Protein AF-A0A1E7G042-F1 (afdb_monomer)

Sequence (962 aa):
MRFFPFSASASIIAAGILFIVVNHAIVMSGAVTIEIGSNPSPGIGWIEGVCYAPIIDARVGDELEFDLTAHNVFKLPSKWEFETCEFDAATLLAEAASGKFIYTITEEDARQGDVYLACGVGSHCLANQKIKIAVTSDGNDLVERPTPKSTYVLGLSSKDCLKLQYSTNEVSSGGGSDSIDADSDCTDPVMLDDGGYHVSCLSPPATLTPGGVIWDARIMHYPFPKDRRVRNGLRVWEFVEGDPEEDGFSGLTPSALNRLYIHHLSGAVVFGQGSEGSRRNNTDTEFPKPYGQVTGDEGDLMIFHVIDLRDVDEWLECIECRCKDTDGTYLDLGGVNCCSNCTTTAPEPETIDYRMRYNVTYYEIEEDKPVEQVIWLTADQSPSLGKNIEYDVPLFDSIPQDQQLVSSDGQKMQRLERVGPFNEIFQQGYFQNDYDGPETVKILRCVGHLHVGGVAMYLEDTVTGKTICAETARYGTDPNKNEGLLIGVDVNNYEEPIEIPSDRVVRLITDYDASELHTGVMAITFLFIATGEEITRDMTPLTVDMCLQEACDPSVLPSFDAMKIPQDSTDVCIDELADHPMCKFGGLCICEDVINSPESTGCNGVYTSTFGDIPINSVCNASCGCPTLPDEIPIQAVTTSKSTCLDTLVEFPACKFGGICDCEEFVNAPTSTGCGGVYNSTWGEVENNDVCAAYCDACPDEILTNEETVDMTDTIIEMIESQLSNACQFATDDCKFLLSNLYTCADIADDTEVDPVMIVVRDYGQQIALEYAKLGEPILHVGEEDQEVASCGKGAIICEDTLPSNPACLFGSLCECEEFVNAPESTGCGGVYASDFGDIQVNDVCAAYCDACPDENTGNAYVPGADIDDSSITESMRTGCENRLSKSPACRFGKLCDCEDFATDPMSSGCGGVYTSRFGDTSVDEMCPSYCGVCHLQASSPRMHSLLLATALLFFSTLMQL

Solvent-accessible surface area (backbone atoms only — not comparable to full-atom values): 54091 Å² total; per-residue (Å²): 137,83,91,88,84,90,78,86,80,91,83,88,83,87,90,78,95,73,88,81,84,74,82,75,73,78,80,70,82,70,65,50,78,33,50,40,26,42,35,67,79,81,49,76,36,54,49,69,54,34,26,34,40,40,27,48,71,34,41,66,56,21,30,42,38,37,49,17,72,82,33,33,39,26,40,35,82,45,69,66,31,57,75,68,60,52,59,93,79,38,46,80,75,43,62,60,48,66,41,73,45,74,48,66,41,39,73,63,43,36,72,70,33,68,44,37,37,31,22,81,53,87,61,26,34,69,38,29,20,39,39,38,32,40,37,49,71,77,91,79,67,93,66,93,69,79,81,52,55,32,37,55,47,74,74,62,52,61,68,56,34,51,52,50,38,66,51,87,64,77,84,61,90,69,67,69,68,58,61,47,73,40,70,31,56,62,52,77,74,41,79,44,98,87,67,32,33,37,28,46,34,36,36,56,70,51,75,36,37,50,10,28,51,33,60,37,35,32,49,33,60,77,84,60,58,75,72,35,46,30,31,50,35,41,51,36,38,31,34,25,36,60,64,55,42,100,81,66,64,48,74,52,41,76,43,43,39,60,38,38,30,27,58,42,46,47,36,79,72,49,75,37,40,10,24,35,35,32,56,45,89,85,80,39,66,56,58,54,84,57,39,26,39,72,44,59,43,73,73,48,34,35,33,33,22,37,36,27,40,36,59,33,85,64,46,67,54,46,73,26,12,30,26,56,49,98,87,66,49,75,47,101,45,40,17,86,92,33,47,57,63,38,72,53,73,60,92,73,67,70,67,45,41,33,26,46,38,35,36,41,29,33,28,73,56,45,82,92,47,53,30,29,32,41,49,55,29,27,30,69,53,25,59,68,75,56,44,61,59,43,44,67,38,56,39,46,93,75,46,59,76,92,29,54,40,70,49,98,89,64,52,41,21,41,42,49,66,46,74,44,32,39,48,78,54,32,19,30,54,88,79,76,38,72,53,84,68,41,70,61,34,30,40,36,34,35,34,30,25,36,35,74,54,43,46,36,38,35,34,28,36,66,86,78,71,45,71,75,37,71,20,43,50,39,66,32,80,43,85,91,33,26,48,81,38,40,58,23,36,34,68,41,76,40,86,70,52,53,76,43,52,29,75,40,48,28,33,43,36,40,37,28,48,8,79,48,73,42,29,30,29,36,46,36,41,38,37,32,29,45,54,79,47,72,48,43,43,82,28,30,42,37,55,38,87,47,31,34,50,96,62,56,58,76,86,78,44,87,48,69,83,75,47,72,62,66,86,51,84,78,59,89,36,56,53,48,27,61,82,31,66,50,18,68,73,65,49,48,54,47,51,69,56,51,40,66,32,91,54,26,67,28,68,87,26,38,35,57,51,99,90,46,74,41,54,33,49,76,30,19,20,37,80,54,57,59,83,80,73,82,85,86,80,84,94,84,60,93,71,88,65,78,77,82,61,64,56,46,32,64,79,32,64,51,19,76,74,66,70,45,57,44,57,72,58,46,35,66,30,95,52,26,68,27,69,89,27,39,34,58,50,101,87,45,77,40,55,32,33,78,33,20,13,44,80,49,73,51,57,74,83,79,66,78,57,69,69,68,59,48,57,56,46,53,53,52,49,54,51,49,51,53,51,44,59,68,54,33,70,42,38,36,73,66,25,34,48,52,36,14,35,39,29,23,33,16,74,66,55,60,98,82,69,86,49,70,64,57,52,46,29,39,76,42,18,45,59,52,26,60,54,60,26,49,34,65,37,75,74,66,53,66,87,62,76,83,81,82,68,45,68,52,56,89,74,65,74,77,56,58,53,46,30,64,81,29,67,56,17,78,76,64,74,41,50,46,55,72,54,44,38,67,31,93,53,26,67,26,69,86,28,43,32,59,49,100,90,48,74,42,53,35,41,77,29,20,13,42,83,49,69,59,53,72,56,93,88,66,87,62,75,91,74,93,81,78,98,75,85,92,82,87,87,90,86,87,89,78,77,100,54,69,60,47,31,68,80,30,67,50,18,76,75,67,69,37,53,45,58,67,56,44,33,66,32,92,54,25,66,24,62,88,28,42,32,58,50,101,89,48,74,42,54,33,40,69,30,20,22,53,80,52,58,61,76,78,74,85,86,79,87,88,81,84,88,90,90,86,78,79,73,74,76,74,67,72,77,77,75,82,84,126

Organism: NCBI:txid635003

Foldseek 3Di:
DDDDDDDDDDDDDDDDDDDDPPPPPPPQPAAEEAFAQVPPPPRPFQFFQKQKFAWEPHEQFHKYKGAAQAWWKKKDLDPVCLLVVPPPVIHTQGDHRPGIDIDGHHLVCQVSFKIKMATNPDCRSQRNSIYIYGYHNDSDDPDPDDDTYMHIAGDDHSVVSVVSRPDPDPCPSAFDQNAPPWAWDKDDWDQDPVQKTKMKTKFFWDKAWALAKHQWHKGFDQRDDLFWKFFWFDKWKAKWWADDDPVRPPRTDGAFLLFKFWLAKDFPQDHAQQRGARIDDDARHAFAPLATAIDNFRSRIIITTMTGNPQAPPVQLQSLLFAADPVRDGDLAGASVRHHRGDGPDPDTDIITMMMMMMIMTHAFDQVRWHQHKFKKKAWQCVLVLAAFWWKQAAQVPDDPVQWDQDPVGFTKGKGKDKFQQQVRIAGGPPPHGDPADQKWFWFKKGKHKYQQWAWKWKAQPVVRDTPDIKGWDFDCDPVGTHSTTNGIDMDGDSGTDIDGSRGIMMIMTIGGNNDIRYRMGIMMMTMTGRRDTHHNQFTGLFAQAAAEPDFDCVLADDCVVPPPVPPPVPVQDQQLCVDCCCNGVSPSDLVCQQPPPQWPHQQTWRQDPVGTHHSCVRHVNVNDHDDDPDDDDPDDPPDDDDPDDAQQCVDCCCVPVVPSDLVCQQPPPQHPHQQTWRQDPVGTHHSCVRGVNVSVNDPSDPPPVVVLVVVLVVSVVVRLVVLVVQLLTNDPSNNVSLNSLLNLLVPQDPPDPDSNSVSSVVCSNVSSQVSSSHHYVVSCVPPDGDDHHHPPPPPVPQDQQQLVDVCCVPVVCSDLVCQQPPPQHPHQQTWRQDPVGTDHSCVRNVVVSVQGDDPPPPDHDDPDDDDDDDDDDDPDDDDQDQQLCVDPCCVPVVPSDLVCQQPPPQHPHQVTWRQDPVGTDHSCNNHVVVSVVVPPPDDDDDDDDDDPPPPVPVPPPPPPD

Mean predicted aligned error: 18.45 Å

Secondary structure (DSSP, 8-state):
--------------------------------EEETT-BSSSP--S-TTEEEPPEEEEETT-EEEEEESS--EEEESSHHHHHHT--TTPEEEE-TT-EEEEEEP-HHHHHH--EEEE--STTTTTTT-EEEEEEE--TT--S-PPPP--BEEES--HHHHHHHHH--S---SSS----EEEEPEEPPPEE-TTS-EEEEEEPPPEEE-TT-EEEEEEEE---S-TTB-EEEEEEEEEEEES---TTSSTT-EEPPTTTEEEEEEE-SS---SSS--SEESSS-PPPPTTEE-EE--TT--EEEEEEE-TT-SSHHHHHTTEEE-TTSPEEEEESTTT--PPP---SS---EEEEEEEEEEEEPPPTTSPEEEEEEEEEESGGGGT-BSEEEE--GGGS-TTTEEE-TT--EEEEEEEEEEHHHH-EETTTTB---S-SEEEEEEEEEEE-TTEEEEEEEETTT--EEEEEEEEEB--TTTTBTSEEEEPEEEEEEEEEEETT-EEEEEEEEE-SS-EEEEEEEEEEEEEEEEEE-GGG-BSB----B-SS--TTTSPPTTTS---S-TT-S---GGGTSHHHHTT----HHHHHHSTTB--TTSEEEETTEEEEHHHH-HHHH----PPS---SS--SS--------TTTSHHHHTT----HHHHHTSTTB--TTSEEEETTEEEEHHHHSTTTTT--------HHHHHHHHHHHHHHHHHHHHHHTSS--HHHHHHHHHHHHHHHH--TT---HHHHHHHHHHHHHHHHHTB-S-TTTTTTPPPP---B--SS-------GGGSHHHHHH---SHHHHHHSTTB--TTSEEEETTEEEEHHHHSTTTTT-S--TTT------S--------S--SS-S----GGGSHHHHHH---SHHHHHHSTTB--TTSEEEETTEEEEHHHHSTTTTTGGGS--S------SSSSSSSSSSSSSS--

Radius of gyration: 37.17 Å; Cα contacts (8 Å, |Δi|>4): 1860; chains: 1; bounding box: 129×107×90 Å

pLDDT: mean 81.82, std 18.85, range [28.77, 98.5]

Nearest PDB structures (foldseek):
  6za2-assembly1_A  TM=2.084E-01  e=9.043E-03  Porphyromonas gingivalis ATCC 33277
  8es4-assembly1_E  TM=1.791E-01  e=1.328E-02  Shigella phage Buco
  8vbx-assembly1_A  TM=1.773E-01  e=1.067E-01  Pectobacterium phage PhiM1
  8e4g-assembly1_P  TM=1.791E-01  e=2.061E-01  Escherichia phage T7
  7ey9-assembly1_s  TM=1.781E-01  e=9.570E-01  Escherichia phage T7

Structure (mmCIF, N/CA/C/O backbone):
data_AF-A0A1E7G042-F1
#
_entry.id   AF-A0A1E7G042-F1
#
loop_
_atom_site.group_PDB
_atom_site.id
_atom_site.type_symbol
_atom_site.label_atom_id
_atom_site.label_alt_id
_atom_site.label_comp_id
_atom_site.label_asym_id
_atom_site.label_entity_id
_atom_site.label_seq_id
_atom_site.pdbx_PDB_ins_code
_atom_site.Cartn_x
_atom_site.Cartn_y
_atom_site.Cartn_z
_atom_site.occupancy
_atom_site.B_iso_or_equiv
_atom_site.auth_seq_id
_atom_site.auth_comp_id
_atom_site.auth_asym_id
_atom_site.auth_atom_id
_atom_site.pdbx_PDB_model_num
ATOM 1 N N . MET A 1 1 ? -68.755 -1.501 15.356 1.00 33.88 1 MET A N 1
ATOM 2 C CA . MET A 1 1 ? -70.070 -2.136 15.089 1.00 33.88 1 MET A CA 1
ATOM 3 C C . MET A 1 1 ? -70.856 -1.270 14.106 1.00 33.88 1 MET A C 1
ATOM 5 O O . MET A 1 1 ? -71.066 -0.111 14.425 1.00 33.88 1 MET A O 1
ATOM 9 N N . ARG A 1 2 ? -71.328 -1.889 13.005 1.00 32.81 2 ARG A N 1
ATOM 10 C CA . ARG A 1 2 ? -72.269 -1.420 11.949 1.00 32.81 2 ARG A CA 1
ATOM 11 C C . ARG A 1 2 ? -71.683 -0.461 10.885 1.00 32.81 2 ARG A C 1
ATOM 13 O O . ARG A 1 2 ? -71.358 0.662 11.229 1.00 32.81 2 ARG A O 1
ATOM 20 N N . PHE A 1 3 ? -71.331 -0.929 9.669 1.00 37.47 3 PHE A N 1
ATOM 21 C CA . PHE A 1 3 ? -72.163 -1.326 8.488 1.00 37.47 3 PHE A CA 1
ATOM 22 C C . PHE A 1 3 ? -72.918 -0.113 7.885 1.00 37.47 3 PHE A C 1
ATOM 24 O O . PHE A 1 3 ? -73.614 0.546 8.646 1.00 37.47 3 PHE A O 1
ATOM 31 N N . PHE A 1 4 ? -72.870 0.270 6.593 1.00 33.28 4 PHE A N 1
ATOM 32 C CA . PHE A 1 4 ? -72.970 -0.447 5.292 1.00 33.28 4 PHE A CA 1
ATOM 33 C C . PHE A 1 4 ? -72.671 0.563 4.105 1.00 33.28 4 PHE A C 1
ATOM 35 O O . PHE A 1 4 ? -72.417 1.728 4.405 1.00 33.28 4 PHE A O 1
ATOM 42 N N . PRO A 1 5 ? -72.685 0.173 2.797 1.00 63.50 5 PRO A N 1
ATOM 43 C CA . PRO A 1 5 ? -71.695 0.541 1.760 1.00 63.50 5 PRO A CA 1
ATOM 44 C C . PRO A 1 5 ? -72.339 0.913 0.379 1.00 63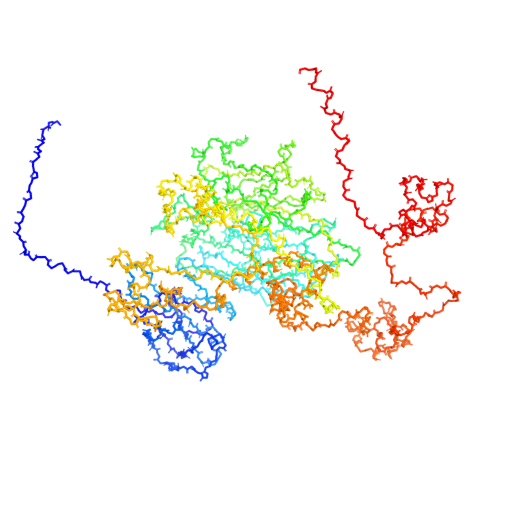.50 5 PRO A C 1
ATOM 46 O O . PRO A 1 5 ? -73.536 1.180 0.320 1.00 63.50 5 PRO A O 1
ATOM 49 N N . PHE A 1 6 ? -71.549 0.795 -0.711 1.00 34.56 6 PHE A N 1
ATOM 50 C CA . PHE A 1 6 ? -71.892 0.729 -2.158 1.00 34.56 6 PHE A CA 1
ATOM 51 C C . PHE A 1 6 ? -72.460 2.004 -2.809 1.00 34.56 6 PHE A C 1
ATOM 53 O O . PHE A 1 6 ? -73.210 2.742 -2.192 1.00 34.56 6 PHE A O 1
ATOM 60 N N . SER A 1 7 ? -72.318 2.281 -4.108 1.00 38.69 7 SER A N 1
ATOM 61 C CA . SER A 1 7 ? -71.329 2.070 -5.185 1.00 38.69 7 SER A CA 1
ATOM 62 C C . SER A 1 7 ? -71.950 2.700 -6.447 1.00 38.69 7 SER A C 1
ATOM 64 O O . SER A 1 7 ? -73.176 2.733 -6.538 1.00 38.69 7 SER A O 1
ATOM 66 N N . ALA A 1 8 ? -71.124 3.005 -7.453 1.00 36.28 8 ALA A N 1
ATOM 67 C CA . ALA A 1 8 ? -71.472 3.379 -8.836 1.00 36.28 8 ALA A CA 1
ATOM 68 C C . ALA A 1 8 ? -72.025 4.812 -9.006 1.00 36.28 8 ALA A C 1
ATOM 70 O O . ALA A 1 8 ? -72.914 5.255 -8.295 1.00 36.28 8 ALA A O 1
ATOM 71 N N . SER A 1 9 ? -71.575 5.608 -9.977 1.00 33.41 9 SER A N 1
ATOM 72 C CA . SER A 1 9 ? -71.514 5.269 -11.402 1.00 33.41 9 SER A CA 1
ATOM 73 C C . SER A 1 9 ? -70.617 6.261 -12.151 1.00 33.41 9 SER A C 1
ATOM 75 O O . SER A 1 9 ? -70.651 7.456 -11.870 1.00 33.41 9 SER A O 1
ATOM 77 N N . ALA A 1 10 ? -69.881 5.766 -13.143 1.00 38.88 10 ALA A N 1
ATOM 78 C CA . ALA A 1 10 ? -69.227 6.565 -14.171 1.00 38.88 10 ALA A CA 1
ATOM 79 C C . ALA A 1 10 ? -70.252 7.188 -15.138 1.00 38.88 10 ALA A C 1
ATOM 81 O O . ALA A 1 10 ? -71.225 6.524 -15.497 1.00 38.88 10 ALA A O 1
ATOM 82 N N . SER A 1 11 ? -70.000 8.411 -15.617 1.00 33.97 11 SER A N 1
ATOM 83 C CA . SER A 1 11 ? -70.188 8.806 -17.025 1.00 33.97 11 SER A CA 1
ATOM 84 C C . SER A 1 11 ? -69.643 10.209 -17.301 1.00 33.97 11 SER A C 1
ATOM 86 O O . SER A 1 11 ? -69.850 11.156 -16.550 1.00 33.97 11 SER A O 1
ATOM 88 N N . ILE A 1 12 ? -68.929 10.263 -18.417 1.00 37.94 12 ILE A N 1
ATOM 89 C CA . ILE A 1 12 ? -68.176 11.345 -19.048 1.00 37.94 12 ILE A CA 1
ATOM 90 C C . ILE A 1 12 ? -69.146 12.347 -19.710 1.00 37.94 12 ILE A C 1
ATOM 92 O O . ILE A 1 12 ? -70.216 11.933 -20.153 1.00 37.94 12 ILE A O 1
ATOM 96 N N . ILE A 1 13 ? -68.759 13.630 -19.820 1.00 33.59 13 ILE A N 1
ATOM 97 C CA . ILE A 1 13 ? -68.786 14.486 -21.038 1.00 33.59 13 ILE A CA 1
ATOM 98 C C . ILE A 1 13 ? -68.762 15.989 -20.665 1.00 33.59 13 ILE A C 1
ATOM 100 O O . ILE A 1 13 ? -69.738 16.555 -20.189 1.00 33.59 13 ILE A O 1
ATOM 104 N N . ALA A 1 14 ? -67.609 16.588 -20.984 1.00 32.12 14 ALA A N 1
ATOM 105 C CA . ALA A 1 14 ? -67.364 17.872 -21.651 1.00 32.12 14 ALA A CA 1
ATOM 106 C C . ALA A 1 14 ? -67.784 19.238 -21.059 1.00 32.12 14 ALA A C 1
ATOM 108 O O . ALA A 1 14 ? -68.932 19.507 -20.726 1.00 32.12 14 ALA A O 1
ATOM 109 N N . ALA A 1 15 ? -66.807 20.142 -21.228 1.00 34.69 15 ALA A N 1
ATOM 110 C CA . ALA A 1 15 ? -66.873 21.597 -21.389 1.00 34.69 15 ALA A CA 1
ATOM 111 C C . ALA A 1 15 ? -66.784 22.457 -20.116 1.00 34.69 15 ALA A C 1
ATOM 113 O O . ALA A 1 15 ? -67.775 22.781 -19.471 1.00 34.69 15 ALA A O 1
ATOM 114 N N . GLY A 1 16 ? -65.562 22.927 -19.846 1.00 31.02 16 GLY A N 1
ATOM 115 C CA . GLY A 1 16 ? -65.282 23.970 -18.863 1.00 31.02 16 GLY A CA 1
ATOM 116 C C . GLY A 1 16 ? -63.823 24.420 -18.882 1.00 31.02 16 GLY A C 1
ATOM 117 O O . GLY A 1 16 ? -63.126 24.266 -17.890 1.00 31.02 16 GLY A O 1
ATOM 118 N N . ILE A 1 17 ? -63.352 24.951 -20.016 1.00 44.59 17 ILE A N 1
ATOM 119 C CA . ILE A 1 17 ? -62.107 25.731 -20.086 1.00 44.59 17 ILE A CA 1
ATOM 120 C C . ILE A 1 17 ? -62.320 27.002 -19.254 1.00 44.59 17 ILE A C 1
ATOM 122 O O . ILE A 1 17 ? -63.016 27.910 -19.709 1.00 44.59 17 ILE A O 1
ATOM 126 N N . LEU A 1 18 ? -61.752 27.066 -18.046 1.00 37.75 18 LEU A N 1
ATOM 127 C CA . LEU A 1 18 ? -61.545 28.323 -17.325 1.00 37.75 18 LEU A CA 1
ATOM 128 C C . LEU A 1 18 ? -60.464 28.178 -16.233 1.00 37.75 18 LEU A C 1
ATOM 130 O O . LEU A 1 18 ? -60.690 27.539 -15.214 1.00 37.75 18 LEU A O 1
ATOM 134 N N . PHE A 1 19 ? -59.321 28.831 -16.470 1.00 39.53 19 PHE A N 1
ATOM 135 C CA . PHE A 1 19 ? -58.355 29.346 -15.487 1.00 39.53 19 PHE A CA 1
ATOM 136 C C . PHE A 1 19 ? -57.837 28.399 -14.383 1.00 39.53 19 PHE A C 1
ATOM 138 O O . PHE A 1 19 ? -58.286 28.463 -13.243 1.00 39.53 19 PHE A O 1
ATOM 145 N N . ILE A 1 20 ? -56.750 27.676 -14.675 1.00 35.19 20 ILE A N 1
ATOM 146 C CA . ILE A 1 20 ? -55.660 27.472 -13.706 1.00 35.19 20 ILE A CA 1
ATOM 147 C C . ILE A 1 20 ? -54.344 27.749 -14.444 1.00 35.19 20 ILE A C 1
ATOM 149 O O . ILE A 1 20 ? -53.775 26.878 -15.092 1.00 35.19 20 ILE A O 1
ATOM 153 N N . VAL A 1 21 ? -53.887 29.002 -14.383 1.00 37.22 21 VAL A N 1
ATOM 154 C CA . VAL A 1 21 ? -52.478 29.336 -14.609 1.00 37.22 21 VAL A CA 1
ATOM 155 C C . VAL A 1 21 ? -51.754 28.853 -13.355 1.00 37.22 21 VAL A C 1
ATOM 157 O O . VAL A 1 21 ? -51.780 29.530 -12.328 1.00 37.22 21 VAL A O 1
ATOM 160 N N . VAL A 1 22 ? -51.197 27.642 -13.395 1.00 40.69 22 VAL A N 1
ATOM 161 C CA . VAL A 1 22 ? -50.195 27.234 -12.409 1.00 40.69 22 VAL A CA 1
ATOM 162 C C . VAL A 1 22 ? -48.925 27.986 -12.785 1.00 40.69 22 VAL A C 1
ATOM 164 O O . VAL A 1 22 ? -48.317 27.693 -13.811 1.00 40.69 22 VAL A O 1
ATOM 167 N N . ASN A 1 23 ? -48.555 28.975 -11.972 1.00 37.91 23 ASN A N 1
ATOM 168 C CA . ASN A 1 23 ? -47.186 29.473 -11.907 1.00 37.91 23 ASN A CA 1
ATOM 169 C C . ASN A 1 23 ? -46.278 28.283 -11.561 1.00 37.91 23 ASN A C 1
ATOM 171 O O . ASN A 1 23 ? -46.084 27.987 -10.386 1.00 37.91 23 ASN A O 1
ATOM 175 N N . HIS A 1 24 ? -45.742 27.590 -12.565 1.00 39.81 24 HIS A N 1
ATOM 176 C CA . HIS A 1 24 ? -44.454 26.930 -12.400 1.00 39.81 24 HIS A CA 1
ATOM 177 C C . HIS A 1 24 ? -43.427 28.055 -12.448 1.00 39.81 24 HIS A C 1
ATOM 179 O O . HIS A 1 24 ? -43.032 28.515 -13.518 1.00 39.81 24 HIS A O 1
ATOM 185 N N . ALA A 1 25 ? -43.086 28.580 -11.272 1.00 39.66 25 ALA A N 1
ATOM 186 C CA . ALA A 1 25 ? -41.834 29.292 -11.123 1.00 39.66 25 ALA A CA 1
ATOM 187 C C . ALA A 1 25 ? -40.743 28.258 -11.409 1.00 39.66 25 ALA A C 1
ATOM 189 O O . ALA A 1 25 ? -40.538 27.345 -10.615 1.00 39.66 25 ALA A O 1
ATOM 190 N N . ILE A 1 26 ? -40.125 28.359 -12.584 1.00 40.34 26 ILE A N 1
ATOM 191 C CA . ILE A 1 26 ? -38.850 27.709 -12.860 1.00 40.34 26 ILE A CA 1
ATOM 192 C C . ILE A 1 26 ? -37.902 28.253 -11.790 1.00 40.34 26 ILE A C 1
ATOM 194 O O . ILE A 1 26 ? -37.604 29.450 -11.782 1.00 40.34 26 ILE A O 1
ATOM 198 N N . VAL A 1 27 ? -37.518 27.412 -10.831 1.00 41.84 27 VAL A N 1
ATOM 199 C CA . VAL A 1 27 ? -36.422 27.719 -9.915 1.00 41.84 27 VAL A CA 1
ATOM 200 C C . VAL A 1 27 ? -35.166 27.606 -10.767 1.00 41.84 27 VAL A C 1
ATOM 202 O O . VAL A 1 27 ? -34.617 26.527 -10.934 1.00 41.84 27 VAL A O 1
ATOM 205 N N . MET A 1 28 ? -34.770 28.712 -11.396 1.00 48.06 28 MET A N 1
ATOM 206 C CA . MET A 1 28 ? -33.405 28.848 -11.895 1.00 48.06 28 MET A CA 1
ATOM 207 C C . MET A 1 28 ? -32.532 28.732 -10.644 1.00 48.06 28 MET A C 1
ATOM 209 O O . MET A 1 28 ? -32.681 29.567 -9.746 1.00 48.06 28 MET A O 1
ATOM 213 N N . SER A 1 29 ? -31.711 27.685 -10.523 1.00 58.94 29 SER A N 1
ATOM 214 C CA . SER A 1 29 ? -30.686 27.643 -9.479 1.00 58.94 29 SER A CA 1
ATOM 215 C C . SER A 1 29 ? -29.856 28.915 -9.639 1.00 58.94 29 SER A C 1
ATOM 217 O O . SER A 1 29 ? -29.254 29.124 -10.692 1.00 58.94 29 SER A O 1
ATOM 219 N N . GLY A 1 30 ? -29.946 29.826 -8.671 1.00 77.19 30 GLY A N 1
ATOM 220 C CA . GLY A 1 30 ? -29.231 31.094 -8.748 1.00 77.19 30 GLY A CA 1
ATOM 221 C C . GLY A 1 30 ? -27.728 30.845 -8.742 1.00 77.19 30 GLY A C 1
ATOM 222 O O . GLY A 1 30 ? -27.283 29.893 -8.107 1.00 77.19 30 GLY A O 1
ATOM 223 N N . ALA A 1 31 ? -26.981 31.707 -9.431 1.00 88.44 31 ALA A N 1
ATOM 224 C CA . ALA A 1 31 ? -25.533 31.783 -9.296 1.00 88.44 31 ALA A CA 1
ATOM 225 C C . ALA A 1 31 ? -25.129 31.789 -7.815 1.00 88.44 31 ALA A C 1
ATOM 227 O O . ALA A 1 31 ? -25.765 32.479 -7.004 1.00 88.44 31 ALA A O 1
ATOM 228 N N . VAL A 1 32 ? -24.090 31.032 -7.476 1.00 93.50 32 VAL A N 1
ATOM 229 C CA . VAL A 1 32 ? -23.537 30.981 -6.120 1.00 93.50 32 VAL A CA 1
ATOM 230 C C . VAL A 1 32 ? -22.210 31.724 -6.046 1.00 93.50 32 VAL A C 1
ATOM 232 O O . VAL A 1 32 ? -21.436 31.739 -6.999 1.00 93.50 32 VAL A O 1
ATOM 235 N N . THR A 1 33 ? -21.944 32.342 -4.897 1.00 95.62 33 THR A N 1
ATOM 236 C CA . THR A 1 33 ? -20.637 32.933 -4.592 1.00 95.62 33 THR A CA 1
ATOM 237 C C . THR A 1 33 ? -19.825 31.935 -3.765 1.00 95.62 33 THR A C 1
ATOM 239 O O . THR A 1 33 ? -20.265 31.519 -2.692 1.00 95.62 33 THR A O 1
ATOM 242 N N . ILE A 1 34 ? -18.650 31.558 -4.262 1.00 95.50 34 ILE A N 1
ATOM 243 C CA . ILE A 1 34 ? -17.709 30.601 -3.679 1.00 95.50 34 ILE A CA 1
ATOM 244 C C . ILE A 1 34 ? -16.515 31.389 -3.136 1.00 95.50 34 ILE A C 1
ATOM 246 O O . ILE A 1 34 ? -15.738 31.959 -3.901 1.00 95.50 34 ILE A O 1
ATOM 250 N N . GLU A 1 35 ? -16.357 31.435 -1.816 1.00 95.88 35 GLU A N 1
ATOM 251 C CA . GLU A 1 35 ? -15.202 32.080 -1.180 1.00 95.88 35 GLU A CA 1
ATOM 252 C C . GLU A 1 35 ? -13.989 31.140 -1.230 1.00 95.88 35 GLU A C 1
ATOM 254 O O . GLU A 1 35 ? -14.039 30.014 -0.726 1.00 95.88 35 GLU A O 1
ATOM 259 N N . ILE A 1 36 ? -12.905 31.582 -1.868 1.00 96.25 36 ILE A N 1
ATOM 260 C CA . ILE A 1 36 ? -11.721 30.753 -2.112 1.00 96.25 36 ILE A CA 1
ATOM 261 C C . ILE A 1 36 ? -10.950 30.513 -0.812 1.00 96.25 36 ILE A C 1
ATOM 263 O O . ILE A 1 36 ? -10.590 31.456 -0.108 1.00 96.25 36 ILE A O 1
ATOM 267 N N . GLY A 1 37 ? -10.681 29.240 -0.504 1.00 88.94 37 GLY A N 1
ATOM 268 C CA . GLY A 1 37 ? -10.000 28.830 0.727 1.00 88.94 37 GLY A CA 1
ATOM 269 C C . GLY A 1 37 ? -10.874 28.918 1.979 1.00 88.94 37 GLY A C 1
ATOM 270 O O . GLY A 1 37 ? -10.345 29.089 3.073 1.00 88.94 37 GLY A O 1
ATOM 271 N N . SER A 1 38 ? -12.203 28.863 1.839 1.00 84.81 38 SER A N 1
ATOM 272 C CA . SER A 1 38 ? -13.147 29.022 2.958 1.00 84.81 38 SER A CA 1
ATOM 273 C C . SER A 1 38 ? -13.446 27.741 3.746 1.00 84.81 38 SER A C 1
ATOM 275 O O . SER A 1 38 ? -14.041 27.821 4.823 1.00 84.81 38 SER A O 1
ATOM 277 N N . ASN A 1 39 ? -13.056 26.571 3.230 1.00 69.06 39 ASN A N 1
ATOM 278 C CA . ASN A 1 39 ? -13.361 25.270 3.821 1.00 69.06 39 ASN A CA 1
ATOM 279 C C . ASN A 1 39 ? -12.076 24.432 3.997 1.00 69.06 39 ASN A C 1
ATOM 281 O O . ASN A 1 39 ? -11.414 24.174 2.991 1.00 69.06 39 ASN A O 1
ATOM 285 N N . PRO A 1 40 ? -11.724 23.981 5.217 1.00 58.34 40 PRO A N 1
ATOM 286 C CA . PRO A 1 40 ? -12.462 24.106 6.484 1.00 58.34 40 PRO A CA 1
ATOM 287 C C . PRO A 1 40 ? -12.507 25.530 7.067 1.00 58.34 40 PRO A C 1
ATOM 289 O O . PRO A 1 40 ? -11.725 26.402 6.707 1.00 58.34 40 PRO A O 1
ATOM 292 N N . SER A 1 41 ? -13.461 25.771 7.975 1.00 49.25 41 SER A N 1
ATOM 293 C CA . SER A 1 41 ? -13.594 27.036 8.715 1.00 49.25 41 SER A CA 1
ATOM 294 C C . SER A 1 41 ? -12.728 27.018 9.988 1.00 49.25 41 SER A C 1
ATOM 296 O O . SER A 1 41 ? -12.816 26.044 10.736 1.00 49.25 41 SER A O 1
ATOM 298 N N . PRO A 1 42 ? -12.000 28.103 10.333 1.00 62.38 42 PRO A N 1
ATOM 299 C CA . PRO A 1 42 ? -11.989 29.406 9.665 1.00 62.38 42 PRO A CA 1
ATOM 300 C C . PRO A 1 42 ? -11.202 29.376 8.349 1.00 62.38 42 PRO A C 1
ATOM 302 O O . PRO A 1 42 ? -10.083 28.879 8.316 1.00 62.38 42 PRO A O 1
ATOM 305 N N . GLY A 1 43 ? -11.787 29.945 7.290 1.00 73.81 43 GLY A N 1
ATOM 306 C CA . GLY A 1 43 ? -11.162 29.998 5.971 1.00 73.81 43 GLY A CA 1
ATOM 307 C C . GLY A 1 43 ? -9.800 30.691 5.988 1.00 73.81 43 GLY A C 1
ATOM 308 O O . GLY A 1 43 ? -9.619 31.704 6.668 1.00 73.81 43 GLY A O 1
ATOM 309 N N . ILE A 1 44 ? -8.854 30.155 5.220 1.00 85.75 44 ILE A N 1
ATOM 310 C CA . ILE A 1 44 ? -7.484 30.667 5.111 1.00 85.75 44 ILE A CA 1
ATOM 311 C C . ILE A 1 44 ? -7.338 31.763 4.042 1.00 85.75 44 ILE A C 1
ATOM 313 O O . ILE A 1 44 ? -6.364 32.517 4.044 1.00 85.75 44 ILE A O 1
ATOM 317 N N . GLY A 1 45 ? -8.327 31.886 3.151 1.00 91.62 45 GLY A N 1
ATOM 318 C CA . GLY A 1 45 ? -8.326 32.848 2.050 1.00 91.62 45 GLY A CA 1
ATOM 319 C C . GLY A 1 45 ? -7.362 32.463 0.925 1.00 91.62 45 GLY A C 1
ATOM 320 O O . GLY A 1 45 ? -7.032 31.290 0.752 1.00 91.62 45 GLY A O 1
ATOM 321 N N . TRP A 1 46 ? -6.913 33.455 0.146 1.00 95.38 46 TRP A N 1
ATOM 322 C CA . TRP A 1 46 ? -5.991 33.283 -0.984 1.00 95.38 46 TRP A CA 1
ATOM 323 C C . TRP A 1 46 ? -4.549 33.630 -0.587 1.00 95.38 46 TRP A C 1
ATOM 325 O O . TRP A 1 46 ? -4.153 34.796 -0.671 1.00 95.38 46 TRP A O 1
ATOM 335 N N . ILE A 1 47 ? -3.752 32.635 -0.177 1.00 93.19 47 ILE A N 1
ATOM 336 C CA . ILE A 1 47 ? -2.380 32.826 0.333 1.00 93.19 47 ILE A CA 1
ATOM 337 C C . ILE A 1 47 ? -1.365 31.827 -0.261 1.00 93.19 47 ILE A C 1
ATOM 339 O O . ILE A 1 47 ? -1.739 30.821 -0.856 1.00 93.19 47 ILE A O 1
ATOM 343 N N . GLU A 1 48 ? -0.071 32.127 -0.123 1.00 90.50 48 GLU A N 1
ATOM 344 C CA . GLU A 1 48 ? 1.037 31.251 -0.545 1.00 90.50 48 GLU A CA 1
ATOM 345 C C . GLU A 1 48 ? 1.147 29.996 0.342 1.00 90.50 48 GLU A C 1
ATOM 347 O O . GLU A 1 48 ? 0.858 30.059 1.537 1.00 90.50 48 GLU A O 1
ATOM 352 N N . GLY A 1 49 ? 1.590 28.867 -0.226 1.00 79.81 49 GLY A N 1
ATOM 353 C CA . GLY A 1 49 ? 1.839 27.617 0.506 1.00 79.81 49 GLY A CA 1
ATOM 354 C C . GLY A 1 49 ? 0.593 26.763 0.749 1.00 79.81 49 GLY A C 1
ATOM 355 O O . GLY A 1 49 ? 0.665 25.750 1.444 1.00 79.81 49 GLY A O 1
ATOM 356 N N . VAL A 1 50 ? -0.547 27.166 0.186 1.00 89.00 50 VAL A N 1
ATOM 357 C CA . VAL A 1 50 ? -1.832 26.475 0.309 1.00 89.00 50 VAL A CA 1
ATOM 358 C C . VAL A 1 50 ? -2.141 25.775 -0.998 1.00 89.00 50 VAL A C 1
ATOM 360 O O . VAL A 1 50 ? -2.228 26.431 -2.032 1.00 89.00 50 VAL A O 1
ATOM 363 N N . CYS A 1 51 ? -2.348 24.462 -0.951 1.00 91.31 51 CYS A N 1
ATOM 364 C CA . CYS A 1 51 ? -2.846 23.728 -2.098 1.00 91.31 51 CYS A CA 1
ATOM 365 C C . CYS A 1 51 ? -4.372 23.769 -2.118 1.00 91.31 51 CYS A C 1
ATOM 367 O O . CYS A 1 51 ? -5.025 23.171 -1.267 1.00 91.31 51 CYS A O 1
ATOM 369 N N . TYR A 1 52 ? -4.962 24.466 -3.080 1.00 95.38 52 TYR A N 1
ATOM 370 C CA . TYR A 1 52 ? -6.414 24.466 -3.245 1.00 95.38 52 TYR A CA 1
ATOM 371 C C . TYR A 1 52 ? -6.859 23.170 -3.934 1.00 95.38 52 TYR A C 1
ATOM 373 O O . TYR A 1 52 ? -6.179 22.679 -4.824 1.00 95.38 52 TYR A O 1
ATOM 381 N N . ALA A 1 53 ? -7.985 22.589 -3.543 1.00 91.44 53 ALA A N 1
ATOM 382 C CA . ALA A 1 53 ? -8.585 21.503 -4.314 1.00 91.44 53 ALA A CA 1
ATOM 383 C C . ALA A 1 53 ? -9.272 22.069 -5.574 1.00 91.44 53 ALA A C 1
ATOM 385 O O . ALA A 1 53 ? -9.633 23.256 -5.584 1.00 91.44 53 ALA A O 1
ATOM 386 N N . PRO A 1 54 ? -9.496 21.257 -6.623 1.00 94.94 54 PRO A N 1
ATOM 387 C CA . PRO A 1 54 ? -10.231 21.725 -7.787 1.00 94.94 54 PRO A CA 1
ATOM 388 C C . PRO A 1 54 ? -11.686 22.024 -7.406 1.00 94.94 54 PRO A C 1
ATOM 390 O O . PRO A 1 54 ? -12.325 21.262 -6.681 1.00 94.94 54 PRO A O 1
ATOM 393 N N . ILE A 1 55 ? -12.232 23.133 -7.909 1.00 95.00 55 ILE A N 1
ATOM 394 C CA . ILE A 1 55 ? -13.668 23.408 -7.781 1.00 95.00 55 ILE A CA 1
ATOM 395 C C . ILE A 1 55 ? -14.375 22.645 -8.892 1.00 95.00 55 ILE A C 1
ATOM 397 O O . ILE A 1 55 ? -14.188 22.963 -10.067 1.00 95.00 55 ILE A O 1
ATOM 401 N N . ILE A 1 56 ? -15.195 21.670 -8.520 1.00 91.44 56 ILE A N 1
ATOM 402 C CA . ILE A 1 56 ? -16.031 20.925 -9.462 1.00 91.44 56 ILE A CA 1
ATOM 403 C C . ILE A 1 56 ? -17.472 21.442 -9.462 1.00 91.44 56 ILE A C 1
ATOM 405 O O . ILE A 1 56 ? -17.878 22.149 -8.540 1.00 91.44 56 ILE A O 1
ATOM 409 N N . ASP A 1 57 ? -18.225 21.123 -10.518 1.00 88.69 57 ASP A N 1
ATOM 410 C CA . ASP A 1 57 ? -19.622 21.543 -10.726 1.00 88.69 57 ASP A CA 1
ATOM 411 C C . ASP A 1 57 ? -19.865 23.061 -10.767 1.00 88.69 57 ASP A C 1
ATOM 413 O O . ASP A 1 57 ? -20.995 23.533 -10.594 1.00 88.69 57 ASP A O 1
ATOM 417 N N . ALA A 1 58 ? -18.823 23.841 -11.058 1.00 92.94 58 ALA A N 1
ATOM 418 C CA . ALA A 1 58 ? -18.949 25.277 -11.243 1.00 92.94 58 ALA A CA 1
ATOM 419 C C . ALA A 1 58 ? -19.722 25.592 -12.537 1.00 92.94 58 ALA A C 1
ATOM 421 O O . ALA A 1 58 ? -19.573 24.909 -13.559 1.00 92.94 58 ALA A O 1
ATOM 422 N N . ARG A 1 59 ? -20.564 26.630 -12.508 1.00 91.69 59 ARG A N 1
ATOM 423 C CA . ARG A 1 59 ? -21.481 26.968 -13.608 1.00 91.69 59 ARG A CA 1
ATOM 424 C C . ARG A 1 59 ? -21.273 28.383 -14.108 1.00 91.69 59 ARG A C 1
ATOM 426 O O . ARG A 1 59 ? -20.794 29.266 -13.401 1.00 91.69 59 ARG A O 1
ATOM 433 N N . VAL A 1 60 ? -21.728 28.621 -15.336 1.00 92.94 60 VAL A N 1
ATOM 434 C CA . VAL A 1 60 ? -21.817 29.974 -15.890 1.00 92.94 60 VAL A CA 1
ATOM 435 C C . VAL A 1 60 ? -22.666 30.854 -14.971 1.00 92.94 60 VAL A C 1
ATOM 437 O O . VAL A 1 60 ? -23.832 30.561 -14.705 1.00 92.94 60 VAL A O 1
ATOM 440 N N . GLY A 1 61 ? -22.083 31.965 -14.533 1.00 92.88 61 GLY A N 1
ATOM 441 C CA . GLY A 1 61 ? -22.695 32.922 -13.620 1.00 92.88 61 GLY A CA 1
ATOM 442 C C . GLY A 1 61 ? -22.249 32.788 -12.167 1.00 92.88 61 GLY A C 1
ATOM 443 O O . GLY A 1 61 ? -22.398 33.774 -11.449 1.00 92.88 61 GLY A O 1
ATOM 444 N N . ASP A 1 62 ? -21.679 31.653 -11.746 1.00 95.69 62 ASP A N 1
ATOM 445 C CA . ASP A 1 62 ? -21.099 31.522 -10.404 1.00 95.69 62 ASP A CA 1
ATOM 446 C C . ASP A 1 62 ? -19.932 32.502 -10.218 1.00 95.69 62 ASP A C 1
ATOM 448 O O . ASP A 1 62 ? -19.245 32.894 -11.169 1.00 95.69 62 ASP A O 1
ATOM 452 N N . GLU A 1 63 ? -19.723 32.922 -8.976 1.00 97.69 63 GLU A N 1
ATOM 453 C CA . GLU A 1 63 ? -18.750 33.940 -8.594 1.00 97.69 63 GLU A CA 1
ATOM 454 C C . GLU A 1 63 ? -17.691 33.347 -7.660 1.00 97.69 63 GLU A C 1
ATOM 456 O O . GLU A 1 63 ? -18.024 32.767 -6.635 1.00 97.69 63 GLU A O 1
ATOM 461 N N . LEU A 1 64 ? -16.410 33.523 -7.978 1.00 97.69 64 LEU A N 1
ATOM 462 C CA . LEU A 1 64 ? -15.279 33.147 -7.127 1.00 97.69 64 LEU A CA 1
ATOM 463 C C . LEU A 1 64 ? -14.780 34.389 -6.387 1.00 97.69 64 LEU A C 1
ATOM 465 O O . LEU A 1 64 ? -14.287 35.325 -7.023 1.00 97.69 64 LEU A O 1
ATOM 469 N N . GLU A 1 65 ? -14.908 34.416 -5.063 1.00 97.44 65 GLU A N 1
ATOM 470 C CA . GLU A 1 65 ? -14.469 35.532 -4.222 1.00 97.44 65 GLU A CA 1
ATOM 471 C C . GLU A 1 65 ? -13.083 35.256 -3.622 1.00 97.44 65 GLU A C 1
ATOM 473 O O . GLU A 1 65 ? -12.888 34.303 -2.870 1.00 97.44 65 GLU A O 1
ATOM 478 N N . PHE A 1 66 ? -12.124 36.128 -3.929 1.00 96.62 66 PHE A N 1
ATOM 479 C CA . PHE A 1 66 ? -10.754 36.101 -3.427 1.00 96.62 66 PHE A CA 1
ATOM 480 C C . PHE A 1 66 ? -10.520 37.247 -2.437 1.00 96.62 66 PHE A C 1
ATOM 482 O O . PHE A 1 66 ? -10.802 38.405 -2.759 1.00 96.62 66 PHE A O 1
ATOM 489 N N . ASP A 1 67 ? -9.931 36.961 -1.273 1.00 92.69 67 ASP A N 1
ATOM 490 C CA . ASP A 1 67 ? -9.405 37.988 -0.362 1.00 92.69 67 ASP A CA 1
ATOM 491 C C . ASP A 1 67 ? -7.913 38.238 -0.640 1.00 92.69 67 ASP A C 1
ATOM 493 O O . ASP A 1 67 ? -7.052 37.402 -0.367 1.00 92.69 67 ASP A O 1
ATOM 497 N N . LEU A 1 68 ? -7.607 39.390 -1.239 1.00 89.25 68 LEU A N 1
ATOM 498 C CA . LEU A 1 68 ? -6.290 39.759 -1.750 1.00 89.25 68 LEU A CA 1
ATOM 499 C C . LEU A 1 68 ? -5.639 40.813 -0.853 1.00 89.25 68 LEU A C 1
ATOM 501 O O . LEU A 1 68 ? -5.784 42.022 -1.063 1.00 89.25 68 LEU A O 1
ATOM 505 N N . THR A 1 69 ? -4.860 40.364 0.133 1.00 84.44 69 THR A N 1
ATOM 506 C CA . THR A 1 69 ? -4.062 41.270 0.979 1.00 84.44 69 THR A CA 1
ATOM 507 C C . THR A 1 69 ? -2.678 41.555 0.386 1.00 84.44 69 THR A C 1
ATOM 509 O O . THR A 1 69 ? -2.254 42.708 0.362 1.00 84.44 69 THR A O 1
ATOM 512 N N . ALA A 1 70 ? -1.985 40.531 -0.127 1.00 89.25 70 ALA A N 1
ATOM 513 C CA . ALA A 1 70 ? -0.643 40.631 -0.726 1.00 89.25 70 ALA A CA 1
ATOM 514 C C . ALA A 1 70 ? -0.488 39.833 -2.039 1.00 89.25 70 ALA A C 1
ATOM 516 O O . ALA A 1 70 ? 0.615 39.698 -2.564 1.00 89.25 70 ALA A O 1
ATOM 517 N N . HIS A 1 71 ? -1.598 39.330 -2.580 1.00 95.00 71 HIS A N 1
ATOM 518 C CA . HIS A 1 71 ? -1.631 38.386 -3.696 1.00 95.00 71 HIS A CA 1
ATOM 519 C C . HIS A 1 71 ? -2.412 38.978 -4.868 1.00 95.00 71 HIS A C 1
ATOM 521 O O . HIS A 1 71 ? -3.335 39.760 -4.654 1.00 95.00 71 HIS A O 1
ATOM 527 N N . ASN A 1 72 ? -2.036 38.626 -6.095 1.00 97.50 72 ASN A N 1
ATOM 528 C CA . ASN A 1 72 ? -2.795 38.925 -7.311 1.00 97.50 72 ASN A CA 1
ATOM 529 C C . ASN A 1 72 ? -3.521 37.665 -7.819 1.00 97.50 72 ASN A C 1
ATOM 531 O O . ASN A 1 72 ? -3.323 36.569 -7.286 1.00 97.50 72 ASN A O 1
ATOM 535 N N . VAL A 1 73 ? -4.356 37.835 -8.846 1.00 98.19 73 VAL A N 1
ATOM 536 C CA . VAL A 1 73 ? -5.020 36.726 -9.549 1.00 98.19 73 VAL A CA 1
ATOM 537 C C . VAL A 1 73 ? -4.791 36.885 -11.047 1.00 98.19 73 VAL A C 1
ATOM 539 O O . VAL A 1 73 ? -5.185 37.892 -11.641 1.00 98.19 73 VAL A O 1
ATOM 542 N N . PHE A 1 74 ? -4.161 35.888 -11.657 1.00 98.50 74 PHE A N 1
ATOM 543 C CA . PHE A 1 74 ? -4.032 35.726 -13.102 1.00 98.50 74 PHE A CA 1
ATOM 544 C C . PHE A 1 74 ? -4.929 34.593 -13.587 1.00 98.50 74 PHE A C 1
ATOM 546 O O . PHE A 1 74 ? -5.048 33.578 -12.907 1.00 98.50 74 PHE A O 1
ATOM 553 N N . LYS A 1 75 ? -5.490 34.748 -14.789 1.00 98.44 75 LYS A N 1
ATOM 554 C CA . LYS A 1 75 ? -6.055 33.647 -15.575 1.00 98.44 75 LYS A CA 1
ATOM 555 C C . LYS A 1 75 ? -4.997 33.116 -16.535 1.00 98.44 75 LYS A C 1
ATOM 557 O O . LYS A 1 75 ? -4.479 33.884 -17.351 1.00 98.44 75 LYS A O 1
ATOM 562 N N . LEU A 1 76 ? -4.697 31.827 -16.428 1.00 97.81 76 LEU A N 1
ATOM 563 C CA . LEU A 1 76 ? -3.748 31.119 -17.283 1.00 97.81 76 LEU A CA 1
ATOM 564 C C . LEU A 1 76 ? -4.484 30.503 -18.487 1.00 97.81 76 LEU A C 1
ATOM 566 O O . LEU A 1 76 ? -5.653 30.133 -18.353 1.00 97.81 76 LEU A O 1
ATOM 570 N N . PRO A 1 77 ? -3.851 30.445 -19.673 1.00 96.38 77 PRO A N 1
ATOM 571 C CA . PRO A 1 77 ? -4.534 30.049 -20.903 1.00 96.38 77 PRO A CA 1
ATOM 572 C C . PRO A 1 77 ? -4.689 28.533 -21.070 1.00 96.38 77 PRO A C 1
ATOM 574 O O . PRO A 1 77 ? -5.593 28.116 -21.791 1.00 96.38 77 PRO A O 1
ATOM 577 N N . SER A 1 78 ? -3.844 27.712 -20.439 1.00 94.69 78 SER A N 1
ATOM 578 C CA . SER A 1 78 ? -3.963 26.255 -20.504 1.00 94.69 78 SER A CA 1
ATOM 579 C C . SER A 1 78 ? -3.429 25.556 -19.251 1.00 94.69 78 SER A C 1
ATOM 581 O O . SER A 1 78 ? -2.836 26.171 -18.359 1.00 94.69 78 SER A O 1
ATOM 583 N N . LYS A 1 79 ? -3.634 24.234 -19.222 1.00 93.62 79 LYS A N 1
ATOM 584 C CA . LYS A 1 79 ? -3.084 23.321 -18.220 1.00 93.62 79 LYS A CA 1
ATOM 585 C C . LYS A 1 79 ? -1.563 23.456 -18.094 1.00 93.62 79 LYS A C 1
ATOM 587 O O . LYS A 1 79 ? -1.052 23.485 -16.981 1.00 93.62 79 LYS A O 1
ATOM 592 N N . TRP A 1 80 ? -0.851 23.586 -19.211 1.00 93.88 80 TRP A N 1
ATOM 593 C CA . TRP A 1 80 ? 0.610 23.624 -19.206 1.00 93.88 80 TRP A CA 1
ATOM 594 C C . TRP A 1 80 ? 1.150 24.868 -18.488 1.00 93.88 80 TRP A C 1
ATOM 596 O O . TRP A 1 80 ? 2.021 24.746 -17.626 1.00 93.88 80 TRP A O 1
ATOM 606 N N .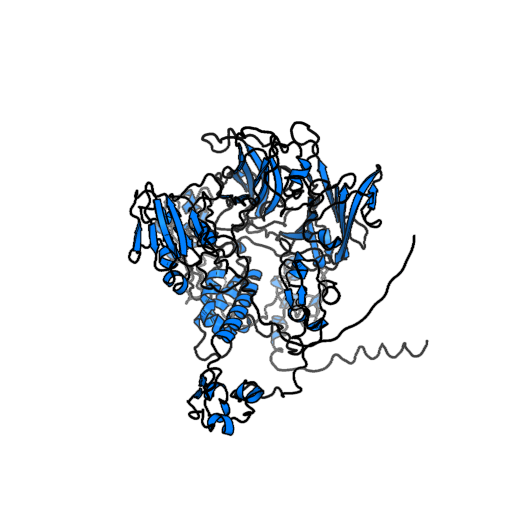 GLU A 1 81 ? 0.597 26.058 -18.754 1.00 97.69 81 GLU A N 1
ATOM 607 C CA . GLU A 1 81 ? 0.993 27.281 -18.041 1.00 97.69 81 GLU A CA 1
ATOM 608 C C . GLU A 1 81 ? 0.652 27.197 -16.549 1.00 97.69 81 GLU A C 1
ATOM 610 O O . GLU A 1 81 ? 1.380 27.725 -15.711 1.00 97.69 81 GLU A O 1
ATOM 615 N N . PHE A 1 82 ? -0.436 26.509 -16.198 1.00 97.31 82 PHE A N 1
ATOM 616 C CA . PHE A 1 82 ? -0.819 26.260 -14.809 1.00 97.31 82 PHE A CA 1
ATOM 617 C C . PHE A 1 82 ? 0.147 25.333 -14.071 1.00 97.31 82 PHE A C 1
ATOM 619 O O . PHE A 1 82 ? 0.518 25.601 -12.923 1.00 97.31 82 PHE A O 1
ATOM 626 N N . GLU A 1 83 ? 0.591 24.258 -14.712 1.00 92.44 83 GLU A N 1
ATOM 627 C CA . GLU A 1 83 ? 1.561 23.326 -14.133 1.00 92.44 83 GLU A CA 1
ATOM 628 C C . GLU A 1 83 ? 2.924 23.989 -13.960 1.00 92.44 83 GLU A C 1
ATOM 630 O O . GLU A 1 83 ? 3.503 23.928 -12.874 1.00 92.44 83 GLU A O 1
ATOM 635 N N . THR A 1 84 ? 3.378 24.691 -14.997 1.00 94.44 84 THR A N 1
ATOM 636 C CA . THR A 1 84 ? 4.713 25.302 -15.069 1.00 94.44 84 THR A CA 1
ATOM 637 C C . THR A 1 84 ? 4.803 26.697 -14.452 1.00 94.44 84 THR A C 1
ATOM 639 O O . THR A 1 84 ? 5.906 27.216 -14.290 1.00 94.44 84 THR A O 1
ATOM 642 N N . CYS A 1 85 ? 3.672 27.294 -14.060 1.00 96.75 85 CYS A N 1
ATOM 643 C CA . CYS A 1 85 ? 3.594 28.670 -13.567 1.00 96.75 85 CYS A CA 1
ATOM 644 C C . CYS A 1 85 ? 4.159 29.697 -14.563 1.00 96.75 85 CYS A C 1
ATOM 646 O O . CYS A 1 85 ? 4.856 30.635 -14.173 1.00 96.75 85 CYS A O 1
ATOM 648 N N . GLU A 1 86 ? 3.842 29.519 -15.846 1.00 97.31 86 GLU A N 1
ATOM 649 C CA . GLU A 1 86 ? 4.235 30.421 -16.927 1.00 97.31 86 GLU A CA 1
ATOM 650 C C . GLU A 1 86 ? 3.181 31.523 -17.122 1.00 97.31 86 GLU A C 1
ATOM 652 O O . GLU A 1 86 ? 1.990 31.253 -17.289 1.00 97.31 86 GLU A O 1
ATOM 657 N N . PHE A 1 87 ? 3.605 32.789 -17.091 1.00 97.50 87 PHE A N 1
ATOM 658 C CA . PHE A 1 87 ? 2.700 33.947 -17.083 1.00 97.50 87 PHE A CA 1
ATOM 659 C C . PHE A 1 87 ? 2.771 34.795 -18.360 1.00 97.50 87 PHE A C 1
ATOM 661 O O . PHE A 1 87 ? 2.003 35.753 -18.482 1.00 97.50 87 PHE A O 1
ATOM 668 N N . ASP A 1 88 ? 3.624 34.457 -19.330 1.00 96.31 88 ASP A N 1
ATOM 669 C CA . ASP A 1 88 ? 3.809 35.237 -20.563 1.00 96.31 88 ASP A CA 1
ATOM 670 C C . ASP A 1 88 ? 2.509 35.443 -21.362 1.00 96.31 88 ASP A C 1
ATOM 672 O O . ASP A 1 88 ? 2.276 36.515 -21.929 1.00 96.31 88 ASP A O 1
ATOM 676 N N . ALA A 1 89 ? 1.636 34.432 -21.380 1.00 95.88 89 ALA A N 1
ATOM 677 C CA . ALA A 1 89 ? 0.326 34.473 -22.035 1.00 95.88 89 ALA A CA 1
ATOM 678 C C . ALA A 1 89 ? -0.847 34.666 -21.051 1.00 95.88 89 ALA A C 1
ATOM 680 O O . ALA A 1 89 ? -2.015 34.607 -21.446 1.00 95.88 89 ALA A O 1
ATOM 681 N N . ALA A 1 90 ? -0.556 34.907 -19.770 1.00 97.00 90 ALA A N 1
ATOM 682 C CA . ALA A 1 90 ? -1.566 35.038 -18.732 1.00 97.00 90 ALA A CA 1
ATOM 683 C C . ALA A 1 90 ? -2.265 36.405 -18.757 1.00 97.00 90 ALA A C 1
ATOM 685 O O . ALA A 1 90 ? -1.684 37.444 -19.077 1.00 97.00 90 ALA A O 1
ATOM 686 N N . THR A 1 91 ? -3.533 36.423 -18.349 1.00 98.25 91 THR A N 1
ATOM 687 C CA . THR A 1 91 ? -4.312 37.658 -18.197 1.00 98.25 91 THR A CA 1
ATOM 688 C C . THR A 1 91 ? -4.394 38.045 -16.726 1.00 98.25 91 THR A C 1
ATOM 690 O O . THR A 1 91 ? -4.972 37.314 -15.925 1.00 98.25 91 THR A O 1
ATOM 693 N N . LEU A 1 92 ? -3.850 39.208 -16.359 1.00 97.94 92 LEU A N 1
ATOM 694 C CA . LEU A 1 92 ? -3.989 39.752 -15.006 1.00 97.94 92 LEU A CA 1
ATOM 695 C C . LEU A 1 92 ? -5.443 40.174 -14.755 1.00 97.94 92 LEU A C 1
ATOM 697 O O . LEU A 1 92 ? -5.955 41.068 -15.431 1.00 97.94 92 LEU A O 1
ATOM 701 N N . LEU A 1 93 ? -6.094 39.542 -13.779 1.00 97.44 93 LEU A N 1
ATOM 702 C CA . LEU A 1 93 ? -7.483 39.816 -13.412 1.00 97.44 93 LEU A CA 1
ATOM 703 C C . LEU A 1 93 ? -7.593 40.792 -12.234 1.00 97.44 93 LEU A C 1
ATOM 705 O O . LEU A 1 93 ? -8.466 41.660 -12.235 1.00 97.44 93 LEU A O 1
ATOM 709 N N . ALA A 1 94 ? -6.696 40.671 -11.251 1.00 97.38 94 ALA A N 1
ATOM 710 C CA . ALA A 1 94 ? -6.678 41.507 -10.054 1.00 97.38 94 ALA A CA 1
ATOM 711 C C . ALA A 1 94 ? -5.252 41.803 -9.593 1.00 97.38 94 ALA A C 1
ATOM 713 O O . ALA A 1 94 ? -4.437 40.893 -9.496 1.00 97.38 94 ALA A O 1
ATOM 714 N N . GLU A 1 95 ? -4.966 43.067 -9.282 1.00 95.88 95 GLU A N 1
ATOM 715 C CA . GLU A 1 95 ? -3.676 43.516 -8.746 1.00 95.88 95 GLU A CA 1
ATOM 716 C C . GLU A 1 95 ? -3.488 43.097 -7.282 1.00 95.88 95 GLU A C 1
ATOM 718 O O . GLU A 1 95 ? -4.454 42.920 -6.538 1.00 95.88 95 GLU A O 1
ATOM 723 N N . ALA A 1 96 ? -2.233 43.009 -6.838 1.00 88.81 96 ALA A N 1
ATOM 724 C CA . ALA A 1 96 ? -1.941 42.713 -5.440 1.00 88.81 96 ALA A CA 1
ATOM 725 C C . ALA A 1 96 ? -2.523 43.780 -4.494 1.00 88.81 96 ALA A C 1
ATOM 727 O O . ALA A 1 96 ? -2.486 44.978 -4.788 1.00 88.81 96 ALA A O 1
ATOM 728 N N . ALA A 1 97 ? -3.016 43.341 -3.332 1.00 81.88 97 ALA A N 1
ATOM 729 C CA . ALA A 1 97 ? -3.587 44.202 -2.290 1.00 81.88 97 ALA A CA 1
ATOM 730 C C . ALA A 1 97 ? -4.849 44.989 -2.707 1.00 81.88 97 ALA A C 1
ATOM 732 O O . ALA A 1 97 ? -5.140 46.048 -2.140 1.00 81.88 97 ALA A O 1
ATOM 733 N N . SER A 1 98 ? -5.624 44.495 -3.680 1.00 84.81 98 SER A N 1
ATOM 734 C CA . SER A 1 98 ? -6.893 45.121 -4.079 1.00 84.81 98 SER A CA 1
ATOM 735 C C . SER A 1 98 ? -8.036 44.918 -3.072 1.00 84.81 98 SER A C 1
ATOM 737 O O . SER A 1 98 ? -9.128 45.449 -3.283 1.00 84.81 98 SER A O 1
ATOM 739 N N . GLY A 1 99 ? -7.811 44.186 -1.974 1.00 90.88 99 GLY A N 1
ATOM 740 C CA . GLY A 1 99 ? -8.864 43.769 -1.051 1.00 90.88 99 GLY A CA 1
ATOM 741 C C . GLY A 1 99 ? -9.626 42.587 -1.638 1.00 90.88 99 GLY A C 1
ATOM 742 O O . GLY A 1 99 ? -9.011 41.630 -2.079 1.00 90.88 99 GLY A O 1
ATOM 743 N N . LYS A 1 100 ? -10.956 42.645 -1.700 1.00 93.94 100 LYS A N 1
ATOM 744 C CA . LYS A 1 100 ? -11.745 41.556 -2.291 1.00 93.94 100 LYS A CA 1
ATOM 745 C C . LYS A 1 100 ? -11.806 41.653 -3.815 1.00 93.94 100 LYS A C 1
ATOM 747 O O . LYS A 1 100 ? -12.053 42.734 -4.354 1.00 93.94 100 LYS A O 1
ATOM 752 N N . PHE A 1 101 ? -11.626 40.530 -4.498 1.00 96.94 101 PHE A N 1
ATOM 753 C CA . PHE A 1 101 ? -11.799 40.386 -5.942 1.00 96.94 101 PHE A CA 1
ATOM 754 C C . PHE A 1 101 ? -12.827 39.294 -6.244 1.00 96.94 101 PHE A C 1
ATOM 756 O O . PHE A 1 101 ? -12.840 38.270 -5.574 1.00 96.94 101 PHE A O 1
ATOM 763 N N . ILE A 1 102 ? -13.681 39.518 -7.245 1.00 97.56 102 ILE A N 1
ATOM 764 C CA . ILE A 1 102 ? -14.703 38.559 -7.672 1.00 97.56 102 ILE A CA 1
ATOM 765 C C . ILE A 1 102 ? -14.472 38.218 -9.143 1.00 97.56 102 ILE A C 1
ATOM 767 O O . ILE A 1 102 ? -14.462 39.114 -9.991 1.00 97.56 102 ILE A O 1
ATOM 771 N N . TYR A 1 103 ? -14.315 36.929 -9.437 1.00 97.62 103 TYR A N 1
ATOM 772 C CA . TYR A 1 103 ? -14.292 36.390 -10.794 1.00 97.62 103 TYR A CA 1
ATOM 773 C C . TYR A 1 103 ? -15.626 35.712 -11.110 1.00 97.62 103 TYR A C 1
ATOM 775 O O . TYR A 1 103 ? -15.996 34.757 -10.438 1.00 97.62 103 TYR A O 1
ATOM 783 N N . THR A 1 104 ? -16.344 36.181 -12.131 1.00 97.69 104 THR A N 1
ATOM 784 C CA . THR A 1 104 ? -17.593 35.549 -12.586 1.00 97.69 104 THR A CA 1
ATOM 785 C C . THR A 1 104 ? -17.303 34.582 -13.728 1.00 97.69 104 THR A C 1
ATOM 787 O O . THR A 1 104 ? -16.735 34.995 -14.741 1.00 97.69 104 THR A O 1
ATOM 790 N N . ILE A 1 105 ? -17.739 33.330 -13.600 1.00 96.62 105 ILE A N 1
ATOM 791 C CA . ILE A 1 105 ? -17.591 32.307 -14.642 1.00 96.62 105 ILE A CA 1
ATOM 792 C C . ILE A 1 105 ? -18.477 32.659 -15.840 1.00 96.62 105 ILE A C 1
ATOM 794 O O . ILE A 1 105 ? -19.674 32.926 -15.705 1.00 96.62 105 ILE A O 1
ATOM 798 N N . THR A 1 106 ? -17.891 32.673 -17.033 1.00 95.25 106 THR A N 1
ATOM 799 C CA . THR A 1 106 ? -18.532 33.133 -18.271 1.00 95.25 106 THR A CA 1
ATOM 800 C C . THR A 1 106 ? -18.919 31.983 -19.202 1.00 95.25 106 THR A C 1
ATOM 802 O O . THR A 1 106 ? -18.421 30.868 -19.092 1.00 95.25 106 THR A O 1
ATOM 805 N N . GLU A 1 107 ? -19.772 32.261 -20.193 1.00 92.62 107 GLU A N 1
ATOM 806 C CA . GLU A 1 107 ? -20.054 31.297 -21.271 1.00 92.62 107 GLU A CA 1
ATOM 807 C C . GLU A 1 107 ? -18.807 30.933 -22.089 1.00 92.62 107 GLU A C 1
ATOM 809 O O . GLU A 1 107 ? -18.762 29.869 -22.698 1.00 92.62 107 GLU A O 1
ATOM 814 N N . GLU A 1 108 ? -17.819 31.830 -22.160 1.00 93.25 108 GLU A N 1
ATOM 815 C CA . GLU A 1 108 ? -16.559 31.533 -22.839 1.00 93.25 108 GLU A CA 1
ATOM 816 C C . GLU A 1 108 ? -15.727 30.535 -22.039 1.00 93.25 108 GLU A C 1
ATOM 818 O O . GLU A 1 108 ? -15.165 29.626 -22.636 1.00 93.25 108 GLU A O 1
ATOM 823 N N . ASP A 1 109 ? -15.717 30.650 -20.709 1.00 93.88 109 ASP A N 1
ATOM 824 C CA . ASP A 1 109 ? -15.063 29.670 -19.839 1.00 93.88 109 ASP A CA 1
ATOM 825 C C . ASP A 1 109 ? -15.653 28.276 -20.065 1.00 93.88 109 ASP A C 1
ATOM 827 O O . ASP A 1 109 ? -14.922 27.343 -20.366 1.00 93.88 109 ASP A O 1
ATOM 831 N N . ALA A 1 110 ? -16.984 28.160 -20.076 1.00 89.00 110 ALA A N 1
ATOM 832 C CA . ALA A 1 110 ? -17.659 26.890 -20.350 1.00 89.00 110 ALA A CA 1
ATOM 833 C C . ALA A 1 110 ? -17.366 26.313 -21.750 1.00 89.00 110 ALA A C 1
ATOM 835 O O . ALA A 1 110 ? -17.416 25.100 -21.931 1.00 89.00 110 ALA A O 1
ATOM 836 N N . ARG A 1 111 ? -17.070 27.155 -22.753 1.00 89.25 111 ARG A N 1
ATOM 837 C CA . ARG A 1 111 ? -16.646 26.698 -24.093 1.00 89.25 111 ARG A CA 1
ATOM 838 C C . ARG A 1 111 ? -15.189 26.245 -24.129 1.00 89.25 111 ARG A C 1
ATOM 840 O O . ARG A 1 111 ? -14.855 25.384 -24.936 1.00 89.25 111 ARG A O 1
ATOM 847 N N . GLN A 1 112 ? -14.338 26.867 -23.321 1.00 87.81 112 GLN A N 1
ATOM 848 C CA . GLN A 1 112 ? -12.909 26.564 -23.231 1.00 87.81 112 GLN A CA 1
ATOM 849 C C . GLN A 1 112 ? -12.626 25.359 -22.322 1.00 87.81 112 GLN A C 1
ATOM 851 O O . GLN A 1 112 ? -11.575 24.741 -22.463 1.00 87.81 112 GLN A O 1
ATOM 856 N N . GLY A 1 113 ? -13.568 25.006 -21.443 1.00 89.25 113 GLY A N 1
ATOM 857 C CA . GLY A 1 113 ? -13.451 23.909 -20.489 1.00 89.25 113 GLY A CA 1
ATOM 858 C C . GLY A 1 113 ? -12.993 24.408 -19.120 1.00 89.25 113 GLY A C 1
ATOM 859 O O . GLY A 1 113 ? -13.615 25.288 -18.527 1.00 89.25 113 GLY A O 1
ATOM 860 N N . ASP A 1 114 ? -11.915 23.826 -18.604 1.00 92.94 114 ASP A N 1
ATOM 861 C CA . ASP A 1 114 ? -11.371 24.172 -17.291 1.00 92.94 114 ASP A CA 1
ATOM 862 C C . ASP A 1 114 ? -10.818 25.610 -17.247 1.00 92.94 114 ASP A C 1
ATOM 864 O O . ASP A 1 114 ? -10.171 26.087 -18.183 1.00 92.94 114 ASP A O 1
ATOM 868 N N . VAL A 1 115 ? -11.014 26.298 -16.118 1.00 97.38 115 VAL A N 1
ATOM 869 C CA . VAL A 1 115 ? -10.409 27.608 -15.835 1.00 97.38 115 VAL A CA 1
ATOM 870 C C . VAL A 1 115 ? -9.246 27.438 -14.864 1.00 97.38 115 VAL A C 1
ATOM 872 O O . VAL A 1 115 ? -9.386 26.821 -13.810 1.00 97.38 115 VAL A O 1
ATOM 875 N N . TYR A 1 116 ? -8.108 28.048 -15.193 1.00 98.00 116 TYR A N 1
ATOM 876 C CA . TYR A 1 116 ? -6.884 27.986 -14.399 1.00 98.00 116 TYR A CA 1
ATOM 877 C C . TYR A 1 116 ? -6.541 29.363 -13.832 1.00 98.00 116 TYR A C 1
ATOM 879 O O . TYR A 1 116 ? -6.299 30.308 -14.590 1.00 98.00 116 TYR A O 1
ATOM 887 N N . LEU A 1 117 ? -6.510 29.487 -12.504 1.00 98.44 117 LEU A N 1
ATOM 888 C CA . LEU A 1 117 ? -6.187 30.734 -11.808 1.00 98.44 117 LEU A CA 1
ATOM 889 C C . LEU A 1 117 ? -4.939 30.565 -10.934 1.00 98.44 117 LEU A C 1
ATOM 891 O O . LEU A 1 117 ? -4.777 29.540 -10.278 1.00 98.44 117 LEU A O 1
ATOM 895 N N . ALA A 1 118 ? -4.060 31.568 -10.896 1.00 98.25 118 ALA A N 1
ATOM 896 C CA . ALA A 1 118 ? -2.825 31.515 -10.104 1.00 98.25 118 ALA A CA 1
ATOM 897 C C . ALA A 1 118 ? -2.364 32.888 -9.597 1.00 98.25 118 ALA A C 1
ATOM 899 O O . ALA A 1 118 ? -2.713 33.930 -10.161 1.00 98.25 118 ALA A O 1
ATOM 900 N N . CYS A 1 119 ? -1.544 32.889 -8.543 1.00 98.19 119 CYS A N 1
ATOM 901 C CA . CYS A 1 119 ? -0.839 34.079 -8.079 1.00 98.19 119 CYS A CA 1
ATOM 902 C C . CYS A 1 119 ? 0.533 34.205 -8.758 1.00 98.19 119 CYS A C 1
ATOM 904 O O . CYS A 1 119 ? 1.410 33.369 -8.569 1.00 98.19 119 CYS A O 1
ATOM 906 N N . GLY A 1 120 ? 0.745 35.286 -9.507 1.00 96.81 120 GLY A N 1
ATOM 907 C CA . GLY A 1 120 ? 2.008 35.596 -10.190 1.00 96.81 120 GLY A CA 1
ATOM 908 C C . GLY A 1 120 ? 2.984 36.440 -9.364 1.00 96.81 120 GLY A C 1
ATOM 909 O O . GLY A 1 120 ? 3.883 37.066 -9.923 1.00 96.81 120 GLY A O 1
ATOM 910 N N . VAL A 1 121 ? 2.784 36.567 -8.048 1.00 95.81 121 VAL A N 1
ATOM 911 C CA . VAL A 1 121 ? 3.725 37.282 -7.172 1.00 95.81 121 VAL A CA 1
ATOM 912 C C . VAL A 1 121 ? 4.874 36.342 -6.806 1.00 95.81 121 VAL A C 1
ATOM 914 O O . VAL A 1 121 ? 4.667 35.352 -6.119 1.00 95.81 121 VAL A O 1
ATOM 917 N N . GLY A 1 122 ? 6.098 36.660 -7.235 1.00 93.81 122 GLY A N 1
ATOM 918 C CA . GLY A 1 122 ? 7.295 35.914 -6.830 1.00 93.81 122 GLY A CA 1
ATOM 919 C C . GLY A 1 122 ? 7.192 34.410 -7.113 1.00 93.81 122 GLY A C 1
ATOM 920 O O . GLY A 1 122 ? 6.915 34.011 -8.238 1.00 93.81 122 GLY A O 1
ATOM 921 N N . SER A 1 123 ? 7.426 33.592 -6.085 1.00 92.06 123 SER A N 1
ATOM 922 C CA . SER A 1 123 ? 7.344 32.125 -6.131 1.00 92.06 123 SER A CA 1
ATOM 923 C C . SER A 1 123 ? 5.957 31.564 -5.819 1.00 92.06 123 SER A C 1
ATOM 925 O O . SER A 1 123 ? 5.813 30.347 -5.771 1.00 92.06 123 SER A O 1
ATOM 927 N N . HIS A 1 124 ? 4.936 32.397 -5.603 1.00 95.19 124 HIS A N 1
ATOM 928 C CA . HIS A 1 124 ? 3.701 31.940 -4.967 1.00 95.19 124 HIS A CA 1
ATOM 929 C C . HIS A 1 124 ? 2.970 30.841 -5.758 1.00 95.19 124 HIS A C 1
ATOM 931 O O . HIS A 1 124 ? 2.460 29.899 -5.161 1.00 95.19 124 HIS A O 1
ATOM 937 N N . CYS A 1 125 ? 2.949 30.917 -7.095 1.00 96.88 125 CYS A N 1
ATOM 938 C CA . CYS A 1 125 ? 2.377 29.855 -7.931 1.00 96.88 125 CYS A CA 1
ATOM 939 C C . CYS A 1 125 ? 3.134 28.522 -7.789 1.00 96.88 125 CYS A C 1
ATOM 941 O O . CYS A 1 125 ? 2.505 27.468 -7.706 1.00 96.88 125 CYS A O 1
ATOM 943 N N . LEU A 1 126 ? 4.473 28.564 -7.732 1.00 90.25 126 LEU A N 1
ATOM 944 C CA . LEU A 1 126 ? 5.312 27.375 -7.517 1.00 90.25 126 LEU A CA 1
ATOM 945 C C . LEU A 1 126 ? 5.118 26.815 -6.100 1.00 90.25 126 LEU A C 1
ATOM 947 O O . LEU A 1 126 ? 5.127 25.603 -5.906 1.00 90.25 126 LEU A O 1
ATOM 951 N N . ALA A 1 127 ? 4.852 27.697 -5.136 1.00 88.81 127 ALA A N 1
ATOM 952 C CA . ALA A 1 127 ? 4.420 27.381 -3.778 1.00 88.81 127 ALA A CA 1
ATOM 953 C C . ALA A 1 127 ? 2.894 27.155 -3.679 1.00 88.81 127 ALA A C 1
ATOM 955 O O . ALA A 1 127 ? 2.259 27.527 -2.693 1.00 88.81 127 ALA A O 1
ATOM 956 N N . ASN A 1 128 ? 2.307 26.541 -4.709 1.00 95.12 128 ASN A N 1
ATOM 957 C CA . ASN A 1 128 ? 0.941 26.011 -4.747 1.00 95.12 128 ASN A CA 1
ATOM 958 C C . ASN A 1 128 ? -0.220 27.012 -4.698 1.00 95.12 128 ASN A C 1
ATOM 960 O O . ASN A 1 128 ? -1.370 26.581 -4.723 1.00 95.12 128 ASN A O 1
ATOM 964 N N . GLN A 1 129 ? 0.026 28.325 -4.758 1.00 96.94 129 GLN A N 1
ATOM 965 C CA . GLN A 1 129 ? -1.041 29.331 -4.825 1.00 96.94 129 GLN A CA 1
ATOM 966 C C . GLN A 1 129 ? -1.675 29.418 -6.226 1.00 96.94 129 GLN A C 1
ATOM 968 O O . GLN A 1 129 ? -1.525 30.404 -6.962 1.00 96.94 129 GLN A O 1
ATOM 973 N N . LYS A 1 130 ? -2.374 28.349 -6.600 1.00 97.75 130 LYS A N 1
ATOM 974 C CA . LYS A 1 130 ? -3.067 28.148 -7.872 1.00 97.75 130 LYS A CA 1
ATOM 975 C C . LYS A 1 130 ? -4.295 27.253 -7.670 1.00 97.75 130 LYS A C 1
ATOM 977 O O . LYS A 1 130 ? -4.361 26.500 -6.705 1.00 97.75 130 LYS A O 1
ATOM 982 N N . ILE A 1 131 ? -5.300 27.386 -8.531 1.00 97.75 131 ILE A N 1
ATOM 983 C CA . ILE A 1 131 ? -6.554 26.626 -8.466 1.00 97.75 131 ILE A CA 1
ATOM 984 C C . ILE A 1 131 ? -7.129 26.350 -9.862 1.00 97.75 131 ILE A C 1
ATOM 986 O O . ILE A 1 131 ? -7.161 27.237 -10.722 1.00 97.75 131 ILE A O 1
ATOM 990 N N . LYS A 1 132 ? -7.584 25.113 -10.070 1.00 97.06 132 LYS A N 1
ATOM 991 C CA . LYS A 1 132 ? -8.352 24.647 -11.225 1.00 97.06 132 LYS A CA 1
ATOM 992 C C . LYS A 1 132 ? -9.853 24.722 -10.923 1.00 97.06 132 LYS A C 1
ATOM 994 O O . LYS A 1 132 ? -10.297 24.345 -9.841 1.00 97.06 132 LYS A O 1
ATOM 999 N N . ILE A 1 133 ? -10.644 25.164 -11.895 1.00 97.00 133 ILE A N 1
ATOM 1000 C CA . ILE A 1 133 ? -12.108 25.180 -11.830 1.00 97.00 133 ILE A CA 1
ATOM 1001 C C . ILE A 1 133 ? -12.663 24.406 -13.023 1.00 97.00 133 ILE A C 1
ATOM 1003 O O . ILE A 1 133 ? -12.465 24.821 -14.164 1.00 97.00 133 ILE A O 1
ATOM 1007 N N . ALA A 1 134 ? -13.369 23.309 -12.761 1.00 93.62 134 ALA A N 1
ATOM 1008 C CA . ALA A 1 134 ? -14.059 22.530 -13.780 1.00 93.62 134 ALA A CA 1
ATOM 1009 C C . ALA A 1 134 ? -15.438 23.145 -14.056 1.00 93.62 134 ALA A C 1
ATOM 1011 O O . ALA A 1 134 ? -16.336 23.104 -13.210 1.00 93.62 134 ALA A O 1
ATOM 1012 N N . VAL A 1 135 ? -15.591 23.757 -15.234 1.00 91.88 135 VAL A N 1
ATOM 1013 C CA . VAL A 1 135 ? -16.822 24.451 -15.632 1.00 91.88 135 VAL A CA 1
ATOM 1014 C C . VAL A 1 135 ? -17.720 23.507 -16.421 1.00 91.88 135 VAL A C 1
ATOM 1016 O O . VAL A 1 135 ? -17.337 22.994 -17.469 1.00 91.88 135 VAL A O 1
ATOM 1019 N N . THR A 1 136 ? -18.949 23.315 -15.948 1.00 83.25 136 THR A N 1
ATOM 1020 C CA . THR A 1 136 ? -19.950 22.492 -16.642 1.00 83.25 136 THR A CA 1
ATOM 1021 C C . THR A 1 136 ? -20.794 23.348 -17.592 1.00 83.25 136 THR A C 1
ATOM 1023 O O . THR A 1 136 ? -21.260 24.434 -17.239 1.00 83.25 136 THR A O 1
ATOM 1026 N N . SER A 1 137 ? -20.986 22.874 -18.827 1.00 71.06 137 SER A N 1
ATOM 1027 C CA . SER A 1 137 ? -21.734 23.581 -19.882 1.00 71.06 137 SER A CA 1
ATOM 1028 C C . SER A 1 137 ? -23.246 23.291 -19.873 1.00 71.06 137 SER A C 1
ATOM 1030 O O . SER A 1 137 ? -24.017 23.997 -20.532 1.00 71.06 137 SER A O 1
ATOM 1032 N N . ASP A 1 138 ? -23.698 22.311 -19.084 1.00 63.38 138 ASP A N 1
ATOM 1033 C CA . ASP A 1 138 ? -25.081 21.825 -19.090 1.00 63.38 138 ASP A CA 1
ATOM 1034 C C . ASP A 1 138 ? -26.020 22.644 -18.196 1.00 63.38 138 ASP A C 1
ATOM 1036 O O . ASP A 1 138 ? -26.321 22.303 -17.054 1.00 63.38 138 ASP A O 1
ATOM 1040 N N . GLY A 1 139 ? -26.572 23.718 -18.759 1.00 55.47 139 GLY A N 1
ATOM 1041 C CA . GLY A 1 139 ? -27.641 24.507 -18.134 1.00 55.47 139 GLY A CA 1
ATOM 1042 C C . GLY A 1 139 ? -29.045 23.883 -18.197 1.00 55.47 139 GLY A C 1
ATOM 1043 O O . GLY A 1 139 ? -30.015 24.589 -17.925 1.00 55.47 139 GLY A O 1
ATOM 1044 N N . ASN A 1 140 ? -29.189 22.616 -18.608 1.00 53.06 140 ASN A N 1
ATOM 1045 C CA . ASN A 1 140 ? -30.492 22.027 -18.958 1.00 53.06 140 ASN A CA 1
ATOM 1046 C C . ASN A 1 140 ? -30.891 20.777 -18.166 1.00 53.06 140 ASN A C 1
ATOM 1048 O O . ASN A 1 140 ? -31.964 20.228 -18.425 1.00 53.06 140 ASN A O 1
ATOM 1052 N N . ASP A 1 141 ? -30.073 20.338 -17.212 1.00 55.03 141 ASP A N 1
ATOM 1053 C CA . ASP A 1 141 ? -30.360 19.117 -16.470 1.00 55.03 141 ASP A CA 1
ATOM 1054 C C . ASP A 1 141 ? -31.114 19.423 -15.167 1.00 55.03 141 ASP A C 1
ATOM 1056 O O . ASP A 1 141 ? -30.677 20.224 -14.342 1.00 55.03 141 ASP A O 1
ATOM 1060 N N . LEU A 1 142 ? -32.289 18.814 -14.994 1.00 54.72 142 LEU A N 1
ATOM 1061 C CA . LEU A 1 142 ? -33.196 19.041 -13.856 1.00 54.72 142 LEU A CA 1
ATOM 1062 C C . LEU A 1 142 ? -32.775 18.268 -12.590 1.00 54.72 142 LEU A C 1
ATOM 1064 O O . LEU A 1 142 ? -33.577 18.117 -11.667 1.00 54.72 142 LEU A O 1
ATOM 1068 N N . VAL A 1 143 ? -31.542 17.762 -12.552 1.00 60.69 143 VAL A N 1
ATOM 1069 C CA . VAL A 1 143 ? -30.992 17.003 -11.428 1.00 60.69 143 VAL A CA 1
ATOM 1070 C C . VAL A 1 143 ? -30.440 17.972 -10.380 1.00 60.69 143 VAL A C 1
ATOM 1072 O O . VAL A 1 143 ? -29.700 18.906 -10.693 1.00 60.69 143 VAL A O 1
ATOM 1075 N N . GLU A 1 144 ? -30.828 17.768 -9.122 1.00 66.94 144 GLU A N 1
ATOM 1076 C CA . GLU A 1 144 ? -30.335 18.521 -7.967 1.00 66.94 144 GLU A CA 1
ATOM 1077 C C . GLU A 1 144 ? -28.845 18.199 -7.759 1.00 66.94 144 GLU A C 1
ATOM 1079 O O . GLU A 1 144 ? -28.491 17.202 -7.140 1.00 66.94 144 GLU A O 1
ATOM 1084 N N . ARG A 1 145 ? -27.968 19.005 -8.367 1.00 68.12 145 ARG A N 1
ATOM 1085 C CA . ARG A 1 145 ? -26.508 18.858 -8.275 1.00 68.12 145 ARG A CA 1
ATOM 1086 C C . ARG A 1 145 ? -25.947 19.529 -7.010 1.00 68.12 145 ARG A C 1
ATOM 1088 O O . ARG A 1 145 ? -26.517 20.538 -6.574 1.00 68.12 145 ARG A O 1
ATOM 1095 N N . PRO A 1 146 ? -24.832 19.019 -6.456 1.00 79.44 146 PRO A N 1
ATOM 1096 C CA . PRO A 1 146 ? -24.175 19.596 -5.288 1.00 79.44 146 PRO A CA 1
ATOM 1097 C C . PRO A 1 146 ? -23.735 21.050 -5.525 1.00 79.44 146 PRO A C 1
ATOM 1099 O O . PRO A 1 146 ? -23.514 21.498 -6.652 1.00 79.44 146 PRO A O 1
ATOM 1102 N N . THR A 1 147 ? -23.665 21.823 -4.437 1.00 87.12 147 THR A N 1
ATOM 1103 C CA . THR A 1 147 ? -23.179 23.209 -4.474 1.00 87.12 147 THR A CA 1
ATOM 1104 C C . THR A 1 147 ? -21.650 23.198 -4.540 1.00 87.12 147 THR A C 1
ATOM 1106 O O . THR A 1 147 ? -21.044 22.625 -3.629 1.00 87.12 147 THR A O 1
ATOM 1109 N N . PRO A 1 148 ? -21.020 23.863 -5.526 1.00 91.44 148 PRO A N 1
ATOM 1110 C CA . PRO A 1 148 ? -19.564 23.914 -5.637 1.00 91.44 148 PRO A CA 1
ATOM 1111 C C . PRO A 1 148 ? -18.933 24.572 -4.396 1.00 91.44 148 PRO A C 1
ATOM 1113 O O . PRO A 1 148 ? -19.465 25.544 -3.848 1.00 91.44 148 PRO A O 1
ATOM 1116 N N . LYS A 1 149 ? -17.792 24.042 -3.935 1.00 92.00 149 LYS A N 1
ATOM 1117 C CA . LYS A 1 149 ? -17.054 24.529 -2.753 1.00 92.00 149 LYS A CA 1
ATOM 1118 C C . LYS A 1 149 ? -15.567 24.682 -3.067 1.00 92.00 149 LYS A C 1
ATOM 1120 O O . LYS A 1 149 ? -15.028 23.936 -3.873 1.00 92.00 149 LYS A O 1
ATOM 1125 N N . SER A 1 150 ? -14.899 25.608 -2.377 1.00 92.88 150 SER A N 1
ATOM 1126 C CA . SER A 1 150 ? -13.437 25.728 -2.395 1.00 92.88 150 SER A CA 1
ATOM 1127 C C . SER A 1 150 ? -12.851 25.127 -1.117 1.00 92.88 150 SER A C 1
ATOM 1129 O O . SER A 1 150 ? -13.033 25.688 -0.033 1.00 92.88 150 SER A O 1
ATOM 1131 N N . THR A 1 151 ? -12.175 23.985 -1.248 1.00 89.94 151 THR A N 1
ATOM 1132 C CA . THR A 1 151 ? -11.405 23.338 -0.175 1.00 89.94 151 THR A CA 1
ATOM 1133 C C . THR A 1 151 ? -9.904 23.519 -0.388 1.00 89.94 151 THR A C 1
ATOM 1135 O O . THR A 1 151 ? -9.464 23.923 -1.468 1.00 89.94 151 THR A O 1
ATOM 1138 N N . TYR A 1 152 ? -9.107 23.273 0.651 1.00 88.31 152 TYR A N 1
ATOM 1139 C CA . TYR A 1 152 ? -7.652 23.365 0.575 1.00 88.31 152 TYR A CA 1
ATOM 1140 C C . TYR A 1 152 ? -6.954 22.369 1.507 1.00 88.31 152 TYR A C 1
ATOM 1142 O O . TYR A 1 152 ? -7.542 21.911 2.484 1.00 88.31 152 TYR A O 1
ATOM 1150 N N . VAL A 1 153 ? -5.687 22.086 1.207 1.00 76.62 153 VAL A N 1
ATOM 1151 C CA . VAL A 1 153 ? -4.768 21.252 1.988 1.00 76.62 153 VAL A CA 1
ATOM 1152 C C . VAL A 1 153 ? -3.466 22.028 2.204 1.00 76.62 153 VAL A C 1
ATOM 1154 O O . VAL A 1 153 ? -2.977 22.725 1.308 1.00 76.62 153 VAL A O 1
ATOM 1157 N N . LEU A 1 154 ? -2.912 21.946 3.412 1.00 76.62 154 LEU A N 1
ATOM 1158 C CA . LEU A 1 154 ? -1.650 22.592 3.775 1.00 76.62 154 LEU A CA 1
ATOM 1159 C C . LEU A 1 154 ? -0.490 21.604 3.673 1.00 76.62 154 LEU A C 1
ATOM 1161 O O . LEU A 1 154 ? -0.663 20.418 3.915 1.00 76.62 154 LEU A O 1
ATOM 1165 N N . GLY A 1 155 ? 0.703 22.108 3.352 1.00 65.31 155 GLY A N 1
ATOM 1166 C CA . GLY A 1 155 ? 1.937 21.321 3.429 1.00 65.31 155 GLY A CA 1
ATOM 1167 C C . GLY A 1 155 ? 2.183 20.345 2.276 1.00 65.31 155 GLY A C 1
ATOM 1168 O O . GLY A 1 155 ? 3.224 19.699 2.275 1.00 65.31 155 GLY A O 1
ATOM 1169 N N . LEU A 1 156 ? 1.294 20.267 1.278 1.00 63.34 156 LEU A N 1
ATOM 1170 C CA . LEU A 1 156 ? 1.524 19.415 0.109 1.00 63.34 156 LEU A CA 1
ATOM 1171 C C . LEU A 1 156 ? 2.715 19.893 -0.727 1.00 63.34 156 LEU A C 1
ATOM 1173 O O . LEU A 1 156 ? 2.885 21.096 -0.967 1.00 63.34 156 LEU A O 1
ATOM 1177 N N . SER A 1 157 ? 3.485 18.930 -1.242 1.00 79.25 157 SER A N 1
ATOM 1178 C CA . SER A 1 157 ? 4.503 19.175 -2.263 1.00 79.25 157 SER A CA 1
ATOM 1179 C C . SER A 1 157 ? 3.864 19.756 -3.533 1.00 79.25 157 SER A C 1
ATOM 1181 O O . SER A 1 157 ? 2.667 19.588 -3.787 1.00 79.25 157 SER A O 1
ATOM 1183 N N . SER A 1 158 ? 4.639 20.443 -4.379 1.00 77.88 158 SER A N 1
ATOM 1184 C CA . SER A 1 158 ? 4.105 20.967 -5.647 1.00 77.88 158 SER A CA 1
ATOM 1185 C C . SER A 1 158 ? 3.596 19.864 -6.581 1.00 77.88 158 SER A C 1
ATOM 1187 O O . SER A 1 158 ? 2.629 20.077 -7.311 1.00 77.88 158 SER A O 1
ATOM 1189 N N . LYS A 1 159 ? 4.207 18.673 -6.531 1.00 79.12 159 LYS A N 1
ATOM 1190 C CA . LYS A 1 159 ? 3.804 17.506 -7.327 1.00 79.12 159 LYS A CA 1
ATOM 1191 C C . LYS A 1 159 ? 2.471 16.938 -6.838 1.00 79.12 159 LYS A C 1
ATOM 1193 O O . LYS A 1 159 ? 1.580 16.701 -7.650 1.00 79.12 159 LYS A O 1
ATOM 1198 N N . ASP A 1 160 ? 2.302 16.770 -5.530 1.00 74.50 160 ASP A N 1
ATOM 1199 C CA . ASP A 1 160 ? 1.077 16.184 -4.969 1.00 74.50 160 ASP A CA 1
ATOM 1200 C C . ASP A 1 160 ? -0.083 17.171 -4.990 1.00 74.50 160 ASP A C 1
ATOM 1202 O O . ASP A 1 160 ? -1.222 16.789 -5.252 1.00 74.50 160 ASP A O 1
ATOM 1206 N N . CYS A 1 161 ? 0.211 18.466 -4.858 1.00 86.00 161 CYS A N 1
ATOM 1207 C CA . CYS A 1 161 ? -0.791 19.489 -5.097 1.00 86.00 161 CYS A CA 1
ATOM 1208 C C . CYS A 1 161 ? -1.323 19.449 -6.537 1.00 86.00 161 CYS A C 1
ATOM 1210 O O . CYS A 1 161 ? -2.527 19.574 -6.755 1.00 86.00 161 CYS A O 1
ATOM 1212 N N . LEU A 1 162 ? -0.457 19.227 -7.533 1.00 88.25 162 LEU A N 1
ATOM 1213 C CA . LEU A 1 162 ? -0.903 19.043 -8.915 1.00 88.25 162 LEU A CA 1
ATOM 1214 C C . LEU A 1 162 ? -1.766 17.787 -9.076 1.00 88.25 162 LEU A C 1
ATOM 1216 O O . LEU A 1 162 ? -2.811 17.871 -9.714 1.00 88.25 162 LEU A O 1
ATOM 1220 N N . LYS A 1 163 ? -1.401 16.657 -8.456 1.00 81.94 163 LYS A N 1
ATOM 1221 C CA . LYS A 1 163 ? -2.255 15.453 -8.458 1.00 81.94 163 LYS A CA 1
ATOM 1222 C C . LYS A 1 163 ? -3.643 15.751 -7.883 1.00 81.94 163 LYS A C 1
ATOM 1224 O O . LYS A 1 163 ? -4.643 15.419 -8.517 1.00 81.94 163 LYS A O 1
ATOM 1229 N N . LEU A 1 164 ? -3.712 16.443 -6.741 1.00 85.19 164 LEU A N 1
ATOM 1230 C CA . LEU A 1 164 ? -4.978 16.857 -6.127 1.00 85.19 164 LEU A CA 1
ATOM 1231 C C . LEU A 1 164 ? -5.812 17.719 -7.086 1.00 85.19 164 LEU A C 1
ATOM 1233 O O . LEU A 1 164 ? -6.997 17.456 -7.277 1.00 85.19 164 LEU A O 1
ATOM 1237 N N . GLN A 1 165 ? -5.190 18.703 -7.742 1.00 89.38 165 GLN A N 1
ATOM 1238 C CA . GLN A 1 165 ? -5.836 19.611 -8.702 1.00 89.38 165 GLN A CA 1
ATOM 1239 C C . GLN A 1 165 ? -6.413 18.904 -9.935 1.00 89.38 165 GLN A C 1
ATOM 1241 O O . GLN A 1 165 ? -7.284 19.466 -10.599 1.00 89.38 165 GLN A O 1
ATOM 1246 N N . TYR A 1 166 ? -5.955 17.692 -10.257 1.00 85.75 166 TYR A N 1
ATOM 1247 C CA . TYR A 1 166 ? -6.477 16.898 -11.374 1.00 85.75 166 TYR A CA 1
ATOM 1248 C C . TYR A 1 166 ? -7.377 15.741 -10.956 1.00 85.75 166 TYR A C 1
ATOM 1250 O O . TYR A 1 166 ? -7.974 15.117 -11.832 1.00 85.75 166 TYR A O 1
ATOM 1258 N N . SER A 1 167 ? -7.527 15.482 -9.657 1.00 78.19 167 SER A N 1
ATOM 1259 C CA . SER A 1 167 ? -8.487 14.491 -9.184 1.00 78.19 167 SER A CA 1
ATOM 1260 C C . SER A 1 167 ? -9.916 14.926 -9.540 1.00 78.19 167 SER A C 1
ATOM 1262 O O . SER A 1 167 ? -10.317 16.069 -9.322 1.00 78.19 167 SER A O 1
ATOM 1264 N N . THR A 1 168 ? -10.677 14.023 -10.160 1.00 59.28 168 THR A N 1
ATOM 1265 C CA . THR A 1 168 ? -12.088 14.240 -10.533 1.00 59.28 168 THR A CA 1
ATOM 1266 C C . THR A 1 168 ? -13.052 13.909 -9.398 1.00 59.28 168 THR A C 1
ATOM 1268 O O . THR A 1 168 ? -14.248 14.157 -9.520 1.00 59.28 168 THR A O 1
ATOM 1271 N N . ASN A 1 169 ? -12.546 13.342 -8.304 1.00 50.53 169 ASN A N 1
ATOM 1272 C CA . ASN A 1 169 ? -13.347 12.998 -7.142 1.00 50.53 169 ASN A CA 1
ATOM 1273 C C . ASN A 1 169 ? -13.569 14.256 -6.299 1.00 50.53 169 ASN A C 1
ATOM 1275 O O . ASN A 1 169 ? -12.618 14.983 -6.008 1.00 50.53 169 ASN A O 1
ATOM 1279 N N . GLU A 1 170 ? -14.821 14.513 -5.903 1.00 46.47 170 GLU A N 1
ATOM 1280 C CA . GLU A 1 170 ? -15.116 15.497 -4.862 1.00 46.47 170 GLU A CA 1
ATOM 1281 C C . GLU A 1 170 ? -14.171 15.256 -3.686 1.00 46.47 170 GLU A C 1
ATOM 1283 O O . GLU A 1 170 ? -14.134 14.155 -3.135 1.00 46.47 170 GLU A O 1
ATOM 1288 N N . VAL A 1 171 ? -13.446 16.293 -3.256 1.00 46.25 171 VAL A N 1
ATOM 1289 C CA . VAL A 1 171 ? -12.928 16.329 -1.887 1.00 46.25 171 VAL A CA 1
ATOM 1290 C C . VAL A 1 171 ? -14.167 16.398 -0.999 1.00 46.25 171 VAL A C 1
ATOM 1292 O O . VAL A 1 171 ? -14.681 17.481 -0.694 1.00 46.25 171 VAL A O 1
ATOM 1295 N N . SER A 1 172 ? -14.731 15.230 -0.687 1.00 40.25 172 SER A N 1
ATOM 1296 C CA . SER A 1 172 ? -15.940 15.095 0.104 1.00 40.25 172 SER A CA 1
ATOM 1297 C C . SER A 1 172 ? -15.687 15.805 1.421 1.00 40.25 172 SER A C 1
ATOM 1299 O O . SER A 1 172 ? -14.867 15.396 2.235 1.00 40.25 172 SER A O 1
ATOM 1301 N N . SER A 1 173 ? -16.394 16.909 1.636 1.00 37.53 173 SER A N 1
ATOM 1302 C CA . SER A 1 173 ? -16.256 17.750 2.830 1.00 37.53 173 SER A CA 1
ATOM 1303 C C . SER A 1 173 ? -16.905 17.120 4.077 1.00 37.53 173 SER A C 1
ATOM 1305 O O . SER A 1 173 ? -17.302 17.830 5.000 1.00 37.53 173 SER A O 1
ATOM 1307 N N . GLY A 1 174 ? -17.024 15.791 4.108 1.00 33.91 174 GLY A N 1
ATOM 1308 C CA . GLY A 1 174 ? -17.360 15.003 5.285 1.00 33.91 174 GLY A CA 1
ATOM 1309 C C . GLY A 1 174 ? -16.093 14.352 5.828 1.00 33.91 174 GLY A C 1
ATOM 1310 O O . GLY A 1 174 ? -15.602 13.418 5.218 1.00 33.91 174 GLY A O 1
ATOM 1311 N N . GLY A 1 175 ? -15.579 14.866 6.951 1.00 35.66 175 GLY A N 1
ATOM 1312 C CA . GLY A 1 175 ? -14.481 14.262 7.719 1.00 35.66 175 GLY A CA 1
ATOM 1313 C C . GLY A 1 175 ? -13.137 14.255 6.990 1.00 35.66 175 GLY A C 1
ATOM 1314 O O . GLY A 1 175 ? -12.803 13.276 6.341 1.00 35.66 175 GLY A O 1
ATOM 1315 N N . GLY A 1 176 ? -12.366 15.340 7.123 1.00 38.28 176 GLY A N 1
ATOM 1316 C CA . GLY A 1 176 ? -11.082 15.528 6.445 1.00 38.28 176 GLY A CA 1
ATOM 1317 C C . GLY A 1 176 ? -10.160 14.312 6.506 1.00 38.28 176 GLY A C 1
ATOM 1318 O O . GLY A 1 176 ? -9.681 13.945 7.575 1.00 38.28 176 GLY A O 1
ATOM 1319 N N . SER A 1 177 ? -9.872 13.726 5.345 1.00 41.69 177 SER A N 1
ATOM 1320 C CA . SER A 1 177 ? -8.665 12.937 5.133 1.00 41.69 177 SER A CA 1
ATOM 1321 C C . SER A 1 177 ? -7.488 13.908 5.040 1.00 41.69 177 SER A C 1
ATOM 1323 O O . SER A 1 177 ? -7.062 14.286 3.949 1.00 41.69 177 SER A O 1
ATOM 1325 N N . ASP A 1 178 ? -7.006 14.370 6.195 1.00 50.47 178 ASP A N 1
ATOM 1326 C CA . ASP A 1 178 ? -5.688 14.992 6.317 1.00 50.47 178 ASP A CA 1
ATOM 1327 C C . ASP A 1 178 ? -4.645 13.913 5.999 1.00 50.47 178 ASP A C 1
ATOM 1329 O O . ASP A 1 178 ? -4.126 13.246 6.895 1.00 50.47 178 ASP A O 1
ATOM 1333 N N . SER A 1 179 ? -4.386 13.674 4.713 1.00 51.56 179 SER A N 1
ATOM 1334 C CA . SER A 1 179 ? -3.283 12.814 4.310 1.00 51.56 179 SER A CA 1
ATOM 1335 C C . SER A 1 179 ? -1.983 13.577 4.530 1.00 51.56 179 SER A C 1
ATOM 1337 O O . SER A 1 179 ? -1.654 14.501 3.784 1.00 51.56 179 SER A O 1
ATOM 1339 N N . ILE A 1 180 ? -1.268 13.235 5.598 1.00 57.56 180 ILE A N 1
ATOM 1340 C CA . ILE A 1 180 ? 0.074 13.757 5.852 1.00 57.56 180 ILE A CA 1
ATOM 1341 C C . ILE A 1 180 ? 1.027 12.891 5.034 1.00 57.56 180 ILE A C 1
ATOM 1343 O O . ILE A 1 180 ? 1.412 11.832 5.510 1.00 57.56 180 ILE A O 1
ATOM 1347 N N . ASP A 1 181 ? 1.366 13.329 3.821 1.00 59.47 181 ASP A N 1
ATOM 1348 C CA . ASP A 1 181 ? 2.510 12.815 3.059 1.00 59.47 181 ASP A CA 1
ATOM 1349 C C . ASP A 1 181 ? 3.738 13.605 3.502 1.00 59.47 181 ASP A C 1
ATOM 1351 O O . ASP A 1 181 ? 3.908 14.767 3.119 1.00 59.47 181 ASP A O 1
ATOM 1355 N N . ALA A 1 182 ? 4.556 13.036 4.384 1.00 65.62 182 ALA A N 1
ATOM 1356 C CA . ALA A 1 182 ? 5.673 13.788 4.932 1.00 65.62 182 ALA A CA 1
ATOM 1357 C C . ALA A 1 182 ? 6.902 12.911 5.191 1.00 65.62 182 ALA A C 1
ATOM 1359 O O . ALA A 1 182 ? 6.824 11.903 5.899 1.00 65.62 182 ALA A O 1
ATOM 1360 N N . ASP A 1 183 ? 8.035 13.353 4.636 1.00 79.56 183 ASP A N 1
ATOM 1361 C CA . ASP A 1 183 ? 9.326 12.690 4.776 1.00 79.56 183 ASP A CA 1
ATOM 1362 C C . ASP A 1 183 ? 9.784 12.699 6.240 1.00 79.56 183 ASP A C 1
ATOM 1364 O O . ASP A 1 183 ? 9.903 13.749 6.878 1.00 79.56 183 ASP A O 1
ATOM 1368 N N . SER A 1 184 ? 10.051 11.516 6.782 1.00 87.44 184 SER A N 1
ATOM 1369 C CA . SER A 1 184 ? 10.685 11.337 8.087 1.00 87.44 184 SER A CA 1
ATOM 1370 C C . SER A 1 184 ? 12.145 11.775 8.043 1.00 87.44 184 SER A C 1
ATOM 1372 O O . SER A 1 184 ? 12.823 11.642 7.030 1.00 87.44 184 SER A O 1
ATOM 1374 N N . ASP A 1 185 ? 12.635 12.298 9.160 1.00 90.38 185 ASP A N 1
ATOM 1375 C CA . ASP A 1 185 ? 14.039 12.654 9.327 1.00 90.38 185 ASP A CA 1
ATOM 1376 C C . ASP A 1 185 ? 14.783 11.438 9.890 1.00 90.38 185 ASP A C 1
ATOM 1378 O O . ASP A 1 185 ? 14.402 10.905 10.939 1.00 90.38 185 ASP A O 1
ATOM 1382 N N . CYS A 1 186 ? 15.796 10.954 9.173 1.00 90.50 186 CYS A N 1
ATOM 1383 C CA . CYS A 1 186 ? 16.496 9.713 9.494 1.00 90.50 186 CYS A CA 1
ATOM 1384 C C . CYS A 1 186 ? 17.978 9.948 9.770 1.00 90.50 186 CYS A C 1
ATOM 1386 O O . CYS A 1 186 ? 18.638 10.779 9.150 1.00 90.50 186 CYS A O 1
ATOM 1388 N N . THR A 1 187 ? 18.524 9.174 10.705 1.00 92.88 187 THR A N 1
ATOM 1389 C CA . THR A 1 187 ? 19.961 9.156 10.984 1.00 92.88 187 THR A CA 1
ATOM 1390 C C . THR A 1 187 ? 20.734 8.499 9.847 1.00 92.88 187 THR A C 1
ATOM 1392 O O . THR A 1 187 ? 20.238 7.554 9.234 1.00 92.88 187 THR A O 1
ATOM 1395 N N . ASP A 1 188 ? 22.003 8.875 9.675 1.00 92.12 188 ASP A N 1
ATOM 1396 C CA . ASP A 1 188 ? 22.925 8.111 8.831 1.00 92.12 188 ASP A CA 1
ATOM 1397 C C . ASP A 1 188 ? 22.963 6.624 9.253 1.00 92.12 188 ASP A C 1
ATOM 1399 O O . ASP A 1 188 ? 22.948 6.330 10.458 1.00 92.12 188 ASP A O 1
ATOM 1403 N N . PRO A 1 189 ? 23.052 5.674 8.301 1.00 93.44 189 PRO A N 1
ATOM 1404 C CA . PRO A 1 189 ? 23.170 4.257 8.618 1.00 93.44 189 PRO A CA 1
ATOM 1405 C C . PRO A 1 189 ? 24.388 3.941 9.493 1.00 93.44 189 PRO A C 1
ATOM 1407 O O . PRO A 1 189 ? 25.528 4.271 9.162 1.00 93.44 189 PRO A O 1
ATOM 1410 N N . VAL A 1 190 ? 24.157 3.230 10.597 1.00 95.50 190 VAL A N 1
ATOM 1411 C CA . VAL A 1 190 ? 25.206 2.769 11.515 1.00 95.50 190 VAL A CA 1
ATOM 1412 C C . VAL A 1 190 ? 25.419 1.271 11.340 1.00 95.50 190 VAL A C 1
ATOM 1414 O O . VAL A 1 190 ? 24.508 0.481 11.573 1.00 95.50 190 VAL A O 1
ATOM 1417 N N . MET A 1 191 ? 26.634 0.867 10.970 1.00 96.00 191 MET A N 1
ATOM 1418 C CA . MET A 1 191 ? 27.007 -0.547 10.888 1.00 96.00 191 MET A CA 1
ATOM 1419 C C . MET A 1 191 ? 27.078 -1.179 12.288 1.00 96.00 191 MET A C 1
ATOM 1421 O O . MET A 1 191 ? 27.697 -0.634 13.205 1.00 96.00 191 MET A O 1
ATOM 1425 N N . LEU A 1 192 ? 26.443 -2.335 12.440 1.00 95.44 192 LEU A N 1
ATOM 1426 C CA . LEU A 1 192 ? 26.377 -3.151 13.646 1.00 95.44 192 LEU A CA 1
ATOM 1427 C C . LEU A 1 192 ? 27.481 -4.223 13.651 1.00 95.44 192 LEU A C 1
ATOM 1429 O O . LEU A 1 192 ? 28.054 -4.570 12.619 1.00 95.44 192 LEU A O 1
ATOM 1433 N N . ASP A 1 193 ? 27.754 -4.797 14.828 1.00 95.50 193 ASP A N 1
ATOM 1434 C CA . ASP A 1 193 ? 28.784 -5.835 15.014 1.00 95.50 193 ASP A CA 1
ATOM 1435 C C . ASP A 1 193 ? 28.514 -7.128 14.214 1.00 95.50 193 ASP A C 1
ATOM 1437 O O . ASP A 1 193 ? 29.429 -7.922 13.987 1.00 95.50 193 ASP A O 1
ATOM 1441 N N . ASP A 1 194 ? 27.264 -7.367 13.814 1.00 92.75 194 ASP A N 1
ATOM 1442 C CA . ASP A 1 194 ? 26.830 -8.525 13.025 1.00 92.75 194 ASP A CA 1
ATOM 1443 C C . ASP A 1 194 ? 26.871 -8.281 11.503 1.00 92.75 194 ASP A C 1
ATOM 1445 O O . ASP A 1 194 ? 26.501 -9.169 10.735 1.00 92.75 194 ASP A O 1
ATOM 1449 N N . GLY A 1 195 ? 27.340 -7.105 11.070 1.00 92.94 195 GLY A N 1
ATOM 1450 C CA . GLY A 1 195 ? 27.394 -6.695 9.665 1.00 92.94 195 GLY A CA 1
ATOM 1451 C C . GLY A 1 195 ? 26.088 -6.105 9.126 1.00 92.94 195 GLY A C 1
ATOM 1452 O O . GLY A 1 195 ? 26.039 -5.744 7.953 1.00 92.94 195 GLY A O 1
ATOM 1453 N N . GLY A 1 196 ? 25.042 -5.996 9.951 1.00 94.12 196 GLY A N 1
ATOM 1454 C CA . GLY A 1 196 ? 23.835 -5.254 9.602 1.00 94.12 196 GLY A CA 1
ATOM 1455 C C . GLY A 1 196 ? 24.047 -3.746 9.679 1.00 94.12 196 GLY A C 1
ATOM 1456 O O . GLY A 1 196 ? 24.987 -3.260 10.302 1.00 94.12 196 GLY A O 1
ATOM 1457 N N . TYR A 1 197 ? 23.141 -2.993 9.081 1.00 95.81 197 TYR A N 1
ATOM 1458 C CA . TYR A 1 197 ? 23.047 -1.545 9.204 1.00 95.81 197 TYR A CA 1
ATOM 1459 C C . TYR A 1 197 ? 21.809 -1.195 10.009 1.00 95.81 197 TYR A C 1
ATOM 1461 O O . TYR A 1 197 ? 20.809 -1.905 9.950 1.00 95.81 197 TYR A O 1
ATOM 1469 N N . HIS A 1 198 ? 21.878 -0.106 10.762 1.00 93.94 198 HIS A N 1
ATOM 1470 C CA . HIS A 1 198 ? 20.788 0.401 11.577 1.00 93.94 198 HIS A CA 1
ATOM 1471 C C . HIS A 1 198 ? 20.491 1.853 11.235 1.00 93.94 198 HIS A C 1
ATOM 1473 O O . HIS A 1 198 ? 21.406 2.677 11.201 1.00 93.94 198 HIS A O 1
ATOM 1479 N N . VAL A 1 199 ? 19.213 2.162 11.048 1.00 92.69 199 VAL A N 1
ATOM 1480 C CA . VAL A 1 199 ? 18.709 3.515 10.810 1.00 92.69 199 VAL A CA 1
ATOM 1481 C C . VAL A 1 199 ? 17.570 3.790 11.786 1.00 92.69 199 VAL A C 1
ATOM 1483 O O . VAL A 1 199 ? 16.704 2.936 11.996 1.00 92.69 199 VAL A O 1
ATOM 1486 N N . SER A 1 200 ? 17.584 4.977 12.392 1.00 92.44 200 SER A N 1
ATOM 1487 C CA . SER A 1 200 ? 16.491 5.501 13.208 1.00 92.44 200 SER A CA 1
ATOM 1488 C C . SER A 1 200 ? 15.857 6.679 12.489 1.00 92.44 200 SER A C 1
ATOM 1490 O O . SER A 1 200 ? 16.566 7.549 11.993 1.00 92.44 200 SER A O 1
ATOM 1492 N N . CYS A 1 201 ? 14.535 6.706 12.446 1.00 92.38 201 CYS A N 1
ATOM 1493 C CA . CYS A 1 201 ? 13.756 7.700 11.733 1.00 92.38 201 CYS A CA 1
ATOM 1494 C C . CYS A 1 201 ? 12.671 8.282 12.630 1.00 92.38 201 CYS A C 1
ATOM 1496 O O . CYS A 1 201 ? 12.131 7.595 13.509 1.00 92.38 201 CYS A O 1
ATOM 1498 N N . LEU A 1 202 ? 12.335 9.544 12.387 1.00 93.12 202 LEU A N 1
ATOM 1499 C CA . LEU A 1 202 ? 11.262 10.247 13.069 1.00 93.12 202 LEU A CA 1
ATOM 1500 C C . LEU A 1 202 ? 10.369 10.968 12.065 1.00 93.12 202 LEU A C 1
ATOM 1502 O O . LEU A 1 202 ? 10.829 11.834 11.324 1.00 93.12 202 LEU A O 1
ATOM 1506 N N . SER A 1 203 ? 9.079 10.651 12.081 1.00 91.75 203 SER A N 1
ATOM 1507 C CA . SER A 1 203 ? 8.118 11.311 11.207 1.00 91.75 203 SER A CA 1
ATOM 1508 C C . SER A 1 203 ? 7.942 12.796 11.548 1.00 91.75 203 SER A C 1
ATOM 1510 O O . SER A 1 203 ? 8.153 13.235 12.694 1.00 91.75 203 SER A O 1
ATOM 1512 N N . PRO A 1 204 ? 7.433 13.580 10.590 1.00 89.62 204 PRO A N 1
ATOM 1513 C CA . PRO A 1 204 ? 6.858 14.889 10.865 1.00 89.62 204 PRO A CA 1
ATOM 1514 C C . PRO A 1 204 ? 5.696 14.786 11.869 1.00 89.62 204 PRO A C 1
ATOM 1516 O O . PRO A 1 204 ? 5.162 13.691 12.091 1.00 89.62 204 PRO A O 1
ATOM 1519 N N . PRO A 1 205 ? 5.340 15.894 12.543 1.00 90.25 205 PRO A N 1
ATOM 1520 C CA . PRO A 1 205 ? 4.302 15.867 13.558 1.00 90.25 205 PRO A CA 1
ATOM 1521 C C . PRO A 1 205 ? 2.920 15.736 12.912 1.00 90.25 205 PRO A C 1
ATOM 1523 O O . PRO A 1 205 ? 2.566 16.494 12.014 1.00 90.25 205 PRO A O 1
ATOM 1526 N N . ALA A 1 206 ? 2.125 14.811 13.429 1.00 89.38 206 ALA A N 1
ATOM 1527 C CA . ALA A 1 206 ? 0.689 14.731 13.247 1.00 89.38 206 ALA A CA 1
ATOM 1528 C C . ALA A 1 206 ? 0.014 15.446 14.426 1.00 89.38 206 ALA A C 1
ATOM 1530 O O . ALA A 1 206 ? -0.084 14.903 15.532 1.00 89.38 206 ALA A O 1
ATOM 1531 N N . THR A 1 207 ? -0.400 16.693 14.208 1.00 89.50 207 THR A N 1
ATOM 1532 C CA . THR A 1 207 ? -1.040 17.519 15.236 1.00 89.50 207 THR A CA 1
ATOM 1533 C C . THR A 1 207 ? -2.511 17.144 15.379 1.00 89.50 207 THR A C 1
ATOM 1535 O O . THR A 1 207 ? -3.316 17.411 14.491 1.00 89.50 207 THR A O 1
ATOM 1538 N N . LEU A 1 208 ? -2.889 16.576 16.523 1.00 89.19 208 LEU A N 1
ATOM 1539 C CA . LEU A 1 208 ? -4.264 16.167 16.807 1.00 89.19 208 LEU A CA 1
ATOM 1540 C C . LEU A 1 208 ? -4.852 16.946 17.982 1.00 89.19 208 LEU A C 1
ATOM 1542 O O . LEU A 1 208 ? -4.194 17.234 18.988 1.00 89.19 208 LEU A O 1
ATOM 1546 N N . THR A 1 209 ? -6.136 17.271 17.860 1.00 92.25 209 THR A N 1
ATOM 1547 C CA . THR A 1 209 ? -6.962 17.653 19.011 1.00 92.25 209 THR A CA 1
ATOM 1548 C C . THR A 1 209 ? -7.419 16.383 19.743 1.00 92.25 209 THR A C 1
ATOM 1550 O O . THR A 1 209 ? -7.482 15.330 19.114 1.00 92.25 209 THR A O 1
ATOM 1553 N N . PRO A 1 210 ? -7.741 16.445 21.049 1.00 93.25 210 PRO A N 1
ATOM 1554 C CA . PRO A 1 210 ? -8.543 15.426 21.726 1.00 93.25 210 PRO A CA 1
ATOM 1555 C C . PRO A 1 210 ? -9.705 14.977 20.833 1.00 93.25 210 PRO A C 1
ATOM 1557 O O . PRO A 1 210 ? -10.357 15.829 20.229 1.00 93.25 210 PRO A O 1
ATOM 1560 N N . GLY A 1 211 ? -9.935 13.672 20.698 1.00 90.94 211 GLY A N 1
ATOM 1561 C CA . GLY A 1 211 ? -10.954 13.106 19.805 1.00 90.94 211 GLY A CA 1
ATOM 1562 C C . GLY A 1 211 ? -10.679 13.245 18.307 1.00 90.94 211 GLY A C 1
ATOM 1563 O O . GLY A 1 211 ? -11.499 12.806 17.507 1.00 90.94 211 GLY A O 1
ATOM 1564 N N . GLY A 1 212 ? -9.586 13.885 17.901 1.00 91.56 212 GLY A N 1
ATOM 1565 C CA . GLY A 1 212 ? -9.241 14.076 16.499 1.00 91.56 212 GLY A CA 1
ATOM 1566 C C . GLY A 1 212 ? -8.900 12.754 15.819 1.00 91.56 212 GLY A C 1
ATOM 1567 O O . GLY A 1 212 ? -8.275 11.882 16.422 1.00 91.56 212 GLY A O 1
ATOM 1568 N N . VAL A 1 213 ? -9.301 12.628 14.558 1.00 89.31 213 VAL A N 1
ATOM 1569 C CA . VAL A 1 213 ? -9.067 11.441 13.735 1.00 89.31 213 VAL A CA 1
ATOM 1570 C C . VAL A 1 213 ? -8.281 11.824 12.487 1.00 89.31 213 VAL A C 1
ATOM 1572 O O . VAL A 1 213 ? -8.631 12.787 11.810 1.00 89.31 213 VAL A O 1
ATOM 1575 N N . ILE A 1 214 ? -7.243 11.050 12.173 1.00 86.62 214 ILE A N 1
ATOM 1576 C CA . ILE A 1 214 ? -6.543 11.077 10.887 1.00 86.62 214 ILE A CA 1
ATOM 1577 C C . ILE A 1 214 ? -6.819 9.755 10.189 1.00 86.62 214 ILE A C 1
ATOM 1579 O O . ILE A 1 214 ? -6.553 8.684 10.728 1.00 86.62 214 ILE A O 1
ATOM 1583 N N . TRP A 1 215 ? -7.362 9.824 8.985 1.00 79.38 215 TRP A N 1
ATOM 1584 C CA . TRP A 1 215 ? -7.705 8.643 8.196 1.00 79.38 215 TRP A CA 1
ATOM 1585 C C . TRP A 1 215 ? -6.508 7.943 7.580 1.00 79.38 215 TRP A C 1
ATOM 1587 O O . TRP A 1 215 ? -6.442 6.719 7.570 1.00 79.38 215 TRP A O 1
ATOM 1597 N N . ASP A 1 216 ? -5.587 8.742 7.058 1.00 79.25 216 ASP A N 1
ATOM 1598 C CA . ASP A 1 216 ? -4.558 8.287 6.137 1.00 79.25 216 ASP A CA 1
ATOM 1599 C C . ASP A 1 216 ? -3.252 9.028 6.440 1.00 79.25 216 ASP A C 1
ATOM 1601 O O . ASP A 1 216 ? -2.811 9.900 5.699 1.00 79.25 216 ASP A O 1
ATOM 1605 N N . ALA A 1 217 ? -2.652 8.757 7.600 1.00 81.50 217 ALA A N 1
ATOM 1606 C CA . ALA A 1 217 ? -1.328 9.284 7.910 1.00 81.50 217 ALA A CA 1
ATOM 1607 C C . ALA A 1 217 ? -0.283 8.461 7.149 1.00 81.50 217 ALA A C 1
ATOM 1609 O O . ALA A 1 217 ? 0.015 7.333 7.544 1.00 81.50 217 ALA A O 1
ATOM 1610 N N . ARG A 1 218 ? 0.270 9.030 6.074 1.00 81.94 218 ARG A N 1
ATOM 1611 C CA . ARG A 1 218 ? 1.256 8.393 5.192 1.00 81.94 218 ARG A CA 1
ATOM 1612 C C . ARG A 1 218 ? 2.663 8.781 5.612 1.00 81.94 218 ARG A C 1
ATOM 1614 O O . ARG A 1 218 ? 3.249 9.768 5.175 1.00 81.94 218 ARG A O 1
ATOM 1621 N N . ILE A 1 219 ? 3.219 7.986 6.508 1.00 77.19 219 ILE A N 1
ATOM 1622 C CA . ILE A 1 219 ? 4.553 8.229 7.037 1.00 77.19 219 ILE A CA 1
ATOM 1623 C C . ILE A 1 219 ? 5.553 7.539 6.118 1.00 77.19 219 ILE A C 1
ATOM 1625 O O . ILE A 1 219 ? 5.617 6.308 6.074 1.00 77.19 219 ILE A O 1
ATOM 1629 N N . MET A 1 220 ? 6.334 8.338 5.393 1.00 67.06 220 MET A N 1
ATOM 1630 C CA . MET A 1 220 ? 7.369 7.848 4.489 1.00 67.06 220 MET A CA 1
ATOM 1631 C C . MET A 1 220 ? 8.724 8.406 4.915 1.00 67.06 220 MET A C 1
ATOM 1633 O O . MET A 1 220 ? 8.856 9.578 5.221 1.00 67.06 220 MET A O 1
ATOM 1637 N N . HIS A 1 221 ? 9.748 7.573 4.967 1.00 66.25 221 HIS A N 1
ATOM 1638 C CA . HIS A 1 221 ? 11.101 7.936 4.552 1.00 66.25 221 HIS A CA 1
ATOM 1639 C C . HIS A 1 221 ? 11.800 6.627 4.305 1.00 66.25 221 HIS A C 1
ATOM 1641 O O . HIS A 1 221 ? 11.757 5.746 5.167 1.00 66.25 221 HIS A O 1
ATOM 1647 N N . TYR A 1 222 ? 12.437 6.535 3.152 1.00 74.31 222 TYR A N 1
ATOM 1648 C CA . TYR A 1 222 ? 13.162 5.370 2.699 1.00 74.31 222 TYR A CA 1
ATOM 1649 C C . TYR A 1 222 ? 14.462 5.211 3.507 1.00 74.31 222 TYR A C 1
ATOM 1651 O O . TYR A 1 222 ? 15.419 5.950 3.275 1.00 74.31 222 TYR A O 1
ATOM 1659 N N . PRO A 1 223 ? 14.527 4.288 4.491 1.00 81.25 223 PRO A N 1
ATOM 1660 C CA . PRO A 1 223 ? 15.683 4.165 5.378 1.00 81.25 223 PRO A CA 1
ATOM 1661 C C . PRO A 1 223 ? 16.785 3.279 4.773 1.00 81.25 223 PRO A C 1
ATOM 1663 O O . PRO A 1 223 ? 17.716 2.878 5.475 1.00 81.25 223 PRO A O 1
ATOM 1666 N N . PHE A 1 224 ? 16.655 2.909 3.500 1.00 85.75 224 PHE A N 1
ATOM 1667 C CA . PHE A 1 224 ? 17.522 1.963 2.810 1.00 85.75 224 PHE A CA 1
ATOM 1668 C C . PHE A 1 224 ? 18.413 2.690 1.783 1.00 85.75 224 PHE A C 1
ATOM 1670 O O . PHE A 1 224 ? 18.198 3.867 1.485 1.00 85.75 224 PHE A O 1
ATOM 1677 N N . PRO A 1 225 ? 19.455 2.033 1.249 1.00 84.94 225 PRO A N 1
ATOM 1678 C CA . PRO A 1 225 ? 20.266 2.593 0.170 1.00 84.94 225 PRO A CA 1
ATOM 1679 C C . PRO A 1 225 ? 19.440 2.799 -1.109 1.00 84.94 225 PRO A C 1
ATOM 1681 O O . PRO A 1 225 ? 18.711 1.902 -1.519 1.00 84.94 225 PRO A O 1
ATOM 1684 N N . LYS A 1 226 ? 19.528 3.975 -1.745 1.00 83.19 226 LYS A N 1
ATOM 1685 C CA . LYS A 1 226 ? 18.761 4.298 -2.972 1.00 83.19 226 LYS A CA 1
ATOM 1686 C C . LYS A 1 226 ? 19.330 3.677 -4.246 1.00 83.19 226 LYS A C 1
ATOM 1688 O O . LYS A 1 226 ? 18.734 3.823 -5.297 1.00 83.19 226 LYS A O 1
ATOM 1693 N N . ASP A 1 227 ? 20.495 3.046 -4.163 1.00 81.19 227 ASP A N 1
ATOM 1694 C CA . ASP A 1 227 ? 21.237 2.504 -5.303 1.00 81.19 227 ASP A CA 1
ATOM 1695 C C . ASP A 1 227 ? 21.099 0.980 -5.444 1.00 81.19 227 ASP A C 1
ATOM 1697 O O . ASP A 1 227 ? 21.545 0.405 -6.436 1.00 81.19 227 ASP A O 1
ATOM 1701 N N . ARG A 1 228 ? 20.536 0.297 -4.438 1.00 85.88 228 ARG A N 1
ATOM 1702 C CA . ARG A 1 228 ? 20.441 -1.166 -4.411 1.00 85.88 228 ARG A CA 1
ATOM 1703 C C . ARG A 1 228 ? 19.401 -1.657 -3.414 1.00 85.88 228 ARG A C 1
ATOM 1705 O O . ARG A 1 228 ? 19.147 -1.019 -2.393 1.00 85.88 228 ARG A O 1
ATOM 1712 N N . ARG A 1 229 ? 18.922 -2.879 -3.634 1.00 90.38 229 ARG A N 1
ATOM 1713 C CA . ARG A 1 229 ? 18.081 -3.589 -2.665 1.00 90.38 229 ARG A CA 1
ATOM 1714 C C . ARG A 1 229 ? 18.896 -4.282 -1.572 1.00 90.38 229 ARG A C 1
ATOM 1716 O O . ARG A 1 229 ? 20.050 -4.672 -1.755 1.00 90.38 229 ARG A O 1
ATOM 1723 N N . VAL A 1 230 ? 18.275 -4.457 -0.411 1.00 92.50 230 VAL A N 1
ATOM 1724 C CA . VAL A 1 230 ? 18.851 -5.052 0.801 1.00 92.50 230 VAL A CA 1
ATOM 1725 C C . VAL A 1 230 ? 17.921 -6.116 1.380 1.00 92.50 230 VAL A C 1
ATOM 1727 O O . VAL A 1 230 ? 16.711 -6.109 1.156 1.00 92.50 230 VAL A O 1
ATOM 1730 N N . ARG A 1 231 ? 18.470 -7.042 2.172 1.00 92.56 231 ARG A N 1
ATOM 1731 C CA . ARG A 1 231 ? 17.658 -7.962 2.974 1.00 92.56 231 ARG A CA 1
ATOM 1732 C C . ARG A 1 231 ? 17.165 -7.229 4.213 1.00 92.56 231 ARG A C 1
ATOM 1734 O O . ARG A 1 231 ? 17.963 -6.762 5.029 1.00 92.56 231 ARG A O 1
ATOM 1741 N N . ASN A 1 232 ? 15.854 -7.181 4.386 1.00 89.06 232 ASN A N 1
ATOM 1742 C CA . ASN A 1 232 ? 15.243 -6.573 5.552 1.00 89.06 232 ASN A CA 1
ATOM 1743 C C . ASN A 1 232 ? 15.543 -7.371 6.839 1.00 89.06 232 ASN A C 1
ATOM 1745 O O . ASN A 1 232 ? 15.500 -8.605 6.852 1.00 89.06 232 ASN A O 1
ATOM 1749 N N . GLY A 1 233 ? 15.854 -6.656 7.919 1.00 88.50 233 GLY A N 1
ATOM 1750 C CA . GLY A 1 233 ? 16.176 -7.194 9.237 1.00 88.50 233 GLY A CA 1
ATOM 1751 C C . GLY A 1 233 ? 15.073 -6.931 10.265 1.00 88.50 233 GLY A C 1
ATOM 1752 O O . GLY A 1 233 ? 13.899 -7.217 10.038 1.00 88.50 233 GLY A O 1
ATOM 1753 N N . LEU A 1 234 ? 15.464 -6.425 11.436 1.00 88.12 234 LEU A N 1
ATOM 1754 C CA . LEU A 1 234 ? 14.569 -6.093 12.539 1.00 88.12 234 LEU A CA 1
ATOM 1755 C C . LEU A 1 234 ? 13.932 -4.722 12.321 1.00 88.12 234 LEU A C 1
ATOM 1757 O O . LEU A 1 234 ? 14.630 -3.718 12.191 1.00 88.12 234 LEU A O 1
ATOM 1761 N N . ARG A 1 235 ? 12.603 -4.663 12.408 1.00 85.12 235 ARG A N 1
ATOM 1762 C CA . ARG A 1 235 ? 11.846 -3.405 12.382 1.00 85.12 235 ARG A CA 1
ATOM 1763 C C . ARG A 1 235 ? 11.116 -3.197 13.703 1.00 85.12 235 ARG A C 1
ATOM 1765 O O . ARG A 1 235 ? 10.431 -4.093 14.201 1.00 85.12 235 ARG A O 1
ATOM 1772 N N . VAL A 1 236 ? 11.257 -2.011 14.283 1.00 86.31 236 VAL A N 1
ATOM 1773 C CA . VAL A 1 236 ? 10.533 -1.591 15.491 1.00 86.31 236 VAL A CA 1
ATOM 1774 C C . VAL A 1 236 ? 10.001 -0.184 15.306 1.00 86.31 236 VAL A C 1
ATOM 1776 O O . VAL A 1 236 ? 10.640 0.642 14.664 1.00 86.31 236 VAL A O 1
ATOM 1779 N N . TRP A 1 237 ? 8.856 0.113 15.904 1.00 87.69 237 TRP A N 1
ATOM 1780 C CA . TRP A 1 237 ? 8.281 1.450 15.844 1.00 87.69 237 TRP A CA 1
ATOM 1781 C C . TRP A 1 237 ? 7.454 1.775 17.075 1.00 87.69 237 TRP A C 1
ATOM 1783 O O . TRP A 1 237 ? 7.009 0.887 17.802 1.00 87.69 237 TRP A O 1
ATOM 1793 N N . GLU A 1 238 ? 7.255 3.061 17.318 1.00 89.81 238 GLU A N 1
ATOM 1794 C CA . GLU A 1 238 ? 6.346 3.581 18.326 1.00 89.81 238 GLU A CA 1
ATOM 1795 C C . GLU A 1 238 ? 5.911 5.001 17.980 1.00 89.81 238 GLU A C 1
ATOM 1797 O O . GLU A 1 238 ? 6.693 5.785 17.446 1.00 89.81 238 GLU A O 1
ATOM 1802 N N . PHE A 1 239 ? 4.680 5.349 18.337 1.00 92.06 239 PHE A N 1
ATOM 1803 C CA . PHE A 1 239 ? 4.272 6.743 18.377 1.00 92.06 239 PHE A CA 1
ATOM 1804 C C . PHE A 1 239 ? 4.791 7.402 19.652 1.00 92.06 239 PHE A C 1
ATOM 1806 O O . PHE A 1 239 ? 4.764 6.826 20.745 1.00 92.06 239 PHE A O 1
ATOM 1813 N N . VAL A 1 240 ? 5.287 8.620 19.497 1.00 94.81 240 VAL A N 1
ATOM 1814 C CA . VAL A 1 240 ? 5.823 9.465 20.555 1.00 94.81 240 VAL A CA 1
ATOM 1815 C C . VAL A 1 240 ? 5.123 10.821 20.539 1.00 94.81 240 VAL A C 1
ATOM 1817 O O . VAL A 1 240 ? 4.712 11.307 19.491 1.00 94.81 240 VAL A O 1
ATOM 1820 N N . GLU A 1 241 ? 5.001 11.433 21.711 1.00 94.31 241 GLU A N 1
ATOM 1821 C CA . GLU A 1 241 ? 4.498 12.792 21.911 1.00 94.31 241 GLU A CA 1
ATOM 1822 C C . GLU A 1 241 ? 5.615 13.697 22.456 1.00 94.31 241 GLU A C 1
ATOM 1824 O O . GLU A 1 241 ? 6.499 13.240 23.198 1.00 94.31 241 GLU A O 1
ATOM 1829 N N . GLY A 1 242 ? 5.548 14.981 22.098 1.00 89.62 242 GLY A N 1
ATOM 1830 C CA . GLY A 1 242 ? 6.466 16.032 22.544 1.00 89.62 242 GLY A CA 1
ATOM 1831 C C . GLY A 1 242 ? 7.249 16.692 21.407 1.00 89.62 242 GLY A C 1
ATOM 1832 O O . GLY A 1 242 ? 7.219 16.249 20.259 1.00 89.62 242 GLY A O 1
ATOM 1833 N N . ASP A 1 243 ? 7.973 17.753 21.756 1.00 90.50 243 ASP A N 1
ATOM 1834 C CA . ASP A 1 243 ? 8.879 18.437 20.837 1.00 90.50 243 ASP A CA 1
ATOM 1835 C C . ASP A 1 243 ? 10.262 17.771 20.876 1.00 90.50 243 ASP A C 1
ATOM 1837 O O . ASP A 1 243 ? 10.809 17.589 21.972 1.00 90.50 243 ASP A O 1
ATOM 1841 N N . PRO A 1 244 ? 10.851 17.414 19.720 1.00 92.38 244 PRO A N 1
ATOM 1842 C CA . PRO A 1 244 ? 12.224 16.933 19.688 1.00 92.38 244 PRO A CA 1
ATOM 1843 C C . PRO A 1 244 ? 13.193 18.047 20.120 1.00 92.38 244 PRO A C 1
ATOM 1845 O O . PRO A 1 244 ? 13.012 19.215 19.763 1.00 92.38 244 PRO A O 1
ATOM 1848 N N . GLU A 1 245 ? 14.232 17.706 20.890 1.00 93.06 245 GLU A N 1
ATOM 1849 C CA . GLU A 1 245 ? 15.332 18.643 21.171 1.00 93.06 245 GLU A CA 1
ATOM 1850 C C . GLU A 1 245 ? 16.206 18.867 19.912 1.00 93.06 245 GLU A C 1
ATOM 1852 O O . GLU A 1 245 ? 15.924 18.356 18.830 1.00 93.06 245 GLU A O 1
ATOM 1857 N N . GLU A 1 246 ? 17.299 19.633 20.033 1.00 88.81 246 GLU A N 1
ATOM 1858 C CA . GLU A 1 246 ? 18.198 19.956 18.906 1.00 88.81 246 GLU A CA 1
ATOM 1859 C C . GLU A 1 246 ? 18.821 18.722 18.221 1.00 88.81 246 GLU A C 1
ATOM 1861 O O . GLU A 1 246 ? 19.307 18.838 17.100 1.00 88.81 246 GLU A O 1
ATOM 1866 N N . ASP A 1 247 ? 18.828 17.558 18.880 1.00 83.69 247 ASP A N 1
ATOM 1867 C CA . ASP A 1 247 ? 19.323 16.296 18.318 1.00 83.69 247 ASP A CA 1
ATOM 1868 C C . ASP A 1 247 ? 18.271 15.517 17.512 1.00 83.69 247 ASP A C 1
ATOM 1870 O O . ASP A 1 247 ? 18.573 14.434 17.019 1.00 83.69 247 ASP A O 1
ATOM 1874 N N . GLY A 1 248 ? 17.046 16.036 17.401 1.00 85.88 248 GLY A N 1
ATOM 1875 C CA . GLY A 1 248 ? 15.956 15.448 16.625 1.00 85.88 248 GLY A CA 1
ATOM 1876 C C . GLY A 1 248 ? 15.223 14.287 17.303 1.00 85.88 248 GLY A C 1
ATOM 1877 O O . GLY A 1 248 ? 14.109 13.984 16.898 1.00 85.88 248 GLY A O 1
ATOM 1878 N N . PHE A 1 249 ? 15.768 13.658 18.353 1.00 89.06 249 PHE A N 1
ATOM 1879 C CA . PHE A 1 249 ? 15.207 12.418 18.925 1.00 89.06 249 PHE A CA 1
ATOM 1880 C C . PHE A 1 249 ? 14.948 12.464 20.434 1.00 89.06 249 PHE A C 1
ATOM 1882 O O . PHE A 1 249 ? 14.094 11.720 20.938 1.00 89.06 249 PHE A O 1
ATOM 1889 N N . SER A 1 250 ? 15.691 13.279 21.183 1.00 91.25 250 SER A N 1
ATOM 1890 C CA . SER A 1 250 ? 15.487 13.435 22.624 1.00 91.25 250 SER A CA 1
ATOM 1891 C C . SER A 1 250 ? 14.316 14.380 22.924 1.00 91.25 250 SER A C 1
ATOM 1893 O O . SER A 1 250 ? 13.765 15.010 22.028 1.00 91.25 250 SER A O 1
ATOM 1895 N N . GLY A 1 251 ? 13.845 14.403 24.174 1.00 91.50 251 GLY A N 1
ATOM 1896 C CA . GLY A 1 251 ? 12.637 15.150 24.569 1.00 91.50 251 GLY A CA 1
ATOM 1897 C C . GLY A 1 251 ? 11.308 14.439 24.272 1.00 91.50 251 GLY A C 1
ATOM 1898 O O . GLY A 1 251 ? 10.291 14.770 24.877 1.00 91.50 251 GLY A O 1
ATOM 1899 N N . LEU A 1 252 ? 11.326 13.401 23.431 1.00 94.69 252 LEU A N 1
ATOM 1900 C CA . LEU A 1 252 ? 10.146 12.634 23.025 1.00 94.69 252 LEU A CA 1
ATOM 1901 C C . LEU A 1 252 ? 9.805 11.509 24.011 1.00 94.69 252 LEU A C 1
ATOM 1903 O O . LEU A 1 252 ? 10.682 10.765 24.469 1.00 94.69 252 LEU A O 1
ATOM 1907 N N . THR A 1 253 ? 8.515 11.321 24.288 1.00 94.50 253 THR A N 1
ATOM 1908 C CA . THR A 1 253 ? 8.016 10.242 25.158 1.00 94.50 253 THR A CA 1
ATOM 1909 C C . THR A 1 253 ? 7.032 9.334 24.427 1.00 94.50 253 THR A C 1
ATOM 1911 O O . THR A 1 253 ? 6.188 9.854 23.711 1.00 94.50 253 THR A O 1
ATOM 1914 N N . PRO A 1 254 ? 7.089 7.996 24.596 1.00 93.50 254 PRO A N 1
ATOM 1915 C CA . PRO A 1 254 ? 6.123 7.097 23.964 1.00 93.50 254 PRO A CA 1
ATOM 1916 C C . PRO A 1 254 ? 4.680 7.424 24.355 1.00 93.50 254 PRO A C 1
ATOM 1918 O O . PRO A 1 254 ? 4.372 7.531 25.547 1.00 93.50 254 PRO A O 1
ATOM 1921 N N . SER A 1 255 ? 3.804 7.526 23.360 1.00 93.12 255 SER A N 1
ATOM 1922 C CA . SER A 1 255 ? 2.386 7.814 23.551 1.00 93.12 255 SER A CA 1
ATOM 1923 C C . SER A 1 255 ? 1.674 6.602 24.145 1.00 93.12 255 SER A C 1
ATOM 1925 O O . SER A 1 255 ? 1.777 5.474 23.650 1.00 93.12 255 SER A O 1
ATOM 1927 N N . ALA A 1 256 ? 0.947 6.825 25.241 1.00 91.94 256 ALA A N 1
ATOM 1928 C CA . ALA A 1 256 ? 0.100 5.793 25.826 1.00 91.94 256 ALA A CA 1
ATOM 1929 C C . ALA A 1 256 ? -1.090 5.492 24.904 1.00 91.94 256 ALA A C 1
ATOM 1931 O O . ALA A 1 256 ? -1.611 6.388 24.244 1.00 91.94 256 ALA A O 1
ATOM 1932 N N . LEU A 1 257 ? -1.534 4.236 24.883 1.00 90.25 257 LEU A N 1
ATOM 1933 C CA . LEU A 1 257 ? -2.545 3.786 23.931 1.00 90.25 257 LEU A CA 1
ATOM 1934 C C . LEU A 1 257 ? -3.942 4.352 24.219 1.00 90.25 257 LEU A C 1
ATOM 1936 O O . LEU A 1 257 ? -4.704 4.652 23.313 1.00 90.25 257 LEU A O 1
ATOM 1940 N N . ASN A 1 258 ? -4.244 4.598 25.492 1.00 91.31 258 ASN A N 1
ATOM 1941 C CA . ASN A 1 258 ? -5.437 5.326 25.926 1.00 91.31 258 ASN A CA 1
ATOM 1942 C C . ASN A 1 258 ? -5.383 6.842 25.646 1.00 91.31 258 ASN A C 1
ATOM 1944 O O . ASN A 1 258 ? -6.250 7.574 26.115 1.00 91.31 258 ASN A O 1
ATOM 1948 N N . ARG A 1 259 ? -4.344 7.325 24.956 1.00 92.88 259 ARG A N 1
ATOM 1949 C CA . ARG A 1 259 ? -4.225 8.708 24.471 1.00 92.88 259 ARG A CA 1
ATOM 1950 C C . ARG A 1 259 ? -4.169 8.751 22.954 1.00 92.88 259 ARG A C 1
ATOM 1952 O O . ARG A 1 259 ? -4.865 9.561 22.368 1.00 92.88 259 ARG A O 1
ATOM 1959 N N . LEU A 1 260 ? -3.359 7.892 22.342 1.00 92.69 260 LEU A N 1
ATOM 1960 C CA . LEU A 1 260 ? -3.266 7.766 20.895 1.00 92.69 260 LEU A CA 1
ATOM 1961 C C . LEU A 1 260 ? -3.510 6.321 20.502 1.00 92.69 260 LEU A C 1
ATOM 1963 O O . LEU A 1 260 ? -2.736 5.434 20.868 1.00 92.69 260 LEU A O 1
ATOM 1967 N N . TYR A 1 261 ? -4.558 6.123 19.726 1.00 91.25 261 TYR A N 1
ATOM 1968 C CA . TYR A 1 261 ? -4.972 4.841 19.216 1.00 91.25 261 TYR A CA 1
ATOM 1969 C C . TYR A 1 261 ? -4.697 4.766 17.724 1.00 91.25 261 TYR A C 1
ATOM 1971 O O . TYR A 1 261 ? -5.033 5.681 16.979 1.00 91.25 261 TYR A O 1
ATOM 1979 N N . ILE A 1 262 ? -4.071 3.686 17.288 1.00 88.56 262 ILE A N 1
ATOM 1980 C CA . ILE A 1 262 ? -3.966 3.366 15.865 1.00 88.56 262 ILE A CA 1
ATOM 1981 C C . ILE A 1 262 ? -5.148 2.450 15.591 1.00 88.56 262 ILE A C 1
ATOM 1983 O O . ILE A 1 262 ? -5.400 1.587 16.397 1.00 88.56 262 ILE A O 1
ATOM 1987 N N . HIS A 1 263 ? -5.951 2.663 14.566 1.00 82.06 263 HIS A N 1
ATOM 1988 C CA . HIS A 1 263 ? -7.110 1.811 14.304 1.00 82.06 263 HIS A CA 1
ATOM 1989 C C . HIS A 1 263 ? -6.743 0.740 13.280 1.00 82.06 263 HIS A C 1
ATOM 1991 O O . HIS A 1 263 ? -6.906 -0.448 13.536 1.00 82.06 263 HIS A O 1
ATOM 1997 N N . HIS A 1 264 ? -6.156 1.142 12.150 1.00 74.19 264 HIS A N 1
ATOM 1998 C CA . HIS A 1 264 ? -5.558 0.229 11.182 1.00 74.19 264 HIS A CA 1
ATOM 1999 C C . HIS A 1 264 ? -4.207 0.736 10.675 1.00 74.19 264 HIS A C 1
ATOM 2001 O O . HIS A 1 264 ? -3.946 1.940 10.623 1.00 74.19 264 HIS A O 1
ATOM 2007 N N . LEU A 1 265 ? -3.351 -0.214 10.301 1.00 68.12 265 LEU A N 1
ATOM 2008 C CA . LEU A 1 265 ? -2.054 0.019 9.684 1.00 68.12 265 LEU A CA 1
ATOM 2009 C C . LEU A 1 265 ? -2.005 -0.736 8.357 1.00 68.12 265 LEU A C 1
ATOM 2011 O O . LEU A 1 265 ? -2.212 -1.950 8.339 1.00 68.12 265 LEU A O 1
ATOM 2015 N N . SER A 1 266 ? -1.703 -0.028 7.276 1.00 65.81 266 SER A N 1
ATOM 2016 C CA . SER A 1 266 ? -1.445 -0.609 5.959 1.00 65.81 266 SER A CA 1
ATOM 2017 C C . SER A 1 266 ? -0.056 -0.195 5.481 1.00 65.81 266 SER A C 1
ATOM 2019 O O . SER A 1 266 ? 0.356 0.936 5.711 1.00 65.81 266 SER A O 1
ATOM 2021 N N . GLY A 1 267 ? 0.703 -1.101 4.868 1.00 67.50 267 GLY A N 1
ATOM 2022 C CA . GLY A 1 267 ? 2.048 -0.781 4.393 1.00 67.50 267 GLY A CA 1
ATOM 2023 C C . GLY A 1 267 ? 2.967 -1.984 4.238 1.00 67.50 267 GLY A C 1
ATOM 2024 O O . GLY A 1 267 ? 2.902 -2.926 5.028 1.00 67.50 267 GLY A O 1
ATOM 2025 N N . ALA A 1 268 ? 3.860 -1.937 3.247 1.00 62.25 268 ALA A N 1
ATOM 2026 C CA . ALA A 1 268 ? 4.808 -3.018 2.958 1.00 62.25 268 ALA A CA 1
ATOM 2027 C C . ALA A 1 268 ? 5.955 -3.123 3.993 1.00 62.25 268 ALA A C 1
ATOM 2029 O O . ALA A 1 268 ? 6.485 -4.215 4.250 1.00 62.25 268 ALA A O 1
ATOM 2030 N N . VAL A 1 269 ? 6.264 -2.016 4.689 1.00 56.12 269 VAL A N 1
ATOM 2031 C CA . VAL A 1 269 ? 7.305 -1.964 5.736 1.00 56.12 269 VAL A CA 1
ATOM 2032 C C . VAL A 1 269 ? 6.818 -2.504 7.064 1.00 56.12 269 VAL A C 1
ATOM 2034 O O . VAL A 1 269 ? 7.603 -3.013 7.854 1.00 56.12 269 VAL A O 1
ATOM 2037 N N . VAL A 1 270 ? 5.541 -2.368 7.387 1.00 59.12 270 VAL A N 1
ATOM 2038 C CA . VAL A 1 270 ? 5.041 -2.764 8.700 1.00 59.12 270 VAL A CA 1
ATOM 2039 C C . VAL A 1 270 ? 3.623 -3.273 8.543 1.00 59.12 270 VAL A C 1
ATOM 2041 O O . VAL A 1 270 ? 2.680 -2.502 8.434 1.00 59.12 270 VAL A O 1
ATOM 2044 N N . PHE A 1 271 ? 3.470 -4.589 8.630 1.00 59.91 271 PHE A N 1
ATOM 2045 C CA . PHE A 1 271 ? 2.151 -5.206 8.691 1.00 59.91 271 PHE A CA 1
ATOM 2046 C C . PHE A 1 271 ? 1.627 -5.202 10.125 1.00 59.91 271 PHE A C 1
ATOM 2048 O O . PHE A 1 271 ? 2.354 -5.555 11.069 1.00 59.91 271 PHE A O 1
ATOM 2055 N N . GLY A 1 272 ? 0.375 -4.768 10.275 1.00 50.38 272 GLY A N 1
ATOM 2056 C CA . GLY A 1 272 ? -0.342 -4.709 11.541 1.00 50.38 272 GLY A CA 1
ATOM 2057 C C . GLY A 1 272 ? -0.557 -6.097 12.143 1.00 50.38 272 GLY A C 1
ATOM 2058 O O . GLY A 1 272 ? -1.113 -6.992 11.521 1.00 50.38 272 GLY A O 1
ATOM 2059 N N . GLN A 1 273 ? -0.105 -6.261 13.383 1.00 51.19 273 GLN A N 1
ATOM 2060 C CA . GLN A 1 273 ? -0.448 -7.360 14.285 1.00 51.19 273 GLN A CA 1
ATOM 2061 C C . GLN A 1 273 ? -1.560 -6.863 15.213 1.00 51.19 273 GLN A C 1
ATOM 2063 O O . GLN A 1 273 ? -1.245 -6.368 16.293 1.00 51.19 273 GLN A O 1
ATOM 2068 N N . GLY A 1 274 ? -2.821 -6.921 14.783 1.00 51.53 274 GLY A N 1
ATOM 2069 C CA . GLY A 1 274 ? -3.958 -6.296 15.479 1.00 51.53 274 GLY A CA 1
ATOM 2070 C C . GLY A 1 274 ? -3.696 -4.825 15.747 1.00 51.53 274 GLY A C 1
ATOM 2071 O O . GLY A 1 274 ? -3.241 -4.467 16.831 1.00 51.53 274 GLY A O 1
ATOM 2072 N N . SER A 1 275 ? -3.901 -4.029 14.702 1.00 51.66 275 SER A N 1
ATOM 2073 C CA . SER A 1 275 ? -3.483 -2.646 14.436 1.00 51.66 275 SER A CA 1
ATOM 2074 C C . SER A 1 275 ? -3.857 -1.561 15.447 1.00 51.66 275 SER A C 1
ATOM 2076 O O . SER A 1 275 ? -3.842 -0.384 15.115 1.00 51.66 275 SER A O 1
ATOM 2078 N N . GLU A 1 276 ? -4.083 -1.945 16.689 1.00 60.81 276 GLU A N 1
ATOM 2079 C CA . GLU A 1 276 ? -4.563 -1.122 17.779 1.00 60.81 276 GLU A CA 1
ATOM 2080 C C . GLU A 1 276 ? -3.487 -0.767 18.799 1.00 60.81 276 GLU A C 1
ATOM 2082 O O . GLU A 1 276 ? -3.773 -0.177 19.828 1.00 60.81 276 GLU A O 1
ATOM 2087 N N . GLY A 1 277 ? -2.220 -1.093 18.523 1.00 63.34 277 GLY A N 1
ATOM 2088 C CA . GLY A 1 277 ? -1.075 -0.757 19.370 1.00 63.34 277 GLY A CA 1
ATOM 2089 C C . GLY A 1 277 ? -0.344 0.515 18.921 1.00 63.34 277 GLY A C 1
ATOM 2090 O O . GLY A 1 277 ? -0.026 0.664 17.751 1.00 63.34 277 GLY A O 1
ATOM 2091 N N . SER A 1 278 ? 0.056 1.391 19.851 1.00 63.91 278 SER A N 1
ATOM 2092 C CA . SER A 1 278 ? 0.901 2.567 19.569 1.00 63.91 278 SER A CA 1
ATOM 2093 C C . SER A 1 278 ? 2.400 2.236 19.487 1.00 63.91 278 SER A C 1
ATOM 2095 O O . SER A 1 278 ? 3.234 3.138 19.394 1.00 63.91 278 SER A O 1
ATOM 2097 N N . ARG A 1 279 ? 2.775 0.949 19.581 1.00 73.31 279 ARG A N 1
ATOM 2098 C CA . ARG A 1 279 ? 4.168 0.484 19.649 1.00 73.31 279 ARG A CA 1
ATOM 2099 C C . ARG A 1 279 ? 4.342 -0.979 19.244 1.00 73.31 279 ARG A C 1
ATOM 2101 O O . ARG A 1 279 ? 3.582 -1.846 19.669 1.00 73.31 279 ARG A O 1
ATOM 2108 N N . ARG A 1 280 ? 5.467 -1.274 18.586 1.00 71.25 280 ARG A N 1
ATOM 2109 C CA . ARG A 1 280 ? 5.919 -2.613 18.188 1.00 71.25 280 ARG A CA 1
ATOM 2110 C C . ARG A 1 280 ? 7.368 -2.883 18.609 1.00 71.25 280 ARG A C 1
ATOM 2112 O O . ARG A 1 280 ? 8.302 -2.353 18.021 1.00 71.25 280 ARG A O 1
ATOM 2119 N N . ASN A 1 281 ? 7.562 -3.767 19.595 1.00 61.03 281 ASN A N 1
ATOM 2120 C CA . ASN A 1 281 ? 8.901 -4.196 20.044 1.00 61.03 281 ASN A CA 1
ATOM 2121 C C . ASN A 1 281 ? 9.270 -5.654 19.707 1.00 61.03 281 ASN A C 1
ATOM 2123 O O . ASN A 1 281 ? 10.449 -5.986 19.756 1.00 61.03 281 ASN A O 1
ATOM 2127 N N . ASN A 1 282 ? 8.305 -6.545 19.441 1.00 55.22 282 ASN A N 1
ATOM 2128 C CA . ASN A 1 282 ? 8.540 -7.995 19.566 1.00 55.22 282 ASN A CA 1
ATOM 2129 C C . ASN A 1 282 ? 8.359 -8.812 18.270 1.00 55.22 282 ASN A C 1
ATOM 2131 O O . ASN A 1 282 ? 8.471 -10.033 18.336 1.00 55.22 282 ASN A O 1
ATOM 2135 N N . THR A 1 283 ? 7.999 -8.208 17.132 1.00 58.81 283 THR A N 1
ATOM 2136 C CA . THR A 1 283 ? 7.199 -8.946 16.130 1.00 58.81 283 THR A CA 1
ATOM 2137 C C . THR A 1 283 ? 7.624 -8.826 14.663 1.00 58.81 283 THR A C 1
ATOM 2139 O O . THR A 1 283 ? 6.952 -9.413 13.825 1.00 58.81 283 THR A O 1
ATOM 2142 N N . ASP A 1 284 ? 8.713 -8.130 14.334 1.00 69.06 284 ASP A N 1
ATOM 2143 C CA . ASP A 1 284 ? 9.344 -8.164 12.997 1.00 69.06 284 ASP A CA 1
ATOM 2144 C C . ASP A 1 284 ? 10.794 -8.629 13.134 1.00 69.06 284 ASP A C 1
ATOM 2146 O O . ASP A 1 284 ? 11.738 -7.914 12.822 1.00 69.06 284 ASP A O 1
ATOM 2150 N N . THR A 1 285 ? 10.986 -9.822 13.697 1.00 80.31 285 THR A N 1
ATOM 2151 C CA . THR A 1 285 ? 12.317 -10.434 13.731 1.00 80.31 285 THR A CA 1
ATOM 2152 C C . THR A 1 285 ? 12.787 -10.738 12.312 1.00 80.31 285 THR A C 1
ATOM 2154 O O . THR A 1 285 ? 11.971 -10.943 11.411 1.00 80.31 285 THR A O 1
ATOM 2157 N N . GLU A 1 286 ? 14.098 -10.826 12.124 1.00 88.19 286 GLU A N 1
ATOM 2158 C CA . GLU A 1 286 ? 14.671 -11.329 10.877 1.00 88.19 286 GLU A CA 1
ATOM 2159 C C . GLU A 1 286 ? 14.101 -12.725 10.549 1.00 88.19 286 GLU A C 1
ATOM 2161 O O . GLU A 1 286 ? 13.794 -13.513 11.454 1.00 88.19 286 GLU A O 1
ATOM 2166 N N . PHE A 1 287 ? 13.916 -13.019 9.261 1.00 92.00 287 PHE A N 1
ATOM 2167 C CA . PHE A 1 287 ? 13.576 -14.367 8.806 1.00 92.00 287 PHE A CA 1
ATOM 2168 C C . PHE A 1 287 ? 14.790 -15.301 8.962 1.00 92.00 287 PHE A C 1
ATOM 2170 O O . PHE A 1 287 ? 15.933 -14.853 8.840 1.00 92.00 287 PHE A O 1
ATOM 2177 N N . PRO A 1 288 ? 14.583 -16.597 9.259 1.00 93.06 288 PRO A N 1
ATOM 2178 C CA . PRO A 1 288 ? 15.693 -17.536 9.361 1.00 93.06 288 PRO A CA 1
ATOM 2179 C C . PRO A 1 288 ? 16.401 -17.662 8.007 1.00 93.06 288 PRO A C 1
ATOM 2181 O O . PRO A 1 288 ? 15.756 -17.722 6.966 1.00 93.06 288 PRO A O 1
ATOM 2184 N N . LYS A 1 289 ? 17.736 -17.741 7.995 1.00 92.88 289 LYS A N 1
ATOM 2185 C CA . LYS A 1 289 ? 18.486 -17.962 6.746 1.00 92.88 289 LYS A CA 1
ATOM 2186 C C . LYS A 1 289 ? 18.118 -19.333 6.133 1.00 92.88 289 LYS A C 1
ATOM 2188 O O . LYS A 1 289 ? 17.990 -20.299 6.888 1.00 92.88 289 LYS A O 1
ATOM 2193 N N . PRO A 1 290 ? 18.018 -19.460 4.794 1.00 95.44 290 PRO A N 1
ATOM 2194 C CA . PRO A 1 290 ? 18.366 -18.465 3.770 1.00 95.44 290 PRO A CA 1
ATOM 2195 C C . PRO A 1 290 ? 17.230 -17.494 3.403 1.00 95.44 290 PRO A C 1
ATOM 2197 O O . PRO A 1 290 ? 17.396 -16.710 2.478 1.00 95.44 290 PRO A O 1
ATOM 2200 N N . TYR A 1 291 ? 16.093 -17.531 4.094 1.00 96.12 291 TYR A N 1
ATOM 2201 C CA . TYR A 1 291 ? 14.916 -16.746 3.735 1.00 96.12 291 TYR A CA 1
ATOM 2202 C C . TYR A 1 291 ? 15.090 -15.263 4.076 1.00 96.12 291 TYR A C 1
ATOM 2204 O O . TYR A 1 291 ? 15.632 -14.909 5.126 1.00 96.12 291 TYR A O 1
ATOM 2212 N N . GLY A 1 292 ? 14.590 -14.380 3.216 1.00 92.75 292 GLY A N 1
ATOM 2213 C CA . GLY A 1 292 ? 14.590 -12.945 3.480 1.00 92.75 292 GLY A CA 1
ATOM 2214 C C . GLY A 1 292 ? 13.624 -12.169 2.598 1.00 92.75 292 GLY A C 1
ATOM 2215 O O . GLY A 1 292 ? 13.447 -12.473 1.423 1.00 92.75 292 GLY A O 1
ATOM 2216 N N . GLN A 1 293 ? 13.016 -11.132 3.172 1.00 90.62 293 GLN A N 1
ATOM 2217 C CA . GLN A 1 293 ? 12.293 -10.133 2.395 1.00 90.62 293 GLN A CA 1
ATOM 2218 C C . GLN A 1 293 ? 13.325 -9.160 1.821 1.00 90.62 293 GLN A C 1
ATOM 2220 O O . GLN A 1 293 ? 14.036 -8.495 2.582 1.00 90.62 293 GLN A O 1
ATOM 2225 N N . VAL A 1 294 ? 13.439 -9.117 0.498 1.00 90.06 294 VAL A N 1
ATOM 2226 C CA . VAL A 1 294 ? 14.261 -8.124 -0.194 1.00 90.06 294 VAL A CA 1
ATOM 2227 C C . VAL A 1 294 ? 13.437 -6.842 -0.278 1.00 90.06 294 VAL A C 1
ATOM 2229 O O . VAL A 1 294 ? 12.282 -6.886 -0.686 1.00 90.06 294 VAL A O 1
ATOM 2232 N N . THR A 1 295 ? 14.002 -5.734 0.187 1.00 85.88 295 THR A N 1
ATOM 2233 C CA . THR A 1 295 ? 13.395 -4.401 0.103 1.00 85.88 295 THR A CA 1
ATOM 2234 C C . THR A 1 295 ? 14.396 -3.432 -0.508 1.00 85.88 295 THR A C 1
ATOM 2236 O O . THR A 1 295 ? 15.601 -3.685 -0.536 1.00 85.88 295 THR A O 1
ATOM 2239 N N . GLY A 1 296 ? 13.882 -2.329 -1.010 1.00 72.19 296 GLY A N 1
ATOM 2240 C CA . GLY A 1 296 ? 14.638 -1.259 -1.620 1.00 72.19 296 GLY A CA 1
ATOM 2241 C C . GLY A 1 296 ? 13.796 -0.407 -2.566 1.00 72.19 296 GLY A C 1
ATOM 2242 O O . GLY A 1 296 ? 14.340 0.428 -3.273 1.00 72.19 296 GLY A O 1
ATOM 2243 N N . ASP A 1 297 ? 12.475 -0.607 -2.570 1.00 67.88 297 ASP A N 1
ATOM 2244 C CA . ASP A 1 297 ? 11.547 0.153 -3.391 1.00 67.88 297 ASP A CA 1
ATOM 2245 C C . ASP A 1 297 ? 10.814 1.192 -2.505 1.00 67.88 297 ASP A C 1
ATOM 2247 O O . ASP A 1 297 ? 10.381 0.868 -1.400 1.00 67.88 297 ASP A O 1
ATOM 2251 N N . GLU A 1 298 ? 10.682 2.457 -2.935 1.00 53.03 298 GLU A N 1
ATOM 2252 C CA . GLU A 1 298 ? 10.078 3.555 -2.134 1.00 53.03 298 GLU A CA 1
ATOM 2253 C C . GLU A 1 298 ? 8.559 3.401 -1.867 1.00 53.03 298 GLU A C 1
ATOM 2255 O O . GLU A 1 298 ? 7.970 4.194 -1.132 1.00 53.03 298 GLU A O 1
ATOM 2260 N N . GLY A 1 299 ? 7.928 2.344 -2.388 1.00 55.25 299 GLY A N 1
ATOM 2261 C CA . GLY A 1 299 ? 6.523 1.958 -2.172 1.00 55.25 299 GLY A CA 1
ATOM 2262 C C . GLY A 1 299 ? 6.264 1.366 -0.783 1.00 55.25 299 GLY A C 1
ATOM 2263 O O . GLY A 1 299 ? 5.136 1.031 -0.415 1.00 55.25 299 GLY A O 1
ATOM 2264 N N . ASP A 1 300 ? 7.322 1.295 0.019 1.00 62.78 300 ASP A N 1
ATOM 2265 C CA . ASP A 1 300 ? 7.374 0.973 1.434 1.00 62.78 300 ASP A CA 1
ATOM 2266 C C . ASP A 1 300 ? 6.742 2.099 2.300 1.00 62.78 300 ASP A C 1
ATOM 2268 O O . ASP A 1 300 ? 7.325 2.646 3.238 1.00 62.78 300 ASP A O 1
ATOM 2272 N N . LEU A 1 301 ? 5.496 2.453 1.981 1.00 68.44 301 LEU A N 1
ATOM 2273 C CA . LEU A 1 301 ? 4.660 3.375 2.740 1.00 68.44 301 LEU A CA 1
ATOM 2274 C C . LEU A 1 301 ? 4.157 2.727 4.027 1.00 68.44 301 LEU A C 1
ATOM 2276 O O . LEU A 1 301 ? 3.861 1.531 4.067 1.00 68.44 301 LEU A O 1
ATOM 2280 N N . MET A 1 302 ? 3.997 3.539 5.071 1.00 77.38 302 MET A N 1
ATOM 2281 C CA . MET A 1 302 ? 3.225 3.175 6.253 1.00 77.38 302 MET A CA 1
ATOM 2282 C C . MET A 1 302 ? 2.042 4.124 6.378 1.00 77.38 302 MET A C 1
ATOM 2284 O O . MET A 1 302 ? 2.206 5.329 6.551 1.00 77.38 302 MET A O 1
ATOM 2288 N N . ILE A 1 303 ? 0.851 3.558 6.280 1.00 79.19 303 ILE A N 1
ATOM 2289 C CA . ILE A 1 303 ? -0.430 4.243 6.323 1.00 79.19 303 ILE A CA 1
ATOM 2290 C C . ILE A 1 303 ? -1.084 3.930 7.659 1.00 79.19 303 ILE A C 1
ATOM 2292 O O . ILE A 1 303 ? -1.390 2.770 7.946 1.00 79.19 303 ILE A O 1
ATOM 2296 N N . PHE A 1 304 ? -1.326 4.957 8.464 1.00 83.88 304 PHE A N 1
ATOM 2297 C CA . PHE A 1 304 ? -1.985 4.823 9.758 1.00 83.88 304 PHE A CA 1
ATOM 2298 C C . PHE A 1 304 ? -3.332 5.533 9.755 1.00 83.88 304 PHE A C 1
ATOM 2300 O O . PHE A 1 304 ? -3.417 6.718 9.436 1.00 83.88 304 PHE A O 1
ATOM 2307 N N . HIS A 1 305 ? -4.359 4.835 10.224 1.00 86.25 305 HIS A N 1
ATOM 2308 C CA . HIS A 1 305 ? -5.568 5.477 10.718 1.00 86.25 305 HIS A CA 1
ATOM 2309 C C . HIS A 1 305 ? -5.403 5.715 12.216 1.00 86.25 305 HIS A C 1
ATOM 2311 O O . HIS A 1 305 ? -5.192 4.770 12.972 1.00 86.25 305 HIS A O 1
ATOM 2317 N N . VAL A 1 306 ? -5.419 6.973 12.643 1.00 89.56 306 VAL A N 1
ATOM 2318 C CA . VAL A 1 306 ? -5.028 7.399 13.991 1.00 89.56 306 VAL A CA 1
ATOM 2319 C C . VAL A 1 306 ? -6.179 8.139 14.661 1.00 89.56 306 VAL A C 1
ATOM 2321 O O . VAL A 1 306 ? -6.800 9.004 14.052 1.00 89.56 306 VAL A O 1
ATOM 2324 N N . ILE A 1 307 ? -6.440 7.830 15.928 1.00 92.06 307 ILE A N 1
ATOM 2325 C CA . ILE A 1 307 ? -7.514 8.400 16.742 1.00 92.06 307 ILE A CA 1
ATOM 2326 C C . ILE A 1 307 ? -6.917 8.890 18.067 1.00 92.06 307 ILE A C 1
ATOM 2328 O O . ILE A 1 307 ? -6.321 8.122 18.824 1.00 92.06 307 ILE A O 1
ATOM 2332 N N . ASP A 1 308 ? -7.077 10.173 18.378 1.00 93.75 308 ASP A N 1
ATOM 2333 C CA . ASP A 1 308 ? -6.713 10.730 19.682 1.00 93.75 308 ASP A CA 1
ATOM 2334 C C . ASP A 1 308 ? -7.839 10.471 20.696 1.00 93.75 308 ASP A C 1
ATOM 2336 O O . ASP A 1 308 ? -8.947 10.982 20.565 1.00 93.75 308 ASP A O 1
ATOM 2340 N N . LEU A 1 309 ? -7.558 9.687 21.735 1.00 94.31 309 LEU A N 1
ATOM 2341 C CA . LEU A 1 309 ? -8.519 9.291 22.769 1.00 94.31 309 LEU A CA 1
ATOM 2342 C C . LEU A 1 309 ? -8.512 10.191 24.007 1.00 94.31 309 LEU A C 1
ATOM 2344 O O . LEU A 1 309 ? -9.204 9.902 24.989 1.00 94.31 309 LEU A O 1
ATOM 2348 N N . ARG A 1 310 ? -7.751 11.291 24.011 1.00 93.62 310 ARG A N 1
ATOM 2349 C CA . ARG A 1 310 ? -7.788 12.234 25.134 1.00 93.62 310 ARG A CA 1
ATOM 2350 C C . ARG A 1 310 ? -9.194 12.811 25.270 1.00 93.62 310 ARG A C 1
ATOM 2352 O O . ARG A 1 310 ? -9.811 13.218 24.294 1.00 93.62 310 ARG A O 1
ATOM 2359 N N . ASP A 1 311 ? -9.680 12.865 26.506 1.00 93.12 311 ASP A N 1
ATOM 2360 C CA . ASP A 1 311 ? -10.970 13.466 26.866 1.00 93.12 311 ASP A CA 1
ATOM 2361 C C . ASP A 1 311 ? -12.196 12.887 26.115 1.00 93.12 311 ASP A C 1
ATOM 2363 O O . ASP A 1 311 ? -13.230 13.561 26.014 1.00 93.12 311 ASP A O 1
ATOM 2367 N N . VAL A 1 312 ? -12.094 11.642 25.625 1.00 92.50 312 VAL A N 1
ATOM 2368 C CA . VAL A 1 312 ? -13.182 10.871 25.000 1.00 92.50 312 VAL A CA 1
ATOM 2369 C C . VAL A 1 312 ? -13.798 9.916 26.032 1.00 92.50 312 VAL A C 1
ATOM 2371 O O . VAL A 1 312 ? -13.147 8.974 26.478 1.00 92.50 312 VAL A O 1
ATOM 2374 N N . ASP A 1 313 ? -15.057 10.150 26.416 1.00 88.56 313 ASP A N 1
ATOM 2375 C CA . ASP A 1 313 ? -15.769 9.305 27.395 1.00 88.56 313 ASP A CA 1
ATOM 2376 C C . ASP A 1 313 ? -16.259 7.979 26.774 1.00 88.56 313 ASP A C 1
ATOM 2378 O O . ASP A 1 313 ? -16.136 6.916 27.383 1.00 88.56 313 ASP A O 1
ATOM 2382 N N . GLU A 1 314 ? -16.796 8.047 25.552 1.00 91.12 314 GLU A N 1
ATOM 2383 C CA . GLU A 1 314 ? -17.317 6.920 24.756 1.00 91.12 314 GLU A CA 1
ATOM 2384 C C . GLU A 1 314 ? -16.227 6.424 23.798 1.00 91.12 314 GLU A C 1
ATOM 2386 O O . GLU A 1 314 ? -16.324 6.540 22.573 1.00 91.12 314 GLU A O 1
ATOM 2391 N N . TRP A 1 315 ? -15.101 5.995 24.379 1.00 92.56 315 TRP A N 1
ATOM 2392 C CA . TRP A 1 315 ? -13.915 5.639 23.601 1.00 92.56 315 TRP A CA 1
ATOM 2393 C C . TRP A 1 315 ? -14.162 4.414 22.725 1.00 92.56 315 TRP A C 1
ATOM 2395 O O . TRP A 1 315 ? -13.729 4.444 21.580 1.00 92.56 315 TRP A O 1
ATOM 2405 N N . LEU A 1 316 ? -14.878 3.393 23.225 1.00 93.00 316 LEU A N 1
ATOM 2406 C CA . LEU A 1 316 ? -15.139 2.147 22.497 1.00 93.00 316 LEU A CA 1
ATOM 2407 C C . LEU A 1 316 ? -15.922 2.427 21.214 1.00 93.00 316 LEU A C 1
ATOM 2409 O O . LEU A 1 316 ? -15.516 2.026 20.131 1.00 93.00 316 LEU A O 1
ATOM 2413 N N . GLU A 1 317 ? -17.001 3.198 21.318 1.00 93.75 317 GLU A N 1
ATOM 2414 C CA . GLU A 1 317 ? -17.800 3.602 20.168 1.00 93.75 317 GLU A CA 1
ATOM 2415 C C . GLU A 1 317 ? -16.987 4.416 19.153 1.00 93.75 317 GLU A C 1
ATOM 2417 O O . GLU A 1 317 ? -17.208 4.288 17.947 1.00 93.75 317 GLU A O 1
ATOM 2422 N N . CYS A 1 318 ? -16.039 5.239 19.623 1.00 92.12 318 CYS A N 1
ATOM 2423 C CA . CYS A 1 318 ? -15.181 6.001 18.723 1.00 92.12 318 CYS A CA 1
ATOM 2424 C C . CYS A 1 318 ? -14.143 5.125 18.013 1.00 92.12 318 CYS A C 1
ATOM 2426 O O . CYS A 1 318 ? -14.006 5.221 16.796 1.00 92.12 318 CYS A O 1
ATOM 2428 N N . ILE A 1 319 ? -13.428 4.265 18.747 1.00 92.69 319 ILE A N 1
ATOM 2429 C CA . ILE A 1 319 ? -12.414 3.390 18.147 1.00 92.69 319 ILE A CA 1
ATOM 2430 C C . ILE A 1 319 ? -13.021 2.312 17.256 1.00 92.69 319 ILE A C 1
ATOM 2432 O O . ILE A 1 319 ? -12.310 1.795 16.420 1.00 92.69 319 ILE A O 1
ATOM 2436 N N . GLU A 1 320 ? -14.302 1.982 17.398 1.00 92.69 320 GLU A N 1
ATOM 2437 C CA . GLU A 1 320 ? -15.030 1.090 16.484 1.00 92.69 320 GLU A CA 1
ATOM 2438 C C . GLU A 1 320 ? -15.626 1.830 15.279 1.00 92.69 320 GLU A C 1
ATOM 2440 O O . GLU A 1 320 ? -16.372 1.250 14.486 1.00 92.69 320 GLU A O 1
ATOM 2445 N N . CYS A 1 321 ? -15.343 3.131 15.157 1.00 91.38 321 CYS A N 1
ATOM 2446 C CA . CYS A 1 321 ? -15.848 3.971 14.082 1.00 91.38 321 CYS A CA 1
ATOM 2447 C C . CYS A 1 321 ? -17.374 3.868 13.922 1.00 91.38 321 CYS A C 1
ATOM 2449 O O . CYS A 1 321 ? -17.890 3.791 12.804 1.00 91.38 321 CYS A O 1
ATOM 2451 N N . ARG A 1 322 ? -18.119 3.836 15.038 1.00 93.50 322 ARG A N 1
ATOM 2452 C CA . ARG A 1 322 ? -19.584 3.739 14.991 1.00 93.50 322 ARG A CA 1
ATOM 2453 C C . ARG A 1 322 ? -20.171 4.932 14.254 1.00 93.50 322 ARG A C 1
ATOM 2455 O O . ARG A 1 322 ? -19.856 6.090 14.542 1.00 93.50 322 ARG A O 1
ATOM 2462 N N . CYS A 1 323 ? -21.082 4.649 13.332 1.00 88.12 323 CYS A N 1
ATOM 2463 C CA . CYS A 1 323 ? -21.805 5.671 12.597 1.00 88.12 323 CYS A CA 1
ATOM 2464 C C . CYS A 1 323 ? -22.627 6.517 13.569 1.00 88.12 323 CYS A C 1
ATOM 2466 O O . CYS A 1 323 ? -23.255 5.990 14.487 1.00 88.12 323 CYS A O 1
ATOM 2468 N N . LYS A 1 324 ? -22.655 7.831 13.353 1.00 87.69 324 LYS A N 1
ATOM 2469 C CA . LYS A 1 324 ? -23.496 8.751 14.122 1.00 87.69 324 LYS A CA 1
ATOM 2470 C C . LYS A 1 324 ? -24.733 9.127 13.318 1.00 87.69 324 LYS A C 1
ATOM 2472 O O . LYS A 1 324 ? -24.664 9.310 12.103 1.00 87.69 324 LYS A O 1
ATOM 2477 N N . ASP A 1 325 ? -25.867 9.264 13.993 1.00 86.12 325 ASP A N 1
ATOM 2478 C CA . ASP A 1 325 ? -27.044 9.892 13.401 1.00 86.12 325 ASP A CA 1
ATOM 2479 C C . ASP A 1 325 ? -26.879 11.419 13.286 1.00 86.12 325 ASP A C 1
ATOM 2481 O O . ASP A 1 325 ? -25.859 12.004 13.655 1.00 86.12 325 ASP A O 1
ATOM 2485 N N . THR A 1 326 ? -27.910 12.096 12.775 1.00 82.56 326 THR A N 1
ATOM 2486 C CA . THR A 1 326 ? -27.906 13.560 12.626 1.00 82.56 326 THR A CA 1
ATOM 2487 C C . THR A 1 326 ? -27.808 14.318 13.949 1.00 82.56 326 THR A C 1
ATOM 2489 O O . THR A 1 326 ? -27.471 15.501 13.939 1.00 82.56 326 THR A O 1
ATOM 2492 N N . ASP A 1 327 ? -28.119 13.663 15.069 1.00 84.62 327 ASP A N 1
ATOM 2493 C CA . ASP A 1 327 ? -28.041 14.231 16.413 1.00 84.62 327 ASP A CA 1
ATOM 2494 C C . ASP A 1 327 ? -26.685 13.928 17.085 1.00 84.62 327 ASP A C 1
ATOM 2496 O O . ASP A 1 327 ? -26.435 14.391 18.200 1.00 84.62 327 ASP A O 1
ATOM 2500 N N . GLY A 1 328 ? -25.790 13.196 16.407 1.00 80.75 328 GLY A N 1
ATOM 2501 C CA . GLY A 1 328 ? -24.474 12.804 16.912 1.00 80.75 328 GLY A CA 1
ATOM 2502 C C . GLY A 1 328 ? -24.490 11.552 17.792 1.00 80.75 328 GLY A C 1
ATOM 2503 O O . GLY A 1 328 ? -23.483 11.262 18.435 1.00 80.75 328 GLY A O 1
ATOM 2504 N N . THR A 1 329 ? -25.608 10.824 17.842 1.00 86.12 329 THR A N 1
ATOM 2505 C CA . THR A 1 329 ? -25.756 9.591 18.630 1.00 86.12 329 THR A CA 1
ATOM 2506 C C . THR A 1 329 ? -25.199 8.408 17.850 1.00 86.12 329 THR A C 1
ATOM 2508 O O . THR A 1 329 ? -25.522 8.250 16.673 1.00 86.12 329 THR A O 1
ATOM 2511 N N . TYR A 1 330 ? -24.405 7.558 18.499 1.00 86.12 330 TYR A N 1
ATOM 2512 C CA . TYR A 1 330 ? -23.890 6.339 17.879 1.00 86.12 330 TYR A CA 1
ATOM 2513 C C . TYR A 1 330 ? -25.005 5.344 17.530 1.00 86.12 330 TYR A C 1
ATOM 2515 O O . TYR A 1 330 ? -25.945 5.129 18.299 1.00 86.12 330 TYR A O 1
ATOM 2523 N N . LEU A 1 331 ? -24.877 4.741 16.352 1.00 87.44 331 LEU A N 1
ATOM 2524 C CA . LEU A 1 331 ? -25.733 3.696 15.809 1.00 87.44 331 LEU A CA 1
ATOM 2525 C C . LEU A 1 331 ? -25.097 2.316 16.022 1.00 87.44 331 LEU A C 1
ATOM 2527 O O . LEU A 1 331 ? -23.889 2.194 16.215 1.00 87.44 331 LEU A O 1
ATOM 2531 N N . ASP A 1 332 ? -25.913 1.269 15.899 1.00 89.69 332 ASP A N 1
ATOM 2532 C CA . ASP A 1 332 ? -25.470 -0.134 15.914 1.00 89.69 332 ASP A CA 1
ATOM 2533 C C . ASP A 1 332 ? -24.921 -0.565 14.531 1.00 89.69 332 ASP A C 1
ATOM 2535 O O . ASP A 1 332 ? -25.312 -1.598 13.989 1.00 89.69 332 ASP A O 1
ATOM 2539 N N . LEU A 1 333 ? -24.098 0.287 13.916 1.00 87.81 333 LEU A N 1
ATOM 2540 C CA . LEU A 1 333 ? -23.419 0.086 12.632 1.00 87.81 333 LEU A CA 1
ATOM 2541 C C . LEU A 1 333 ? -22.123 0.901 12.662 1.00 87.81 333 LEU A C 1
ATOM 2543 O O . LEU A 1 333 ? -22.131 2.028 13.164 1.00 87.81 333 LEU A O 1
ATOM 2547 N N . GLY A 1 334 ? -21.039 0.371 12.107 1.00 87.69 334 GLY A N 1
ATOM 2548 C CA . GLY A 1 334 ? -19.748 1.056 12.079 1.00 87.69 334 GLY A CA 1
ATOM 2549 C C . GLY A 1 334 ? -18.911 0.707 10.859 1.00 87.69 334 GLY A C 1
ATOM 2550 O O . GLY A 1 334 ? -19.407 0.132 9.888 1.00 87.69 334 GLY A O 1
ATOM 2551 N N . GLY A 1 335 ? -17.646 1.104 10.926 1.00 84.00 335 GLY A N 1
ATOM 2552 C CA . GLY A 1 335 ? -16.644 0.885 9.888 1.00 84.00 335 GLY A CA 1
ATOM 2553 C C . GLY A 1 335 ? -15.907 2.162 9.511 1.00 84.00 335 GLY A C 1
ATOM 2554 O O . GLY A 1 335 ? -16.315 3.272 9.868 1.00 84.00 335 GLY A O 1
ATOM 2555 N N . VAL A 1 336 ? -14.837 2.016 8.741 1.00 79.62 336 VAL A N 1
ATOM 2556 C CA . VAL A 1 336 ? -13.965 3.106 8.301 1.00 79.62 336 VAL A CA 1
ATOM 2557 C C . VAL A 1 336 ? -14.722 4.193 7.541 1.00 79.62 336 VAL A C 1
ATOM 2559 O O . VAL A 1 336 ? -14.301 5.325 7.533 1.00 79.62 336 VAL A O 1
ATOM 2562 N N . ASN A 1 337 ? -15.888 3.952 6.943 1.00 79.69 337 ASN A N 1
ATOM 2563 C CA . ASN A 1 337 ? -16.648 5.052 6.317 1.00 79.69 337 ASN A CA 1
ATOM 2564 C C . ASN A 1 337 ? -17.389 5.948 7.330 1.00 79.69 337 ASN A C 1
ATOM 2566 O O . ASN A 1 337 ? -17.924 6.995 6.967 1.00 79.69 337 ASN A O 1
ATOM 2570 N N . CYS A 1 338 ? -17.458 5.521 8.589 1.00 85.75 338 CYS A N 1
ATOM 2571 C CA . CYS A 1 338 ? -18.205 6.164 9.663 1.00 85.75 338 CYS A CA 1
ATOM 2572 C C . CYS A 1 338 ? -17.328 6.775 10.754 1.00 85.75 338 CYS A C 1
ATOM 2574 O O . CYS A 1 338 ? -17.836 7.551 11.574 1.00 85.75 338 CYS A O 1
ATOM 2576 N N . CYS A 1 339 ? -16.031 6.463 10.770 1.00 84.56 339 CYS A N 1
ATOM 2577 C CA . CYS A 1 339 ? -15.114 7.148 11.667 1.00 84.56 339 CYS A CA 1
ATOM 2578 C C . CYS A 1 339 ? -15.183 8.661 11.422 1.00 84.56 339 CYS A C 1
ATOM 2580 O O . CYS A 1 339 ? -15.519 9.173 10.362 1.00 84.56 339 CYS A O 1
ATOM 2582 N N . SER A 1 340 ? -15.019 9.419 12.479 1.00 86.56 340 SER A N 1
ATOM 2583 C CA . SER A 1 340 ? -15.053 10.874 12.459 1.00 86.56 340 SER A CA 1
ATOM 2584 C C . SER A 1 340 ? -14.516 11.322 13.801 1.00 86.56 340 SER A C 1
ATOM 2586 O O . SER A 1 340 ? -14.366 10.500 14.707 1.00 86.56 340 SER A O 1
ATOM 2588 N N . ASN A 1 341 ? -14.254 12.619 13.958 1.00 88.56 341 ASN A N 1
ATOM 2589 C CA . ASN A 1 341 ? -13.817 13.128 15.251 1.00 88.56 341 ASN A CA 1
ATOM 2590 C C . ASN A 1 341 ? -14.745 12.632 16.378 1.00 88.56 341 ASN A C 1
ATOM 2592 O O . ASN A 1 341 ? -15.980 12.756 16.318 1.00 88.56 341 ASN A O 1
ATOM 2596 N N . CYS A 1 342 ? -14.133 12.048 17.406 1.00 88.50 342 CYS A N 1
ATOM 2597 C CA . CYS A 1 342 ? -14.819 11.587 18.595 1.00 88.50 342 CYS A CA 1
ATOM 2598 C C . CYS A 1 342 ? -15.531 12.757 19.273 1.00 88.50 342 CYS A C 1
ATOM 2600 O O . CYS A 1 342 ? -15.136 13.922 19.177 1.00 88.50 342 CYS A O 1
ATOM 2602 N N . THR A 1 343 ? -16.581 12.439 20.022 1.00 85.56 343 THR A N 1
ATOM 2603 C CA . THR A 1 343 ? -17.200 13.423 20.909 1.00 85.56 343 THR A CA 1
ATOM 2604 C C . THR A 1 343 ? -16.276 13.646 22.105 1.00 85.56 343 THR A C 1
ATOM 2606 O O . THR A 1 343 ? -15.968 12.703 22.831 1.00 85.56 343 THR A O 1
ATOM 2609 N N . THR A 1 344 ? -15.834 14.886 22.315 1.00 83.38 344 THR A N 1
ATOM 2610 C CA . THR A 1 344 ? -14.897 15.234 23.391 1.00 83.38 344 THR A CA 1
ATOM 2611 C C . THR A 1 344 ? -15.586 15.985 24.518 1.00 83.38 344 THR A C 1
ATOM 2613 O O . THR A 1 344 ? -16.569 16.705 24.319 1.00 83.38 344 THR A O 1
ATOM 2616 N N . THR A 1 345 ? -15.046 15.852 25.727 1.00 85.00 345 THR A N 1
ATOM 2617 C CA . THR A 1 345 ? -15.494 16.622 26.898 1.00 85.00 345 THR A CA 1
ATOM 2618 C C . THR A 1 345 ? -14.692 17.908 27.122 1.00 85.00 345 THR A C 1
ATOM 2620 O O . THR A 1 345 ? -15.072 18.737 27.958 1.00 85.00 345 THR A O 1
ATOM 2623 N N . ALA A 1 346 ? -13.600 18.104 26.376 1.00 81.00 346 ALA A N 1
ATOM 2624 C CA . ALA A 1 346 ? -12.690 19.232 26.525 1.00 81.00 346 ALA A CA 1
ATOM 2625 C C . ALA A 1 346 ? -13.300 20.540 25.968 1.00 81.00 346 ALA A C 1
ATOM 2627 O O . ALA A 1 346 ? -13.589 20.628 24.776 1.00 81.00 346 ALA A O 1
ATOM 2628 N N . PRO A 1 347 ? -13.472 21.595 26.789 1.00 75.44 347 PRO A N 1
ATOM 2629 C CA . PRO A 1 347 ? -14.042 22.864 26.331 1.00 75.44 347 PRO A CA 1
ATOM 2630 C C . PRO A 1 347 ? -13.070 23.719 25.495 1.00 75.44 347 PRO A C 1
ATOM 2632 O O . PRO A 1 347 ? -13.526 24.597 24.771 1.00 75.44 347 PRO A O 1
ATOM 2635 N N . GLU A 1 348 ? -11.758 23.483 25.614 1.00 75.62 348 GLU A N 1
ATOM 2636 C CA . GLU A 1 348 ? -10.666 24.147 24.880 1.00 75.62 348 GLU A CA 1
ATOM 2637 C C . GLU A 1 348 ? -9.576 23.087 24.612 1.00 75.62 348 GLU A C 1
ATOM 2639 O O . GLU A 1 348 ? -8.754 22.828 25.496 1.00 75.62 348 GLU A O 1
ATOM 2644 N N . PRO A 1 349 ? -9.608 22.386 23.467 1.00 77.25 349 PRO A N 1
ATOM 2645 C CA . PRO A 1 349 ? -8.682 21.290 23.206 1.00 77.25 349 PRO A CA 1
ATOM 2646 C C . PRO A 1 349 ? -7.250 21.794 22.964 1.00 77.25 349 PRO A C 1
ATOM 2648 O O . PRO A 1 349 ? -6.977 22.427 21.946 1.00 77.25 349 PRO A O 1
ATOM 2651 N N . GLU A 1 350 ? -6.316 21.480 23.869 1.00 86.94 350 GLU A N 1
ATOM 2652 C CA . GLU A 1 350 ? -4.881 21.609 23.580 1.00 86.94 350 GLU A CA 1
ATOM 2653 C C . GLU A 1 350 ? -4.471 20.534 22.565 1.00 86.94 350 GLU A C 1
ATOM 2655 O O . GLU A 1 350 ? -4.669 19.333 22.789 1.00 86.94 350 GLU A O 1
ATOM 2660 N N . THR A 1 351 ? -3.890 20.954 21.444 1.00 90.94 351 THR A N 1
ATOM 2661 C CA . THR A 1 351 ? -3.348 20.037 20.440 1.00 90.94 351 THR A CA 1
ATOM 2662 C C . THR A 1 351 ? -2.073 19.362 20.940 1.00 90.94 351 THR A C 1
ATOM 2664 O O . THR A 1 351 ? -1.314 19.953 21.709 1.00 90.94 351 THR A O 1
ATOM 2667 N N . ILE A 1 352 ? -1.831 18.129 20.497 1.00 92.06 352 ILE A N 1
ATOM 2668 C CA . ILE A 1 352 ? -0.557 17.428 20.694 1.00 92.06 352 ILE A CA 1
ATOM 2669 C C . ILE A 1 352 ? -0.009 17.030 19.336 1.00 92.06 352 ILE A C 1
ATOM 2671 O O . ILE A 1 352 ? -0.750 16.552 18.480 1.00 92.06 352 ILE A O 1
ATOM 2675 N N . ASP A 1 353 ? 1.297 17.203 19.189 1.00 92.56 353 ASP A N 1
ATOM 2676 C CA . ASP A 1 353 ? 2.057 16.693 18.063 1.00 92.56 353 ASP A CA 1
ATOM 2677 C C . ASP A 1 353 ? 2.483 15.257 18.365 1.00 92.56 353 ASP A C 1
ATOM 2679 O O . ASP A 1 353 ? 3.285 15.002 19.272 1.00 92.56 353 ASP A O 1
ATOM 2683 N N . TYR A 1 354 ? 1.928 14.318 17.605 1.00 93.06 354 TYR A N 1
ATOM 2684 C CA . TYR A 1 354 ? 2.357 12.927 17.609 1.00 93.06 354 TYR A CA 1
ATOM 2685 C C . TYR A 1 354 ? 3.342 12.685 16.479 1.00 93.06 354 TYR A C 1
ATOM 2687 O O . TYR A 1 354 ? 3.197 13.220 15.387 1.00 93.06 354 TYR A O 1
ATOM 2695 N N . ARG A 1 355 ? 4.350 11.860 16.721 1.00 92.94 355 ARG A N 1
ATOM 2696 C CA . ARG A 1 355 ? 5.329 11.459 15.709 1.00 92.94 355 ARG A CA 1
ATOM 2697 C C . ARG A 1 355 ? 5.506 9.964 15.766 1.00 92.94 355 ARG A C 1
ATOM 2699 O O . ARG A 1 355 ? 5.454 9.380 16.844 1.00 92.94 355 ARG A O 1
ATOM 2706 N N . MET A 1 356 ? 5.770 9.342 14.637 1.00 90.81 356 MET A N 1
ATOM 2707 C CA . MET A 1 356 ? 6.204 7.961 14.597 1.00 90.81 356 MET A CA 1
ATOM 2708 C C . MET A 1 356 ? 7.727 7.927 14.647 1.00 90.81 356 MET A C 1
ATOM 2710 O O . MET A 1 356 ? 8.402 8.443 13.760 1.00 90.81 356 MET A O 1
ATOM 2714 N N . ARG A 1 357 ? 8.274 7.295 15.681 1.00 91.50 357 ARG A N 1
ATOM 2715 C CA . ARG A 1 357 ? 9.680 6.901 15.727 1.00 91.50 357 ARG A CA 1
ATOM 2716 C C . ARG A 1 357 ? 9.787 5.453 15.288 1.00 91.50 357 ARG A C 1
ATOM 2718 O O . ARG A 1 357 ? 9.132 4.589 15.872 1.00 91.50 357 ARG A O 1
ATOM 2725 N N . TYR A 1 358 ? 10.651 5.163 14.329 1.00 89.38 358 TYR A N 1
ATOM 2726 C CA . TYR A 1 358 ? 10.901 3.796 13.892 1.00 89.38 358 TYR A CA 1
ATOM 2727 C C . TYR A 1 358 ? 12.383 3.531 13.706 1.00 89.38 358 TYR A C 1
ATOM 2729 O O . TYR A 1 358 ? 13.158 4.425 13.388 1.00 89.38 358 TYR A O 1
ATOM 2737 N N . ASN A 1 359 ? 12.779 2.289 13.964 1.00 89.50 359 ASN A N 1
ATOM 2738 C CA . ASN A 1 359 ? 14.128 1.826 13.722 1.00 89.50 359 ASN A CA 1
ATOM 2739 C C . ASN A 1 359 ? 14.091 0.594 12.836 1.00 89.50 359 ASN A C 1
ATOM 2741 O O . ASN A 1 359 ? 13.311 -0.334 13.075 1.00 89.50 359 ASN A O 1
ATOM 2745 N N . VAL A 1 360 ? 14.983 0.579 11.861 1.00 88.81 360 VAL A N 1
ATOM 2746 C CA . VAL A 1 360 ? 15.103 -0.484 10.874 1.00 88.81 360 VAL A CA 1
ATOM 2747 C C . VAL A 1 360 ? 16.529 -0.996 10.908 1.00 88.81 360 VAL A C 1
ATOM 2749 O O . VAL A 1 360 ? 17.476 -0.208 10.957 1.00 88.81 360 VAL A O 1
ATOM 2752 N N . THR A 1 361 ? 16.690 -2.316 10.908 1.00 91.94 361 THR A N 1
ATOM 2753 C CA . THR A 1 361 ? 17.948 -2.938 10.515 1.00 91.94 361 THR A CA 1
ATOM 2754 C C . THR A 1 361 ? 17.807 -3.612 9.166 1.00 91.94 361 THR A C 1
ATOM 2756 O O . THR A 1 361 ? 16.755 -4.161 8.847 1.00 91.94 361 THR A O 1
ATOM 2759 N N . TYR A 1 362 ? 18.868 -3.569 8.374 1.00 93.56 362 TYR A N 1
ATOM 2760 C CA . TYR A 1 362 ? 18.947 -4.245 7.085 1.00 93.56 362 TYR A CA 1
ATOM 2761 C C . TYR A 1 362 ? 20.347 -4.810 6.869 1.00 93.56 362 TYR A C 1
ATOM 2763 O O . TYR A 1 362 ? 21.308 -4.403 7.522 1.00 93.56 362 TYR A O 1
ATOM 2771 N N . TYR A 1 363 ? 20.463 -5.762 5.955 1.00 94.19 363 TYR A N 1
ATOM 2772 C CA . TYR A 1 363 ? 21.707 -6.446 5.632 1.00 94.19 363 TYR A CA 1
ATOM 2773 C C . TYR A 1 363 ? 21.923 -6.401 4.123 1.00 94.19 363 TYR A C 1
ATOM 2775 O O . TYR A 1 363 ? 20.990 -6.634 3.356 1.00 94.19 363 TYR A O 1
ATOM 2783 N N . GLU A 1 364 ? 23.155 -6.152 3.683 1.00 94.12 364 GLU A N 1
ATOM 2784 C CA . GLU A 1 364 ? 23.489 -6.395 2.280 1.00 94.12 364 GLU A CA 1
ATOM 2785 C C . GLU A 1 364 ? 23.337 -7.889 1.952 1.00 94.12 364 GLU A C 1
ATOM 2787 O O . GLU A 1 364 ? 23.581 -8.758 2.799 1.00 94.12 364 GLU A O 1
ATOM 2792 N N . ILE A 1 365 ? 22.952 -8.191 0.711 1.00 94.38 365 ILE A N 1
ATOM 2793 C CA . ILE A 1 365 ? 22.991 -9.565 0.208 1.00 94.38 365 ILE A CA 1
ATOM 2794 C C . ILE A 1 365 ? 24.462 -9.960 0.008 1.00 94.38 365 ILE A C 1
ATOM 2796 O O . ILE A 1 365 ? 25.243 -9.249 -0.634 1.00 94.38 365 ILE A O 1
ATOM 2800 N N . GLU A 1 366 ? 24.855 -11.078 0.621 1.00 92.88 366 GLU A N 1
ATOM 2801 C CA . GLU A 1 366 ? 26.219 -11.609 0.562 1.00 92.88 366 GLU A CA 1
ATOM 2802 C C . GLU A 1 366 ? 26.448 -12.258 -0.822 1.00 92.88 366 GLU A C 1
ATOM 2804 O O . GLU A 1 366 ? 25.603 -13.017 -1.289 1.00 92.88 366 GLU A O 1
ATOM 2809 N N . GLU A 1 367 ? 27.584 -11.986 -1.481 1.00 89.19 367 GLU A N 1
ATOM 2810 C CA . GLU A 1 367 ? 27.870 -12.465 -2.853 1.00 89.19 367 GLU A CA 1
ATOM 2811 C C . GLU A 1 367 ? 27.772 -13.990 -3.013 1.00 89.19 367 GLU A C 1
ATOM 2813 O O . GLU A 1 367 ? 27.351 -14.485 -4.054 1.00 89.19 367 GLU A O 1
ATOM 2818 N N . ASP A 1 368 ? 28.163 -14.747 -1.988 1.00 90.81 368 ASP A N 1
ATOM 2819 C CA . ASP A 1 368 ? 28.230 -16.209 -2.019 1.00 90.81 368 ASP A CA 1
ATOM 2820 C C . ASP A 1 368 ? 27.015 -16.897 -1.378 1.00 90.81 368 ASP A C 1
ATOM 2822 O O . ASP A 1 368 ? 27.004 -18.127 -1.247 1.00 90.81 368 ASP A O 1
ATOM 2826 N N . LYS A 1 369 ? 26.005 -16.130 -0.943 1.00 93.31 369 LYS A N 1
ATOM 2827 C CA . LYS A 1 369 ? 24.831 -16.659 -0.235 1.00 93.31 369 LYS A CA 1
ATOM 2828 C C . LYS A 1 369 ? 23.552 -16.023 -0.773 1.00 93.31 369 LYS A C 1
ATOM 2830 O O . LYS A 1 369 ? 23.154 -14.971 -0.264 1.00 93.31 369 LYS A O 1
ATOM 2835 N N . PRO A 1 370 ? 22.893 -16.672 -1.750 1.00 94.56 370 PRO A N 1
ATOM 2836 C CA . PRO A 1 370 ? 21.593 -16.214 -2.205 1.00 94.56 370 PRO A CA 1
ATOM 2837 C C . PRO A 1 370 ? 20.590 -16.185 -1.050 1.00 94.56 370 PRO A C 1
ATOM 2839 O O . PRO A 1 370 ? 20.689 -16.952 -0.083 1.00 94.56 370 PRO A O 1
ATOM 2842 N N . VAL A 1 371 ? 19.625 -15.284 -1.171 1.00 95.88 371 VAL A N 1
ATOM 2843 C CA . VAL A 1 371 ? 18.481 -15.165 -0.271 1.00 95.88 371 VAL A CA 1
ATOM 2844 C C . VAL A 1 371 ? 17.274 -15.777 -0.968 1.00 95.88 371 VAL A C 1
ATOM 2846 O O . VAL A 1 371 ? 16.956 -15.384 -2.083 1.00 95.88 371 VAL A O 1
ATOM 2849 N N . GLU A 1 372 ? 16.590 -16.722 -0.323 1.00 96.62 372 GLU A N 1
ATOM 2850 C CA . GLU A 1 372 ? 15.305 -17.215 -0.835 1.00 96.62 372 GLU A CA 1
ATOM 2851 C C . GLU A 1 372 ? 14.240 -16.150 -0.537 1.00 96.62 372 GLU A C 1
ATOM 2853 O O . GLU A 1 372 ? 14.017 -15.801 0.632 1.00 96.62 372 GLU A O 1
ATOM 2858 N N . GLN A 1 373 ? 13.631 -15.590 -1.583 1.00 94.75 373 GLN A N 1
ATOM 2859 C CA . GLN A 1 373 ? 12.727 -14.450 -1.453 1.00 94.75 373 GLN A CA 1
ATOM 2860 C C . GLN A 1 373 ? 11.490 -14.825 -0.633 1.00 94.75 373 GLN A C 1
ATOM 2862 O O . GLN A 1 373 ? 10.887 -15.892 -0.790 1.00 94.75 373 GLN A O 1
ATOM 2867 N N . VAL A 1 374 ? 11.104 -13.908 0.251 1.00 93.50 374 VAL A N 1
ATOM 2868 C CA . VAL A 1 374 ? 9.879 -13.996 1.041 1.00 93.50 374 VAL A CA 1
ATOM 2869 C C . VAL A 1 374 ? 8.881 -12.966 0.543 1.00 93.50 374 VAL A C 1
ATOM 2871 O O . VAL A 1 374 ? 9.156 -11.767 0.579 1.00 93.50 374 VAL A O 1
ATOM 2874 N N . ILE A 1 375 ? 7.705 -13.446 0.154 1.00 90.44 375 ILE A N 1
ATOM 2875 C CA . ILE A 1 375 ? 6.532 -12.619 -0.137 1.00 90.44 375 ILE A CA 1
ATOM 2876 C C . ILE A 1 375 ? 5.484 -12.817 0.954 1.00 90.44 375 ILE A C 1
ATOM 2878 O O . ILE A 1 375 ? 5.612 -13.691 1.819 1.00 90.44 375 ILE A O 1
ATOM 2882 N N . TRP A 1 376 ? 4.431 -12.013 0.912 1.00 89.75 376 TRP A N 1
ATOM 2883 C CA . TRP A 1 376 ? 3.305 -12.138 1.820 1.00 89.75 376 TRP A CA 1
ATOM 2884 C C . TRP A 1 376 ? 1.990 -12.308 1.064 1.00 89.75 376 TRP A C 1
ATOM 2886 O O . TRP A 1 376 ? 1.822 -11.828 -0.056 1.00 89.75 376 TRP A O 1
ATOM 2896 N N . LEU A 1 377 ? 1.065 -13.008 1.708 1.00 92.44 377 LEU A N 1
ATOM 2897 C CA . LEU A 1 377 ? -0.288 -13.272 1.241 1.00 92.44 377 LEU A CA 1
ATOM 2898 C C . LEU A 1 377 ? -1.290 -12.779 2.277 1.00 92.44 377 LEU A C 1
ATOM 2900 O O . LEU A 1 377 ? -0.983 -12.799 3.471 1.00 92.44 377 LEU A O 1
ATOM 2904 N N . THR A 1 378 ? -2.494 -12.421 1.848 1.00 92.25 378 THR A N 1
ATOM 2905 C CA . THR A 1 378 ? -3.602 -12.027 2.728 1.00 92.25 378 THR A CA 1
ATOM 2906 C C . THR A 1 378 ? -4.816 -12.912 2.584 1.00 92.25 378 THR A C 1
ATOM 2908 O O . THR A 1 378 ? -5.123 -13.402 1.502 1.00 92.25 378 THR A O 1
ATOM 2911 N N . ALA A 1 379 ? -5.548 -13.074 3.681 1.00 93.88 379 ALA A N 1
ATOM 2912 C CA . ALA A 1 379 ? -6.902 -13.599 3.660 1.00 93.88 379 ALA A CA 1
ATOM 2913 C C . ALA A 1 379 ? -7.808 -12.776 4.576 1.00 93.88 379 ALA A C 1
ATOM 2915 O O . ALA A 1 379 ? -7.506 -12.601 5.756 1.00 93.88 379 ALA A O 1
ATOM 2916 N N . ASP A 1 380 ? -8.928 -12.314 4.021 1.00 92.62 380 ASP A N 1
ATOM 2917 C CA . ASP A 1 380 ? -10.015 -11.656 4.742 1.00 92.62 380 ASP A CA 1
ATOM 2918 C C . ASP A 1 380 ? -11.077 -12.685 5.162 1.00 92.62 380 ASP A C 1
ATOM 2920 O O . ASP A 1 380 ? -11.440 -13.599 4.401 1.00 92.62 380 ASP A O 1
ATOM 2924 N N . GLN A 1 381 ? -11.571 -12.529 6.388 1.00 95.38 381 GLN A N 1
ATOM 2925 C CA . GLN A 1 381 ? -12.632 -13.342 6.965 1.00 95.38 381 GLN A CA 1
ATOM 2926 C C . GLN A 1 381 ? -14.040 -12.840 6.610 1.00 95.38 381 GLN A C 1
ATOM 2928 O O . GLN A 1 381 ? -14.984 -13.641 6.601 1.00 95.38 381 GLN A O 1
ATOM 2933 N N . SER A 1 382 ? -14.212 -11.555 6.295 1.00 93.12 382 SER A N 1
ATOM 2934 C CA . SER A 1 382 ? -15.519 -10.941 6.023 1.00 93.12 382 SER A CA 1
ATOM 2935 C C . SER A 1 382 ? -16.356 -11.625 4.913 1.00 93.12 382 SER A C 1
ATOM 2937 O O . SER A 1 382 ? -17.588 -11.655 5.049 1.00 93.12 382 SER A O 1
ATOM 2939 N N . PRO A 1 383 ? -15.777 -12.306 3.891 1.00 92.75 383 PRO A N 1
ATOM 2940 C CA . PRO A 1 383 ? -16.560 -13.050 2.904 1.00 92.75 383 PRO A CA 1
ATOM 2941 C C . PRO A 1 383 ? -17.384 -14.193 3.510 1.00 92.75 383 PRO A C 1
ATOM 2943 O O . PRO A 1 383 ? -18.407 -14.576 2.946 1.00 92.75 383 PRO A O 1
ATOM 2946 N N . SER A 1 384 ? -17.015 -14.705 4.695 1.00 93.25 384 SER A N 1
ATOM 2947 C CA . SER A 1 384 ? -17.832 -15.687 5.436 1.00 93.25 384 SER A CA 1
ATOM 2948 C C . SER A 1 384 ? -19.201 -15.143 5.875 1.00 93.25 384 SER A C 1
ATOM 2950 O O . SER A 1 384 ? -20.099 -15.916 6.214 1.00 93.25 384 SER A O 1
ATOM 2952 N N . LEU A 1 385 ? -19.378 -13.820 5.827 1.00 92.31 385 LEU A N 1
ATOM 2953 C CA . LEU A 1 385 ? -20.620 -13.100 6.098 1.00 92.31 385 LEU A CA 1
ATOM 2954 C C . LEU A 1 385 ? -21.217 -12.438 4.842 1.00 92.31 385 LEU A C 1
ATOM 2956 O O . LEU A 1 385 ? -22.217 -11.729 4.955 1.00 92.31 385 LEU A O 1
ATOM 2960 N N . GLY A 1 386 ? -20.617 -12.633 3.660 1.00 89.00 386 GLY A N 1
ATOM 2961 C CA . GLY A 1 386 ? -20.971 -11.881 2.450 1.00 89.00 386 GLY A CA 1
ATOM 2962 C C . GLY A 1 386 ? -20.659 -10.384 2.574 1.00 89.00 386 GLY A C 1
ATOM 2963 O O . GLY A 1 386 ? -21.440 -9.550 2.116 1.00 89.00 386 GLY A O 1
ATOM 2964 N N . LYS A 1 387 ? -19.570 -10.046 3.273 1.00 88.75 387 LYS A N 1
ATOM 2965 C CA . LYS A 1 387 ? -19.070 -8.681 3.489 1.00 88.75 387 LYS A CA 1
ATOM 2966 C C . LYS A 1 387 ? -17.706 -8.493 2.817 1.00 88.75 387 LYS A C 1
ATOM 2968 O O . LYS A 1 387 ? -17.214 -9.421 2.178 1.00 88.75 387 LYS A O 1
ATOM 2973 N N . ASN A 1 388 ? -17.157 -7.282 2.927 1.00 82.81 388 ASN A N 1
ATOM 2974 C CA . ASN A 1 388 ? -15.840 -6.924 2.408 1.00 82.81 388 ASN A CA 1
ATOM 2975 C C . ASN A 1 388 ? -15.041 -6.169 3.487 1.00 82.81 388 ASN A C 1
ATOM 2977 O O . ASN A 1 388 ? -15.465 -5.091 3.905 1.00 82.81 388 ASN A O 1
ATOM 2981 N N . ILE A 1 389 ? -13.912 -6.748 3.910 1.00 86.00 389 ILE A N 1
ATOM 2982 C CA . ILE A 1 389 ? -12.953 -6.318 4.938 1.00 86.00 389 ILE A CA 1
ATOM 2983 C C . ILE A 1 389 ? -13.552 -6.128 6.344 1.00 86.00 389 ILE A C 1
ATOM 2985 O O . ILE A 1 389 ? -13.148 -6.811 7.288 1.00 86.00 389 ILE A O 1
ATOM 2989 N N . GLU A 1 390 ? -14.518 -5.227 6.502 1.00 89.38 390 GLU A N 1
ATOM 2990 C CA . GLU A 1 390 ? -15.125 -4.882 7.788 1.00 89.38 390 GLU A CA 1
ATOM 2991 C C . GLU A 1 390 ? -16.524 -5.484 7.955 1.00 89.38 390 GLU A C 1
ATOM 2993 O O . GLU A 1 390 ? -17.299 -5.647 7.004 1.00 89.38 390 GLU A O 1
ATOM 2998 N N . TYR A 1 391 ? -16.868 -5.814 9.195 1.00 93.31 391 TYR A N 1
ATOM 2999 C CA . TYR A 1 391 ? -18.179 -6.328 9.572 1.00 93.31 391 TYR A CA 1
ATOM 3000 C C . TYR A 1 391 ? -18.496 -6.004 11.034 1.00 93.31 391 TYR A C 1
ATOM 3002 O O . TYR A 1 391 ? -17.622 -5.649 11.815 1.00 93.31 391 TYR A O 1
ATOM 3010 N N . ASP A 1 392 ? -19.763 -6.134 11.420 1.00 95.19 392 ASP A N 1
ATOM 3011 C CA . ASP A 1 392 ? -20.184 -5.978 12.812 1.00 95.19 392 ASP A CA 1
ATOM 3012 C C . ASP A 1 392 ? -20.299 -7.349 13.490 1.00 95.19 392 ASP A C 1
ATOM 3014 O O . ASP A 1 392 ? -20.686 -8.336 12.854 1.00 95.19 392 ASP A O 1
ATOM 3018 N N . VAL A 1 393 ? -20.029 -7.393 14.794 1.00 97.25 393 VAL A N 1
ATOM 3019 C CA . VAL A 1 393 ? -20.235 -8.551 15.673 1.00 97.25 393 VAL A CA 1
ATOM 3020 C C . VAL A 1 393 ? -21.444 -8.272 16.566 1.00 97.25 393 VAL A C 1
ATOM 3022 O O . VAL A 1 393 ? -21.337 -7.536 17.552 1.00 97.25 393 VAL A O 1
ATOM 3025 N N . PRO A 1 394 ? -22.625 -8.838 16.253 1.00 96.94 394 PRO A N 1
ATOM 3026 C CA . PRO A 1 394 ? -23.823 -8.636 17.055 1.00 96.94 394 PRO A CA 1
ATOM 3027 C C . PRO A 1 394 ? -23.708 -9.282 18.439 1.00 96.94 394 PRO A C 1
ATOM 3029 O O . PRO A 1 394 ? -22.936 -10.211 18.658 1.00 96.94 394 PRO A O 1
ATOM 3032 N N . LEU A 1 395 ? -24.603 -8.896 19.352 1.00 97.75 395 LEU A N 1
ATOM 3033 C CA . LEU A 1 395 ? -24.784 -9.626 20.609 1.00 97.75 395 LEU A CA 1
ATOM 3034 C C . LEU A 1 395 ? -25.059 -11.113 20.350 1.00 97.75 395 LEU A C 1
ATOM 3036 O O . LEU A 1 395 ? -25.870 -11.454 19.490 1.00 97.75 395 LEU A O 1
ATOM 3040 N N . PHE A 1 396 ? -24.477 -11.988 21.170 1.00 98.19 396 PHE A N 1
ATOM 3041 C CA . PHE A 1 396 ? -24.515 -13.449 21.017 1.00 98.19 396 PHE A CA 1
ATOM 3042 C C . PHE A 1 396 ? -25.887 -14.042 20.671 1.00 98.19 396 PHE A C 1
ATOM 3044 O O . PHE A 1 396 ? -25.995 -14.928 19.830 1.00 98.19 396 PHE A O 1
ATOM 3051 N N . ASP A 1 397 ? -26.953 -13.553 21.309 1.00 97.94 397 ASP A N 1
ATOM 3052 C CA . ASP A 1 397 ? -28.307 -14.085 21.120 1.00 97.94 397 ASP A CA 1
ATOM 3053 C C . ASP A 1 397 ? -28.915 -13.704 19.744 1.00 97.94 397 ASP A C 1
ATOM 3055 O O . ASP A 1 397 ? -29.918 -14.292 19.334 1.00 97.94 397 ASP A O 1
ATOM 3059 N N . SER A 1 398 ? -28.307 -12.745 19.038 1.00 97.38 398 SER A N 1
ATOM 3060 C CA . SER A 1 398 ? -28.658 -12.290 17.684 1.00 97.38 398 SER A CA 1
ATOM 3061 C C . SER A 1 398 ? -27.819 -12.956 16.584 1.00 97.38 398 SER A C 1
ATOM 3063 O O . SER A 1 398 ? -28.153 -12.825 15.408 1.00 97.38 398 SER A O 1
ATOM 3065 N N . ILE A 1 399 ? -26.749 -13.669 16.948 1.00 97.38 399 ILE A N 1
ATOM 3066 C CA . ILE A 1 399 ? -25.854 -14.362 16.011 1.00 97.38 399 ILE A CA 1
ATOM 3067 C C . ILE A 1 399 ? -26.514 -15.664 15.509 1.00 97.38 399 ILE A C 1
ATOM 3069 O O . ILE A 1 399 ? -27.183 -16.343 16.299 1.00 97.38 399 ILE A O 1
ATOM 3073 N N . PRO A 1 400 ? -26.321 -16.068 14.237 1.00 97.50 400 PRO A N 1
ATOM 3074 C CA . PRO A 1 400 ? -26.692 -17.398 13.749 1.00 97.50 400 PRO A CA 1
ATOM 3075 C C . PRO A 1 400 ? -26.158 -18.535 14.634 1.00 97.50 400 PRO A C 1
ATOM 3077 O O . PRO A 1 400 ? -25.025 -18.509 15.106 1.00 97.50 400 PRO A O 1
ATOM 3080 N N . GLN A 1 401 ? -26.973 -19.564 14.880 1.00 97.44 401 GLN A N 1
ATOM 3081 C CA . GLN A 1 401 ? -26.637 -20.613 15.855 1.00 97.44 401 GLN A CA 1
ATOM 3082 C C . GLN A 1 401 ? -25.358 -21.398 15.502 1.00 97.44 401 GLN A C 1
ATOM 3084 O O . GLN A 1 401 ? -24.682 -21.904 16.393 1.00 97.44 401 GLN A O 1
ATOM 3089 N N . ASP A 1 402 ? -25.042 -21.523 14.219 1.00 96.88 402 ASP A N 1
ATOM 3090 C CA . ASP A 1 402 ? -23.837 -22.160 13.687 1.00 96.88 402 ASP A CA 1
ATOM 3091 C C . ASP A 1 402 ? -22.564 -21.317 13.855 1.00 96.88 402 ASP A C 1
ATOM 3093 O O . ASP A 1 402 ? -21.472 -21.873 13.813 1.00 96.88 402 ASP A O 1
ATOM 3097 N N . GLN A 1 403 ? -22.706 -20.019 14.124 1.00 97.69 403 GLN A N 1
ATOM 3098 C CA . GLN A 1 403 ? -21.609 -19.098 14.438 1.00 97.69 403 GLN A CA 1
ATOM 3099 C C . GLN A 1 403 ? -21.476 -18.828 15.946 1.00 97.69 403 GLN A C 1
ATOM 3101 O O . GLN A 1 403 ? -20.543 -18.166 16.387 1.00 97.69 403 GLN A O 1
ATOM 3106 N N . GLN A 1 404 ? -22.404 -19.316 16.773 1.00 98.31 404 GLN A N 1
ATOM 3107 C CA . GLN A 1 404 ? -22.348 -19.130 18.222 1.00 98.31 404 GLN A CA 1
ATOM 3108 C C . GLN A 1 404 ? -21.344 -20.091 18.866 1.00 98.31 404 GLN A C 1
ATOM 3110 O O . GLN A 1 404 ? -21.539 -21.311 18.859 1.00 98.31 404 GLN A O 1
ATOM 3115 N N . LEU A 1 405 ? -20.327 -19.545 19.533 1.00 98.06 405 LEU A N 1
ATOM 3116 C CA . LEU A 1 405 ? -19.377 -20.316 20.328 1.00 98.06 405 LEU A CA 1
ATOM 3117 C C . LEU A 1 405 ? -19.405 -19.880 21.795 1.00 98.06 405 LEU A C 1
ATOM 3119 O O . LEU A 1 405 ? -19.275 -18.705 22.118 1.00 98.06 405 LEU A O 1
ATOM 3123 N N . VAL A 1 406 ? -19.548 -20.845 22.706 1.00 97.56 406 VAL A N 1
ATOM 3124 C CA . VAL A 1 406 ? -19.309 -20.623 24.137 1.00 97.56 406 VAL A CA 1
ATOM 3125 C C . VAL A 1 406 ? -18.013 -21.322 24.508 1.00 97.56 406 VAL A C 1
ATOM 3127 O O . VAL A 1 406 ? -17.924 -22.551 24.426 1.00 97.56 406 VAL A O 1
ATOM 3130 N N . SER A 1 407 ? -17.008 -20.545 24.897 1.00 94.38 407 SER A N 1
ATOM 3131 C CA . SER A 1 407 ? -15.708 -21.062 25.317 1.00 94.38 407 SER A CA 1
ATOM 3132 C C . SER A 1 407 ? -15.822 -21.920 26.586 1.00 94.38 407 SER A C 1
ATOM 3134 O O . SER A 1 407 ? -16.838 -21.942 27.289 1.00 94.38 407 SER A O 1
ATOM 3136 N N . SER A 1 408 ? -14.745 -22.630 26.935 1.00 93.88 408 SER A N 1
ATOM 3137 C CA . SER A 1 408 ? -14.724 -23.481 28.133 1.00 93.88 408 SER A CA 1
ATOM 3138 C C . SER A 1 408 ? -14.908 -22.726 29.456 1.00 93.88 408 SER A C 1
ATOM 3140 O O . SER A 1 408 ? -15.344 -23.321 30.442 1.00 93.88 408 SER A O 1
ATOM 3142 N N . ASP A 1 409 ? -14.572 -21.439 29.491 1.00 94.38 409 ASP A N 1
ATOM 3143 C CA . ASP A 1 409 ? -14.753 -20.528 30.624 1.00 94.38 409 ASP A CA 1
ATOM 3144 C C . ASP A 1 409 ? -16.068 -19.730 30.564 1.00 94.38 409 ASP A C 1
ATOM 3146 O O . ASP A 1 409 ? -16.393 -19.013 31.509 1.00 94.38 409 ASP A O 1
ATOM 3150 N N . GLY A 1 410 ? -16.886 -19.944 29.528 1.00 96.19 410 GLY A N 1
ATOM 3151 C CA . GLY A 1 410 ? -18.227 -19.377 29.407 1.00 96.19 410 GLY A CA 1
ATOM 3152 C C . GLY A 1 410 ? -18.294 -18.030 28.688 1.00 96.19 410 GLY A C 1
ATOM 3153 O O . GLY A 1 410 ? -19.361 -17.413 28.710 1.00 96.19 410 GLY A O 1
ATOM 3154 N N . GLN A 1 411 ? -17.203 -17.583 28.062 1.00 96.00 411 GLN A N 1
ATOM 3155 C CA . GLN A 1 411 ? -17.205 -16.426 27.171 1.00 96.00 411 GLN A CA 1
ATOM 3156 C C . GLN A 1 411 ? -18.085 -16.728 25.957 1.00 96.00 411 GLN A C 1
ATOM 3158 O O . GLN A 1 411 ? -18.064 -17.833 25.408 1.00 96.00 411 GLN A O 1
ATOM 3163 N N . LYS A 1 412 ? -18.910 -15.752 25.587 1.00 98.31 412 LYS A N 1
ATOM 3164 C CA . LYS A 1 412 ? -19.824 -15.817 24.450 1.00 98.31 412 LYS A CA 1
ATOM 3165 C C . LYS A 1 412 ? -19.135 -15.175 23.256 1.00 98.31 412 LYS A C 1
ATOM 3167 O O . LYS A 1 412 ? -18.762 -14.016 23.354 1.00 98.31 412 LYS A O 1
ATOM 3172 N N . MET A 1 413 ? -18.985 -15.910 22.165 1.00 98.12 413 MET A N 1
ATOM 3173 C CA . MET A 1 413 ? -18.220 -15.473 21.002 1.00 98.12 413 MET A CA 1
ATOM 3174 C C . MET A 1 413 ? -18.987 -15.709 19.701 1.00 98.12 413 MET A C 1
ATOM 3176 O O . MET A 1 413 ? -19.793 -16.645 19.609 1.00 98.12 413 MET A O 1
ATOM 3180 N N . GLN A 1 414 ? -18.698 -14.884 18.698 1.00 98.44 414 GLN A N 1
ATOM 3181 C CA . GLN A 1 414 ? -18.940 -15.205 17.297 1.00 98.44 414 GLN A CA 1
ATOM 3182 C C . GLN A 1 414 ? -17.734 -15.970 16.764 1.00 98.44 414 GLN A C 1
ATOM 3184 O O . GLN A 1 414 ? -16.612 -15.483 16.865 1.00 98.44 414 GLN A O 1
ATOM 3189 N N . ARG A 1 415 ? -17.962 -17.144 16.179 1.00 98.44 415 ARG A N 1
ATOM 3190 C CA . ARG A 1 415 ? -16.970 -17.872 15.395 1.00 98.44 415 ARG A CA 1
ATOM 3191 C C . ARG A 1 415 ? -17.333 -17.792 13.923 1.00 98.44 415 ARG A C 1
ATOM 3193 O O . ARG A 1 415 ? -18.412 -18.228 13.523 1.00 98.44 415 ARG A O 1
ATOM 3200 N N . LEU A 1 416 ? -16.401 -17.293 13.127 1.00 98.25 416 LEU A N 1
ATOM 3201 C CA . LEU A 1 416 ? -16.467 -17.310 11.675 1.00 98.25 416 LEU A CA 1
ATOM 3202 C C . LEU A 1 416 ? -15.500 -18.363 11.139 1.00 98.25 416 LEU A C 1
ATOM 3204 O O . LEU A 1 416 ? -14.400 -18.523 11.664 1.00 98.25 416 LEU A O 1
ATOM 3208 N N . GLU A 1 417 ? -15.914 -19.087 10.099 1.00 97.94 417 GLU A N 1
ATOM 3209 C CA . GLU A 1 417 ? -15.080 -20.084 9.429 1.00 97.94 417 GLU A CA 1
ATOM 3210 C C . GLU A 1 417 ? -15.138 -19.883 7.912 1.00 97.94 417 GLU A C 1
ATOM 3212 O O . GLU A 1 417 ? -16.218 -19.788 7.329 1.00 97.94 417 GLU A O 1
ATOM 3217 N N . ARG A 1 418 ? -13.973 -19.858 7.261 1.00 96.56 418 ARG A N 1
ATOM 3218 C CA . ARG A 1 418 ? -13.832 -19.916 5.801 1.00 96.56 418 ARG A CA 1
ATOM 3219 C C . ARG A 1 418 ? -13.023 -21.160 5.448 1.00 96.56 418 ARG A C 1
ATOM 3221 O O . ARG A 1 418 ? -11.925 -21.354 5.961 1.00 96.56 418 ARG A O 1
ATOM 3228 N N . VAL A 1 419 ? -13.585 -22.034 4.613 1.00 98.00 419 VAL A N 1
ATOM 3229 C CA . VAL A 1 419 ? -12.977 -23.322 4.237 1.00 98.00 419 VAL A CA 1
ATOM 3230 C C . VAL A 1 419 ? -12.835 -23.391 2.725 1.00 98.00 419 VAL A C 1
ATOM 3232 O O . VAL A 1 419 ? -13.816 -23.195 2.015 1.00 98.00 419 VAL A O 1
ATOM 3235 N N . GLY A 1 420 ? -11.642 -23.716 2.244 1.00 97.50 420 GLY A N 1
ATOM 3236 C CA . GLY A 1 420 ? -11.336 -23.745 0.816 1.00 97.50 420 GLY A CA 1
ATOM 3237 C C . GLY A 1 420 ? -9.874 -24.104 0.553 1.00 97.50 420 GLY A C 1
ATOM 3238 O O . GLY A 1 420 ? -9.097 -24.215 1.508 1.00 97.50 420 GLY A O 1
ATOM 3239 N N . PRO A 1 421 ? -9.499 -24.345 -0.713 1.00 97.94 421 PRO A N 1
ATOM 3240 C CA . PRO A 1 421 ? -8.103 -24.458 -1.127 1.00 97.94 421 PRO A CA 1
ATOM 3241 C C . PRO A 1 421 ? -7.286 -23.243 -0.676 1.00 97.94 421 PRO A C 1
ATOM 3243 O O . PRO A 1 421 ? -7.786 -22.118 -0.653 1.00 97.94 421 PRO A O 1
ATOM 3246 N N . PHE A 1 422 ? -6.032 -23.467 -0.288 1.00 97.69 422 PHE A N 1
ATOM 3247 C CA . PHE A 1 422 ? -5.164 -22.415 0.234 1.00 97.69 422 PHE A CA 1
ATOM 3248 C C . PHE A 1 422 ? -4.982 -21.274 -0.778 1.00 97.69 422 PHE A C 1
ATOM 3250 O O . PHE A 1 422 ? -5.151 -20.116 -0.407 1.00 97.69 422 PHE A O 1
ATOM 3257 N N . ASN A 1 423 ? -4.737 -21.598 -2.047 1.00 95.62 423 ASN A N 1
ATOM 3258 C CA . ASN A 1 423 ? -4.602 -20.645 -3.152 1.00 95.62 423 ASN A CA 1
ATOM 3259 C C . ASN A 1 423 ? -5.901 -19.912 -3.544 1.00 95.62 423 ASN A C 1
ATOM 3261 O O . ASN A 1 423 ? -5.840 -18.957 -4.304 1.00 95.62 423 ASN A O 1
ATOM 3265 N N . GLU A 1 424 ? -7.066 -20.339 -3.046 1.00 93.69 424 GLU A N 1
ATOM 3266 C CA . GLU A 1 424 ? -8.339 -19.618 -3.220 1.00 93.69 424 GLU A CA 1
ATOM 3267 C C . GLU A 1 424 ? -8.682 -18.747 -1.999 1.00 93.69 424 GLU A C 1
ATOM 3269 O O . GLU A 1 424 ? -9.443 -17.780 -2.092 1.00 93.69 424 GLU A O 1
ATOM 3274 N N . ILE A 1 425 ? -8.168 -19.104 -0.817 1.00 94.75 425 ILE A N 1
ATOM 3275 C CA . ILE A 1 425 ? -8.361 -18.317 0.407 1.00 94.75 425 ILE A CA 1
ATOM 3276 C C . ILE A 1 425 ? -7.384 -17.146 0.465 1.00 94.75 425 ILE A C 1
ATOM 3278 O O . ILE A 1 425 ? -7.792 -16.054 0.865 1.00 94.75 425 ILE A O 1
ATOM 3282 N N . PHE A 1 426 ? -6.124 -17.389 0.103 1.00 94.69 426 PHE A N 1
ATOM 3283 C CA . PHE A 1 426 ? -5.036 -16.428 0.217 1.00 94.69 426 PHE A CA 1
ATOM 3284 C C . PHE A 1 426 ? -4.722 -15.771 -1.126 1.00 94.69 426 PHE A C 1
ATOM 3286 O O . PHE A 1 426 ? -4.443 -16.458 -2.103 1.00 94.69 426 PHE A O 1
ATOM 3293 N N . GLN A 1 427 ? -4.718 -14.442 -1.135 1.00 88.81 427 GLN A N 1
ATOM 3294 C CA . GLN A 1 427 ? -4.409 -13.581 -2.278 1.00 88.81 427 GLN A CA 1
ATOM 3295 C C . GLN A 1 427 ? -3.036 -12.929 -2.101 1.00 88.81 427 GLN A C 1
ATOM 3297 O O . GLN A 1 427 ? -2.556 -12.785 -0.971 1.00 88.81 427 GLN A O 1
ATOM 3302 N N . GLN A 1 428 ? -2.387 -12.537 -3.196 1.00 81.44 428 GLN A N 1
ATOM 3303 C CA . GLN A 1 428 ? -1.119 -11.812 -3.128 1.00 81.44 428 GLN A CA 1
ATOM 3304 C C . GLN A 1 428 ? -1.366 -10.324 -2.868 1.00 81.44 428 GLN A C 1
ATOM 3306 O O . GLN A 1 428 ? -2.298 -9.716 -3.402 1.00 81.44 428 GLN A O 1
ATOM 3311 N N . GLY A 1 429 ? -0.514 -9.721 -2.039 1.00 74.75 429 GLY A N 1
ATOM 3312 C CA . GLY A 1 429 ? -0.661 -8.316 -1.683 1.00 74.75 429 GLY A CA 1
ATOM 3313 C C . GLY A 1 429 ? -1.925 -8.057 -0.858 1.00 74.75 429 GLY A C 1
ATOM 3314 O O . GLY A 1 429 ? -2.376 -8.915 -0.098 1.00 74.75 429 GLY A O 1
ATOM 3315 N N . TYR A 1 430 ? -2.487 -6.852 -0.974 1.00 65.88 430 TYR A N 1
ATOM 3316 C CA . TYR A 1 430 ? -3.643 -6.399 -0.192 1.00 65.88 430 TYR A CA 1
ATOM 3317 C C . TYR A 1 430 ? -4.950 -6.642 -0.968 1.00 65.88 430 TYR A C 1
ATOM 3319 O O . TYR A 1 430 ? -5.531 -5.705 -1.509 1.00 65.88 430 TYR A O 1
ATOM 3327 N N . PHE A 1 431 ? -5.379 -7.907 -1.065 1.00 63.59 431 PHE A N 1
ATOM 3328 C CA . PHE A 1 431 ? -6.606 -8.366 -1.756 1.00 63.59 431 PHE A CA 1
ATOM 3329 C C . PHE A 1 431 ? -6.704 -8.086 -3.265 1.00 63.59 431 PHE A C 1
ATOM 3331 O O . PHE A 1 431 ? -7.790 -8.155 -3.837 1.00 63.59 431 PHE A O 1
ATOM 3338 N N . GLN A 1 432 ? -5.596 -7.719 -3.909 1.00 57.72 432 GLN A N 1
ATOM 3339 C CA . GLN A 1 432 ? -5.629 -7.187 -5.275 1.00 57.72 432 GLN A CA 1
ATOM 3340 C C . GLN A 1 432 ? -5.368 -8.245 -6.340 1.00 57.72 432 GLN A C 1
ATOM 3342 O O . GLN A 1 432 ? -5.953 -8.153 -7.416 1.00 57.72 432 GLN A O 1
ATOM 3347 N N . ASN A 1 433 ? -4.554 -9.256 -6.027 1.00 74.38 433 ASN A N 1
ATOM 3348 C CA . ASN A 1 433 ? -4.079 -10.211 -7.018 1.00 74.38 433 ASN A CA 1
ATOM 3349 C C . ASN A 1 433 ? -4.413 -11.646 -6.621 1.00 74.38 433 ASN A C 1
ATOM 3351 O O . ASN A 1 433 ? -4.368 -12.022 -5.441 1.00 74.38 433 ASN A O 1
ATOM 3355 N N . ASP A 1 434 ? -4.699 -12.454 -7.637 1.00 83.75 434 ASP A N 1
ATOM 3356 C CA . ASP A 1 434 ? -4.783 -13.898 -7.492 1.00 83.75 434 ASP A CA 1
ATOM 3357 C C . ASP A 1 434 ? -3.482 -14.465 -6.916 1.00 83.75 434 ASP A C 1
ATOM 3359 O O . ASP A 1 434 ? -2.418 -13.842 -6.914 1.00 83.75 434 ASP A O 1
ATOM 3363 N N . TYR A 1 435 ? -3.583 -15.669 -6.371 1.00 89.62 435 TYR A N 1
ATOM 3364 C CA . TYR A 1 435 ? -2.429 -16.372 -5.846 1.00 89.62 435 TYR A CA 1
ATOM 3365 C C . TYR A 1 435 ? -1.410 -16.679 -6.960 1.00 89.62 435 TYR A C 1
ATOM 3367 O O . TYR A 1 435 ? -1.665 -17.545 -7.795 1.00 89.62 435 TYR A O 1
ATOM 3375 N N . ASP A 1 436 ? -0.235 -16.047 -6.903 1.00 86.56 436 ASP A N 1
ATOM 3376 C CA . ASP A 1 436 ? 0.926 -16.332 -7.769 1.00 86.56 436 ASP A CA 1
ATOM 3377 C C . ASP A 1 436 ? 2.107 -16.930 -6.976 1.00 86.56 436 ASP A C 1
ATOM 3379 O O . ASP A 1 436 ? 3.280 -16.617 -7.166 1.00 86.56 436 ASP A O 1
ATOM 3383 N N . GLY A 1 437 ? 1.796 -17.760 -5.977 1.00 90.00 437 GLY A N 1
ATOM 3384 C CA . GLY A 1 437 ? 2.810 -18.463 -5.191 1.00 90.00 437 GLY A CA 1
ATOM 3385 C C . GLY A 1 437 ? 3.157 -19.857 -5.741 1.00 90.00 437 GLY A C 1
ATOM 3386 O O . GLY A 1 437 ? 2.498 -20.378 -6.644 1.00 90.00 437 GLY A O 1
ATOM 3387 N N . PRO A 1 438 ? 4.172 -20.527 -5.164 1.00 94.75 438 PRO A N 1
ATOM 3388 C CA . PRO A 1 438 ? 4.591 -21.862 -5.587 1.00 94.75 438 PRO A CA 1
ATOM 3389 C C . PRO A 1 438 ? 3.544 -22.950 -5.289 1.00 94.75 438 PRO A C 1
ATOM 3391 O O . PRO A 1 438 ? 2.829 -22.902 -4.291 1.00 94.75 438 PRO A O 1
ATOM 3394 N N . GLU A 1 439 ? 3.534 -24.034 -6.079 1.00 95.81 439 GLU A N 1
ATOM 3395 C CA . GLU A 1 439 ? 2.645 -25.195 -5.850 1.00 95.81 439 GLU A CA 1
ATOM 3396 C C . GLU A 1 439 ? 2.806 -25.828 -4.456 1.00 95.81 439 GLU A C 1
ATOM 3398 O O . GLU A 1 439 ? 1.874 -26.421 -3.911 1.00 95.81 439 GLU A O 1
ATOM 3403 N N . THR A 1 440 ? 4.004 -25.741 -3.873 1.00 97.50 440 THR A N 1
ATOM 3404 C CA . THR A 1 440 ? 4.264 -26.125 -2.482 1.00 97.50 440 THR A CA 1
ATOM 3405 C C . THR A 1 440 ? 4.605 -24.882 -1.681 1.00 97.50 440 THR A C 1
ATOM 3407 O O . THR A 1 440 ? 5.665 -24.285 -1.851 1.00 97.50 440 THR A O 1
ATOM 3410 N N . VAL A 1 441 ? 3.711 -24.526 -0.770 1.00 97.19 441 VAL A N 1
ATOM 3411 C CA . VAL A 1 441 ? 3.803 -23.342 0.076 1.00 97.19 441 VAL A CA 1
ATOM 3412 C C . VAL A 1 441 ? 4.692 -23.634 1.272 1.00 97.19 441 VAL A C 1
ATOM 3414 O O . VAL A 1 441 ? 4.391 -24.543 2.045 1.00 97.19 441 VAL A O 1
ATOM 3417 N N . LYS A 1 442 ? 5.742 -22.833 1.466 1.00 98.06 442 LYS A N 1
ATOM 3418 C CA . LYS A 1 442 ? 6.594 -22.852 2.664 1.00 98.06 442 LYS A CA 1
ATOM 3419 C C . LYS A 1 442 ? 6.254 -21.663 3.566 1.00 98.06 442 LYS A C 1
ATOM 3421 O O . LYS A 1 442 ? 6.726 -20.556 3.327 1.00 98.06 442 LYS A O 1
ATOM 3426 N N . ILE A 1 443 ? 5.448 -21.878 4.604 1.00 97.69 443 ILE A N 1
ATOM 3427 C CA . ILE A 1 443 ? 4.993 -20.820 5.522 1.00 97.69 443 ILE A CA 1
ATOM 3428 C C . ILE A 1 443 ? 6.061 -20.551 6.590 1.00 97.69 443 ILE A C 1
ATOM 3430 O O . ILE A 1 443 ? 6.396 -21.438 7.377 1.00 97.69 443 ILE A O 1
ATOM 3434 N N . LEU A 1 444 ? 6.557 -19.314 6.641 1.00 96.25 444 LEU A N 1
ATOM 3435 C CA . LEU A 1 444 ? 7.608 -18.838 7.552 1.00 96.25 444 LEU A CA 1
ATOM 3436 C C . LEU A 1 444 ? 7.056 -18.050 8.740 1.00 96.25 444 LEU A C 1
ATOM 3438 O O . LEU A 1 444 ? 7.617 -18.093 9.840 1.00 96.25 444 LEU A O 1
ATOM 3442 N N . ARG A 1 445 ? 5.954 -17.325 8.533 1.00 94.25 445 ARG A N 1
ATOM 3443 C CA . ARG A 1 445 ? 5.328 -16.499 9.567 1.00 94.25 445 ARG A CA 1
ATOM 3444 C C . ARG A 1 445 ? 3.828 -16.354 9.335 1.00 94.25 445 ARG A C 1
ATOM 3446 O O . ARG A 1 445 ? 3.410 -16.194 8.193 1.00 94.25 445 ARG A O 1
ATOM 3453 N N . CYS A 1 446 ? 3.060 -16.345 10.422 1.00 93.81 446 CYS A N 1
ATOM 3454 C CA . CYS A 1 446 ? 1.655 -15.940 10.432 1.00 93.81 446 CYS A CA 1
ATOM 3455 C C . CYS A 1 446 ? 1.473 -14.677 11.274 1.00 93.81 446 CYS A C 1
ATOM 3457 O O . CYS A 1 446 ? 2.049 -14.560 12.368 1.00 93.81 446 CYS A O 1
ATOM 3459 N N . VAL A 1 447 ? 0.704 -13.733 10.741 1.00 90.31 447 VAL A N 1
ATOM 3460 C CA . VAL A 1 447 ? 0.370 -12.469 11.380 1.00 90.31 447 VAL A CA 1
ATOM 3461 C C . VAL A 1 447 ? -1.133 -12.218 11.312 1.00 90.31 447 VAL A C 1
ATOM 3463 O O . VAL A 1 447 ? -1.669 -11.985 10.237 1.00 90.31 447 VAL A O 1
ATOM 3466 N N . GLY A 1 448 ? -1.792 -12.196 12.470 1.00 88.69 448 GLY A N 1
ATOM 3467 C CA . GLY A 1 448 ? -3.204 -11.846 12.574 1.00 88.69 448 GLY A CA 1
ATOM 3468 C C . GLY A 1 448 ? -3.409 -10.346 12.772 1.00 88.69 448 GLY A C 1
ATOM 3469 O O . GLY A 1 448 ? -2.708 -9.703 13.559 1.00 88.69 448 GLY A O 1
ATOM 3470 N N . HIS A 1 449 ? -4.415 -9.802 12.103 1.00 89.44 449 HIS A N 1
ATOM 3471 C CA . HIS A 1 449 ? -4.940 -8.457 12.278 1.00 89.44 449 HIS A CA 1
ATOM 3472 C C . HIS A 1 449 ? -6.380 -8.562 12.744 1.00 89.44 449 HIS A C 1
ATOM 3474 O O . HIS A 1 449 ? -7.243 -9.021 12.007 1.00 89.44 449 HIS A O 1
ATOM 3480 N N . LEU A 1 450 ? -6.602 -8.158 13.989 1.00 90.75 450 LEU A N 1
ATOM 3481 C CA . LEU A 1 450 ? -7.897 -8.112 14.646 1.00 90.75 450 LEU A CA 1
ATOM 3482 C C . LEU A 1 450 ? -8.128 -6.694 15.160 1.00 90.75 450 LEU A C 1
ATOM 3484 O O . LEU A 1 450 ? -7.199 -6.091 15.695 1.00 90.75 450 LEU A O 1
ATOM 3488 N N . HIS A 1 451 ? -9.352 -6.200 15.025 1.00 91.75 451 HIS A N 1
ATOM 3489 C CA . HIS A 1 451 ? -9.833 -5.032 15.772 1.00 91.75 451 HIS A CA 1
ATOM 3490 C C . HIS A 1 451 ? -10.276 -5.413 17.198 1.00 91.75 451 HIS A C 1
ATOM 3492 O O . HIS A 1 451 ? -10.349 -6.602 17.547 1.00 91.75 451 HIS A O 1
ATOM 3498 N N . VAL A 1 452 ? -10.598 -4.403 18.005 1.00 92.56 452 VAL A N 1
ATOM 3499 C CA . VAL A 1 452 ? -11.119 -4.521 19.368 1.00 92.56 452 VAL A CA 1
ATOM 3500 C C . VAL A 1 452 ? -12.316 -5.475 19.400 1.00 92.56 452 VAL A C 1
ATOM 3502 O O . VAL A 1 452 ? -13.109 -5.555 18.463 1.00 92.56 452 VAL A O 1
ATOM 3505 N N . GLY A 1 453 ? -12.401 -6.281 20.456 1.00 94.38 453 GLY A N 1
ATOM 3506 C CA . GLY A 1 453 ? -13.346 -7.397 20.547 1.00 94.38 453 GLY A CA 1
ATOM 3507 C C . GLY A 1 453 ? -12.824 -8.698 19.927 1.00 94.38 453 GLY A C 1
ATOM 3508 O O . GLY A 1 453 ? -13.336 -9.772 20.241 1.00 94.38 453 GLY A O 1
ATOM 3509 N N . GLY A 1 454 ? -11.766 -8.662 19.109 1.00 95.50 454 GLY A N 1
ATOM 3510 C CA . GLY A 1 454 ? -11.127 -9.865 18.576 1.00 95.50 454 GLY A CA 1
ATOM 3511 C C . GLY A 1 454 ? -10.541 -10.740 19.685 1.00 95.50 454 GLY A C 1
ATOM 3512 O O . GLY A 1 454 ? -9.901 -10.239 20.611 1.00 95.50 454 GLY A O 1
ATOM 3513 N N . VAL A 1 455 ? -10.745 -12.055 19.606 1.00 96.56 455 VAL A N 1
ATOM 3514 C CA . VAL A 1 455 ? -10.237 -13.031 20.587 1.00 96.56 455 VAL A CA 1
ATOM 3515 C C . VAL A 1 455 ? -9.056 -13.798 20.010 1.00 96.56 455 VAL A C 1
ATOM 3517 O O . VAL A 1 455 ? -7.990 -13.852 20.628 1.00 96.56 455 VAL A O 1
ATOM 3520 N N . ALA A 1 456 ? -9.230 -14.398 18.832 1.00 96.25 456 ALA A N 1
ATOM 3521 C CA . ALA A 1 456 ? -8.177 -15.154 18.167 1.00 96.25 456 ALA A CA 1
ATOM 3522 C C . ALA A 1 456 ? -8.466 -15.396 16.681 1.00 96.25 456 ALA A C 1
ATOM 3524 O O . ALA A 1 456 ? -9.621 -15.426 16.254 1.00 96.25 456 ALA A O 1
ATOM 3525 N N . MET A 1 457 ? -7.404 -15.656 15.921 1.00 96.56 457 MET A N 1
ATOM 3526 C CA . MET A 1 457 ? -7.450 -16.223 14.576 1.00 96.56 457 MET A CA 1
ATOM 3527 C C . MET A 1 457 ? -6.679 -17.541 14.525 1.00 96.56 457 MET A C 1
ATOM 3529 O O . MET A 1 457 ? -5.682 -17.742 15.230 1.00 96.56 457 MET A O 1
ATOM 3533 N N . TYR A 1 458 ? -7.163 -18.461 13.695 1.00 97.94 458 TYR A N 1
ATOM 3534 C CA . TYR A 1 458 ? -6.528 -19.750 13.464 1.00 97.94 458 TYR A CA 1
ATOM 3535 C C . TYR A 1 458 ? -6.528 -20.094 11.984 1.00 97.94 458 TYR A C 1
ATOM 3537 O O . TYR A 1 458 ? -7.525 -19.904 11.291 1.00 97.94 458 TYR A O 1
ATOM 3545 N N . LEU A 1 459 ? -5.444 -20.716 11.535 1.00 98.38 459 LEU A N 1
ATOM 3546 C CA . LEU A 1 459 ? -5.399 -21.412 10.256 1.00 98.38 459 LEU A CA 1
ATOM 3547 C C . LEU A 1 459 ? -5.207 -22.899 10.527 1.00 98.38 459 LEU A C 1
ATOM 3549 O O . LEU A 1 459 ? -4.207 -23.294 11.125 1.00 98.38 459 LEU A O 1
ATOM 3553 N N . GLU A 1 460 ? -6.143 -23.736 10.099 1.00 98.50 460 GLU A N 1
ATOM 3554 C CA . GLU A 1 460 ? -6.094 -25.184 10.298 1.00 98.50 460 GLU A CA 1
ATOM 3555 C C . GLU A 1 460 ? -5.980 -25.935 8.972 1.00 98.50 460 GLU A C 1
ATOM 3557 O O . GLU A 1 460 ? -6.688 -25.654 8.006 1.00 98.50 460 GLU A O 1
ATOM 3562 N N . ASP A 1 461 ? -5.142 -26.968 8.942 1.00 97.94 461 ASP A N 1
ATOM 3563 C CA . ASP A 1 461 ? -5.155 -27.959 7.867 1.00 97.94 461 ASP A CA 1
ATOM 3564 C C . ASP A 1 461 ? -6.338 -28.912 8.075 1.00 97.94 461 ASP A C 1
ATOM 3566 O O . ASP A 1 461 ? -6.361 -29.696 9.029 1.00 97.94 461 ASP A O 1
ATOM 3570 N N . THR A 1 462 ? -7.317 -28.886 7.169 1.00 98.00 462 THR A N 1
ATOM 3571 C CA . THR A 1 462 ? -8.546 -29.687 7.314 1.00 98.00 462 THR A CA 1
ATOM 3572 C C . THR A 1 462 ? -8.313 -31.193 7.197 1.00 98.00 462 THR A C 1
ATOM 3574 O O . THR A 1 462 ? -9.118 -31.982 7.698 1.00 98.00 462 THR A O 1
ATOM 3577 N N . VAL A 1 463 ? -7.209 -31.614 6.572 1.00 96.06 463 VAL A N 1
ATOM 3578 C CA . VAL A 1 463 ? -6.872 -33.030 6.377 1.00 96.06 463 VAL A CA 1
ATOM 3579 C C . VAL A 1 463 ? -6.248 -33.610 7.639 1.00 96.06 463 VAL A C 1
ATOM 3581 O O . VAL A 1 463 ? -6.586 -34.723 8.048 1.00 96.06 463 VAL A O 1
ATOM 3584 N N . THR A 1 464 ? -5.319 -32.878 8.256 1.00 96.88 464 THR A N 1
ATOM 3585 C CA . THR A 1 464 ? -4.602 -33.351 9.451 1.00 96.88 464 THR A CA 1
ATOM 3586 C C . THR A 1 464 ? -5.275 -32.932 10.756 1.00 96.88 464 THR A C 1
ATOM 3588 O O . THR A 1 464 ? -5.020 -33.548 11.792 1.00 96.88 464 THR A O 1
ATOM 3591 N N . GLY A 1 465 ? -6.132 -31.908 10.719 1.00 96.25 465 GLY A N 1
ATOM 3592 C CA . GLY A 1 465 ? -6.709 -31.260 11.898 1.00 96.25 465 GLY A CA 1
ATOM 3593 C C . GLY A 1 465 ? -5.675 -30.492 12.725 1.00 96.25 465 GLY A C 1
ATOM 3594 O O . GLY A 1 465 ? -5.926 -30.195 13.891 1.00 96.25 465 GLY A O 1
ATOM 3595 N N . LYS A 1 466 ? -4.484 -30.239 12.169 1.00 97.38 466 LYS A N 1
ATOM 3596 C CA . LYS A 1 466 ? -3.414 -29.512 12.848 1.00 97.38 466 LYS A CA 1
ATOM 3597 C C . LYS A 1 466 ? -3.592 -28.015 12.608 1.00 97.38 466 LYS A C 1
ATOM 3599 O O . LYS A 1 466 ? -3.689 -27.575 11.466 1.00 97.38 466 LYS A O 1
ATOM 3604 N N . THR A 1 467 ? -3.541 -27.242 13.686 1.00 97.94 467 THR A N 1
ATOM 3605 C CA . THR A 1 467 ? -3.402 -25.788 13.626 1.00 97.94 467 THR A CA 1
ATOM 3606 C C . THR A 1 467 ? -2.027 -25.425 13.058 1.00 97.94 467 THR A C 1
ATOM 3608 O O . THR A 1 467 ? -0.994 -25.827 13.603 1.00 97.94 467 THR A O 1
ATOM 3611 N N . ILE A 1 468 ? -2.032 -24.717 11.933 1.00 97.88 468 ILE A N 1
ATOM 3612 C CA . ILE A 1 468 ? -0.868 -24.114 11.287 1.00 97.88 468 ILE A CA 1
ATOM 3613 C C . ILE A 1 468 ? -0.538 -22.829 12.045 1.00 97.88 468 ILE A C 1
ATOM 3615 O O . ILE A 1 468 ? 0.490 -22.797 12.720 1.00 97.88 468 ILE A O 1
ATOM 3619 N N . CYS A 1 469 ? -1.448 -21.850 12.022 1.00 97.19 469 CYS A N 1
ATOM 3620 C CA . CYS A 1 469 ? -1.330 -20.548 12.688 1.00 97.19 469 CYS A CA 1
ATOM 3621 C C . CYS A 1 469 ? -2.315 -20.451 13.864 1.00 97.19 469 CYS A C 1
ATOM 3623 O O . CYS A 1 469 ? -3.451 -20.915 13.754 1.00 97.19 469 CYS A O 1
ATOM 3625 N N . ALA A 1 470 ? -1.884 -19.860 14.974 1.00 96.50 470 ALA A N 1
ATOM 3626 C CA . ALA A 1 470 ? -2.681 -19.554 16.156 1.00 96.50 470 ALA A CA 1
ATOM 3627 C C . ALA A 1 470 ? -2.276 -18.176 16.697 1.00 96.50 470 ALA A C 1
ATOM 3629 O O . ALA A 1 470 ? -1.218 -18.017 17.316 1.00 96.50 470 ALA A O 1
ATOM 3630 N N . GLU A 1 471 ? -3.142 -17.200 16.468 1.00 93.06 471 GLU A N 1
ATOM 3631 C CA . GLU A 1 471 ? -2.892 -15.773 16.647 1.00 93.06 471 GLU A CA 1
ATOM 3632 C C . GLU A 1 471 ? -3.899 -15.259 17.679 1.00 93.06 471 GLU A C 1
ATOM 3634 O O . GLU A 1 471 ? -5.069 -15.058 17.375 1.00 93.06 471 GLU A O 1
ATOM 3639 N N . THR A 1 472 ? -3.489 -15.124 18.941 1.00 93.69 472 THR A N 1
ATOM 3640 C CA . THR A 1 472 ? -4.394 -14.712 20.030 1.00 93.69 472 THR A CA 1
ATOM 3641 C C . THR A 1 472 ? -4.268 -13.217 20.295 1.00 93.69 472 THR A C 1
ATOM 3643 O O . THR A 1 472 ? -3.159 -12.685 20.376 1.00 93.69 472 THR A O 1
ATOM 3646 N N . ALA A 1 473 ? -5.399 -12.535 20.449 1.00 92.94 473 ALA A N 1
ATOM 3647 C CA . ALA A 1 473 ? -5.446 -11.129 20.821 1.00 92.94 473 ALA A CA 1
ATOM 3648 C C . ALA A 1 473 ? -5.004 -10.927 22.279 1.00 92.94 473 ALA A C 1
ATOM 3650 O O . ALA A 1 473 ? -5.337 -11.709 23.175 1.00 92.94 473 ALA A O 1
ATOM 3651 N N . ARG A 1 474 ? -4.251 -9.856 22.543 1.00 91.31 474 ARG A N 1
ATOM 3652 C CA . ARG A 1 474 ? -3.801 -9.481 23.889 1.00 91.31 474 ARG A CA 1
ATOM 3653 C C . ARG A 1 474 ? -4.309 -8.091 24.224 1.00 91.31 474 ARG A C 1
ATOM 3655 O O . ARG A 1 474 ? -4.060 -7.147 23.485 1.00 91.31 474 ARG A O 1
ATOM 3662 N N . TYR A 1 475 ? -4.938 -7.964 25.386 1.00 92.44 475 TYR A N 1
ATOM 3663 C CA . TYR A 1 475 ? -5.507 -6.707 25.864 1.00 92.44 475 TYR A CA 1
ATOM 3664 C C . TYR A 1 475 ? -4.694 -6.124 27.014 1.00 92.44 475 TYR A C 1
ATOM 3666 O O . TYR A 1 475 ? -4.130 -6.849 27.845 1.00 92.44 475 TYR A O 1
ATOM 3674 N N . GLY A 1 476 ? -4.612 -4.799 27.051 1.00 91.69 476 GLY A N 1
ATOM 3675 C CA . GLY A 1 476 ? -3.963 -4.076 28.127 1.00 91.69 476 GLY A CA 1
ATOM 3676 C C . GLY A 1 476 ? -4.758 -4.155 29.428 1.00 91.69 476 GLY A C 1
ATOM 3677 O O . GLY A 1 476 ? -5.979 -4.304 29.450 1.00 91.69 476 GLY A O 1
ATOM 3678 N N . THR A 1 477 ? -4.040 -4.066 30.546 1.00 94.81 477 THR A N 1
ATOM 3679 C CA . THR A 1 477 ? -4.615 -4.147 31.899 1.00 94.81 477 THR A CA 1
ATOM 3680 C C . THR A 1 477 ? -4.182 -2.981 32.788 1.00 94.81 477 THR A C 1
ATOM 3682 O O . THR A 1 477 ? -4.402 -3.036 33.996 1.00 94.81 477 THR A O 1
ATOM 3685 N N . ASP A 1 478 ? -3.465 -1.983 32.253 1.00 93.56 478 ASP A N 1
ATOM 3686 C CA . ASP A 1 478 ? -3.049 -0.796 33.010 1.00 93.56 478 ASP A CA 1
ATOM 3687 C C . ASP A 1 478 ? -4.086 0.320 32.804 1.00 93.56 478 ASP A C 1
ATOM 3689 O O . ASP A 1 478 ? -4.142 0.886 31.706 1.00 93.56 478 ASP A O 1
ATOM 3693 N N . PRO A 1 479 ? -4.860 0.692 33.843 1.00 90.88 479 PRO A N 1
ATOM 3694 C CA . PRO A 1 479 ? -5.905 1.716 33.744 1.00 90.88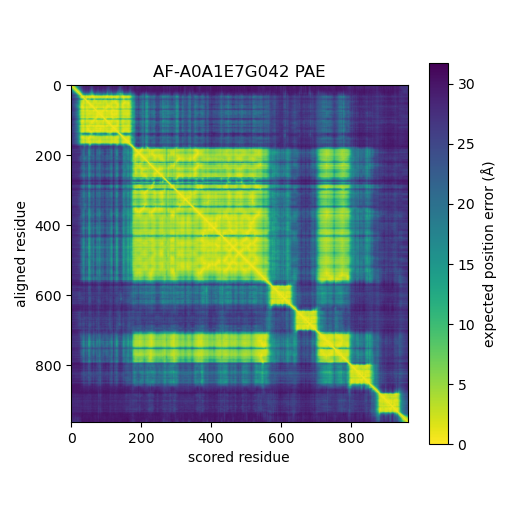 479 PRO A CA 1
ATOM 3695 C C . PRO A 1 479 ? -5.399 3.074 33.257 1.00 90.88 479 PRO A C 1
ATOM 3697 O O . PRO A 1 479 ? -6.165 3.890 32.757 1.00 90.88 479 PRO A O 1
ATOM 3700 N N . ASN A 1 480 ? -4.101 3.347 33.419 1.00 90.62 480 ASN A N 1
ATOM 3701 C CA . ASN A 1 480 ? -3.511 4.627 33.035 1.00 90.62 480 ASN A CA 1
ATOM 3702 C C . ASN A 1 480 ? -2.877 4.597 31.645 1.00 90.62 480 ASN A C 1
ATOM 3704 O O . ASN A 1 480 ? -2.346 5.625 31.228 1.00 90.62 480 ASN A O 1
ATOM 3708 N N . LYS A 1 481 ? -2.871 3.448 30.957 1.00 88.62 481 LYS A N 1
ATOM 3709 C CA . LYS A 1 481 ? -2.189 3.309 29.665 1.00 88.62 481 LYS A CA 1
ATOM 3710 C C . LYS A 1 481 ? -2.997 2.608 28.590 1.00 88.62 481 LYS A C 1
ATOM 3712 O O . LYS A 1 481 ? -2.877 3.008 27.440 1.00 88.62 481 LYS A O 1
ATOM 3717 N N . ASN A 1 482 ? -3.693 1.519 28.916 1.00 91.06 482 ASN A N 1
ATOM 3718 C CA . ASN A 1 482 ? -4.237 0.614 27.900 1.00 91.06 482 ASN A CA 1
ATOM 3719 C C . ASN A 1 482 ? -5.299 -0.384 28.395 1.00 91.06 482 ASN A C 1
ATOM 3721 O O . ASN A 1 482 ? -5.536 -1.376 27.715 1.00 91.06 482 ASN A O 1
ATOM 3725 N N . GLU A 1 483 ? -5.895 -0.201 29.575 1.00 93.25 483 GLU A N 1
ATOM 3726 C CA . GLU A 1 483 ? -6.937 -1.119 30.060 1.00 93.25 483 GLU A CA 1
ATOM 3727 C C . GLU A 1 483 ? -8.073 -1.265 29.039 1.00 93.25 483 GLU A C 1
ATOM 3729 O O . GLU A 1 483 ? -8.660 -0.272 28.624 1.00 93.25 483 GLU A O 1
ATOM 3734 N N . GLY A 1 484 ? -8.354 -2.506 28.630 1.00 90.94 484 GLY A N 1
ATOM 3735 C CA . GLY A 1 484 ? -9.417 -2.822 27.669 1.00 90.94 484 GLY A CA 1
ATOM 3736 C C . GLY A 1 484 ? -9.066 -2.575 26.198 1.00 90.94 484 GLY A C 1
ATOM 3737 O O . GLY A 1 484 ? -9.818 -3.007 25.336 1.00 90.94 484 GLY A O 1
ATOM 3738 N N . LEU A 1 485 ? -7.920 -1.959 25.899 1.00 91.62 485 LEU A N 1
ATOM 3739 C CA . LEU A 1 485 ? -7.450 -1.745 24.527 1.00 91.62 485 LEU A CA 1
ATOM 3740 C C . LEU A 1 485 ? -6.632 -2.945 24.047 1.00 91.62 485 LEU A C 1
ATOM 3742 O O . LEU A 1 485 ? -5.868 -3.535 24.825 1.00 91.62 485 LEU A O 1
ATOM 3746 N N . LEU A 1 486 ? -6.760 -3.296 22.770 1.00 89.31 486 LEU A N 1
ATOM 3747 C CA . LEU A 1 486 ? -5.936 -4.322 22.145 1.00 89.31 486 LEU A CA 1
ATOM 3748 C C . LEU A 1 486 ? -4.498 -3.803 22.020 1.00 89.31 486 LEU A C 1
ATOM 3750 O O . LEU A 1 486 ? -4.222 -2.790 21.395 1.00 89.31 486 LEU A O 1
ATOM 3754 N N . ILE A 1 487 ? -3.551 -4.496 22.645 1.00 87.56 487 ILE A N 1
ATOM 3755 C CA . ILE A 1 487 ? -2.127 -4.114 22.653 1.00 87.56 487 ILE A CA 1
ATOM 3756 C C . ILE A 1 487 ? -1.291 -4.944 21.673 1.00 87.56 487 ILE A C 1
ATOM 3758 O O . ILE A 1 487 ? -0.066 -4.803 21.622 1.00 87.56 487 ILE A O 1
ATOM 3762 N N . GLY A 1 488 ? -1.945 -5.844 20.942 1.00 86.62 488 GLY A N 1
ATOM 3763 C CA . GLY A 1 488 ? -1.377 -6.608 19.844 1.00 86.62 488 GLY A CA 1
ATOM 3764 C C . GLY A 1 488 ? -1.898 -8.037 19.784 1.00 86.62 488 GLY A C 1
ATOM 3765 O O . GLY A 1 488 ? -2.424 -8.583 20.755 1.00 86.62 488 GLY A O 1
ATOM 3766 N N . VAL A 1 489 ? -1.675 -8.665 18.642 1.00 87.44 489 VAL A N 1
ATOM 3767 C CA . VAL A 1 489 ? -1.960 -10.083 18.395 1.00 87.44 489 VAL A CA 1
ATOM 3768 C C . VAL A 1 489 ? -0.656 -10.889 18.530 1.00 87.44 489 VAL A C 1
ATOM 3770 O O . VAL A 1 489 ? 0.434 -10.312 18.641 1.00 87.44 489 VAL A O 1
ATOM 3773 N N . ASP A 1 490 ? -0.751 -12.207 18.690 1.00 88.00 490 ASP A N 1
ATOM 3774 C CA . ASP A 1 490 ? 0.416 -13.092 18.676 1.00 88.00 490 ASP A CA 1
ATOM 3775 C C . ASP A 1 490 ? 0.905 -13.351 17.238 1.00 88.00 490 ASP A C 1
ATOM 3777 O O . ASP A 1 490 ? 0.116 -13.602 16.331 1.00 88.00 490 ASP A O 1
ATOM 3781 N N . VAL A 1 491 ? 2.230 -13.367 17.052 1.00 87.50 491 VAL A N 1
ATOM 3782 C CA . VAL A 1 491 ? 2.894 -13.790 15.806 1.00 87.50 491 VAL A CA 1
ATOM 3783 C C . VAL A 1 491 ? 3.318 -15.244 15.943 1.00 87.50 491 VAL A C 1
ATOM 3785 O O . VAL A 1 491 ? 3.952 -15.611 16.940 1.00 87.50 491 VAL A O 1
ATOM 3788 N N . ASN A 1 492 ? 3.115 -16.055 14.910 1.00 92.06 492 ASN A N 1
ATOM 3789 C CA . ASN A 1 492 ? 3.813 -17.334 14.805 1.00 92.06 492 ASN A CA 1
ATOM 3790 C C . ASN A 1 492 ? 4.990 -17.193 13.843 1.00 92.06 492 ASN A C 1
ATOM 3792 O O . ASN A 1 492 ? 4.794 -16.869 12.682 1.00 92.06 492 ASN A O 1
ATOM 3796 N N . ASN A 1 493 ? 6.208 -17.432 14.331 1.00 92.50 493 ASN A N 1
ATOM 3797 C CA . ASN A 1 493 ? 7.417 -17.528 13.512 1.00 92.50 493 ASN A CA 1
ATOM 3798 C C . ASN A 1 493 ? 7.874 -18.986 13.483 1.00 92.50 493 ASN A C 1
ATOM 3800 O O . ASN A 1 493 ? 7.899 -19.633 14.536 1.00 92.50 493 ASN A O 1
ATOM 3804 N N . TYR A 1 494 ? 8.274 -19.482 12.315 1.00 94.62 494 TYR A N 1
ATOM 3805 C CA . TYR A 1 494 ? 8.771 -20.844 12.152 1.00 94.62 494 TYR A CA 1
ATOM 3806 C C . TYR A 1 494 ? 10.230 -20.828 11.704 1.00 94.62 494 TYR A C 1
ATOM 3808 O O . TYR A 1 494 ? 10.556 -20.290 10.653 1.00 94.62 494 TYR A O 1
ATOM 3816 N N . GLU A 1 495 ? 11.103 -21.440 12.506 1.00 93.81 495 GLU A N 1
ATOM 3817 C CA . GLU A 1 495 ? 12.508 -21.656 12.131 1.00 93.81 495 GLU A CA 1
ATOM 3818 C C . GLU A 1 495 ? 12.617 -22.641 10.955 1.00 93.81 495 GLU A C 1
ATOM 3820 O O . GLU A 1 495 ? 13.392 -22.442 10.027 1.00 93.81 495 GLU A O 1
ATOM 3825 N N . GLU A 1 496 ? 11.800 -23.698 10.991 1.00 96.25 496 GLU A N 1
ATOM 3826 C CA . GLU A 1 496 ? 11.594 -24.623 9.878 1.00 96.25 496 GLU A CA 1
ATOM 3827 C C . GLU A 1 496 ? 10.220 -24.329 9.260 1.00 96.25 496 GLU A C 1
ATOM 3829 O O . GLU A 1 496 ? 9.221 -24.444 9.982 1.00 96.25 496 GLU A O 1
ATOM 3834 N N . PRO A 1 497 ? 10.138 -23.963 7.967 1.00 97.25 497 PRO A N 1
ATOM 3835 C CA . PRO A 1 497 ? 8.868 -23.615 7.344 1.00 97.25 497 PRO A CA 1
ATOM 3836 C C . PRO A 1 497 ? 7.842 -24.744 7.429 1.00 97.25 497 PRO A C 1
ATOM 3838 O O . PRO A 1 497 ? 8.173 -25.929 7.335 1.00 97.25 497 PRO A O 1
ATOM 3841 N N . ILE A 1 498 ? 6.567 -24.379 7.556 1.00 98.00 498 ILE A N 1
ATOM 3842 C CA . ILE A 1 498 ? 5.476 -25.342 7.403 1.00 98.00 498 ILE A CA 1
ATOM 3843 C C . ILE A 1 498 ? 5.188 -25.507 5.914 1.00 98.00 498 ILE A C 1
ATOM 3845 O O . ILE A 1 498 ? 4.773 -24.556 5.260 1.00 98.00 498 ILE A O 1
ATOM 3849 N N . GLU A 1 499 ? 5.367 -26.723 5.403 1.00 97.62 499 GLU A N 1
ATOM 3850 C CA . GLU A 1 499 ? 5.112 -27.043 3.999 1.00 97.62 499 GLU A CA 1
ATOM 3851 C C . GLU A 1 499 ? 3.716 -27.639 3.787 1.00 97.62 499 GLU A C 1
ATOM 3853 O O . GLU A 1 499 ? 3.364 -28.656 4.401 1.00 97.62 499 GLU A O 1
ATOM 3858 N N . ILE A 1 500 ? 2.929 -27.039 2.892 1.00 97.75 500 ILE A N 1
ATOM 3859 C CA . ILE A 1 500 ? 1.647 -27.580 2.418 1.00 97.75 500 ILE A CA 1
ATOM 3860 C C . ILE A 1 500 ? 1.492 -27.366 0.904 1.00 97.75 500 ILE A C 1
ATOM 3862 O O . ILE A 1 500 ? 2.011 -26.389 0.376 1.00 97.75 500 ILE A O 1
ATOM 3866 N N . PRO A 1 501 ? 0.771 -28.242 0.183 1.00 98.06 501 PRO A N 1
ATOM 3867 C CA . PRO A 1 501 ? 0.358 -27.955 -1.193 1.00 98.06 501 PRO A CA 1
ATOM 3868 C C . PRO A 1 501 ? -0.509 -26.688 -1.269 1.00 98.06 501 PRO A C 1
ATOM 3870 O O . PRO A 1 501 ? -1.317 -26.465 -0.366 1.00 98.06 501 PRO A O 1
ATOM 3873 N N . SER A 1 502 ? -0.394 -25.893 -2.331 1.00 97.00 502 SER A N 1
ATOM 3874 C CA . SER A 1 502 ? -1.207 -24.683 -2.533 1.00 97.00 502 SER A CA 1
ATOM 3875 C C . SER A 1 502 ? -2.691 -24.996 -2.770 1.00 97.00 502 SER A C 1
ATOM 3877 O O . SER A 1 502 ? -3.551 -24.196 -2.423 1.00 97.00 502 SER A O 1
ATOM 3879 N N . ASP A 1 503 ? -3.020 -26.200 -3.245 1.00 97.44 503 ASP A N 1
ATOM 3880 C CA . ASP A 1 503 ? -4.395 -26.706 -3.365 1.00 97.44 503 ASP A CA 1
ATOM 3881 C C . ASP A 1 503 ? -4.930 -27.338 -2.062 1.00 97.44 503 ASP A C 1
ATOM 3883 O O . ASP A 1 503 ? -6.048 -27.868 -2.011 1.00 97.44 503 ASP A O 1
ATOM 3887 N N . ARG A 1 504 ? -4.145 -27.311 -0.972 1.00 98.00 504 ARG A N 1
ATOM 3888 C CA . ARG A 1 504 ? -4.554 -27.878 0.315 1.00 98.00 504 ARG A CA 1
ATOM 3889 C C . ARG A 1 504 ? -5.781 -27.145 0.835 1.00 98.00 504 ARG A C 1
ATOM 3891 O O . ARG A 1 504 ? -5.729 -25.953 1.099 1.00 98.00 504 ARG A O 1
ATOM 3898 N N . VAL A 1 505 ? -6.848 -27.893 1.111 1.00 98.31 505 VAL A N 1
ATOM 3899 C CA . VAL A 1 505 ? -8.018 -27.342 1.799 1.00 98.31 505 VAL A CA 1
ATOM 3900 C C . VAL A 1 505 ? -7.655 -26.977 3.240 1.00 98.31 505 VAL A C 1
ATOM 3902 O O . VAL A 1 505 ? -7.350 -27.850 4.065 1.00 98.31 505 VAL A O 1
ATOM 3905 N N . VAL A 1 506 ? -7.725 -25.689 3.548 1.00 98.50 506 VAL A N 1
ATOM 3906 C CA . VAL A 1 506 ? -7.494 -25.113 4.873 1.00 98.50 506 VAL A CA 1
ATOM 3907 C C . VAL A 1 506 ? -8.787 -24.516 5.425 1.00 98.50 506 VAL A C 1
ATOM 3909 O O . VAL A 1 506 ? -9.762 -24.312 4.700 1.00 98.50 506 VAL A O 1
ATOM 3912 N N . ARG A 1 507 ? -8.818 -24.295 6.737 1.00 98.44 507 ARG A N 1
ATOM 3913 C CA . ARG A 1 507 ? -9.891 -23.589 7.435 1.00 98.44 507 ARG A CA 1
ATOM 3914 C C . ARG A 1 507 ? -9.294 -22.376 8.134 1.00 98.44 507 ARG A C 1
ATOM 3916 O O . ARG A 1 507 ? -8.506 -22.545 9.063 1.00 98.44 507 ARG A O 1
ATOM 3923 N N . LEU A 1 508 ? -9.688 -21.189 7.697 1.00 98.31 508 LEU A N 1
ATOM 3924 C CA . LEU A 1 508 ? -9.462 -19.940 8.412 1.00 98.31 508 LEU A CA 1
ATOM 3925 C C . LEU A 1 508 ? -10.596 -19.759 9.425 1.00 98.31 508 LEU A C 1
ATOM 3927 O O . LEU A 1 508 ? -11.768 -19.908 9.073 1.00 98.31 508 LEU A O 1
ATOM 3931 N N . ILE A 1 509 ? -10.247 -19.521 10.684 1.00 98.50 509 ILE A N 1
ATOM 3932 C CA . ILE A 1 509 ? -11.184 -19.364 11.797 1.00 98.50 509 ILE A CA 1
ATOM 3933 C C . ILE A 1 509 ? -10.898 -18.036 12.475 1.00 98.50 509 ILE A C 1
ATOM 3935 O O . ILE A 1 509 ? -9.742 -17.721 12.755 1.00 98.50 509 ILE A O 1
ATOM 3939 N N . THR A 1 510 ? -11.950 -17.315 12.830 1.00 98.00 510 THR A N 1
ATOM 3940 C CA . THR A 1 510 ? -11.849 -16.107 13.643 1.00 98.00 510 THR A CA 1
ATOM 3941 C C . THR A 1 510 ? -12.880 -16.142 14.755 1.00 98.00 510 THR A C 1
ATOM 3943 O O . THR A 1 510 ? -14.052 -16.414 14.501 1.00 98.00 510 THR A O 1
ATOM 3946 N N . ASP A 1 511 ? -12.439 -15.842 15.972 1.00 98.12 511 ASP A N 1
ATOM 3947 C CA . ASP A 1 511 ? -13.288 -15.702 17.148 1.00 98.12 511 ASP A CA 1
ATOM 3948 C C . ASP A 1 511 ? -13.322 -14.238 17.602 1.00 98.12 511 ASP A C 1
ATOM 3950 O O . ASP A 1 511 ? -12.271 -13.634 17.831 1.00 98.12 511 ASP A O 1
ATOM 3954 N N . TYR A 1 512 ? -14.525 -13.699 17.785 1.00 98.00 512 TYR A N 1
ATOM 3955 C CA . TYR A 1 512 ? -14.787 -12.381 18.369 1.00 98.00 512 TYR A CA 1
ATOM 3956 C C . TYR A 1 512 ? -15.637 -12.500 19.625 1.00 98.00 512 TYR A C 1
ATOM 3958 O O . TYR A 1 512 ? -16.521 -13.354 19.696 1.00 98.00 512 TYR A O 1
ATOM 3966 N N . ASP A 1 513 ? -15.405 -11.631 20.603 1.00 97.75 513 ASP A N 1
ATOM 3967 C CA . ASP A 1 513 ? -16.292 -11.473 21.747 1.00 97.75 513 ASP A CA 1
ATOM 3968 C C . ASP A 1 513 ? -17.659 -10.983 21.259 1.00 97.75 513 ASP A C 1
ATOM 3970 O O . ASP A 1 513 ? -17.762 -10.057 20.469 1.00 97.75 513 ASP A O 1
ATOM 3974 N N . ALA A 1 514 ? -18.718 -11.652 21.700 1.00 98.12 514 ALA A N 1
ATOM 3975 C CA . ALA A 1 514 ? -20.102 -11.305 21.388 1.00 98.12 514 ALA A CA 1
ATOM 3976 C C . ALA A 1 514 ? -20.918 -11.073 22.671 1.00 98.12 514 ALA A C 1
ATOM 3978 O O . ALA A 1 514 ? -22.153 -11.182 22.687 1.00 98.12 514 ALA A O 1
ATOM 3979 N N . SER A 1 515 ? -20.234 -10.852 23.797 1.00 96.94 515 SER A N 1
ATOM 3980 C CA . SER A 1 515 ? -20.857 -10.460 25.060 1.00 96.94 515 SER A CA 1
ATOM 3981 C C . SER A 1 515 ? -21.347 -9.012 25.035 1.00 96.94 515 SER A C 1
ATOM 3983 O O . SER A 1 515 ? -22.342 -8.706 25.701 1.00 96.94 515 SER A O 1
ATOM 3985 N N . GLU A 1 516 ? -20.727 -8.179 24.205 1.00 95.50 516 GLU A N 1
ATOM 3986 C CA . GLU A 1 516 ? -21.177 -6.850 23.809 1.00 95.50 516 GLU A CA 1
ATOM 3987 C C . GLU A 1 516 ? -21.198 -6.712 22.279 1.00 95.50 516 GLU A C 1
ATOM 3989 O O . GLU A 1 516 ? -20.831 -7.636 21.557 1.00 95.50 516 GLU A O 1
ATOM 3994 N N . LEU A 1 517 ? -21.775 -5.614 21.792 1.00 95.69 517 LEU A N 1
ATOM 3995 C CA . LEU A 1 517 ? -21.798 -5.293 20.367 1.00 95.69 517 LEU A CA 1
ATOM 3996 C C . LEU A 1 517 ? -20.446 -4.684 20.001 1.00 95.69 517 LEU A C 1
ATOM 3998 O O . LEU A 1 517 ? -20.054 -3.722 20.661 1.00 95.69 517 LEU A O 1
ATOM 4002 N N . HIS A 1 518 ? -19.831 -5.175 18.928 1.00 96.06 518 HIS A N 1
ATOM 4003 C CA . HIS A 1 518 ? -18.705 -4.516 18.269 1.00 96.06 518 HIS A CA 1
ATOM 4004 C C . HIS A 1 518 ? -19.084 -4.185 16.829 1.00 96.06 518 HIS A C 1
ATOM 4006 O O . HIS A 1 518 ? -19.752 -4.982 16.166 1.00 96.06 518 HIS A O 1
ATOM 4012 N N . THR A 1 519 ? -18.675 -3.024 16.333 1.00 94.00 519 THR A N 1
ATOM 4013 C CA . THR A 1 519 ? -18.955 -2.604 14.953 1.00 94.00 519 THR A CA 1
ATOM 4014 C C . THR A 1 519 ? -17.681 -2.312 14.183 1.00 94.00 519 THR A C 1
ATOM 4016 O O . THR A 1 519 ? -16.679 -1.954 14.794 1.00 94.00 519 THR A O 1
ATOM 4019 N N . GLY A 1 520 ? -17.724 -2.416 12.853 1.00 89.50 520 GLY A N 1
ATOM 4020 C CA . GLY A 1 520 ? -16.568 -2.077 12.014 1.00 89.50 520 GLY A CA 1
ATOM 4021 C C . GLY A 1 520 ? -15.310 -2.878 12.366 1.00 89.50 520 GLY A C 1
ATOM 4022 O O . GLY A 1 520 ? -14.196 -2.363 12.288 1.00 89.50 520 GLY A O 1
ATOM 4023 N N . VAL A 1 521 ? -15.471 -4.121 12.825 1.00 93.12 521 VAL A N 1
ATOM 4024 C CA . VAL A 1 521 ? -14.333 -4.983 13.137 1.00 93.12 521 VAL A CA 1
ATOM 4025 C C . VAL A 1 521 ? -13.764 -5.583 11.859 1.00 93.12 521 VAL A C 1
ATOM 4027 O O . VAL A 1 521 ? -14.480 -5.803 10.883 1.00 93.12 521 VAL A O 1
ATOM 4030 N N . MET A 1 522 ? -12.475 -5.895 11.886 1.00 91.12 522 MET A N 1
ATOM 4031 C CA . MET A 1 522 ? -11.746 -6.462 10.758 1.00 91.12 522 MET A CA 1
ATOM 4032 C C . MET A 1 522 ? -10.909 -7.648 11.223 1.00 91.12 522 MET A C 1
ATOM 4034 O O . MET A 1 522 ? -10.251 -7.565 12.262 1.00 91.12 522 MET A O 1
ATOM 4038 N N . ALA A 1 523 ? -10.899 -8.724 10.433 1.00 92.88 523 ALA A N 1
ATOM 4039 C CA . ALA A 1 523 ? -10.103 -9.916 10.703 1.00 92.88 523 ALA A CA 1
ATOM 4040 C C . ALA A 1 523 ? -9.362 -10.388 9.453 1.00 92.88 523 ALA A C 1
ATOM 4042 O O . ALA A 1 523 ? -9.959 -10.993 8.560 1.00 92.88 523 ALA A O 1
ATOM 4043 N N . ILE A 1 524 ? -8.059 -10.117 9.415 1.00 92.00 524 ILE A N 1
ATOM 4044 C CA . ILE A 1 524 ? -7.183 -10.430 8.284 1.00 92.00 524 ILE A CA 1
ATOM 4045 C C . ILE A 1 524 ? -6.005 -11.260 8.782 1.00 92.00 524 ILE A C 1
ATOM 4047 O O . ILE A 1 524 ? -5.380 -10.925 9.785 1.00 92.00 524 ILE A O 1
ATOM 4051 N N . THR A 1 525 ? -5.662 -12.322 8.061 1.00 92.38 525 THR A N 1
ATOM 4052 C CA . THR A 1 525 ? -4.413 -13.058 8.285 1.00 92.38 525 THR A CA 1
ATOM 4053 C C . THR A 1 525 ? -3.430 -12.733 7.171 1.00 92.38 525 THR A C 1
ATOM 4055 O O . THR A 1 525 ? -3.752 -12.886 5.994 1.00 92.38 525 THR A O 1
ATOM 4058 N N . PHE A 1 526 ? -2.211 -12.352 7.548 1.00 91.69 526 PHE A N 1
ATOM 4059 C CA . PHE A 1 526 ? -1.065 -12.231 6.658 1.00 91.69 526 PHE A CA 1
ATOM 4060 C C . PHE A 1 526 ? -0.145 -13.442 6.837 1.00 91.69 526 PHE A C 1
ATOM 4062 O O . PHE A 1 526 ? 0.290 -13.753 7.950 1.00 91.69 526 PHE A O 1
ATOM 4069 N N . LEU A 1 527 ? 0.189 -14.117 5.742 1.00 93.81 527 LEU A N 1
ATOM 4070 C CA . LEU A 1 527 ? 1.161 -15.210 5.732 1.00 93.81 527 LEU A CA 1
ATOM 4071 C C . LEU A 1 527 ? 2.403 -14.791 4.976 1.00 93.81 527 LEU A C 1
ATOM 4073 O O . LEU A 1 527 ? 2.292 -14.298 3.866 1.00 93.81 527 LEU A O 1
ATOM 4077 N N . PHE A 1 528 ? 3.577 -15.061 5.533 1.00 93.88 528 PHE A N 1
ATOM 4078 C CA . PHE A 1 528 ? 4.842 -14.873 4.831 1.00 93.88 528 PHE A CA 1
ATOM 4079 C C . PHE A 1 528 ? 5.329 -16.224 4.342 1.00 93.88 528 PHE A C 1
ATOM 4081 O O . PHE A 1 528 ? 5.506 -17.148 5.148 1.00 93.88 528 PHE A O 1
ATOM 4088 N N . ILE A 1 529 ? 5.523 -16.337 3.034 1.00 96.12 529 ILE A N 1
ATOM 4089 C CA . ILE A 1 529 ? 5.892 -17.584 2.373 1.00 96.12 529 ILE A CA 1
ATOM 4090 C C . ILE A 1 529 ? 7.172 -17.399 1.566 1.00 96.12 529 ILE A C 1
ATOM 4092 O O . ILE A 1 529 ? 7.440 -16.311 1.061 1.00 96.12 529 ILE A O 1
ATOM 4096 N N . ALA A 1 530 ? 7.959 -18.462 1.444 1.00 97.00 530 ALA A N 1
ATOM 4097 C CA . ALA A 1 530 ? 9.072 -18.474 0.503 1.00 97.00 530 ALA A CA 1
ATOM 4098 C C . ALA A 1 530 ? 8.553 -18.722 -0.921 1.00 97.00 530 ALA A C 1
ATOM 4100 O O . ALA A 1 530 ? 7.708 -19.603 -1.112 1.00 97.00 530 ALA A O 1
ATOM 4101 N N . THR A 1 531 ? 9.064 -17.982 -1.904 1.00 94.19 531 THR A N 1
ATOM 4102 C CA . THR A 1 531 ? 8.701 -18.158 -3.325 1.00 94.19 531 THR A CA 1
ATOM 4103 C C . THR A 1 531 ? 9.435 -19.337 -3.966 1.00 94.19 531 THR A C 1
ATOM 4105 O O . THR A 1 531 ? 8.941 -19.935 -4.917 1.00 94.19 531 THR A O 1
ATOM 4108 N N . GLY A 1 532 ? 10.598 -19.703 -3.416 1.00 94.00 532 GLY A N 1
ATOM 4109 C CA . GLY A 1 532 ? 11.547 -20.623 -4.044 1.00 94.00 532 GLY A CA 1
ATOM 4110 C C . GLY A 1 532 ? 12.508 -19.939 -5.020 1.00 94.00 532 GLY A C 1
ATOM 4111 O O . GLY A 1 532 ? 13.384 -20.614 -5.558 1.00 94.00 532 GLY A O 1
ATOM 4112 N N . GLU A 1 533 ? 12.369 -18.629 -5.227 1.00 93.56 533 GLU A N 1
ATOM 4113 C CA . GLU A 1 533 ? 13.290 -17.817 -6.018 1.00 93.56 533 GLU A CA 1
ATOM 4114 C C . GLU A 1 533 ? 14.512 -17.432 -5.179 1.00 93.56 533 GLU A C 1
ATOM 4116 O O . GLU A 1 533 ? 14.390 -16.947 -4.051 1.00 93.56 533 GLU A O 1
ATOM 4121 N N . GLU A 1 534 ? 15.701 -17.681 -5.724 1.00 95.81 534 GLU A N 1
ATOM 4122 C CA . GLU A 1 534 ? 16.976 -17.343 -5.097 1.00 95.81 534 GLU A CA 1
ATOM 4123 C C . GLU A 1 534 ? 17.490 -16.013 -5.652 1.00 95.81 534 GLU A C 1
ATOM 4125 O O . GLU A 1 534 ? 17.842 -15.920 -6.825 1.00 95.81 534 GLU A O 1
ATOM 4130 N N . ILE A 1 535 ? 17.585 -15.004 -4.788 1.00 95.31 535 ILE A N 1
ATOM 4131 C CA . ILE A 1 535 ? 18.080 -13.671 -5.132 1.00 95.31 535 ILE A CA 1
ATOM 4132 C C . ILE A 1 535 ? 19.547 -13.557 -4.742 1.00 95.31 535 ILE A C 1
ATOM 4134 O O . ILE A 1 535 ? 19.914 -13.688 -3.567 1.00 95.31 535 ILE A O 1
ATOM 4138 N N . THR A 1 536 ? 20.395 -13.288 -5.727 1.00 95.56 536 THR A N 1
ATOM 4139 C CA . THR A 1 536 ? 21.820 -13.007 -5.537 1.00 95.56 536 THR A CA 1
ATOM 4140 C C . THR A 1 536 ? 22.087 -11.503 -5.548 1.00 95.56 536 THR A C 1
ATOM 4142 O O . THR A 1 536 ? 21.260 -10.700 -5.977 1.00 95.56 536 THR A O 1
ATOM 4145 N N . ARG A 1 537 ? 23.256 -11.091 -5.045 1.00 94.50 537 ARG A N 1
ATOM 4146 C CA . ARG A 1 537 ? 23.630 -9.669 -4.943 1.00 94.50 537 ARG A CA 1
ATOM 4147 C C . ARG A 1 537 ? 23.594 -8.955 -6.302 1.00 94.50 537 ARG A C 1
ATOM 4149 O O . ARG A 1 537 ? 23.142 -7.820 -6.373 1.00 94.50 537 ARG A O 1
ATOM 4156 N N . ASP A 1 538 ? 24.037 -9.608 -7.366 1.00 93.00 538 ASP A N 1
ATOM 4157 C CA . ASP A 1 538 ? 24.067 -9.085 -8.738 1.00 93.00 538 ASP A CA 1
ATOM 4158 C C . ASP A 1 538 ? 22.679 -8.831 -9.346 1.00 93.00 538 ASP A C 1
ATOM 4160 O O . ASP A 1 538 ? 22.571 -8.025 -10.261 1.00 93.00 538 ASP A O 1
ATOM 4164 N N . MET A 1 539 ? 21.618 -9.420 -8.786 1.00 94.38 539 MET A N 1
ATOM 4165 C CA . MET A 1 539 ? 20.228 -9.187 -9.205 1.00 94.38 539 MET A CA 1
ATOM 4166 C C . MET A 1 539 ? 19.562 -7.997 -8.484 1.00 94.38 539 MET A C 1
ATOM 4168 O O . MET A 1 539 ? 18.445 -7.608 -8.822 1.00 94.38 539 MET A O 1
ATOM 4172 N N . THR A 1 540 ? 20.212 -7.435 -7.457 1.00 93.06 540 THR A N 1
ATOM 4173 C CA . THR A 1 540 ? 19.666 -6.347 -6.617 1.00 93.06 540 THR A CA 1
ATOM 4174 C C . THR A 1 540 ? 19.866 -4.894 -7.069 1.00 93.06 540 THR A C 1
ATOM 4176 O O . THR A 1 540 ? 19.283 -4.032 -6.398 1.00 93.06 540 THR A O 1
ATOM 4179 N N . PRO A 1 541 ? 20.649 -4.556 -8.117 1.00 92.94 541 PRO A N 1
ATOM 4180 C CA . PRO A 1 541 ? 20.644 -3.202 -8.660 1.00 92.94 541 PRO A CA 1
ATOM 4181 C C . PRO A 1 541 ? 19.225 -2.733 -8.997 1.00 92.94 541 PRO A C 1
ATOM 4183 O O . PRO A 1 541 ? 18.389 -3.527 -9.430 1.00 92.94 541 PRO A O 1
ATOM 4186 N N . LEU A 1 542 ? 18.965 -1.440 -8.797 1.00 91.31 542 LEU A N 1
ATOM 4187 C CA . LEU A 1 542 ? 17.691 -0.818 -9.172 1.00 91.31 542 LEU A CA 1
ATOM 4188 C C . LEU A 1 542 ? 17.651 -0.445 -10.661 1.00 91.31 542 LEU A C 1
ATOM 4190 O O . LEU A 1 542 ? 16.644 0.032 -11.156 1.00 91.31 542 LEU A O 1
ATOM 4194 N N . THR A 1 543 ? 18.722 -0.689 -11.408 1.00 92.50 543 THR A N 1
ATOM 4195 C CA . THR A 1 543 ? 18.761 -0.486 -12.855 1.00 92.50 543 THR A CA 1
ATOM 4196 C C . THR A 1 543 ? 19.173 -1.768 -13.565 1.00 92.50 543 THR A C 1
ATOM 4198 O O . THR A 1 543 ? 20.000 -2.539 -13.073 1.00 92.50 543 THR A O 1
ATOM 4201 N N . VAL A 1 544 ? 18.585 -2.012 -14.735 1.00 94.31 544 VAL A N 1
ATOM 4202 C CA . VAL A 1 544 ? 18.943 -3.133 -15.608 1.00 94.31 544 VAL A CA 1
ATOM 4203 C C . VAL A 1 544 ? 19.804 -2.625 -16.747 1.00 94.31 544 VAL A C 1
ATOM 4205 O O . VAL A 1 544 ? 19.326 -1.902 -17.614 1.00 94.31 544 VAL A O 1
ATOM 4208 N N . ASP A 1 545 ? 21.056 -3.073 -16.806 1.00 93.31 545 ASP A N 1
ATOM 4209 C CA . ASP A 1 545 ? 21.957 -2.729 -17.905 1.00 93.31 545 ASP A CA 1
ATOM 4210 C C . ASP A 1 545 ? 21.503 -3.376 -19.223 1.00 93.31 545 ASP A C 1
ATOM 4212 O O . ASP A 1 545 ? 21.914 -4.494 -19.562 1.00 93.31 545 ASP A O 1
ATOM 4216 N N . MET A 1 546 ? 20.666 -2.670 -19.981 1.00 94.50 546 MET A N 1
ATOM 4217 C CA . MET A 1 546 ? 20.243 -3.057 -21.330 1.00 94.50 546 MET A CA 1
ATOM 4218 C C . MET A 1 546 ? 21.339 -2.881 -22.387 1.00 94.50 546 MET A C 1
ATOM 4220 O O . MET A 1 546 ? 22.237 -2.048 -22.260 1.00 94.50 546 MET A O 1
ATOM 4224 N N . CYS A 1 547 ? 21.223 -3.624 -23.487 1.00 93.38 547 CYS A N 1
ATOM 4225 C CA . CYS A 1 547 ? 22.029 -3.399 -24.684 1.00 93.38 547 CYS A CA 1
ATOM 4226 C C . CYS A 1 547 ? 21.245 -3.724 -25.972 1.00 93.38 547 CYS A C 1
ATOM 4228 O O . CYS A 1 547 ? 20.292 -4.500 -25.958 1.00 93.38 547 CYS A O 1
ATOM 4230 N N . LEU A 1 548 ? 21.655 -3.149 -27.106 1.00 93.06 548 LEU A N 1
ATOM 4231 C CA . LEU A 1 548 ? 21.039 -3.385 -28.416 1.00 93.06 548 LEU A CA 1
ATOM 4232 C C . LEU A 1 548 ? 21.536 -4.714 -29.013 1.00 93.06 548 LEU A C 1
ATOM 4234 O O . LEU A 1 548 ? 22.713 -4.841 -29.371 1.00 93.06 548 LEU A O 1
ATOM 4238 N N . GLN A 1 549 ? 20.657 -5.707 -29.118 1.00 92.12 549 GLN A N 1
ATOM 4239 C CA . GLN A 1 549 ? 20.978 -7.047 -29.614 1.00 92.12 549 GLN A CA 1
ATOM 4240 C C . GLN A 1 549 ? 21.263 -7.052 -31.128 1.00 92.12 549 GLN A C 1
ATOM 4242 O O . GLN A 1 549 ? 20.888 -6.143 -31.864 1.00 92.12 549 GLN A O 1
ATOM 4247 N N . GLU A 1 550 ? 21.937 -8.100 -31.627 1.00 92.19 550 GLU A N 1
ATOM 4248 C CA . GLU A 1 550 ? 22.239 -8.230 -33.069 1.00 92.19 550 GLU A CA 1
ATOM 4249 C C . GLU A 1 550 ? 20.976 -8.408 -33.932 1.00 92.19 550 GLU A C 1
ATOM 4251 O O . GLU A 1 550 ? 21.007 -8.140 -35.135 1.00 92.19 550 GLU A O 1
ATOM 4256 N N . ALA A 1 551 ? 19.891 -8.907 -33.338 1.00 92.75 551 ALA A N 1
ATOM 4257 C CA . ALA A 1 551 ? 18.608 -9.113 -33.988 1.00 92.75 551 ALA A CA 1
ATOM 4258 C C . ALA A 1 551 ? 17.477 -9.047 -32.957 1.00 92.75 551 ALA A C 1
ATOM 4260 O O . ALA A 1 551 ? 17.661 -9.469 -31.820 1.00 92.75 551 ALA A O 1
ATOM 4261 N N . CYS A 1 552 ? 16.311 -8.576 -33.395 1.00 93.81 552 CYS A N 1
ATOM 4262 C CA . CYS A 1 552 ? 15.052 -8.756 -32.682 1.00 93.81 552 CYS A CA 1
ATOM 4263 C C . CYS A 1 552 ? 14.625 -10.231 -32.729 1.00 93.81 552 CYS A C 1
ATOM 4265 O O . CYS A 1 552 ? 14.649 -10.842 -33.804 1.00 93.81 552 CYS A O 1
ATOM 4267 N N . ASP A 1 553 ? 14.207 -10.785 -31.591 1.00 94.06 553 ASP A N 1
ATOM 4268 C CA . ASP A 1 553 ? 13.491 -12.056 -31.485 1.00 94.06 553 ASP A CA 1
ATOM 4269 C C . ASP A 1 553 ? 12.008 -11.796 -31.154 1.00 94.06 553 ASP A C 1
ATOM 4271 O O . ASP A 1 553 ? 11.640 -11.663 -29.982 1.00 94.06 553 ASP A O 1
ATOM 4275 N N . PRO A 1 554 ? 11.117 -11.750 -32.165 1.00 90.62 554 PRO A N 1
ATOM 4276 C CA . PRO A 1 554 ? 9.692 -11.538 -31.936 1.00 90.62 554 PRO A CA 1
ATOM 4277 C C . PRO A 1 554 ? 9.021 -12.655 -31.129 1.00 90.62 554 PRO A C 1
ATOM 4279 O O . PRO A 1 554 ? 7.913 -12.462 -30.648 1.00 90.62 554 PRO A O 1
ATOM 4282 N N . SER A 1 555 ? 9.653 -13.830 -30.979 1.00 90.88 555 SER A N 1
ATOM 4283 C CA . SER A 1 555 ? 9.070 -14.940 -30.208 1.00 90.88 555 SER A CA 1
ATOM 4284 C C . SER A 1 555 ? 9.128 -14.732 -28.694 1.00 90.88 555 SER A C 1
ATOM 4286 O O . SER A 1 555 ? 8.453 -15.443 -27.953 1.00 90.88 555 SER A O 1
ATOM 4288 N N . VAL A 1 556 ? 9.935 -13.766 -28.260 1.00 89.62 556 VAL A N 1
ATOM 4289 C CA . VAL A 1 556 ? 10.119 -13.366 -26.863 1.00 89.62 556 VAL A CA 1
ATOM 4290 C C . VAL A 1 556 ? 9.171 -12.221 -26.490 1.00 89.62 556 VAL A C 1
ATOM 4292 O O . VAL A 1 556 ? 8.894 -12.009 -25.314 1.00 89.62 556 VAL A O 1
ATOM 4295 N N . LEU A 1 557 ? 8.646 -11.500 -27.485 1.00 88.94 557 LEU A N 1
ATOM 4296 C CA . LEU A 1 557 ? 7.594 -10.515 -27.269 1.00 88.94 557 LEU A CA 1
ATOM 4297 C C . LEU A 1 557 ? 6.278 -11.226 -26.913 1.00 88.94 557 LEU A C 1
ATOM 4299 O O . LEU A 1 557 ? 6.055 -12.355 -27.370 1.00 88.94 557 LEU A O 1
ATOM 4303 N N . PRO A 1 558 ? 5.383 -10.585 -26.140 1.00 79.31 558 PRO A N 1
ATOM 4304 C CA . PRO A 1 558 ? 4.046 -11.108 -25.903 1.00 79.31 558 PRO A CA 1
ATOM 4305 C C . PRO A 1 558 ? 3.387 -11.498 -27.224 1.00 79.31 558 PRO A C 1
ATOM 4307 O O . PRO A 1 558 ? 3.145 -10.674 -28.103 1.00 79.31 558 PRO A O 1
ATOM 4310 N N . SER A 1 559 ? 3.107 -12.791 -27.371 1.00 75.31 559 SER A N 1
ATOM 4311 C CA . SER A 1 559 ? 2.380 -13.299 -28.524 1.00 75.31 559 SER A CA 1
ATOM 4312 C C . SER A 1 559 ? 0.883 -13.165 -28.284 1.00 75.31 559 SER A C 1
ATOM 4314 O O . SER A 1 559 ? 0.376 -13.584 -27.240 1.00 75.31 559 SER A O 1
ATOM 4316 N N . PHE A 1 560 ? 0.152 -12.706 -29.299 1.00 65.62 560 PHE A N 1
ATOM 4317 C CA . PHE A 1 560 ? -1.306 -12.817 -29.324 1.00 65.62 560 PHE A CA 1
ATOM 4318 C C . PHE A 1 560 ? -1.806 -14.258 -29.150 1.00 65.62 560 PHE A C 1
ATOM 4320 O O . PHE A 1 560 ? -2.921 -14.438 -28.691 1.00 65.62 560 PHE A O 1
ATOM 4327 N N . ASP A 1 561 ? -1.013 -15.294 -29.451 1.00 60.00 561 ASP A N 1
ATOM 4328 C CA . ASP A 1 561 ? -1.420 -16.686 -29.198 1.00 60.00 561 ASP A CA 1
ATOM 4329 C C . ASP A 1 561 ? -1.386 -17.047 -27.698 1.00 60.00 561 ASP A C 1
ATOM 4331 O O . ASP A 1 561 ? -2.085 -17.965 -27.260 1.00 60.00 561 ASP A O 1
ATOM 4335 N N . ALA A 1 562 ? -0.569 -16.343 -26.900 1.00 52.97 562 ALA A N 1
ATOM 4336 C CA . ALA A 1 562 ? -0.562 -16.453 -25.438 1.00 52.97 562 ALA A CA 1
ATOM 4337 C C . ALA A 1 562 ? -1.731 -15.679 -24.814 1.00 52.97 562 ALA A C 1
ATOM 4339 O O . ALA A 1 562 ? -2.246 -16.066 -23.762 1.00 52.97 562 ALA A O 1
ATOM 4340 N N . MET A 1 563 ? -2.206 -14.648 -25.517 1.00 50.03 563 MET A N 1
ATOM 4341 C CA . MET A 1 563 ? -3.529 -14.091 -25.313 1.00 50.03 563 MET A CA 1
ATOM 4342 C C . MET A 1 563 ? -4.530 -15.170 -25.735 1.00 50.03 563 MET A C 1
ATOM 4344 O O . MET A 1 563 ? -4.939 -15.289 -26.888 1.00 50.03 563 MET A O 1
ATOM 4348 N N . LYS A 1 564 ? -4.990 -15.978 -24.780 1.00 42.09 564 LYS A N 1
ATOM 4349 C CA . LYS A 1 564 ? -6.319 -16.572 -24.920 1.00 42.09 564 LYS A CA 1
ATOM 4350 C C . LYS A 1 564 ? -7.337 -15.429 -24.872 1.00 42.09 564 LYS A C 1
ATOM 4352 O O . LYS A 1 564 ? -8.133 -15.365 -23.946 1.00 42.09 564 LYS A O 1
ATOM 4357 N N . ILE A 1 565 ? -7.346 -14.553 -25.880 1.00 44.91 565 ILE A N 1
ATOM 4358 C CA . ILE A 1 565 ? -8.609 -14.005 -26.348 1.00 44.91 565 ILE A CA 1
ATOM 4359 C C . ILE A 1 565 ? -9.424 -15.266 -26.612 1.00 44.91 565 ILE A C 1
ATOM 4361 O O . ILE A 1 565 ? -8.944 -16.110 -27.381 1.00 44.91 565 ILE A O 1
ATOM 4365 N N . PRO A 1 566 ? -10.546 -15.494 -25.920 1.00 40.62 566 PRO A N 1
ATOM 4366 C CA . PRO A 1 566 ? -11.348 -16.680 -26.144 1.00 40.62 566 PRO A CA 1
ATOM 4367 C C . PRO A 1 566 ? -11.607 -16.799 -27.651 1.00 40.62 566 PRO A C 1
ATOM 4369 O O . PRO A 1 566 ? -12.361 -16.028 -28.235 1.00 40.62 566 PRO A O 1
ATOM 4372 N N . GLN A 1 567 ? -10.902 -17.718 -28.324 1.00 41.28 567 GLN A N 1
ATOM 4373 C CA . GLN A 1 567 ? -11.043 -17.917 -29.771 1.00 41.28 567 GLN A CA 1
ATOM 4374 C C . GLN A 1 567 ? -12.394 -18.554 -30.117 1.00 41.28 567 GLN A C 1
ATOM 4376 O O . GLN A 1 567 ? -12.714 -18.724 -31.294 1.00 41.28 567 GLN A O 1
ATOM 4381 N N . ASP A 1 568 ? -13.205 -18.863 -29.106 1.00 43.03 568 ASP A N 1
ATOM 4382 C CA . ASP A 1 568 ? -14.644 -18.928 -29.260 1.00 43.03 568 ASP A CA 1
ATOM 4383 C C . ASP A 1 568 ? -15.193 -17.499 -29.167 1.00 43.03 568 ASP A C 1
ATOM 4385 O O . ASP A 1 568 ? -15.528 -16.997 -28.103 1.00 43.03 568 ASP A O 1
ATOM 4389 N N . SER A 1 569 ? -15.383 -16.841 -30.309 1.00 45.56 569 SER A N 1
ATOM 4390 C CA . SER A 1 569 ? -16.241 -15.651 -30.397 1.00 45.56 569 SER A CA 1
ATOM 4391 C C . SER A 1 569 ? -17.734 -15.978 -30.191 1.00 45.56 569 SER A C 1
ATOM 4393 O O . SER A 1 569 ? -18.612 -15.176 -30.506 1.00 45.56 569 SER A O 1
ATOM 4395 N N . THR A 1 570 ? -18.038 -17.151 -29.623 1.00 47.56 570 THR A N 1
ATOM 4396 C CA . THR A 1 570 ? -19.283 -17.436 -28.906 1.00 47.56 570 THR A CA 1
ATOM 4397 C C . THR A 1 570 ? -19.216 -17.086 -27.411 1.00 47.56 570 THR A C 1
ATOM 4399 O O . THR A 1 570 ? -20.267 -17.078 -26.775 1.00 47.56 570 THR A O 1
ATOM 4402 N N . ASP A 1 571 ? -18.042 -16.737 -26.867 1.00 48.62 571 ASP A N 1
ATOM 4403 C CA . ASP A 1 571 ? -17.815 -16.360 -25.460 1.00 48.62 571 ASP A CA 1
ATOM 4404 C C . ASP A 1 571 ? -17.993 -14.853 -25.176 1.00 48.62 571 ASP A C 1
ATOM 4406 O O . ASP A 1 571 ? -17.676 -14.391 -24.084 1.00 48.62 571 ASP A O 1
ATOM 4410 N N . VAL A 1 572 ? -18.644 -14.081 -26.062 1.00 55.72 572 VAL A N 1
ATOM 4411 C CA . VAL A 1 572 ? -19.203 -12.734 -25.737 1.00 55.72 572 VAL A CA 1
ATOM 4412 C C . VAL A 1 572 ? -20.414 -12.852 -24.785 1.00 55.72 572 VAL A C 1
ATOM 4414 O O . VAL A 1 572 ? -21.368 -12.080 -24.803 1.00 55.72 572 VAL A O 1
ATOM 4417 N N . CYS A 1 573 ? -20.430 -13.905 -23.981 1.00 68.12 573 CYS A N 1
ATOM 4418 C CA . CYS A 1 573 ? -21.528 -14.315 -23.139 1.00 68.12 573 CYS A CA 1
ATOM 4419 C C . CYS A 1 573 ? -20.970 -14.889 -21.841 1.00 68.12 573 CYS A C 1
ATOM 4421 O O . CYS A 1 573 ? -21.278 -16.013 -21.453 1.00 68.12 573 CYS A O 1
ATOM 4423 N N . ILE A 1 574 ? -20.103 -14.105 -21.206 1.00 76.94 574 ILE A N 1
ATOM 4424 C CA . ILE A 1 574 ? -19.660 -14.297 -19.831 1.00 76.94 574 ILE A CA 1
ATOM 4425 C C . ILE A 1 574 ? -20.373 -13.279 -18.942 1.00 76.94 574 ILE A C 1
ATOM 4427 O O . ILE A 1 574 ? -20.764 -12.198 -19.383 1.00 76.94 574 ILE A O 1
ATOM 4431 N N . ASP A 1 575 ? -20.624 -13.672 -17.700 1.00 86.06 575 ASP A N 1
ATOM 4432 C CA . ASP A 1 575 ? -21.141 -12.768 -16.685 1.00 86.06 575 ASP A CA 1
ATOM 4433 C C . ASP A 1 575 ? -19.957 -11.972 -16.116 1.00 86.06 575 ASP A C 1
ATOM 4435 O O . ASP A 1 575 ? -19.087 -12.547 -15.470 1.00 86.06 575 ASP A O 1
ATOM 4439 N N . GLU A 1 576 ? -19.925 -10.660 -16.339 1.00 88.31 576 GLU A N 1
ATOM 4440 C CA . GLU A 1 576 ? -18.894 -9.746 -15.812 1.00 88.31 576 GLU A CA 1
ATOM 4441 C C . GLU A 1 576 ? -19.132 -9.364 -14.340 1.00 88.31 576 GLU A C 1
ATOM 4443 O O . GLU A 1 576 ? -18.390 -8.583 -13.743 1.00 88.31 576 GLU A O 1
ATOM 4448 N N . LEU A 1 577 ? -20.186 -9.904 -13.720 1.00 88.94 577 LEU A N 1
ATOM 4449 C CA . LEU A 1 577 ? -20.576 -9.562 -12.357 1.00 88.94 577 LEU A CA 1
ATOM 4450 C C . LEU A 1 577 ? -19.462 -9.807 -11.333 1.00 88.94 577 LEU A C 1
ATOM 4452 O O . LEU A 1 577 ? -19.385 -9.046 -10.373 1.00 88.94 577 LEU A O 1
ATOM 4456 N N . ALA A 1 578 ? -18.625 -10.831 -11.529 1.00 74.44 578 ALA A N 1
ATOM 4457 C CA . ALA A 1 578 ? -17.532 -11.169 -10.615 1.00 74.44 578 ALA A CA 1
ATOM 4458 C C . ALA A 1 578 ? -16.528 -10.012 -10.452 1.00 74.44 578 ALA A C 1
ATOM 4460 O O . ALA A 1 578 ? -16.099 -9.719 -9.336 1.00 74.44 578 ALA A O 1
ATOM 4461 N N . ASP A 1 579 ? -16.237 -9.303 -11.540 1.00 69.75 579 ASP A N 1
ATOM 4462 C CA . ASP A 1 579 ? -15.297 -8.179 -11.549 1.00 69.75 579 ASP A CA 1
ATOM 4463 C C . ASP A 1 579 ? -15.985 -6.830 -11.319 1.00 69.75 579 ASP A C 1
ATOM 4465 O O . ASP A 1 579 ? -15.343 -5.843 -10.941 1.00 69.75 579 ASP A O 1
ATOM 4469 N N . HIS A 1 580 ? -17.309 -6.791 -11.479 1.00 82.81 580 HIS A N 1
ATOM 4470 C CA . HIS A 1 580 ? -18.111 -5.593 -11.302 1.00 82.81 580 HIS A CA 1
ATOM 4471 C C . HIS A 1 580 ? -18.127 -5.120 -9.829 1.00 82.81 580 HIS A C 1
ATOM 4473 O O . HIS A 1 580 ? -18.231 -5.936 -8.904 1.00 82.81 580 HIS A O 1
ATOM 4479 N N . PRO A 1 581 ? -18.159 -3.795 -9.565 1.00 70.12 581 PRO A N 1
ATOM 4480 C CA . PRO A 1 581 ? -18.315 -3.216 -8.223 1.00 70.12 581 PRO A CA 1
ATOM 4481 C C . PRO A 1 581 ? -19.471 -3.799 -7.388 1.00 70.12 581 PRO A C 1
ATOM 4483 O O . PRO A 1 581 ? -19.434 -3.780 -6.160 1.00 70.12 581 PRO A O 1
ATOM 4486 N N . MET A 1 582 ? -20.499 -4.355 -8.033 1.00 74.69 582 MET A N 1
ATOM 4487 C CA . MET A 1 582 ? -21.598 -5.048 -7.345 1.00 74.69 582 MET A CA 1
ATOM 4488 C C . MET A 1 582 ? -21.153 -6.314 -6.606 1.00 74.69 582 MET A C 1
ATOM 4490 O O . MET A 1 582 ? -21.648 -6.561 -5.507 1.00 74.69 582 MET A O 1
ATOM 4494 N N . CYS A 1 583 ? -20.228 -7.093 -7.168 1.00 70.25 583 CYS A N 1
ATOM 4495 C CA . CYS A 1 583 ? -19.630 -8.215 -6.454 1.00 70.25 583 CYS A CA 1
ATOM 4496 C C . CYS A 1 583 ? -18.633 -7.701 -5.418 1.00 70.25 583 CYS A C 1
ATOM 4498 O O . CYS A 1 583 ? -18.773 -8.009 -4.234 1.00 70.25 583 CYS A O 1
ATOM 4500 N N . LYS A 1 584 ? -17.705 -6.829 -5.839 1.00 57.72 584 LYS A N 1
ATOM 4501 C CA . LYS A 1 584 ? -16.619 -6.332 -4.978 1.00 57.72 584 LYS A CA 1
ATOM 4502 C C . LYS A 1 584 ? -17.115 -5.580 -3.738 1.00 57.72 584 LYS A C 1
ATOM 4504 O O . LYS A 1 584 ? -16.552 -5.749 -2.665 1.00 57.72 584 LYS A O 1
ATOM 4509 N N . PHE A 1 585 ? -18.177 -4.781 -3.841 1.00 56.59 585 PHE A N 1
ATOM 4510 C CA . PHE A 1 585 ? -18.671 -3.954 -2.726 1.00 56.59 585 PHE A CA 1
ATOM 4511 C C . PHE A 1 585 ? -20.073 -4.338 -2.250 1.00 56.59 585 PHE A C 1
ATOM 4513 O O . PHE A 1 585 ? -20.409 -4.138 -1.084 1.00 56.59 585 PHE A O 1
ATOM 4520 N N . GLY A 1 586 ? -20.906 -4.880 -3.139 1.00 59.78 586 GLY A N 1
ATOM 4521 C CA . GLY A 1 586 ? -22.289 -5.247 -2.827 1.00 59.78 586 GLY A CA 1
ATOM 4522 C C . GLY A 1 586 ? -22.476 -6.693 -2.364 1.00 59.78 586 GLY A C 1
ATOM 4523 O O . GLY A 1 586 ? -23.579 -7.037 -1.941 1.00 59.78 586 GLY A O 1
ATOM 4524 N N . GLY A 1 587 ? -21.443 -7.541 -2.457 1.00 67.44 587 GLY A N 1
ATOM 4525 C CA . GLY A 1 587 ? -21.515 -8.967 -2.116 1.00 67.44 587 GLY A CA 1
ATOM 4526 C C . GLY A 1 587 ? -22.390 -9.799 -3.064 1.00 67.44 587 GLY A C 1
ATOM 4527 O O . GLY A 1 587 ? -22.669 -10.964 -2.786 1.00 67.44 587 GLY A O 1
ATOM 4528 N N . LEU A 1 588 ? -22.841 -9.221 -4.182 1.00 81.06 588 LEU A N 1
ATOM 4529 C CA . LEU A 1 588 ? -23.660 -9.894 -5.186 1.00 81.06 588 LEU A CA 1
ATOM 4530 C C . LEU A 1 588 ? -22.769 -10.370 -6.329 1.00 81.06 588 LEU A C 1
ATOM 4532 O O . LEU A 1 588 ? -22.595 -9.672 -7.321 1.00 81.06 588 LEU A O 1
ATOM 4536 N N . CYS A 1 589 ? -22.198 -11.561 -6.165 1.00 82.56 589 CYS A N 1
ATOM 4537 C CA . CYS A 1 589 ? -21.243 -12.142 -7.116 1.00 82.56 589 CYS A CA 1
ATOM 4538 C C . CYS A 1 589 ? -21.850 -13.215 -8.026 1.00 82.56 589 CYS A C 1
ATOM 4540 O O . CYS A 1 589 ? -21.164 -13.765 -8.882 1.00 82.56 589 CYS A O 1
ATOM 4542 N N . ILE A 1 590 ? -23.132 -13.538 -7.838 1.00 90.56 590 ILE A N 1
ATOM 4543 C CA . ILE A 1 590 ? -23.827 -14.577 -8.597 1.00 90.56 590 ILE A CA 1
ATOM 4544 C C . ILE A 1 590 ? -24.957 -13.924 -9.382 1.00 90.56 590 ILE A C 1
ATOM 4546 O O . ILE A 1 590 ? -25.878 -13.337 -8.812 1.00 90.56 590 ILE A O 1
ATOM 4550 N N . CYS A 1 591 ? -24.908 -14.051 -10.705 1.00 94.12 591 CYS A N 1
ATOM 4551 C CA . CYS A 1 591 ? -25.877 -13.401 -11.576 1.00 94.12 591 CYS A CA 1
ATOM 4552 C C . CYS A 1 591 ? -27.307 -13.865 -11.350 1.00 94.12 591 CYS A C 1
ATOM 4554 O O . CYS A 1 591 ? -28.235 -13.070 -11.456 1.00 94.12 591 CYS A O 1
ATOM 4556 N N . GLU A 1 592 ? -27.504 -15.118 -10.953 1.00 94.75 592 GLU A N 1
ATOM 4557 C CA . GLU A 1 592 ? -28.829 -15.614 -10.608 1.00 94.75 592 GLU A CA 1
ATOM 4558 C C . GLU A 1 592 ? -29.411 -14.924 -9.359 1.00 94.75 592 GLU A C 1
ATOM 4560 O O . GLU A 1 592 ? -30.618 -14.684 -9.309 1.00 94.75 592 GLU A O 1
ATOM 4565 N N . ASP A 1 593 ? -28.574 -14.512 -8.402 1.00 91.81 593 ASP A N 1
ATOM 4566 C CA . ASP A 1 593 ? -29.011 -13.745 -7.229 1.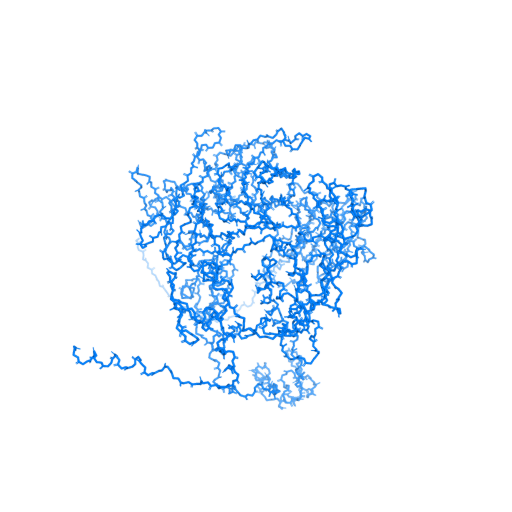00 91.81 593 ASP A CA 1
ATOM 4567 C C . ASP A 1 593 ? -29.353 -12.301 -7.609 1.00 91.81 593 ASP A C 1
ATOM 4569 O O . ASP A 1 593 ? -30.385 -11.780 -7.184 1.00 91.81 593 ASP A O 1
ATOM 4573 N N . VAL A 1 594 ? -28.545 -11.675 -8.473 1.00 92.62 594 VAL A N 1
ATOM 4574 C CA . VAL A 1 594 ? -28.821 -10.331 -9.010 1.00 92.62 594 VAL A CA 1
ATOM 4575 C C . VAL A 1 594 ? -30.109 -10.326 -9.824 1.00 92.62 594 VAL A C 1
ATOM 4577 O O . VAL A 1 594 ? -30.981 -9.497 -9.586 1.00 92.62 594 VAL A O 1
ATOM 4580 N N . ILE A 1 595 ? -30.280 -11.274 -10.747 1.00 96.62 595 ILE A N 1
ATOM 4581 C CA . ILE A 1 595 ? -31.464 -11.385 -11.609 1.00 96.62 595 ILE A CA 1
ATOM 4582 C C . ILE A 1 595 ? -32.732 -11.585 -10.773 1.00 96.62 595 ILE A C 1
ATOM 4584 O O . ILE A 1 595 ? -33.761 -10.982 -11.087 1.00 96.62 595 ILE A O 1
ATOM 4588 N N . ASN A 1 596 ? -32.674 -12.405 -9.720 1.00 93.00 596 ASN A N 1
ATOM 4589 C CA . ASN A 1 596 ? -33.834 -12.738 -8.889 1.00 93.00 596 ASN A CA 1
ATOM 4590 C C . ASN A 1 596 ? -34.030 -11.818 -7.673 1.00 93.00 596 ASN A C 1
ATOM 4592 O O . ASN A 1 596 ? -35.009 -11.995 -6.938 1.00 93.00 596 ASN A O 1
ATOM 4596 N N . SER A 1 597 ? -33.133 -10.858 -7.442 1.00 91.75 597 SER A N 1
ATOM 4597 C CA . SER A 1 597 ? -33.255 -9.911 -6.335 1.00 91.75 597 SER A CA 1
ATOM 4598 C C . SER A 1 597 ? -34.519 -9.040 -6.489 1.00 91.75 597 SER A C 1
ATOM 4600 O O . SER A 1 597 ? -34.943 -8.734 -7.607 1.00 91.75 597 SER A O 1
ATOM 4602 N N . PRO A 1 598 ? -35.156 -8.622 -5.379 1.00 93.62 598 PRO A N 1
ATOM 4603 C CA . PRO A 1 598 ? -36.315 -7.730 -5.420 1.00 93.62 598 PRO A CA 1
ATOM 4604 C C . PRO A 1 598 ? -36.003 -6.324 -5.963 1.00 93.62 598 PRO A C 1
ATOM 4606 O O . PRO A 1 598 ? -36.928 -5.617 -6.367 1.00 93.62 598 PRO A O 1
ATOM 4609 N N . GLU A 1 599 ? -34.732 -5.927 -5.976 1.00 94.25 599 GLU A N 1
ATOM 4610 C CA . GLU A 1 599 ? -34.207 -4.692 -6.566 1.00 94.25 599 GLU A CA 1
ATOM 4611 C C . GLU A 1 599 ? -33.974 -4.811 -8.085 1.00 94.25 599 GLU A C 1
ATOM 4613 O O . GLU A 1 599 ? -33.750 -3.809 -8.765 1.00 94.25 599 GLU A O 1
ATOM 4618 N N . SER A 1 600 ? -34.061 -6.025 -8.630 1.00 95.38 600 SER A N 1
ATOM 4619 C CA . SER A 1 600 ? -33.920 -6.327 -10.050 1.00 95.38 600 SER A CA 1
ATOM 4620 C C . SER A 1 600 ? -35.270 -6.420 -10.763 1.00 95.38 600 SER A C 1
ATOM 4622 O O . SER A 1 600 ? -36.284 -6.879 -10.233 1.00 95.38 600 SER A O 1
ATOM 4624 N N . THR A 1 601 ? -35.275 -6.013 -12.032 1.00 96.12 601 THR A N 1
ATOM 4625 C CA . THR A 1 601 ? -36.405 -6.219 -12.957 1.00 96.12 601 THR A CA 1
ATOM 4626 C C . THR A 1 601 ? -36.238 -7.458 -13.849 1.00 96.12 601 THR A C 1
ATOM 4628 O O . THR A 1 601 ? -37.078 -7.716 -14.715 1.00 96.12 601 THR A O 1
ATOM 4631 N N . GLY A 1 602 ? -35.204 -8.263 -13.592 1.00 95.06 602 GLY A N 1
ATOM 4632 C CA . GLY A 1 602 ? -34.836 -9.469 -14.326 1.00 95.06 602 GLY A CA 1
ATOM 4633 C C . GLY A 1 602 ? -34.027 -9.185 -15.593 1.00 95.06 602 GLY A C 1
ATOM 4634 O O . GLY A 1 602 ? -33.643 -8.055 -15.881 1.00 95.06 602 GLY A O 1
ATOM 4635 N N . CYS A 1 603 ? -33.777 -10.227 -16.382 1.00 95.19 603 CYS A N 1
ATOM 4636 C CA . CYS A 1 603 ? -33.066 -10.099 -17.653 1.00 95.19 603 CYS A CA 1
ATOM 4637 C C . CYS A 1 603 ? -33.766 -9.150 -18.636 1.00 95.19 603 CYS A C 1
ATOM 4639 O O . CYS A 1 603 ? -34.987 -9.185 -18.807 1.00 95.19 603 CYS A O 1
ATOM 4641 N N . ASN A 1 604 ? -32.965 -8.348 -19.330 1.00 91.56 604 ASN A N 1
ATOM 4642 C CA . ASN A 1 604 ? -33.308 -7.157 -20.120 1.00 91.56 604 ASN A CA 1
ATOM 4643 C C . ASN A 1 604 ? -33.838 -5.979 -19.289 1.00 91.56 604 ASN A C 1
ATOM 4645 O O . ASN A 1 604 ? -34.440 -5.052 -19.834 1.00 91.56 604 ASN A O 1
ATOM 4649 N N . GLY A 1 605 ? -33.645 -6.040 -17.975 1.00 92.38 605 GLY A N 1
ATOM 4650 C CA . GLY A 1 605 ? -33.994 -5.005 -17.022 1.00 92.38 605 GLY A CA 1
ATOM 4651 C C . GLY A 1 605 ? -32.768 -4.322 -16.425 1.00 92.38 605 GLY A C 1
ATOM 4652 O O . GLY A 1 605 ? -31.645 -4.443 -16.912 1.00 92.38 605 GLY A O 1
ATOM 4653 N N . VAL A 1 606 ? -33.011 -3.603 -15.339 1.00 93.62 606 VAL A N 1
ATOM 4654 C CA . VAL A 1 606 ? -31.998 -2.988 -14.483 1.00 93.62 606 VAL A CA 1
ATOM 4655 C C . VAL A 1 606 ? -32.085 -3.547 -13.065 1.00 93.62 606 VAL A C 1
ATOM 4657 O O . VAL A 1 606 ? -33.161 -3.970 -12.623 1.00 93.62 606 VAL A O 1
ATOM 4660 N N . TYR A 1 607 ? -30.950 -3.539 -12.376 1.00 92.94 607 TYR A N 1
ATOM 4661 C CA . TYR A 1 607 ? -30.821 -3.680 -10.934 1.00 92.94 607 TYR A CA 1
ATOM 4662 C C . TYR A 1 607 ? -30.713 -2.274 -10.335 1.00 92.94 607 TYR A C 1
ATOM 4664 O O . TYR A 1 607 ? -29.775 -1.539 -10.648 1.00 92.94 607 TYR A O 1
ATOM 4672 N N . THR A 1 608 ? -31.682 -1.878 -9.511 1.00 88.50 608 THR A N 1
ATOM 4673 C CA . THR A 1 608 ? -31.719 -0.540 -8.906 1.00 88.50 608 THR A CA 1
ATOM 4674 C C . THR A 1 608 ? -30.972 -0.543 -7.581 1.00 88.50 608 THR A C 1
ATOM 4676 O O . THR A 1 608 ? -31.397 -1.173 -6.615 1.00 88.50 608 THR A O 1
ATOM 4679 N N . SER A 1 609 ? -29.875 0.205 -7.511 1.00 82.31 609 SER A N 1
ATOM 4680 C CA . SER A 1 609 ? -29.084 0.373 -6.291 1.00 82.31 609 SER A CA 1
ATOM 4681 C C . SER A 1 609 ? -29.113 1.819 -5.792 1.00 82.31 609 SER A C 1
ATOM 4683 O O . SER A 1 609 ? -29.553 2.734 -6.489 1.00 82.31 609 SER A O 1
ATOM 4685 N N . THR A 1 610 ? -28.584 2.056 -4.591 1.00 67.56 610 THR A N 1
ATOM 4686 C CA . THR A 1 610 ? -28.336 3.416 -4.080 1.00 67.56 610 THR A CA 1
ATOM 4687 C C . THR A 1 610 ? -27.300 4.191 -4.899 1.00 67.56 610 THR A C 1
ATOM 4689 O O . THR A 1 610 ? -27.244 5.410 -4.782 1.00 67.56 610 THR A O 1
ATOM 4692 N N . PHE A 1 611 ? -26.513 3.505 -5.735 1.00 56.28 611 PHE A N 1
ATOM 4693 C CA . PHE A 1 611 ? -25.501 4.083 -6.624 1.00 56.28 611 PHE A CA 1
ATOM 4694 C C . PHE A 1 611 ? -26.006 4.293 -8.063 1.00 56.28 611 PHE A C 1
ATOM 4696 O O . PHE A 1 611 ? -25.250 4.746 -8.915 1.00 56.28 611 PHE A O 1
ATOM 4703 N N . GLY A 1 612 ? -27.279 3.985 -8.338 1.00 76.62 612 GLY A N 1
ATOM 4704 C CA . GLY A 1 612 ? -27.889 4.092 -9.665 1.00 76.62 612 GLY A CA 1
ATOM 4705 C C . GLY A 1 612 ? -28.405 2.759 -10.210 1.00 76.62 612 GLY A C 1
ATOM 4706 O O . GLY A 1 612 ? -28.263 1.705 -9.579 1.00 76.62 612 GLY A O 1
ATOM 4707 N N . ASP A 1 613 ? -29.040 2.837 -11.381 1.00 89.94 613 ASP A N 1
ATOM 4708 C CA . ASP A 1 613 ? -29.584 1.691 -12.112 1.00 89.94 613 ASP A CA 1
ATOM 4709 C C . ASP A 1 613 ? -28.498 1.049 -12.984 1.00 89.94 613 ASP A C 1
ATOM 4711 O O . ASP A 1 613 ? -27.883 1.717 -13.815 1.00 89.94 613 ASP A O 1
ATOM 4715 N N . ILE A 1 614 ? -28.300 -0.258 -12.824 1.00 89.62 614 ILE A N 1
ATOM 4716 C CA . ILE A 1 614 ? -27.294 -1.032 -13.560 1.00 89.62 614 ILE A CA 1
ATOM 4717 C C . ILE A 1 614 ? -28.020 -1.978 -14.523 1.00 89.62 614 ILE A C 1
ATOM 4719 O O . ILE A 1 614 ? -28.830 -2.788 -14.064 1.00 89.62 614 ILE A O 1
ATOM 4723 N N . PRO A 1 615 ? -27.784 -1.911 -15.846 1.00 93.56 615 PRO A N 1
ATOM 4724 C CA . PRO A 1 615 ? -28.376 -2.849 -16.795 1.00 93.56 615 PRO A CA 1
ATOM 4725 C C . PRO A 1 615 ? -27.955 -4.288 -16.484 1.00 93.56 615 PRO A C 1
ATOM 4727 O O . PRO A 1 615 ? -26.779 -4.624 -16.503 1.00 93.56 615 PRO A O 1
ATOM 4730 N N . ILE A 1 616 ? -28.908 -5.185 -16.232 1.00 94.12 616 ILE A N 1
ATOM 4731 C CA . ILE A 1 616 ? -28.575 -6.557 -15.813 1.00 94.12 616 ILE A CA 1
ATOM 4732 C C . ILE A 1 616 ? -27.838 -7.305 -16.925 1.00 94.12 616 ILE A C 1
ATOM 4734 O O . ILE A 1 616 ? -26.941 -8.085 -16.647 1.00 94.12 616 ILE A O 1
ATOM 4738 N N . ASN A 1 617 ? -28.143 -7.029 -18.191 1.00 91.38 617 ASN A N 1
ATOM 4739 C CA . ASN A 1 617 ? -27.459 -7.678 -19.309 1.00 91.38 617 ASN A CA 1
ATOM 4740 C C . ASN A 1 617 ? -26.023 -7.193 -19.522 1.00 91.38 617 ASN A C 1
ATOM 4742 O O . ASN A 1 617 ? -25.299 -7.874 -20.235 1.00 91.38 617 ASN A O 1
ATOM 4746 N N . SER A 1 618 ? -25.614 -6.055 -18.948 1.00 88.62 618 SER A N 1
ATOM 4747 C CA . SER A 1 618 ? -24.211 -5.634 -19.035 1.00 88.62 618 SER A CA 1
ATOM 4748 C C . SER A 1 618 ? -23.333 -6.369 -18.027 1.00 88.62 618 SER A C 1
ATOM 4750 O O . SER A 1 618 ? -22.146 -6.492 -18.255 1.00 88.62 618 SER A O 1
ATOM 4752 N N . VAL A 1 619 ? -23.910 -6.886 -16.937 1.00 92.62 619 VAL A N 1
ATOM 4753 C CA . VAL A 1 619 ? -23.164 -7.612 -15.892 1.00 92.62 619 VAL A CA 1
ATOM 4754 C C . VAL A 1 619 ? -23.450 -9.116 -15.876 1.00 92.62 619 VAL A C 1
ATOM 4756 O O . VAL A 1 619 ? -22.625 -9.897 -15.421 1.00 92.62 619 VAL A O 1
ATOM 4759 N N . CYS A 1 620 ? -24.609 -9.536 -16.385 1.00 95.25 620 CYS A N 1
ATOM 4760 C CA . CYS A 1 620 ? -25.117 -10.909 -16.334 1.00 95.25 620 CYS A CA 1
ATOM 4761 C C . CYS A 1 620 ? -25.533 -11.437 -17.709 1.00 95.25 620 CYS A C 1
ATOM 4763 O O . CYS A 1 620 ? -26.602 -12.032 -17.878 1.00 95.25 620 CYS A O 1
ATOM 4765 N N . ASN A 1 621 ? -24.713 -11.155 -18.717 1.00 89.50 621 ASN A N 1
ATOM 4766 C CA . ASN A 1 621 ? -25.010 -11.459 -20.110 1.00 89.50 621 ASN A CA 1
ATOM 4767 C C . ASN A 1 621 ? -25.179 -12.974 -20.363 1.00 89.50 621 ASN A C 1
ATOM 4769 O O . ASN A 1 621 ? -26.123 -13.386 -21.044 1.00 89.50 621 ASN A O 1
ATOM 4773 N N . ALA A 1 622 ? -24.340 -13.813 -19.742 1.00 89.06 622 ALA A N 1
ATOM 4774 C CA . ALA A 1 622 ? -24.421 -15.274 -19.825 1.00 89.06 622 ALA A CA 1
ATOM 4775 C C . ALA A 1 622 ? -25.707 -15.808 -19.203 1.00 89.06 622 ALA A C 1
ATOM 4777 O O . ALA A 1 622 ? -26.473 -16.547 -19.834 1.00 89.06 622 ALA A O 1
ATOM 4778 N N . SER A 1 623 ? -25.974 -15.378 -17.973 1.00 93.12 623 SER A N 1
ATOM 4779 C CA . SER A 1 623 ? -27.144 -15.791 -17.205 1.00 93.12 623 SER A CA 1
ATOM 4780 C C . SER A 1 623 ? -28.459 -15.305 -17.822 1.00 93.12 623 SER A C 1
ATOM 4782 O O . SER A 1 623 ? -29.498 -15.949 -17.656 1.00 93.12 623 SER A O 1
ATOM 4784 N N . CYS A 1 624 ? -28.433 -14.204 -18.579 1.00 92.44 624 CYS A N 1
ATOM 4785 C CA . CYS A 1 624 ? -29.607 -13.647 -19.248 1.00 92.44 624 CYS A CA 1
ATOM 4786 C C . CYS A 1 624 ? -29.862 -14.137 -20.673 1.00 92.44 624 CYS A C 1
ATOM 4788 O O . CYS A 1 624 ? -30.905 -13.809 -21.251 1.00 92.44 624 CYS A O 1
ATOM 4790 N N . GLY A 1 625 ? -28.982 -14.992 -21.190 1.00 85.56 625 GLY A N 1
ATOM 4791 C CA . GLY A 1 625 ? -29.061 -15.539 -22.533 1.00 85.56 625 GLY A CA 1
ATOM 4792 C C . GLY A 1 625 ? -28.499 -14.566 -23.562 1.00 85.56 625 GLY A C 1
ATOM 4793 O O . GLY A 1 625 ? -29.022 -13.471 -23.763 1.00 85.56 625 GLY A O 1
ATOM 4794 N N . CYS A 1 626 ? -27.459 -15.016 -24.258 1.00 76.38 626 CYS A N 1
ATOM 4795 C CA . CYS A 1 626 ? -26.772 -14.229 -25.271 1.00 76.38 626 CYS A CA 1
ATOM 4796 C C . CYS A 1 626 ? -27.737 -13.824 -26.399 1.00 76.38 626 CYS A C 1
ATOM 4798 O O . CYS A 1 626 ? -28.548 -14.653 -26.845 1.00 76.38 626 CYS A O 1
ATOM 4800 N N . PRO A 1 627 ? -27.631 -12.603 -26.947 1.00 67.25 627 PRO A N 1
ATOM 4801 C CA . PRO A 1 627 ? -28.254 -12.303 -28.225 1.00 67.25 627 PRO A CA 1
ATOM 4802 C C . PRO A 1 627 ? -27.695 -13.267 -29.280 1.00 67.25 627 PRO A C 1
ATOM 4804 O O . PRO A 1 627 ? -26.493 -13.323 -29.522 1.00 67.25 627 PRO A O 1
ATOM 4807 N N . THR A 1 628 ? -28.563 -14.065 -29.905 1.00 54.50 628 THR A N 1
ATOM 4808 C CA . THR A 1 628 ? -28.155 -14.958 -30.993 1.00 54.50 628 THR A CA 1
ATOM 4809 C C . THR A 1 628 ? -27.687 -14.110 -32.171 1.00 54.50 628 THR A C 1
ATOM 4811 O O . THR A 1 628 ? -28.514 -13.465 -32.824 1.00 54.50 628 THR A O 1
ATOM 4814 N N . LEU A 1 629 ? -26.382 -14.107 -32.449 1.00 49.81 629 LEU A N 1
ATOM 4815 C CA . LEU A 1 629 ? -25.867 -13.589 -33.712 1.00 49.81 629 LEU A CA 1
ATOM 4816 C C . LEU A 1 629 ? -26.485 -14.404 -34.867 1.00 49.81 629 LEU A C 1
ATOM 4818 O O . LEU A 1 629 ? -26.639 -15.621 -34.738 1.00 49.81 629 LEU A O 1
ATOM 4822 N N . PRO A 1 630 ? -26.905 -13.763 -35.972 1.00 46.41 630 PRO A N 1
ATOM 4823 C CA . PRO A 1 630 ? -27.483 -14.470 -37.111 1.00 46.41 630 PRO A CA 1
ATOM 4824 C C . PRO A 1 630 ? -26.476 -15.469 -37.712 1.00 46.41 630 PRO A C 1
ATOM 4826 O O . PRO A 1 630 ? -25.320 -15.129 -37.945 1.00 46.41 630 PRO A O 1
ATOM 4829 N N . ASP A 1 631 ? -26.945 -16.698 -37.947 1.00 40.44 631 ASP A N 1
ATOM 4830 C CA . ASP A 1 631 ? -26.156 -17.874 -38.334 1.00 40.44 631 ASP A CA 1
ATOM 4831 C C . ASP A 1 631 ? -25.198 -17.666 -39.537 1.00 40.44 631 ASP A C 1
ATOM 4833 O O . ASP A 1 631 ? -25.597 -17.187 -40.599 1.00 40.44 631 ASP A O 1
ATOM 4837 N N . GLU A 1 632 ? -23.964 -18.164 -39.367 1.00 40.56 632 GLU A N 1
ATOM 4838 C CA . GLU A 1 632 ? -22.957 -18.562 -40.374 1.00 40.56 632 GLU A CA 1
ATOM 4839 C C . GLU A 1 632 ? -22.470 -17.515 -41.407 1.00 40.56 632 GLU A C 1
ATOM 4841 O O . GLU A 1 632 ? -22.952 -17.445 -42.540 1.00 40.56 632 GLU A O 1
ATOM 4846 N N . ILE A 1 633 ? -21.348 -16.845 -41.099 1.00 36.44 633 ILE A N 1
ATOM 4847 C CA . ILE A 1 633 ? -20.400 -16.360 -42.121 1.00 36.44 633 ILE A CA 1
ATOM 4848 C C . ILE A 1 633 ? -19.144 -17.255 -42.085 1.00 36.44 633 ILE A C 1
ATOM 4850 O O . ILE A 1 633 ? -18.502 -17.369 -41.042 1.00 36.44 633 ILE A O 1
ATOM 4854 N N . PRO A 1 634 ? -18.766 -17.923 -43.192 1.00 36.72 634 PRO A N 1
ATOM 4855 C CA . PRO A 1 634 ? -17.633 -18.842 -43.206 1.00 36.72 634 PRO A CA 1
ATOM 4856 C C . PRO A 1 634 ? -16.284 -18.108 -43.120 1.00 36.72 634 PRO A C 1
ATOM 4858 O O . PRO A 1 634 ? -15.900 -17.354 -44.017 1.00 36.72 634 PRO A O 1
ATOM 4861 N N . ILE A 1 635 ? -15.529 -18.414 -42.063 1.00 35.66 635 ILE A N 1
ATOM 4862 C CA . ILE A 1 635 ? -14.172 -17.930 -41.775 1.00 35.66 635 ILE A CA 1
ATOM 4863 C C . ILE A 1 635 ? -13.164 -18.622 -42.711 1.00 35.66 635 ILE A C 1
ATOM 4865 O O . ILE A 1 635 ? -12.500 -19.580 -42.332 1.00 35.66 635 ILE A O 1
ATOM 4869 N N . GLN A 1 636 ? -13.068 -18.185 -43.969 1.00 36.94 636 GLN A N 1
ATOM 4870 C CA . GLN A 1 636 ? -11.908 -18.476 -44.838 1.00 36.94 636 GLN A CA 1
ATOM 4871 C C . GLN A 1 636 ? -11.537 -17.325 -45.795 1.00 36.94 636 GLN A C 1
ATOM 4873 O O . GLN A 1 636 ? -10.819 -17.534 -46.770 1.00 36.94 636 GLN A O 1
ATOM 4878 N N . ALA A 1 637 ? -11.965 -16.090 -45.520 1.00 35.44 637 ALA A N 1
ATOM 4879 C CA . ALA A 1 637 ? -11.583 -14.934 -46.333 1.00 35.44 637 ALA A CA 1
ATOM 4880 C C . ALA A 1 637 ? -11.406 -13.650 -45.505 1.00 35.44 637 ALA A C 1
ATOM 4882 O O . ALA A 1 637 ? -11.952 -12.611 -45.852 1.00 35.44 637 ALA A O 1
ATOM 4883 N N . VAL A 1 638 ? -10.601 -13.698 -44.438 1.00 39.22 638 VAL A N 1
ATOM 4884 C CA . VAL A 1 638 ? -10.055 -12.479 -43.804 1.00 39.22 638 VAL A CA 1
ATOM 4885 C C . VAL A 1 638 ? -8.651 -12.221 -44.350 1.00 39.22 638 VAL A C 1
ATOM 4887 O O . VAL A 1 638 ? -7.660 -12.140 -43.643 1.00 39.22 638 VAL A O 1
ATOM 4890 N N . THR A 1 639 ? -8.555 -12.164 -45.675 1.00 41.78 639 THR A N 1
ATOM 4891 C CA . THR A 1 639 ? -7.500 -11.418 -46.360 1.00 41.78 639 THR A CA 1
ATOM 4892 C C . THR A 1 639 ? -8.191 -10.683 -47.503 1.00 41.78 639 THR A C 1
ATOM 4894 O O . THR A 1 639 ? -8.687 -11.295 -48.447 1.00 41.78 639 THR A O 1
ATOM 4897 N N . THR A 1 640 ? -8.280 -9.356 -47.389 1.00 46.91 640 THR A N 1
ATOM 4898 C CA . THR A 1 640 ? -8.836 -8.416 -48.388 1.00 46.91 640 THR A CA 1
ATOM 4899 C C . THR A 1 640 ? -10.352 -8.464 -48.649 1.00 46.91 640 THR A C 1
ATOM 4901 O O . THR A 1 640 ? -10.797 -8.480 -49.797 1.00 46.91 640 THR A O 1
ATOM 4904 N N . SER A 1 641 ? -11.170 -8.403 -47.597 1.00 39.16 641 SER A N 1
ATOM 4905 C CA . SER A 1 641 ? -12.594 -8.069 -47.730 1.00 39.16 641 SER A CA 1
ATOM 4906 C C . SER A 1 641 ? -12.787 -6.575 -47.456 1.00 39.16 641 SER A C 1
ATOM 4908 O O . SER A 1 641 ? -12.774 -6.145 -46.310 1.00 39.16 641 SER A O 1
ATOM 4910 N N . LYS A 1 642 ? -12.952 -5.799 -48.533 1.00 44.22 642 LYS A N 1
ATOM 4911 C CA . LYS A 1 642 ? -13.539 -4.453 -48.515 1.00 44.22 642 LYS A CA 1
ATOM 4912 C C . LYS A 1 642 ? -14.868 -4.548 -47.752 1.00 44.22 642 LYS A C 1
ATOM 4914 O O . LYS A 1 642 ? -15.709 -5.345 -48.178 1.00 44.22 642 LYS A O 1
ATOM 4919 N N . SER A 1 643 ? -15.030 -3.829 -46.640 1.00 47.53 643 SER A N 1
ATOM 4920 C CA . SER A 1 643 ? -16.260 -3.883 -45.849 1.00 47.53 643 SER A CA 1
ATOM 4921 C C . SER A 1 643 ? -17.470 -3.609 -46.745 1.00 47.53 643 SER A C 1
ATOM 4923 O O . SER A 1 643 ? -17.453 -2.776 -47.661 1.00 47.53 643 SER A O 1
ATOM 4925 N N . THR A 1 644 ? -18.525 -4.400 -46.571 1.00 56.00 644 THR A N 1
ATOM 4926 C CA . THR A 1 644 ? -19.783 -4.183 -47.277 1.00 56.00 644 THR A CA 1
ATOM 4927 C C . THR A 1 644 ? -20.462 -2.970 -46.668 1.00 56.00 644 THR A C 1
ATOM 4929 O O . THR A 1 644 ? -21.208 -3.085 -45.706 1.00 56.00 644 THR A O 1
ATOM 4932 N N . CYS A 1 645 ? -20.186 -1.809 -47.243 1.00 70.69 645 CYS A N 1
ATOM 4933 C CA . CYS A 1 645 ? -20.966 -0.594 -47.090 1.00 70.69 645 CYS A CA 1
ATOM 4934 C C . CYS A 1 645 ? -22.454 -0.911 -47.329 1.00 70.69 645 CYS A C 1
ATOM 4936 O O . CYS A 1 645 ? -22.829 -1.347 -48.421 1.00 70.69 645 CYS A O 1
ATOM 4938 N N . LEU A 1 646 ? -23.279 -0.777 -46.290 1.00 82.31 646 LEU A N 1
ATOM 4939 C CA . LEU A 1 646 ? -24.715 -1.059 -46.317 1.00 82.31 646 LEU A CA 1
ATOM 4940 C C . LEU A 1 646 ? -25.496 0.247 -46.160 1.00 82.31 646 LEU A C 1
ATOM 4942 O O . LEU A 1 646 ? -25.134 1.108 -45.365 1.00 82.31 646 LEU A O 1
ATOM 4946 N N . ASP A 1 647 ? -26.592 0.379 -46.904 1.00 88.62 647 ASP A N 1
ATOM 4947 C CA . ASP A 1 647 ? -27.511 1.505 -46.754 1.00 88.62 647 ASP A CA 1
ATOM 4948 C C . ASP A 1 647 ? -28.301 1.373 -45.439 1.00 88.62 647 ASP A C 1
ATOM 4950 O O . ASP A 1 647 ? -29.007 0.385 -45.220 1.00 88.62 647 ASP A O 1
ATOM 4954 N N . THR A 1 648 ? -28.231 2.384 -44.572 1.00 91.00 648 THR A N 1
ATOM 4955 C CA . THR A 1 648 ? -28.895 2.402 -43.253 1.00 91.00 648 THR A CA 1
ATOM 4956 C C . THR A 1 648 ? -30.311 2.992 -43.299 1.00 91.00 648 THR A C 1
ATOM 4958 O O . THR A 1 648 ? -31.005 3.060 -42.281 1.00 91.00 648 THR A O 1
ATOM 4961 N N . LEU A 1 649 ? -30.808 3.367 -44.488 1.00 92.38 649 LEU A N 1
ATOM 4962 C CA . LEU A 1 649 ? -32.133 3.973 -44.690 1.00 92.38 649 LEU A CA 1
ATOM 4963 C C . LEU A 1 649 ? -33.288 3.196 -44.056 1.00 92.38 649 LEU A C 1
ATOM 4965 O O . LEU A 1 649 ? -34.241 3.808 -43.573 1.00 92.38 649 LEU A O 1
ATOM 4969 N N . VAL A 1 650 ? -33.207 1.865 -44.033 1.00 85.06 650 VAL A N 1
ATOM 4970 C CA . VAL A 1 650 ? -34.246 0.998 -43.453 1.00 85.06 650 VAL A CA 1
ATOM 4971 C C . VAL A 1 650 ? -34.451 1.285 -41.961 1.00 85.06 650 VAL A C 1
ATOM 4973 O O . VAL A 1 650 ? -35.567 1.177 -41.443 1.00 85.06 650 VAL A O 1
ATOM 4976 N N . GLU A 1 651 ? -33.401 1.710 -41.265 1.00 82.75 651 GLU A N 1
ATOM 4977 C CA . GLU A 1 651 ? -33.451 2.035 -39.841 1.00 82.75 651 GLU A CA 1
ATOM 4978 C C . GLU A 1 651 ? -33.810 3.500 -39.577 1.00 82.75 651 GLU A C 1
ATOM 4980 O O . GLU A 1 651 ? -34.286 3.829 -38.479 1.00 82.75 651 GLU A O 1
ATOM 4985 N N . PHE A 1 652 ? -33.660 4.350 -40.597 1.00 87.50 652 PHE A N 1
ATOM 4986 C CA . PHE A 1 652 ? -33.826 5.792 -40.516 1.00 87.50 652 PHE A CA 1
ATOM 4987 C C . PHE A 1 652 ? -35.310 6.216 -40.411 1.00 87.50 652 PHE A C 1
ATOM 4989 O O . PHE A 1 652 ? -36.199 5.596 -41.014 1.00 87.50 652 PHE A O 1
ATOM 4996 N N . PRO A 1 653 ? -35.633 7.312 -39.690 1.00 81.88 653 PRO A N 1
ATOM 4997 C CA . PRO A 1 653 ? -37.004 7.812 -39.532 1.00 81.88 653 PRO A CA 1
ATOM 4998 C C . PRO A 1 653 ? -37.777 8.043 -40.841 1.00 81.88 653 PRO A C 1
ATOM 5000 O O . PRO A 1 653 ? -39.002 7.905 -40.865 1.00 81.88 653 PRO A O 1
ATOM 5003 N N . ALA A 1 654 ? -37.089 8.359 -41.942 1.00 81.38 654 ALA A N 1
ATOM 5004 C CA . ALA A 1 654 ? -37.717 8.514 -43.256 1.00 81.38 654 ALA A CA 1
ATOM 5005 C C . ALA A 1 654 ? -38.361 7.212 -43.768 1.00 81.38 654 ALA A C 1
ATOM 5007 O O . ALA A 1 654 ? -39.445 7.268 -44.353 1.00 81.38 654 ALA A O 1
ATOM 5008 N N . CYS A 1 655 ? -37.778 6.051 -43.463 1.00 85.25 655 CYS A N 1
ATOM 5009 C CA . CYS A 1 655 ? -38.395 4.755 -43.728 1.00 85.25 655 CYS A CA 1
ATOM 5010 C C . CYS A 1 655 ? -39.492 4.448 -42.703 1.00 85.25 655 CYS A C 1
ATOM 5012 O O . CYS A 1 655 ? -40.647 4.222 -43.073 1.00 85.25 655 CYS A O 1
ATOM 5014 N N . LYS A 1 656 ? -39.167 4.527 -41.404 1.00 79.75 656 LYS A N 1
ATOM 5015 C CA . LYS A 1 656 ? -40.081 4.132 -40.313 1.00 79.75 656 LYS A CA 1
ATOM 5016 C C . LYS A 1 656 ? -41.363 4.967 -40.239 1.00 79.75 656 LYS A C 1
ATOM 5018 O O . LYS A 1 656 ? -42.420 4.432 -39.912 1.00 79.75 656 LYS A O 1
ATOM 5023 N N . PHE A 1 657 ? -41.289 6.262 -40.543 1.00 79.88 657 PHE A N 1
ATOM 5024 C CA . PHE A 1 657 ? -42.420 7.190 -40.423 1.00 79.88 657 PHE A CA 1
ATOM 5025 C C . PHE A 1 657 ? -42.834 7.820 -41.756 1.00 79.88 657 PHE A C 1
ATOM 5027 O O . PHE A 1 657 ? -44.011 8.129 -41.941 1.00 79.88 657 PHE A O 1
ATOM 5034 N N . GLY A 1 658 ? -41.887 8.017 -42.678 1.00 77.00 658 GLY A N 1
ATOM 5035 C CA . GLY A 1 658 ? -42.136 8.608 -43.998 1.00 77.00 658 GLY A CA 1
ATOM 5036 C C . GLY A 1 658 ? -42.502 7.596 -45.088 1.00 77.00 658 GLY A C 1
ATOM 5037 O O . GLY A 1 658 ? -43.032 8.001 -46.121 1.00 77.00 658 GLY A O 1
ATOM 5038 N N . GLY A 1 659 ? -42.268 6.299 -44.856 1.00 88.19 659 GLY A N 1
ATOM 5039 C CA . GLY A 1 659 ? -42.555 5.217 -45.802 1.00 88.19 659 GLY A CA 1
ATOM 5040 C C . GLY A 1 659 ? -41.578 5.106 -46.976 1.00 88.19 659 GLY A C 1
ATOM 5041 O O . GLY A 1 659 ? -41.829 4.302 -47.869 1.00 88.19 659 GLY A O 1
ATOM 5042 N N . ILE A 1 660 ? -40.489 5.883 -46.985 1.00 90.81 660 ILE A N 1
ATOM 5043 C CA . ILE A 1 660 ? -39.454 5.827 -48.023 1.00 90.81 660 ILE A CA 1
ATOM 5044 C C . ILE A 1 660 ? -38.297 4.983 -47.486 1.00 90.81 660 ILE A C 1
ATOM 5046 O O . ILE A 1 660 ? -37.476 5.470 -46.714 1.00 90.81 660 ILE A O 1
ATOM 5050 N N . CYS A 1 661 ? -38.282 3.704 -47.853 1.00 92.56 661 CYS A N 1
ATOM 5051 C CA . CYS A 1 661 ? -37.327 2.709 -47.346 1.00 92.56 661 CYS A CA 1
ATOM 5052 C C . CYS A 1 661 ? -36.319 2.236 -48.394 1.00 92.56 661 CYS A C 1
ATOM 5054 O O . CYS A 1 661 ? -35.524 1.343 -48.121 1.00 92.56 661 CYS A O 1
ATOM 5056 N N . ASP A 1 662 ? -36.390 2.802 -49.593 1.00 95.06 662 ASP A N 1
ATOM 5057 C CA . ASP A 1 662 ? -35.528 2.466 -50.712 1.00 95.06 662 ASP A CA 1
ATOM 5058 C C . ASP A 1 662 ? -34.645 3.670 -51.052 1.00 95.06 662 ASP A C 1
ATOM 5060 O O . ASP A 1 662 ? -35.133 4.800 -51.143 1.00 95.06 662 ASP A O 1
ATOM 5064 N N . CYS A 1 663 ? -33.340 3.436 -51.192 1.00 94.94 663 CYS A N 1
ATOM 5065 C CA . CYS A 1 663 ? -32.372 4.511 -51.378 1.00 94.94 663 CYS A CA 1
ATOM 5066 C C . CYS A 1 663 ? -32.478 5.194 -52.740 1.00 94.94 663 CYS A C 1
ATOM 5068 O O . CYS A 1 663 ? -32.260 6.403 -52.821 1.00 94.94 663 CYS A O 1
ATOM 5070 N N . GLU A 1 664 ? -32.910 4.491 -53.789 1.00 95.94 664 GLU A N 1
ATOM 5071 C CA . GLU A 1 664 ? -33.223 5.135 -55.065 1.00 95.94 664 GLU A CA 1
ATOM 5072 C C . GLU A 1 664 ? -34.406 6.095 -54.894 1.00 95.94 664 GLU A C 1
ATOM 5074 O O . GLU A 1 664 ? -34.361 7.226 -55.384 1.00 95.94 664 GLU A O 1
ATOM 5079 N N . GLU A 1 665 ? -35.443 5.697 -54.157 1.00 95.06 665 GLU A N 1
ATOM 5080 C CA . GLU A 1 665 ? -36.595 6.559 -53.880 1.00 95.06 665 GLU A CA 1
ATOM 5081 C C . GLU A 1 665 ? -36.244 7.742 -52.959 1.00 95.06 665 GLU A C 1
ATOM 5083 O O . GLU A 1 665 ? -36.661 8.871 -53.226 1.00 95.06 665 GLU A O 1
ATOM 5088 N N . PHE A 1 666 ? -35.442 7.519 -51.916 1.00 95.31 666 PHE A N 1
ATOM 5089 C CA . PHE A 1 666 ? -35.021 8.542 -50.950 1.00 95.31 666 PHE A CA 1
ATOM 5090 C C . PHE A 1 666 ? -34.124 9.609 -51.576 1.00 95.31 666 PHE A C 1
ATOM 5092 O O . PHE A 1 666 ? -34.364 10.810 -51.422 1.00 95.31 666 PHE A O 1
ATOM 5099 N N . VAL A 1 667 ? -33.132 9.184 -52.355 1.00 95.69 667 VAL A N 1
ATOM 5100 C CA . VAL A 1 667 ? -32.194 10.079 -53.040 1.00 95.69 667 VAL A CA 1
ATOM 5101 C C . VAL A 1 667 ? -32.884 10.873 -54.153 1.00 95.69 667 VAL A C 1
ATOM 5103 O O . VAL A 1 667 ? -32.529 12.025 -54.397 1.00 95.69 667 VAL A O 1
ATOM 5106 N N . ASN A 1 668 ? -33.897 10.299 -54.812 1.00 93.88 668 ASN A N 1
ATOM 5107 C CA . ASN A 1 668 ? -34.655 10.975 -55.872 1.00 93.88 668 ASN A CA 1
ATOM 5108 C C . ASN A 1 668 ? -35.927 11.685 -55.376 1.00 93.88 668 ASN A C 1
ATOM 5110 O O . ASN A 1 668 ? -36.685 12.230 -56.190 1.00 93.88 668 ASN A O 1
ATOM 5114 N N . ALA A 1 669 ? -36.197 11.684 -54.068 1.00 94.19 669 ALA A N 1
ATOM 5115 C CA . ALA A 1 669 ? -37.378 12.330 -53.515 1.00 94.19 669 ALA A CA 1
ATOM 5116 C C . ALA A 1 669 ? -37.372 13.845 -53.813 1.00 94.19 669 ALA A C 1
ATOM 5118 O O . ALA A 1 669 ? -36.310 14.463 -53.839 1.00 94.19 669 ALA A O 1
ATOM 5119 N N . PRO A 1 670 ? -38.536 14.507 -53.979 1.00 93.50 670 PRO A N 1
ATOM 5120 C CA . PRO A 1 670 ? -38.594 15.937 -54.317 1.00 93.50 670 PRO A CA 1
ATOM 5121 C C . PRO A 1 670 ? -37.928 16.871 -53.296 1.00 93.50 670 PRO A C 1
ATOM 5123 O O . PRO A 1 670 ? -37.622 18.017 -53.616 1.00 93.50 670 PRO A O 1
ATOM 5126 N N . THR A 1 671 ? -37.776 16.401 -52.060 1.00 91.62 671 THR A N 1
ATOM 5127 C CA . THR A 1 671 ? -37.119 17.090 -50.942 1.00 91.62 671 THR A CA 1
ATOM 5128 C C . THR A 1 671 ? -35.638 16.741 -50.808 1.00 91.62 671 THR A C 1
ATOM 5130 O O . THR A 1 671 ? -34.966 17.292 -49.943 1.00 91.62 671 THR A O 1
ATOM 5133 N N . SER A 1 672 ? -35.137 15.844 -51.651 1.00 94.06 672 SER A N 1
ATOM 5134 C CA . SER A 1 672 ? -33.747 15.418 -51.719 1.00 94.06 672 SER A CA 1
ATOM 5135 C C . SER A 1 672 ? -33.008 16.151 -52.831 1.00 94.06 672 SER A C 1
ATOM 5137 O O . SER A 1 672 ? -33.582 16.434 -53.886 1.00 94.06 672 SER A O 1
ATOM 5139 N N . THR A 1 673 ? -31.727 16.453 -52.626 1.00 95.62 673 THR A N 1
ATOM 5140 C CA . THR A 1 673 ? -30.871 17.032 -53.675 1.00 95.62 673 THR A CA 1
ATOM 5141 C C . THR A 1 673 ? -30.024 16.000 -54.429 1.00 95.62 673 THR A C 1
ATOM 5143 O O . THR A 1 673 ? -29.225 16.392 -55.281 1.00 95.62 673 THR A O 1
ATOM 5146 N N . GLY A 1 674 ? -30.242 14.699 -54.202 1.00 95.06 674 GLY A N 1
ATOM 5147 C CA . GLY A 1 674 ? -29.494 13.609 -54.840 1.00 95.06 674 GLY A CA 1
ATOM 5148 C C . GLY A 1 674 ? -28.259 13.160 -54.045 1.00 95.06 674 GLY A C 1
ATOM 5149 O O . GLY A 1 674 ? -27.980 13.690 -52.972 1.00 95.06 674 GLY A O 1
ATOM 5150 N N . CYS A 1 675 ? -27.518 12.167 -54.552 1.00 95.38 675 CYS A N 1
ATOM 5151 C CA . CYS A 1 675 ? -26.274 11.701 -53.924 1.00 95.38 675 CYS A CA 1
ATOM 5152 C C . CYS A 1 675 ? -25.253 12.845 -53.805 1.00 95.38 675 CYS A C 1
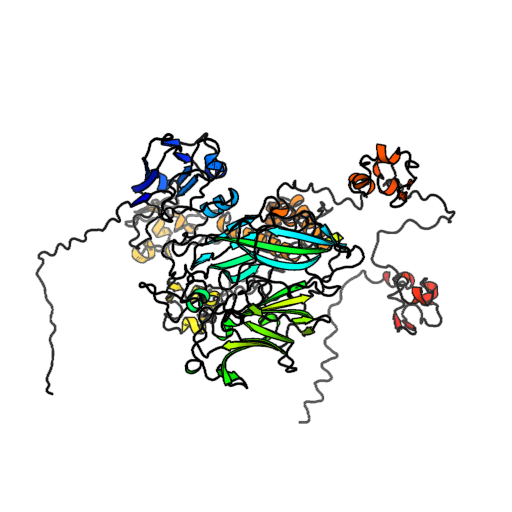ATOM 5154 O O . CYS A 1 675 ? -25.125 13.658 -54.724 1.00 95.38 675 CYS A O 1
ATOM 5156 N N . GLY A 1 676 ? -24.548 12.921 -52.674 1.00 88.19 676 GLY A N 1
ATOM 5157 C CA . GLY A 1 676 ? -23.701 14.061 -52.291 1.00 88.19 676 GLY 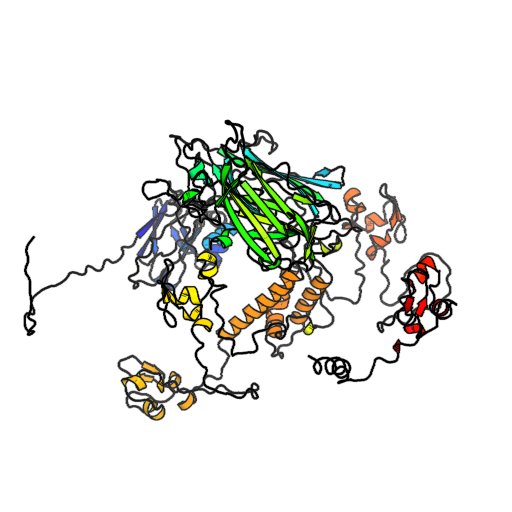A CA 1
ATOM 5158 C C . GLY A 1 676 ? -24.481 15.301 -51.837 1.00 88.19 676 GLY A C 1
ATOM 5159 O O . GLY A 1 676 ? -23.920 16.392 -51.763 1.00 88.19 676 GLY A O 1
ATOM 5160 N N . GLY A 1 677 ? -25.783 15.149 -51.604 1.00 92.62 677 GLY A N 1
ATOM 5161 C CA . GLY A 1 677 ? -26.701 16.197 -51.182 1.00 92.62 677 GLY A CA 1
ATOM 5162 C C . GLY A 1 677 ? -27.397 15.876 -49.861 1.00 92.62 677 GLY A C 1
ATOM 5163 O O . GLY A 1 677 ? -27.020 14.946 -49.155 1.00 92.62 677 GLY A O 1
ATOM 5164 N N . VAL A 1 678 ? -28.449 16.630 -49.551 1.00 93.44 678 VAL A N 1
ATOM 5165 C CA . VAL A 1 678 ? -29.245 16.466 -48.331 1.00 93.44 678 VAL A CA 1
ATOM 5166 C C . VAL A 1 678 ? -30.706 16.182 -48.663 1.00 93.44 678 VAL A C 1
ATOM 5168 O O . VAL A 1 678 ? -31.272 16.740 -49.610 1.00 93.44 678 VAL A O 1
ATOM 5171 N N . TYR A 1 679 ? -31.335 15.339 -47.856 1.00 93.19 679 TYR A N 1
ATOM 5172 C CA . TYR A 1 679 ? -32.776 15.176 -47.779 1.00 93.19 679 TYR A CA 1
ATOM 5173 C C . TYR A 1 679 ? -33.342 16.153 -46.748 1.00 93.19 679 TYR A C 1
ATOM 5175 O O . TYR A 1 679 ? -33.064 16.064 -45.552 1.00 93.19 679 TYR A O 1
ATOM 5183 N N . ASN A 1 680 ? -34.152 17.104 -47.209 1.00 89.12 680 ASN A N 1
ATOM 5184 C CA . ASN A 1 680 ? -34.698 18.164 -46.371 1.00 89.12 680 ASN A CA 1
ATOM 5185 C C . ASN A 1 680 ? -36.049 17.739 -45.779 1.00 89.12 680 ASN A C 1
ATOM 5187 O O . ASN A 1 680 ? -37.053 17.629 -46.490 1.00 89.12 680 ASN A O 1
ATOM 5191 N N . SER A 1 681 ? -36.088 17.478 -44.474 1.00 85.38 681 SER A N 1
ATOM 5192 C CA . SER A 1 681 ? -37.278 16.971 -43.789 1.00 85.38 681 SER A CA 1
ATOM 5193 C C . SER A 1 681 ? -37.757 17.921 -42.691 1.00 85.38 681 SER A C 1
ATOM 5195 O O . SER A 1 681 ? -37.065 18.847 -42.280 1.00 85.38 681 SER A O 1
ATOM 5197 N N . THR A 1 682 ? -38.946 17.667 -42.140 1.00 77.94 682 THR A N 1
ATOM 5198 C CA . THR A 1 682 ? -39.421 18.383 -40.940 1.00 77.94 682 THR A CA 1
ATOM 5199 C C . THR A 1 682 ? -38.599 18.084 -39.680 1.00 77.94 682 THR A C 1
ATOM 5201 O O . THR A 1 682 ? -38.856 18.693 -38.647 1.00 77.94 682 THR A O 1
ATOM 5204 N N . TRP A 1 683 ? -37.654 17.143 -39.756 1.00 72.25 683 TRP A N 1
ATOM 5205 C CA . TRP A 1 683 ? -36.800 16.668 -38.666 1.00 72.25 683 TRP A CA 1
ATOM 5206 C C . TRP A 1 683 ? -35.367 17.209 -38.779 1.00 72.25 683 TRP A C 1
ATOM 5208 O O . TRP A 1 683 ? -34.532 16.876 -37.949 1.00 72.25 683 TRP A O 1
ATOM 5218 N N . GLY A 1 684 ? -35.090 18.036 -39.791 1.00 83.31 684 GLY A N 1
ATOM 5219 C CA . GLY A 1 684 ? -33.750 18.516 -40.123 1.00 83.31 684 GLY A CA 1
ATOM 5220 C C . GLY A 1 684 ? -33.293 18.065 -41.510 1.00 83.31 684 GLY A C 1
ATOM 5221 O O . GLY A 1 684 ? -33.985 17.301 -42.199 1.00 83.31 684 GLY A O 1
ATOM 5222 N N . GLU A 1 685 ? -32.138 18.591 -41.914 1.00 90.81 685 GLU A N 1
ATOM 5223 C CA . GLU A 1 685 ? -31.399 18.163 -43.102 1.00 90.81 685 GLU A CA 1
ATOM 5224 C C . GLU A 1 685 ? -30.600 16.902 -42.767 1.00 90.81 685 GLU A C 1
ATOM 5226 O O . GLU A 1 685 ? -30.000 16.814 -41.699 1.00 90.81 685 GLU A O 1
ATOM 5231 N N . VAL A 1 686 ? -30.636 15.921 -43.664 1.00 90.06 686 VAL A N 1
ATOM 5232 C CA . VAL A 1 686 ? -29.957 14.630 -43.505 1.00 90.06 686 VAL A CA 1
ATOM 5233 C C . VAL A 1 686 ? -29.105 14.405 -44.736 1.00 90.06 686 VAL A C 1
ATOM 5235 O O . VAL A 1 686 ? -29.635 14.501 -45.844 1.00 90.06 686 VAL A O 1
ATOM 5238 N N . GLU A 1 687 ? -27.817 14.118 -44.583 1.00 93.81 687 GLU A N 1
ATOM 5239 C CA . GLU A 1 687 ? -26.967 13.852 -45.740 1.00 93.81 687 GLU A CA 1
ATOM 5240 C C . GLU A 1 687 ? -27.342 12.515 -46.382 1.00 93.81 687 GLU A C 1
ATOM 5242 O O . GLU A 1 687 ? -27.450 11.474 -45.734 1.00 93.81 687 GLU A O 1
ATOM 5247 N N . ASN A 1 688 ? -27.571 12.540 -47.693 1.00 94.69 688 ASN A N 1
ATOM 5248 C CA . ASN A 1 688 ? -27.990 11.354 -48.434 1.00 94.69 688 ASN A CA 1
ATOM 5249 C C . ASN A 1 688 ? -26.909 10.272 -48.443 1.00 94.69 688 ASN A C 1
ATOM 5251 O O . ASN A 1 688 ? -27.233 9.091 -48.517 1.00 94.69 688 ASN A O 1
ATOM 5255 N N . ASN A 1 689 ? -25.642 10.675 -48.365 1.00 92.69 689 ASN A N 1
ATOM 5256 C CA . ASN A 1 689 ? -24.513 9.758 -48.356 1.00 92.69 689 ASN A CA 1
ATOM 5257 C C . ASN A 1 689 ? -24.382 8.997 -47.034 1.00 92.69 689 ASN A C 1
ATOM 5259 O O . ASN A 1 689 ? -23.893 7.880 -47.064 1.00 92.69 689 ASN A O 1
ATOM 5263 N N . ASP A 1 690 ? -24.874 9.536 -45.919 1.00 89.25 690 ASP A N 1
ATOM 5264 C CA . ASP A 1 690 ? -24.790 8.861 -44.616 1.00 89.25 690 ASP A CA 1
ATOM 5265 C C . ASP A 1 690 ? -25.816 7.730 -44.497 1.00 89.25 690 ASP A C 1
ATOM 5267 O O . ASP A 1 690 ? -25.596 6.711 -43.847 1.00 89.25 690 ASP A O 1
ATOM 5271 N N . VAL A 1 691 ? -26.966 7.911 -45.147 1.00 92.62 691 VAL A N 1
ATOM 5272 C CA . VAL A 1 691 ? -28.110 6.998 -45.034 1.00 92.62 691 VAL A CA 1
ATOM 5273 C C . VAL A 1 691 ? -28.181 6.017 -46.211 1.00 92.62 691 VAL A C 1
ATOM 5275 O O . VAL A 1 691 ? -28.690 4.903 -46.077 1.00 92.62 691 VAL A O 1
ATOM 5278 N N . CYS A 1 692 ? -27.649 6.423 -47.365 1.00 95.06 692 CYS A N 1
ATOM 5279 C CA . CYS A 1 692 ? -27.632 5.663 -48.614 1.00 95.06 692 CYS A CA 1
ATOM 5280 C C . CYS A 1 692 ? -26.213 5.555 -49.194 1.00 95.06 692 CYS A C 1
ATOM 5282 O O . CYS A 1 692 ? -26.004 5.748 -50.395 1.00 95.06 692 CYS A O 1
ATOM 5284 N N . ALA A 1 693 ? -25.229 5.299 -48.328 1.00 89.75 693 ALA A N 1
ATOM 5285 C CA . ALA A 1 693 ? -23.806 5.270 -48.661 1.00 89.75 693 ALA A CA 1
ATOM 5286 C C . ALA A 1 693 ? -23.469 4.298 -49.799 1.00 89.75 693 ALA A C 1
ATOM 5288 O O . ALA A 1 693 ? -22.725 4.652 -50.718 1.00 89.75 693 ALA A O 1
ATOM 5289 N N . ALA A 1 694 ? -24.052 3.098 -49.770 1.00 89.75 694 ALA A N 1
ATOM 5290 C CA . ALA A 1 694 ? -23.799 2.055 -50.755 1.00 89.75 694 ALA A CA 1
ATOM 5291 C C . ALA A 1 694 ? -24.441 2.412 -52.095 1.00 89.75 694 ALA A C 1
ATOM 5293 O O . ALA A 1 694 ? -23.812 2.298 -53.149 1.00 89.75 694 ALA A O 1
ATOM 5294 N N . TYR A 1 695 ? -25.681 2.902 -52.057 1.00 94.19 695 TYR A N 1
ATOM 5295 C CA . TYR A 1 695 ? -26.386 3.362 -53.248 1.00 94.19 695 TYR A CA 1
ATOM 5296 C C . TYR A 1 695 ? -25.703 4.576 -53.901 1.00 94.19 695 TYR A C 1
ATOM 5298 O O . TYR A 1 695 ? -25.673 4.687 -55.129 1.00 94.19 695 TYR A O 1
ATOM 5306 N N . CYS A 1 696 ? -25.136 5.477 -53.098 1.00 93.69 696 CYS A N 1
ATOM 5307 C CA . CYS A 1 696 ? -24.467 6.688 -53.567 1.00 93.69 696 CYS A CA 1
ATOM 5308 C C . CYS A 1 696 ? -22.974 6.525 -53.878 1.00 93.69 696 CYS A C 1
ATOM 5310 O O . CYS A 1 696 ? -22.351 7.513 -54.270 1.00 93.69 696 CYS A O 1
ATOM 5312 N N . ASP A 1 697 ? -22.415 5.315 -53.743 1.00 88.06 697 ASP A N 1
ATOM 5313 C CA . ASP A 1 697 ? -20.977 5.030 -53.905 1.00 88.06 697 ASP A CA 1
ATOM 5314 C C . ASP A 1 697 ? -20.106 5.981 -53.056 1.00 88.06 697 ASP A C 1
ATOM 5316 O O . ASP A 1 697 ? -19.038 6.432 -53.464 1.00 88.06 697 ASP A O 1
ATOM 5320 N N . ALA A 1 698 ? -20.627 6.345 -51.881 1.00 84.00 698 ALA A N 1
ATOM 5321 C CA . ALA A 1 698 ? -20.049 7.313 -50.952 1.00 84.00 698 ALA A CA 1
ATOM 5322 C C . ALA A 1 698 ? -19.427 6.637 -49.727 1.00 84.00 698 ALA A C 1
ATOM 5324 O O . ALA A 1 698 ? -19.208 7.277 -48.703 1.00 84.00 698 ALA A O 1
ATOM 5325 N N . CYS A 1 699 ? -19.160 5.339 -49.836 1.00 75.81 699 CYS A N 1
ATOM 5326 C CA . CYS A 1 699 ? -18.485 4.575 -48.808 1.00 75.81 699 CYS A CA 1
ATOM 5327 C C . CYS A 1 699 ? -17.112 5.217 -48.569 1.00 75.81 699 CYS A C 1
ATOM 5329 O O . CYS A 1 699 ? -16.344 5.344 -49.531 1.00 75.81 699 CYS A O 1
ATOM 5331 N N . PRO A 1 700 ? -16.799 5.648 -47.337 1.00 60.88 700 PRO A N 1
ATOM 5332 C CA . PRO A 1 700 ? -15.439 6.031 -47.022 1.00 60.88 700 PRO A CA 1
ATOM 5333 C C . PRO A 1 700 ? -14.544 4.834 -47.356 1.00 60.88 700 PRO A C 1
ATOM 5335 O O . PRO A 1 700 ? -14.865 3.700 -46.998 1.00 60.88 700 PRO A O 1
ATOM 5338 N N . ASP A 1 701 ? -13.448 5.060 -48.081 1.00 56.75 701 ASP A N 1
ATOM 5339 C CA . ASP A 1 701 ? -12.358 4.090 -48.069 1.00 56.75 701 ASP A CA 1
ATOM 5340 C C . ASP A 1 701 ? -11.900 4.036 -46.602 1.00 56.75 701 ASP A C 1
ATOM 5342 O O . ASP A 1 701 ? -11.323 5.007 -46.115 1.00 56.75 701 ASP A O 1
ATOM 5346 N N . GLU A 1 702 ? -12.278 2.979 -45.878 1.00 47.50 702 GLU A N 1
ATOM 5347 C CA . GLU A 1 702 ? -11.987 2.793 -44.454 1.00 47.50 702 GLU A CA 1
ATOM 5348 C C . GLU A 1 702 ? -10.493 2.998 -44.183 1.00 47.50 702 GLU A C 1
ATOM 5350 O O . GLU A 1 702 ? -9.658 2.123 -44.409 1.00 47.50 702 GLU A O 1
ATOM 5355 N N . ILE A 1 703 ? -10.159 4.174 -43.665 1.00 46.62 703 ILE A N 1
ATOM 5356 C CA . ILE A 1 703 ? -9.195 4.260 -42.584 1.00 46.62 703 ILE A CA 1
ATOM 5357 C C . ILE A 1 703 ? -10.002 3.766 -41.388 1.00 46.62 703 ILE A C 1
ATOM 5359 O O . ILE A 1 703 ? -11.018 4.387 -41.072 1.00 46.62 703 ILE A O 1
ATOM 5363 N N . LEU A 1 704 ? -9.609 2.626 -40.806 1.00 47.28 704 LEU A N 1
ATOM 5364 C CA . LEU A 1 704 ? -10.010 2.231 -39.453 1.00 47.28 704 LEU A CA 1
ATOM 5365 C C . LEU A 1 704 ? -10.092 3.510 -38.626 1.00 47.28 704 LEU A C 1
ATOM 5367 O O . LEU A 1 704 ? -9.096 4.224 -38.508 1.00 47.28 704 LEU A O 1
ATOM 5371 N N . THR A 1 705 ? -11.288 3.891 -38.187 1.00 46.16 705 THR A N 1
ATOM 5372 C CA . THR A 1 705 ? -11.433 5.106 -37.395 1.00 46.16 705 THR A CA 1
ATOM 5373 C C . THR A 1 705 ? -10.495 4.977 -36.207 1.00 46.16 705 THR A C 1
ATOM 5375 O O . THR A 1 705 ? -10.505 3.939 -35.552 1.00 46.16 705 THR A O 1
ATOM 5378 N N . ASN A 1 706 ? -9.680 6.010 -35.969 1.00 53.78 706 ASN A N 1
ATOM 5379 C CA . ASN A 1 706 ? -8.605 6.011 -34.973 1.00 53.78 706 ASN A CA 1
ATOM 5380 C C . ASN A 1 706 ? -9.029 5.452 -33.597 1.00 53.78 706 ASN A C 1
ATOM 5382 O O . ASN A 1 706 ? -8.181 4.990 -32.852 1.00 53.78 706 ASN A O 1
ATOM 5386 N N . GLU A 1 707 ? -10.320 5.473 -33.273 1.00 53.28 707 GLU A N 1
ATOM 5387 C CA . GLU A 1 707 ? -10.907 4.992 -32.022 1.00 53.28 707 GLU A CA 1
ATOM 5388 C C . GLU A 1 707 ? -10.770 3.467 -31.797 1.00 53.28 707 GLU A C 1
ATOM 5390 O O . GLU A 1 707 ? -10.372 3.072 -30.710 1.00 53.28 707 GLU A O 1
ATOM 5395 N N . GLU A 1 708 ? -10.973 2.601 -32.805 1.00 56.31 708 GLU A N 1
ATOM 5396 C CA . GLU A 1 708 ? -10.815 1.134 -32.630 1.00 56.31 708 GLU A CA 1
ATOM 5397 C C . GLU A 1 708 ? -9.338 0.695 -32.611 1.00 56.31 708 GLU A C 1
ATOM 5399 O O . GLU A 1 708 ? -8.976 -0.298 -31.985 1.00 56.31 708 GLU A O 1
ATOM 5404 N N . THR A 1 709 ? -8.451 1.439 -33.280 1.00 58.22 709 THR A N 1
ATOM 5405 C CA . THR A 1 709 ? -6.999 1.191 -33.221 1.00 58.22 709 THR A CA 1
ATOM 5406 C C . THR A 1 709 ? -6.366 1.658 -31.911 1.00 58.22 709 THR A C 1
ATOM 5408 O O . THR A 1 709 ? -5.341 1.107 -31.511 1.00 58.22 709 THR A O 1
ATOM 5411 N N . VAL A 1 710 ? -6.957 2.661 -31.253 1.00 61.19 710 VAL A N 1
ATOM 5412 C CA . VAL A 1 710 ? -6.489 3.155 -29.949 1.00 61.19 710 VAL A CA 1
ATOM 5413 C C . VAL A 1 710 ? -6.717 2.088 -28.874 1.00 61.19 710 VAL A C 1
ATOM 5415 O O . VAL A 1 710 ? -5.775 1.751 -28.170 1.00 61.19 710 VAL A O 1
ATOM 5418 N N . ASP A 1 711 ? -7.885 1.443 -28.862 1.00 73.69 711 ASP A N 1
ATOM 5419 C CA . ASP A 1 711 ? -8.238 0.425 -27.857 1.00 73.69 711 ASP A CA 1
ATOM 5420 C C . ASP A 1 711 ? -7.316 -0.816 -27.890 1.00 73.69 711 ASP A C 1
ATOM 5422 O O . ASP A 1 711 ? -6.853 -1.323 -26.866 1.00 73.69 711 ASP A O 1
ATOM 5426 N N . MET A 1 712 ? -6.950 -1.279 -29.092 1.00 80.88 712 MET A N 1
ATOM 5427 C CA . MET A 1 712 ? -6.025 -2.409 -29.237 1.00 80.88 712 MET A CA 1
ATOM 5428 C C . MET A 1 712 ? -4.582 -2.044 -28.854 1.00 80.88 712 MET A C 1
ATOM 5430 O O . MET A 1 712 ? -3.847 -2.907 -28.379 1.00 80.88 712 MET A O 1
ATOM 5434 N N . THR A 1 713 ? -4.166 -0.791 -29.061 1.00 85.62 713 THR A N 1
ATOM 5435 C CA . THR A 1 713 ? -2.817 -0.332 -28.688 1.00 85.62 713 THR A CA 1
ATOM 5436 C C . THR A 1 713 ? -2.659 -0.368 -27.173 1.00 85.62 713 THR A C 1
ATOM 5438 O O . THR A 1 713 ? -1.712 -0.984 -26.686 1.00 85.62 713 THR A O 1
ATOM 5441 N N . ASP A 1 714 ? -3.621 0.202 -26.445 1.00 84.62 714 ASP A N 1
ATOM 5442 C CA . ASP A 1 714 ? -3.610 0.241 -24.981 1.00 84.62 714 ASP A CA 1
ATOM 5443 C C . ASP A 1 714 ? -3.615 -1.180 -24.396 1.00 84.62 714 ASP A C 1
ATOM 5445 O O . ASP A 1 714 ? -2.786 -1.505 -23.550 1.00 84.62 714 ASP A O 1
ATOM 5449 N N . THR A 1 715 ? -4.433 -2.080 -24.955 1.00 86.31 715 THR A N 1
ATOM 5450 C CA . THR A 1 715 ? -4.460 -3.495 -24.544 1.00 86.31 715 THR A CA 1
ATOM 5451 C C . THR A 1 715 ? -3.098 -4.189 -24.720 1.00 86.31 715 THR A C 1
ATOM 5453 O O . THR A 1 715 ? -2.664 -4.949 -23.855 1.00 86.31 715 THR A O 1
ATOM 5456 N N . ILE A 1 716 ? -2.397 -3.957 -25.839 1.00 88.12 716 ILE A N 1
ATOM 5457 C CA . ILE A 1 716 ? -1.067 -4.551 -26.076 1.00 88.12 716 ILE A CA 1
ATOM 5458 C C . ILE A 1 716 ? -0.029 -3.953 -25.118 1.00 88.12 716 ILE A C 1
ATOM 5460 O O . ILE A 1 716 ? 0.838 -4.687 -24.639 1.00 88.12 716 ILE A O 1
ATOM 5464 N N . ILE A 1 717 ? -0.104 -2.647 -24.837 1.00 89.81 717 ILE A N 1
ATOM 5465 C CA . ILE A 1 717 ? 0.780 -1.983 -23.870 1.00 89.81 717 ILE A CA 1
ATOM 5466 C C . ILE A 1 717 ? 0.589 -2.610 -22.489 1.00 89.81 717 ILE A C 1
ATOM 5468 O O . ILE A 1 717 ? 1.562 -3.114 -21.937 1.00 89.81 717 ILE A O 1
ATOM 5472 N N . GLU A 1 718 ? -0.647 -2.699 -21.990 1.00 87.50 718 GLU A N 1
ATOM 5473 C CA . GLU A 1 718 ? -0.958 -3.315 -20.690 1.00 87.50 718 GLU A CA 1
ATOM 5474 C C . GLU A 1 718 ? -0.438 -4.759 -20.594 1.00 87.50 718 GLU A C 1
ATOM 5476 O O . GLU A 1 718 ? 0.065 -5.187 -19.554 1.00 87.50 718 GLU A O 1
ATOM 5481 N N . MET A 1 719 ? -0.494 -5.521 -21.692 1.00 87.75 719 MET A N 1
ATOM 5482 C CA . MET A 1 719 ? 0.073 -6.871 -21.744 1.00 87.75 719 MET A CA 1
ATOM 5483 C C . MET A 1 719 ? 1.602 -6.889 -21.649 1.00 87.75 719 MET A C 1
ATOM 5485 O O . MET A 1 719 ? 2.150 -7.720 -20.919 1.00 87.75 719 MET A O 1
ATOM 5489 N N . ILE A 1 720 ? 2.294 -6.029 -22.406 1.00 92.12 720 ILE A N 1
ATOM 5490 C CA . ILE A 1 720 ? 3.759 -5.907 -22.347 1.00 92.12 720 ILE A CA 1
ATOM 5491 C C . ILE A 1 720 ? 4.167 -5.508 -20.930 1.00 92.12 720 ILE A C 1
ATOM 5493 O O . ILE A 1 720 ? 5.011 -6.164 -20.325 1.00 92.12 720 ILE A O 1
ATOM 5497 N N . GLU A 1 721 ? 3.524 -4.482 -20.388 1.00 91.56 721 GLU A N 1
ATOM 5498 C CA . GLU A 1 721 ? 3.756 -3.959 -19.046 1.00 91.56 721 GLU A CA 1
ATOM 5499 C C . GLU A 1 721 ? 3.520 -5.013 -17.963 1.00 91.56 721 GLU A C 1
ATOM 5501 O O . GLU A 1 721 ? 4.369 -5.202 -17.095 1.00 91.56 721 GLU A O 1
ATOM 5506 N N . SER A 1 722 ? 2.434 -5.784 -18.049 1.00 86.12 722 SER A N 1
ATOM 5507 C CA . SER A 1 722 ? 2.158 -6.885 -17.118 1.00 86.12 722 SER A CA 1
ATOM 5508 C C . SER A 1 722 ? 3.233 -7.977 -17.171 1.00 86.12 722 SER A C 1
ATOM 5510 O O . SER A 1 722 ? 3.699 -8.446 -16.129 1.00 86.12 722 SER A O 1
ATOM 5512 N N . GLN A 1 723 ? 3.681 -8.369 -18.370 1.00 89.44 723 GLN A N 1
ATOM 5513 C CA . GLN A 1 723 ? 4.757 -9.355 -18.513 1.00 89.44 723 GLN A CA 1
ATOM 5514 C C . GLN A 1 723 ? 6.086 -8.841 -17.962 1.00 89.44 723 GLN A C 1
ATOM 5516 O O . GLN A 1 723 ? 6.783 -9.583 -17.267 1.00 89.44 723 GLN A O 1
ATOM 5521 N N . LEU A 1 724 ? 6.427 -7.585 -18.249 1.00 91.62 724 LEU A N 1
ATOM 5522 C CA . LEU A 1 724 ? 7.641 -6.963 -17.736 1.00 91.62 724 LEU A CA 1
ATOM 5523 C C . LEU A 1 724 ? 7.574 -6.790 -16.220 1.00 91.62 724 LEU A C 1
ATOM 5525 O O . LEU A 1 724 ? 8.531 -7.145 -15.550 1.00 91.62 724 LEU A O 1
ATOM 5529 N N . S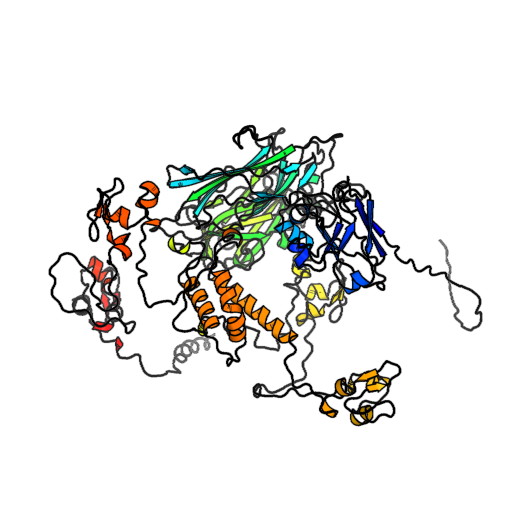ER A 1 725 ? 6.453 -6.346 -15.653 1.00 86.56 725 SER A N 1
ATOM 5530 C CA . SER A 1 725 ? 6.283 -6.206 -14.200 1.00 86.56 725 SER A CA 1
ATOM 5531 C C . SER A 1 725 ? 6.525 -7.527 -13.458 1.00 86.56 725 SER A C 1
ATOM 5533 O O . SER A 1 725 ? 7.179 -7.549 -12.415 1.00 86.56 725 SER A O 1
ATOM 5535 N N . ASN A 1 726 ? 6.085 -8.649 -14.036 1.00 85.50 726 ASN A N 1
ATOM 5536 C CA . ASN A 1 726 ? 6.317 -9.976 -13.467 1.00 85.50 726 ASN A CA 1
ATOM 5537 C C . ASN A 1 726 ? 7.762 -10.462 -13.655 1.00 85.50 726 ASN A C 1
ATOM 5539 O O . ASN A 1 726 ? 8.351 -11.007 -12.725 1.00 85.50 726 ASN A O 1
ATOM 5543 N N . ALA A 1 727 ? 8.347 -10.276 -14.841 1.00 90.19 727 ALA A N 1
ATOM 5544 C CA . ALA A 1 727 ? 9.678 -10.801 -15.155 1.00 90.19 727 ALA A CA 1
ATOM 5545 C C . ALA A 1 727 ? 10.834 -9.920 -14.648 1.00 90.19 727 ALA A C 1
ATOM 5547 O O . ALA A 1 727 ? 11.933 -10.417 -14.405 1.00 90.19 727 ALA A O 1
ATOM 5548 N N . CYS A 1 728 ? 10.591 -8.620 -14.491 1.00 93.00 728 CYS A N 1
ATOM 5549 C CA . CYS A 1 728 ? 11.566 -7.593 -14.135 1.00 93.00 728 CYS A CA 1
ATOM 5550 C C . CYS A 1 728 ? 11.361 -7.057 -12.720 1.00 93.00 728 CYS A C 1
ATOM 5552 O O . CYS A 1 728 ? 11.538 -5.873 -12.460 1.00 93.00 728 CYS A O 1
ATOM 5554 N N . GLN A 1 729 ? 11.037 -7.927 -11.763 1.00 89.38 729 GLN A N 1
ATOM 5555 C CA . GLN A 1 729 ? 11.117 -7.538 -10.353 1.00 89.38 729 GLN A CA 1
ATOM 5556 C C . GLN A 1 729 ? 12.575 -7.329 -9.928 1.00 89.38 729 GLN A C 1
ATOM 5558 O O . GLN A 1 729 ? 12.880 -6.400 -9.184 1.00 89.38 729 GLN A O 1
ATOM 5563 N N . PHE A 1 730 ? 13.496 -8.140 -10.454 1.00 93.00 730 PHE A N 1
ATOM 5564 C CA . PHE A 1 730 ? 14.936 -8.080 -10.193 1.00 93.00 730 PHE A CA 1
ATOM 5565 C C . PHE A 1 730 ? 15.732 -7.946 -11.493 1.00 93.00 730 PHE A C 1
ATOM 5567 O O . PHE A 1 730 ? 15.238 -8.280 -12.570 1.00 93.00 730 PHE A O 1
ATOM 5574 N N . ALA A 1 731 ? 16.988 -7.502 -11.390 1.00 94.50 731 ALA A N 1
ATOM 5575 C CA . ALA A 1 731 ? 17.905 -7.357 -12.521 1.00 94.50 731 ALA A CA 1
ATOM 5576 C C . ALA A 1 731 ? 18.474 -8.721 -12.957 1.00 94.50 731 ALA A C 1
ATOM 5578 O O . ALA A 1 731 ? 19.684 -8.928 -13.013 1.00 94.50 731 ALA A O 1
ATOM 5579 N N . THR A 1 732 ? 17.590 -9.688 -13.205 1.00 94.50 732 THR A N 1
ATOM 5580 C CA . THR A 1 732 ? 17.946 -11.034 -13.657 1.00 94.50 732 THR A CA 1
ATOM 5581 C C . THR A 1 732 ? 18.410 -11.016 -15.114 1.00 94.50 732 THR A C 1
ATOM 5583 O O . THR A 1 732 ? 18.078 -10.110 -15.884 1.00 94.50 732 THR A O 1
ATOM 5586 N N . ASP A 1 733 ? 19.140 -12.056 -15.524 1.00 93.69 733 ASP A N 1
ATOM 5587 C CA . ASP A 1 733 ? 19.522 -12.245 -16.929 1.00 93.69 733 ASP A CA 1
ATOM 5588 C C . ASP A 1 733 ? 18.294 -12.312 -17.856 1.00 93.69 733 ASP A C 1
ATOM 5590 O O . ASP A 1 733 ? 18.337 -11.794 -18.973 1.00 93.69 733 ASP A O 1
ATOM 5594 N N . ASP A 1 734 ? 17.191 -12.900 -17.382 1.00 93.44 734 ASP A N 1
ATOM 5595 C CA . ASP A 1 734 ? 15.938 -13.001 -18.134 1.00 93.44 734 ASP A CA 1
ATOM 5596 C C . ASP A 1 734 ? 15.281 -11.626 -18.306 1.00 93.44 734 ASP A C 1
ATOM 5598 O O . ASP A 1 734 ? 14.923 -11.261 -19.427 1.00 93.44 734 ASP A O 1
ATOM 5602 N N . CYS A 1 735 ? 15.197 -10.820 -17.242 1.00 95.56 735 CYS A N 1
ATOM 5603 C CA . CYS A 1 735 ? 14.705 -9.446 -17.343 1.00 95.56 735 CYS A CA 1
ATOM 5604 C C . CYS A 1 735 ? 15.564 -8.614 -18.305 1.00 95.56 735 CYS A C 1
ATOM 5606 O O . CYS A 1 735 ? 15.055 -7.979 -19.233 1.00 95.56 735 CYS A O 1
ATOM 5608 N N . LYS A 1 736 ? 16.891 -8.674 -18.142 1.00 95.69 736 LYS A N 1
ATOM 5609 C CA . LYS A 1 736 ? 17.843 -8.001 -19.031 1.00 95.69 736 LYS A CA 1
ATOM 5610 C C . LYS A 1 736 ? 17.647 -8.413 -20.483 1.00 95.69 736 LYS A C 1
ATOM 5612 O O . LYS A 1 736 ? 17.683 -7.557 -21.370 1.00 95.69 736 LYS A O 1
ATOM 5617 N N . PHE A 1 737 ? 17.439 -9.701 -20.739 1.00 94.88 737 PHE A N 1
ATOM 5618 C CA . PHE A 1 737 ? 17.182 -10.220 -22.075 1.00 94.88 737 PHE A CA 1
ATOM 5619 C C . PHE A 1 737 ? 15.855 -9.708 -22.649 1.00 94.88 737 PHE A C 1
ATOM 5621 O O . PHE A 1 737 ? 15.853 -9.243 -23.789 1.00 94.88 737 PHE A O 1
ATOM 5628 N N . LEU A 1 738 ? 14.768 -9.735 -21.870 1.00 95.69 738 LEU A N 1
ATOM 5629 C CA . LEU A 1 738 ? 13.444 -9.246 -22.273 1.00 95.69 738 LEU A CA 1
ATOM 5630 C C . LEU A 1 738 ? 13.475 -7.765 -22.650 1.00 95.69 738 LEU A C 1
ATOM 5632 O O . LEU A 1 738 ? 13.069 -7.409 -23.757 1.00 95.69 738 LEU A O 1
ATOM 5636 N N . LEU A 1 739 ? 14.016 -6.917 -21.773 1.00 96.56 739 LEU A N 1
ATOM 5637 C CA . LEU A 1 739 ? 14.099 -5.473 -21.999 1.00 96.56 739 LEU A CA 1
ATOM 5638 C C . LEU A 1 739 ? 15.014 -5.136 -23.181 1.00 96.56 739 LEU A C 1
ATOM 5640 O O . LEU A 1 739 ? 14.642 -4.359 -24.059 1.00 96.56 739 LEU A O 1
ATOM 5644 N N . SER A 1 740 ? 16.179 -5.788 -23.265 1.00 96.19 740 SER A N 1
ATOM 5645 C CA . SER A 1 740 ? 17.105 -5.612 -24.392 1.00 96.19 740 SER A CA 1
ATOM 5646 C C . SER A 1 740 ? 16.470 -6.034 -25.719 1.00 96.19 740 SER A C 1
ATOM 5648 O O . SER A 1 740 ? 16.648 -5.356 -26.733 1.00 96.19 740 SER A O 1
ATOM 5650 N N . ASN A 1 741 ? 15.716 -7.139 -25.738 1.00 96.38 741 ASN A N 1
ATOM 5651 C CA . ASN A 1 741 ? 15.012 -7.599 -26.931 1.00 96.38 741 ASN A CA 1
ATOM 5652 C C . ASN A 1 741 ? 13.882 -6.639 -27.321 1.00 96.38 741 ASN A C 1
ATOM 5654 O O . ASN A 1 741 ? 13.806 -6.264 -28.486 1.00 96.38 741 ASN A O 1
ATOM 5658 N N . LEU A 1 742 ? 13.062 -6.186 -26.366 1.00 96.62 742 LEU A N 1
ATOM 5659 C CA . LEU A 1 742 ? 11.994 -5.211 -26.607 1.00 96.62 742 LEU A CA 1
ATOM 5660 C C . LEU A 1 742 ? 12.546 -3.913 -27.210 1.00 96.62 742 LEU A C 1
ATOM 5662 O O . LEU A 1 742 ? 12.061 -3.463 -28.249 1.00 96.62 742 LEU A O 1
ATOM 5666 N N . TYR A 1 743 ? 13.615 -3.373 -26.622 1.00 96.50 743 TYR A N 1
ATOM 5667 C CA . TYR A 1 743 ? 14.301 -2.186 -27.131 1.00 96.50 743 TYR A CA 1
ATOM 5668 C C . TYR A 1 743 ? 14.854 -2.406 -28.548 1.00 96.50 743 TYR A C 1
ATOM 5670 O O . TYR A 1 743 ? 14.705 -1.560 -29.428 1.00 96.50 743 TYR A O 1
ATOM 5678 N N . THR A 1 744 ? 15.468 -3.568 -28.794 1.00 95.69 744 THR A N 1
ATOM 5679 C CA . THR A 1 744 ? 16.039 -3.920 -30.106 1.00 95.69 744 THR A CA 1
ATOM 5680 C C . THR A 1 744 ? 14.964 -4.097 -31.174 1.00 95.69 744 THR A C 1
ATOM 5682 O O . THR A 1 744 ? 15.134 -3.651 -32.308 1.00 95.69 744 THR A O 1
ATOM 5685 N N . CYS A 1 745 ? 13.850 -4.738 -30.832 1.00 95.56 745 CYS A N 1
ATOM 5686 C CA . CYS A 1 745 ? 12.705 -4.888 -31.720 1.00 95.56 745 CYS A CA 1
ATOM 5687 C C . CYS A 1 745 ? 12.108 -3.536 -32.092 1.00 95.56 745 CYS A C 1
ATOM 5689 O O . CYS A 1 745 ? 11.828 -3.309 -33.265 1.00 95.56 745 CYS A O 1
ATOM 5691 N N . ALA A 1 746 ? 11.999 -2.626 -31.127 1.00 94.94 746 ALA A N 1
ATOM 5692 C CA . ALA A 1 746 ? 11.537 -1.270 -31.366 1.00 94.94 746 ALA A CA 1
ATOM 5693 C C . ALA A 1 746 ? 12.471 -0.478 -32.304 1.00 94.94 746 ALA A C 1
ATOM 5695 O O . ALA A 1 746 ? 11.998 0.226 -33.190 1.00 94.94 746 ALA A O 1
ATOM 5696 N N . ASP A 1 747 ? 13.793 -0.639 -32.155 1.00 94.19 747 ASP A N 1
ATOM 5697 C CA . ASP A 1 747 ? 14.804 0.045 -32.981 1.00 94.19 747 ASP A CA 1
ATOM 5698 C C . ASP A 1 747 ? 14.862 -0.463 -34.435 1.00 94.19 747 ASP A C 1
ATOM 5700 O O . ASP A 1 747 ? 15.097 0.309 -35.366 1.00 94.19 747 ASP A O 1
ATOM 5704 N N . ILE A 1 748 ? 14.662 -1.770 -34.646 1.00 90.56 748 ILE A N 1
ATOM 5705 C CA . ILE A 1 748 ? 14.847 -2.422 -35.956 1.00 90.56 748 ILE A CA 1
ATOM 5706 C C . ILE A 1 748 ? 13.534 -2.548 -36.750 1.00 90.56 748 ILE A C 1
ATOM 5708 O O . ILE A 1 748 ? 13.585 -2.777 -37.963 1.00 90.56 748 ILE A O 1
ATOM 5712 N N . ALA A 1 749 ? 12.371 -2.410 -36.106 1.00 86.94 749 ALA A N 1
ATOM 5713 C CA . ALA A 1 749 ? 11.072 -2.552 -36.761 1.00 86.94 749 ALA A CA 1
ATOM 5714 C C . ALA A 1 749 ? 10.927 -1.598 -37.965 1.00 86.94 749 ALA A C 1
ATOM 5716 O O . ALA A 1 749 ? 11.059 -0.380 -37.854 1.00 86.94 749 ALA A O 1
ATOM 5717 N N . ASP A 1 750 ? 10.664 -2.174 -39.143 1.00 82.56 750 ASP A N 1
ATOM 5718 C CA . ASP A 1 750 ? 10.498 -1.444 -40.405 1.00 82.56 750 ASP A CA 1
ATOM 5719 C C . ASP A 1 750 ? 9.033 -1.013 -40.603 1.00 82.56 750 ASP A C 1
ATOM 5721 O O . ASP A 1 750 ? 8.101 -1.686 -40.161 1.00 82.56 750 ASP A O 1
ATOM 5725 N N . ASP A 1 751 ? 8.808 0.051 -41.378 1.00 76.31 751 ASP A N 1
ATOM 5726 C CA . ASP A 1 751 ? 7.480 0.598 -41.720 1.00 76.31 751 ASP A CA 1
ATOM 5727 C C . ASP A 1 751 ? 6.586 -0.391 -42.503 1.00 76.31 751 ASP A C 1
ATOM 5729 O O . ASP A 1 751 ? 5.447 -0.077 -42.855 1.00 76.31 751 ASP A O 1
ATOM 5733 N N . THR A 1 752 ? 7.103 -1.575 -42.847 1.00 73.88 752 THR A N 1
ATOM 5734 C CA . THR A 1 752 ? 6.426 -2.569 -43.686 1.00 73.88 752 THR A CA 1
ATOM 5735 C C . THR A 1 752 ? 5.718 -3.683 -42.910 1.00 73.88 752 THR A C 1
ATOM 5737 O O . THR A 1 752 ? 5.015 -4.484 -43.536 1.00 73.88 752 THR A O 1
ATOM 5740 N N . GLU A 1 753 ? 5.852 -3.740 -41.582 1.00 67.19 753 GLU A N 1
ATOM 5741 C CA . GLU A 1 753 ? 5.192 -4.759 -40.759 1.00 67.19 753 GLU A CA 1
ATOM 5742 C C . GLU A 1 753 ? 3.712 -4.448 -40.494 1.00 67.19 753 GLU A C 1
ATOM 5744 O O . GLU A 1 753 ? 3.310 -3.312 -40.260 1.00 67.19 753 GLU A O 1
ATOM 5749 N N . VAL A 1 754 ? 2.885 -5.496 -40.574 1.00 74.06 754 VAL A N 1
ATOM 5750 C CA . VAL A 1 754 ? 1.417 -5.429 -40.424 1.00 74.06 754 VAL A CA 1
ATOM 5751 C C . VAL A 1 754 ? 0.963 -6.100 -39.118 1.00 74.06 754 VAL A C 1
ATOM 5753 O O . VAL A 1 754 ? -0.232 -6.267 -38.897 1.00 74.06 754 VAL A O 1
ATOM 5756 N N . ASP A 1 755 ? 1.898 -6.533 -38.267 1.00 86.00 755 ASP A N 1
ATOM 5757 C CA . ASP A 1 755 ? 1.571 -7.138 -36.975 1.00 86.00 755 ASP A CA 1
ATOM 5758 C C . ASP A 1 755 ? 1.265 -6.033 -35.945 1.00 86.00 755 ASP A C 1
ATOM 5760 O O . ASP A 1 755 ? 2.117 -5.165 -35.736 1.00 86.00 755 ASP A O 1
ATOM 5764 N N . PRO A 1 756 ? 0.078 -6.027 -35.306 1.00 87.25 756 PRO A N 1
ATOM 5765 C CA . PRO A 1 756 ? -0.273 -5.002 -34.329 1.00 87.25 756 PRO A CA 1
ATOM 5766 C C . PRO A 1 756 ? 0.683 -4.916 -33.134 1.00 87.25 756 PRO A C 1
ATOM 5768 O O . PRO A 1 756 ? 0.942 -3.808 -32.670 1.00 87.25 756 PRO A O 1
ATOM 5771 N N . VAL A 1 757 ? 1.257 -6.037 -32.670 1.00 89.44 757 VAL A N 1
ATOM 5772 C CA . VAL A 1 757 ? 2.259 -6.017 -31.588 1.00 89.44 757 VAL A CA 1
ATOM 5773 C C . VAL A 1 757 ? 3.500 -5.287 -32.059 1.00 89.44 757 VAL A C 1
ATOM 5775 O O . VAL A 1 757 ? 4.009 -4.431 -31.348 1.00 89.44 757 VAL A O 1
ATOM 5778 N N . MET A 1 758 ? 3.969 -5.573 -33.274 1.00 91.88 758 MET A N 1
ATOM 5779 C CA . MET A 1 758 ? 5.167 -4.922 -33.807 1.00 91.88 758 MET A CA 1
ATOM 5780 C C . MET A 1 758 ? 4.960 -3.428 -34.058 1.00 91.88 758 MET A C 1
ATOM 5782 O O . MET A 1 758 ? 5.905 -2.663 -33.903 1.00 91.88 758 MET A O 1
ATOM 5786 N N . ILE A 1 759 ? 3.737 -2.991 -34.378 1.00 89.69 759 ILE A N 1
ATOM 5787 C CA . ILE A 1 759 ? 3.400 -1.561 -34.454 1.00 89.69 759 ILE A CA 1
ATOM 5788 C C . ILE A 1 759 ? 3.565 -0.905 -33.077 1.00 89.69 759 ILE A C 1
ATOM 5790 O O . ILE A 1 759 ? 4.261 0.103 -32.970 1.00 89.69 759 ILE A O 1
ATOM 5794 N N . VAL A 1 760 ? 2.997 -1.500 -32.023 1.00 92.12 760 VAL A N 1
ATOM 5795 C CA . VAL A 1 760 ? 3.131 -0.984 -30.649 1.00 92.12 760 VAL A CA 1
ATOM 5796 C C . VAL A 1 760 ? 4.581 -1.036 -30.174 1.00 92.12 760 VAL A C 1
ATOM 5798 O O . VAL A 1 760 ? 5.084 -0.067 -29.615 1.00 92.12 760 VAL A O 1
ATOM 5801 N N . VAL A 1 761 ? 5.295 -2.127 -30.442 1.00 93.62 761 VAL A N 1
ATOM 5802 C CA . VAL A 1 761 ? 6.707 -2.275 -30.075 1.00 93.62 761 VAL A CA 1
ATOM 5803 C C . VAL A 1 761 ? 7.576 -1.262 -30.813 1.00 93.62 761 VAL A C 1
ATOM 5805 O O . VAL A 1 761 ? 8.428 -0.652 -30.182 1.00 93.62 761 VAL A O 1
ATOM 5808 N N . ARG A 1 762 ? 7.346 -1.004 -32.103 1.00 93.44 762 ARG A N 1
ATOM 5809 C CA . ARG A 1 762 ? 8.039 0.062 -32.844 1.00 93.44 762 ARG A CA 1
ATOM 5810 C C . ARG A 1 762 ? 7.795 1.435 -32.218 1.00 93.44 762 ARG A C 1
ATOM 5812 O O . ARG A 1 762 ? 8.738 2.201 -32.047 1.00 93.44 762 ARG A O 1
ATOM 5819 N N . ASP A 1 763 ? 6.540 1.744 -31.902 1.00 92.81 763 ASP A N 1
ATOM 5820 C CA . ASP A 1 763 ? 6.141 3.094 -31.498 1.00 92.81 763 ASP A CA 1
ATOM 5821 C C . ASP A 1 763 ? 6.448 3.386 -30.016 1.00 92.81 763 ASP A C 1
ATOM 5823 O O . ASP A 1 763 ? 6.770 4.524 -29.674 1.00 92.81 763 ASP A O 1
ATOM 5827 N N . TYR A 1 764 ? 6.407 2.365 -29.150 1.00 94.81 764 TYR A N 1
ATOM 5828 C CA . TYR A 1 764 ? 6.505 2.508 -27.690 1.00 94.81 764 TYR A CA 1
ATOM 5829 C C . TYR A 1 764 ? 7.568 1.621 -27.033 1.00 94.81 764 TYR A C 1
ATOM 5831 O O . TYR A 1 764 ? 7.974 1.893 -25.905 1.00 94.81 764 TYR A O 1
ATOM 5839 N N . GLY A 1 765 ? 8.066 0.581 -27.704 1.00 94.94 765 GLY A N 1
ATOM 5840 C CA . GLY A 1 765 ? 8.914 -0.440 -27.082 1.00 94.94 765 GLY A CA 1
ATOM 5841 C C . GLY A 1 765 ? 10.231 0.092 -26.509 1.00 94.94 765 GLY A C 1
ATOM 5842 O O . GLY A 1 765 ? 10.653 -0.381 -25.460 1.00 94.94 765 GLY A O 1
ATOM 5843 N N . GLN A 1 766 ? 10.853 1.113 -27.116 1.00 95.00 766 GLN A N 1
ATOM 5844 C CA . GLN A 1 766 ? 12.044 1.755 -26.531 1.00 95.00 766 GLN A CA 1
ATOM 5845 C C . GLN A 1 766 ? 11.718 2.479 -25.222 1.00 95.00 766 GLN A C 1
ATOM 5847 O O . GLN A 1 766 ? 12.465 2.351 -24.255 1.00 95.00 766 GLN A O 1
ATOM 5852 N N . GLN A 1 767 ? 10.613 3.233 -25.196 1.00 94.25 767 GLN A N 1
ATOM 5853 C CA . GLN A 1 767 ? 10.178 3.964 -24.009 1.00 94.25 767 GLN A CA 1
ATOM 5854 C C . GLN A 1 767 ? 9.820 2.988 -22.888 1.00 94.25 767 GLN A C 1
ATOM 5856 O O . GLN A 1 767 ? 10.349 3.127 -21.790 1.00 94.25 767 GLN A O 1
ATOM 5861 N N . ILE A 1 768 ? 9.000 1.977 -23.189 1.00 94.62 768 ILE A N 1
ATOM 5862 C CA . ILE A 1 768 ? 8.602 0.945 -22.225 1.00 94.62 768 ILE A CA 1
ATOM 5863 C C . ILE A 1 768 ? 9.844 0.219 -21.691 1.00 94.62 768 ILE A C 1
ATOM 5865 O O . ILE A 1 768 ? 9.992 0.068 -20.486 1.00 94.62 768 ILE A O 1
ATOM 5869 N N . ALA A 1 769 ? 10.785 -0.181 -22.553 1.00 95.62 769 ALA A N 1
ATOM 5870 C CA . ALA A 1 769 ? 12.004 -0.854 -22.103 1.00 95.62 769 ALA A CA 1
ATOM 5871 C C . ALA A 1 769 ? 12.873 0.033 -21.191 1.00 95.62 769 ALA A C 1
ATOM 5873 O O . ALA A 1 769 ? 13.382 -0.452 -20.187 1.00 95.62 769 ALA A O 1
ATOM 5874 N N . LEU A 1 770 ? 13.031 1.325 -21.505 1.00 94.19 770 LEU A N 1
ATOM 5875 C CA . LEU A 1 770 ? 13.775 2.274 -20.663 1.00 94.19 770 LEU A CA 1
ATOM 5876 C C . LEU A 1 770 ? 13.082 2.545 -19.326 1.00 94.19 770 LEU A C 1
ATOM 5878 O O . LEU A 1 770 ? 13.755 2.709 -18.311 1.00 94.19 770 LEU A O 1
ATOM 5882 N N . GLU A 1 771 ? 11.753 2.599 -19.327 1.00 92.44 771 GLU A N 1
ATOM 5883 C CA . GLU A 1 771 ? 10.952 2.767 -18.120 1.00 92.44 771 GLU A CA 1
ATOM 5884 C C . GLU A 1 771 ? 11.067 1.540 -17.214 1.00 92.44 771 GLU A C 1
ATOM 5886 O O . GLU A 1 771 ? 11.412 1.679 -16.046 1.00 92.44 771 GLU A O 1
ATOM 5891 N N . TYR A 1 772 ? 10.913 0.334 -17.764 1.00 93.75 772 TYR A N 1
ATOM 5892 C CA . TYR A 1 772 ? 11.018 -0.918 -17.008 1.00 93.75 772 TYR A CA 1
ATOM 5893 C C . TYR A 1 772 ? 12.459 -1.362 -16.717 1.00 93.75 772 TYR A C 1
ATOM 5895 O O . TYR A 1 772 ? 12.659 -2.290 -15.939 1.00 93.75 772 TYR A O 1
ATOM 5903 N N . ALA A 1 773 ? 13.476 -0.713 -17.292 1.00 94.56 773 ALA A N 1
ATOM 5904 C CA . ALA A 1 773 ? 14.868 -0.888 -16.872 1.00 94.56 773 ALA A CA 1
ATOM 5905 C C . ALA A 1 773 ? 15.175 -0.185 -15.543 1.00 94.56 773 ALA A C 1
ATOM 5907 O O . ALA A 1 773 ? 16.180 -0.505 -14.910 1.00 94.56 773 ALA A O 1
ATOM 5908 N N . LYS A 1 774 ? 14.323 0.755 -15.118 1.00 92.19 774 LYS A N 1
ATOM 5909 C CA . LYS A 1 774 ? 14.369 1.423 -13.814 1.00 92.19 774 LYS A CA 1
ATOM 5910 C C . LYS A 1 774 ? 13.518 0.610 -12.833 1.00 92.19 774 LYS A C 1
ATOM 5912 O O . LYS A 1 774 ? 12.307 0.787 -12.747 1.00 92.19 774 LYS A O 1
ATOM 5917 N N . LEU A 1 775 ? 14.147 -0.360 -12.175 1.00 89.25 775 LEU A N 1
ATOM 5918 C CA . LEU A 1 775 ? 13.487 -1.295 -11.270 1.00 89.25 775 LEU A CA 1
ATOM 5919 C C . LEU A 1 775 ? 13.110 -0.634 -9.949 1.00 89.25 775 LEU A C 1
ATOM 5921 O O . LEU A 1 775 ? 13.914 0.050 -9.325 1.00 89.25 775 LEU A O 1
ATOM 5925 N N . GLY A 1 776 ? 11.928 -0.982 -9.453 1.00 84.94 776 GLY A N 1
ATOM 5926 C CA . GLY A 1 776 ? 11.401 -0.418 -8.221 1.00 84.94 776 GLY A CA 1
ATOM 5927 C C . GLY A 1 776 ? 10.525 0.791 -8.502 1.00 84.94 776 GLY A C 1
ATOM 5928 O O . GLY A 1 776 ? 9.869 0.885 -9.535 1.00 84.94 776 GLY A O 1
ATOM 5929 N N . GLU A 1 777 ? 10.455 1.699 -7.540 1.00 77.62 777 GLU A N 1
ATOM 5930 C CA . GLU A 1 777 ? 9.514 2.814 -7.596 1.00 77.62 777 GLU A CA 1
ATOM 5931 C C . GLU A 1 777 ? 10.127 4.026 -8.307 1.00 77.62 777 GLU A C 1
ATOM 5933 O O . GLU A 1 777 ? 11.271 4.383 -8.012 1.00 77.62 777 GLU A O 1
ATOM 5938 N N . PRO A 1 778 ? 9.382 4.740 -9.180 1.00 78.69 778 PRO A N 1
ATOM 5939 C CA . PRO A 1 778 ? 9.934 5.803 -10.031 1.00 78.69 778 PRO A CA 1
ATOM 5940 C C . PRO A 1 778 ? 10.695 6.913 -9.294 1.00 78.69 778 PRO A C 1
ATOM 5942 O O . PRO A 1 778 ? 11.516 7.619 -9.877 1.00 78.69 778 PRO A O 1
ATOM 5945 N N . ILE A 1 779 ? 10.396 7.113 -8.011 1.00 69.00 779 ILE A N 1
ATOM 5946 C CA . ILE A 1 779 ? 11.014 8.133 -7.165 1.00 69.00 779 ILE A CA 1
ATOM 5947 C C . ILE A 1 779 ? 12.477 7.812 -6.788 1.00 69.00 779 ILE A C 1
ATOM 5949 O O . ILE A 1 779 ? 13.261 8.744 -6.599 1.00 69.00 779 ILE A O 1
ATOM 5953 N N . LEU A 1 780 ? 12.880 6.534 -6.804 1.00 74.81 780 LEU A N 1
ATOM 5954 C CA . LEU A 1 780 ? 14.281 6.109 -6.633 1.00 74.81 780 LEU A CA 1
ATOM 5955 C C . LEU A 1 780 ? 15.178 6.622 -7.760 1.00 74.81 780 LEU A C 1
ATOM 5957 O O . LEU A 1 780 ? 16.342 6.933 -7.533 1.00 74.81 780 LEU A O 1
ATOM 5961 N N . HIS A 1 781 ? 14.601 6.776 -8.950 1.00 81.69 781 HIS A N 1
ATOM 5962 C CA . HIS A 1 781 ? 15.293 7.170 -10.174 1.00 81.69 781 HIS A CA 1
ATOM 5963 C C . HIS A 1 781 ? 15.226 8.679 -10.442 1.00 81.69 781 HIS A C 1
ATOM 5965 O O . HIS A 1 781 ? 15.582 9.156 -11.524 1.00 81.69 781 HIS A O 1
ATOM 5971 N N . VAL A 1 782 ? 14.736 9.476 -9.483 1.00 76.06 782 VAL A N 1
ATOM 5972 C CA . VAL A 1 782 ? 14.626 10.929 -9.657 1.00 76.06 782 VAL A CA 1
ATOM 5973 C C . VAL A 1 782 ? 16.015 11.551 -9.726 1.00 76.06 782 VAL A C 1
ATOM 5975 O O . VAL A 1 782 ? 16.751 11.603 -8.744 1.00 76.06 782 VAL A O 1
ATOM 5978 N N . GLY A 1 783 ? 16.333 12.104 -10.895 1.00 78.69 783 GLY A N 1
ATOM 5979 C CA . GLY A 1 783 ? 17.626 12.727 -11.171 1.00 78.69 783 GLY A CA 1
ATOM 5980 C C . GLY A 1 783 ? 18.651 11.780 -11.788 1.00 78.69 783 GLY A C 1
ATOM 5981 O O . GLY A 1 783 ? 19.742 12.243 -12.116 1.00 78.69 783 GLY A O 1
ATOM 5982 N N . GLU A 1 784 ? 18.309 10.505 -11.986 1.00 82.44 784 GLU A N 1
ATOM 5983 C CA . GLU A 1 784 ? 19.093 9.619 -12.840 1.00 82.44 784 GLU A CA 1
ATOM 5984 C C . GLU A 1 784 ? 18.918 10.028 -14.306 1.00 82.44 784 GLU A C 1
ATOM 5986 O O . GLU A 1 784 ? 17.815 10.353 -14.758 1.00 82.44 784 GLU A O 1
ATOM 5991 N N . GLU A 1 785 ? 20.026 10.057 -15.043 1.00 86.88 785 GLU A N 1
ATOM 5992 C CA . GLU A 1 785 ? 19.998 10.263 -16.488 1.00 86.88 785 GLU A CA 1
ATOM 5993 C C . GLU A 1 785 ? 19.482 8.991 -17.172 1.00 86.88 785 GLU A C 1
ATOM 5995 O O . GLU A 1 785 ? 19.686 7.880 -16.678 1.00 86.88 785 GLU A O 1
ATOM 6000 N N . ASP A 1 786 ? 18.796 9.143 -18.306 1.00 84.44 786 ASP A N 1
ATOM 6001 C CA . ASP A 1 786 ? 18.346 7.983 -19.070 1.00 84.44 786 ASP A CA 1
ATOM 6002 C C . ASP A 1 786 ? 19.550 7.169 -19.556 1.00 84.44 786 ASP A C 1
ATOM 6004 O O . ASP A 1 786 ? 20.546 7.718 -20.034 1.00 84.44 786 ASP A O 1
ATOM 6008 N N . GLN A 1 787 ? 19.447 5.846 -19.430 1.00 88.62 787 GLN A N 1
ATOM 6009 C CA . GLN A 1 787 ? 20.513 4.933 -19.813 1.00 88.62 787 GLN A CA 1
ATOM 6010 C C . GLN A 1 787 ? 20.825 5.055 -21.315 1.00 88.62 787 GLN A C 1
ATOM 6012 O O . GLN A 1 787 ? 19.944 4.901 -22.164 1.00 88.62 787 GLN A O 1
ATOM 6017 N N . GLU A 1 788 ? 22.100 5.249 -21.664 1.00 90.75 788 GLU A N 1
ATOM 6018 C CA . GLU A 1 788 ? 22.556 5.090 -23.047 1.00 90.75 788 GLU A CA 1
ATOM 6019 C C . GLU A 1 788 ? 22.633 3.594 -23.407 1.00 90.75 788 GLU A C 1
ATOM 6021 O O . GLU A 1 788 ? 23.459 2.845 -22.881 1.00 90.75 788 GLU A O 1
ATOM 6026 N N . VAL A 1 789 ? 21.776 3.141 -24.329 1.00 92.62 789 VAL A N 1
ATOM 6027 C CA . VAL A 1 789 ? 21.737 1.736 -24.764 1.00 92.62 789 VAL A CA 1
ATOM 6028 C C . VAL A 1 789 ? 22.768 1.493 -25.870 1.00 92.62 789 VAL A C 1
ATOM 6030 O O . VAL A 1 789 ? 22.540 1.761 -27.051 1.00 92.62 789 VAL A O 1
ATOM 6033 N N . ALA A 1 790 ? 23.934 0.971 -25.487 1.00 89.81 790 ALA A N 1
ATOM 6034 C CA . ALA A 1 790 ? 24.978 0.558 -26.423 1.00 89.81 790 ALA A CA 1
ATOM 6035 C C . ALA A 1 790 ? 24.667 -0.803 -27.070 1.00 89.81 790 ALA A C 1
ATOM 6037 O O . ALA A 1 790 ? 23.897 -1.601 -26.543 1.00 89.81 790 ALA A O 1
ATOM 6038 N N . SER A 1 791 ? 25.302 -1.116 -28.205 1.00 86.31 791 SER A N 1
ATOM 6039 C CA . SER A 1 791 ? 25.195 -2.451 -28.809 1.00 86.31 791 SER A CA 1
ATOM 6040 C C . SER A 1 791 ? 25.703 -3.531 -27.858 1.00 86.31 791 SER A C 1
ATOM 6042 O O . SER A 1 791 ? 26.771 -3.376 -27.265 1.00 86.31 791 SER A O 1
ATOM 6044 N N . CYS A 1 792 ? 24.961 -4.639 -27.757 1.00 81.62 792 CYS A N 1
ATOM 6045 C CA . CYS A 1 792 ? 25.414 -5.885 -27.156 1.00 81.62 792 CYS A CA 1
ATOM 6046 C C . CYS A 1 792 ? 26.580 -6.418 -27.994 1.00 81.62 792 CYS A C 1
ATOM 6048 O O . CYS A 1 792 ? 26.421 -7.310 -28.831 1.00 81.62 792 CYS A O 1
ATOM 6050 N N . GLY A 1 793 ? 27.772 -5.849 -27.821 1.00 70.62 793 GLY A N 1
ATOM 6051 C CA . GLY A 1 793 ? 28.978 -6.416 -28.397 1.00 70.62 793 GLY A CA 1
ATOM 6052 C C . GLY A 1 793 ? 29.060 -7.878 -27.966 1.00 70.62 793 GLY A C 1
ATOM 6053 O O . GLY A 1 793 ? 28.779 -8.196 -26.810 1.00 70.62 793 GLY A O 1
ATOM 6054 N N . LYS A 1 794 ? 29.433 -8.787 -28.875 1.00 54.84 794 LYS A N 1
ATOM 6055 C CA . LYS A 1 794 ? 29.808 -10.162 -28.510 1.00 54.84 794 LYS A CA 1
ATOM 6056 C C . LYS A 1 794 ? 31.001 -10.101 -27.556 1.00 54.84 794 LYS A C 1
ATOM 6058 O O . LYS A 1 794 ? 32.134 -10.164 -28.015 1.00 54.84 794 LYS A O 1
ATOM 6063 N N . GLY A 1 795 ? 30.750 -9.925 -26.260 1.00 52.12 795 GLY A N 1
ATOM 6064 C CA . GLY A 1 795 ? 31.783 -9.779 -25.244 1.00 52.12 795 GLY A CA 1
ATOM 6065 C C . GLY A 1 795 ? 32.902 -8.833 -25.672 1.00 52.12 795 GLY A C 1
ATOM 6066 O O . GLY A 1 795 ? 34.066 -9.226 -25.628 1.00 52.12 795 GLY A O 1
ATOM 6067 N N . ALA A 1 796 ? 32.571 -7.605 -26.083 1.00 45.53 796 ALA A N 1
ATOM 6068 C CA . ALA A 1 796 ? 33.539 -6.543 -25.865 1.00 45.53 796 ALA A CA 1
ATOM 6069 C C . ALA A 1 796 ? 33.647 -6.461 -24.342 1.00 45.53 796 ALA A C 1
ATOM 6071 O O . ALA A 1 796 ? 32.742 -5.960 -23.681 1.00 45.53 796 ALA A O 1
ATOM 6072 N N . ILE A 1 797 ? 34.679 -7.087 -23.774 1.00 53.84 797 ILE A N 1
ATOM 6073 C CA . ILE A 1 797 ? 35.095 -6.797 -22.409 1.00 53.84 797 ILE A CA 1
ATOM 6074 C C . ILE A 1 797 ? 35.338 -5.296 -22.445 1.00 53.84 797 ILE A C 1
ATOM 6076 O O . ILE A 1 797 ? 36.330 -4.853 -23.027 1.00 53.84 797 ILE A O 1
ATOM 6080 N N . ILE A 1 798 ? 34.380 -4.524 -21.937 1.00 53.84 798 ILE A N 1
ATOM 6081 C CA . ILE A 1 798 ? 34.546 -3.095 -21.751 1.00 53.84 798 ILE A CA 1
ATOM 6082 C C . ILE A 1 798 ? 35.706 -3.003 -20.772 1.00 53.84 798 ILE A C 1
ATOM 6084 O O . ILE A 1 798 ? 35.593 -3.329 -19.593 1.00 53.84 798 ILE A O 1
ATOM 6088 N N . CYS A 1 799 ? 36.881 -2.722 -21.318 1.00 67.25 799 CYS A N 1
ATOM 6089 C CA . CYS A 1 799 ? 38.100 -2.600 -20.557 1.00 67.25 799 CYS A CA 1
ATOM 6090 C C . CYS A 1 799 ? 38.067 -1.210 -19.939 1.00 67.25 799 CYS A C 1
ATOM 6092 O O . CYS A 1 799 ? 38.687 -0.283 -20.448 1.00 67.25 799 CYS A O 1
ATOM 6094 N N . GLU A 1 800 ? 37.228 -1.054 -18.924 1.00 77.56 800 GLU A N 1
ATOM 6095 C CA . GLU A 1 800 ? 37.122 0.153 -18.125 1.00 77.56 800 GLU A CA 1
ATOM 6096 C C . GLU A 1 800 ? 37.956 -0.002 -16.859 1.00 77.56 800 GLU A C 1
ATOM 6098 O O . GLU A 1 800 ? 38.115 -1.089 -16.296 1.00 77.56 800 GLU A O 1
ATOM 6103 N N . ASP A 1 801 ? 38.530 1.113 -16.428 1.00 85.44 801 ASP A N 1
ATOM 6104 C CA . ASP A 1 801 ? 39.235 1.182 -15.163 1.00 85.44 801 ASP A CA 1
ATOM 6105 C C . ASP A 1 801 ? 38.198 1.149 -14.028 1.00 85.44 801 ASP A C 1
ATOM 6107 O O . ASP A 1 801 ? 37.430 2.089 -13.850 1.00 85.44 801 ASP A O 1
ATOM 6111 N N . THR A 1 802 ? 38.176 0.075 -13.237 1.00 89.00 802 THR A N 1
ATOM 6112 C CA . THR A 1 802 ? 37.262 -0.090 -12.089 1.00 89.00 802 THR A CA 1
ATOM 6113 C C . THR A 1 802 ? 37.792 0.551 -10.799 1.00 89.00 802 THR A C 1
ATOM 6115 O O . THR A 1 802 ? 37.191 0.426 -9.726 1.00 89.00 802 THR A O 1
ATOM 6118 N N . LEU A 1 803 ? 38.924 1.259 -10.873 1.00 90.88 803 LEU A N 1
ATOM 6119 C CA . LEU A 1 803 ? 39.524 1.978 -9.750 1.00 90.88 803 LEU A CA 1
ATOM 6120 C C . LEU A 1 803 ? 38.579 2.990 -9.069 1.00 90.88 803 LEU A C 1
ATOM 6122 O O . LEU A 1 803 ? 38.603 3.025 -7.836 1.00 90.88 803 LEU A O 1
ATOM 6126 N N . PRO A 1 804 ? 37.737 3.773 -9.779 1.00 84.19 804 PRO A N 1
ATOM 6127 C CA . PRO A 1 804 ? 36.838 4.736 -9.135 1.00 84.19 804 PRO A CA 1
ATOM 6128 C C . PRO A 1 804 ? 35.860 4.094 -8.139 1.00 84.19 804 PRO A C 1
ATOM 6130 O O . PRO A 1 804 ? 35.526 4.698 -7.124 1.00 84.19 804 PRO A O 1
ATOM 6133 N N . SER A 1 805 ? 35.452 2.847 -8.385 1.00 76.56 805 SER A N 1
ATOM 6134 C CA . SER A 1 805 ? 34.596 2.053 -7.494 1.00 76.56 805 SER A CA 1
ATOM 6135 C C . SER A 1 805 ? 35.379 1.166 -6.515 1.00 76.56 805 SER A C 1
ATOM 6137 O O . SER A 1 805 ? 34.789 0.496 -5.668 1.00 76.56 805 SER A O 1
ATOM 6139 N N . ASN A 1 806 ? 36.711 1.127 -6.605 1.00 88.06 806 ASN A N 1
ATOM 6140 C CA . ASN A 1 806 ? 37.543 0.268 -5.770 1.00 88.06 806 ASN A CA 1
ATOM 6141 C C . ASN A 1 806 ? 37.762 0.878 -4.365 1.00 88.06 806 ASN A C 1
ATOM 6143 O O . ASN A 1 806 ? 37.951 2.094 -4.246 1.00 88.06 806 ASN A O 1
ATOM 6147 N N . PRO A 1 807 ? 37.846 0.066 -3.289 1.00 78.88 807 PRO A N 1
ATOM 6148 C CA . PRO A 1 807 ? 38.170 0.542 -1.939 1.00 78.88 807 PRO A CA 1
ATOM 6149 C C . PRO A 1 807 ? 39.423 1.432 -1.850 1.00 78.88 807 PRO A C 1
ATOM 6151 O O . PRO A 1 807 ? 39.503 2.297 -0.977 1.00 78.88 807 PRO A O 1
ATOM 6154 N N . ALA A 1 808 ? 40.393 1.270 -2.755 1.00 80.50 808 ALA A N 1
ATOM 6155 C CA . ALA A 1 808 ? 41.556 2.151 -2.832 1.00 80.50 808 ALA A CA 1
ATOM 6156 C C . ALA A 1 808 ? 41.203 3.621 -3.140 1.00 80.50 808 ALA A C 1
ATOM 6158 O O . ALA A 1 808 ? 41.825 4.522 -2.572 1.00 80.50 808 ALA A O 1
ATOM 6159 N N . CYS A 1 809 ? 40.189 3.878 -3.970 1.00 86.56 809 CYS A N 1
ATOM 6160 C CA . CYS A 1 809 ? 39.671 5.225 -4.215 1.00 86.56 809 CYS A CA 1
ATOM 6161 C C . CYS A 1 809 ? 38.882 5.732 -2.998 1.00 86.56 809 CYS A C 1
ATOM 6163 O O . CYS A 1 809 ? 39.186 6.803 -2.467 1.00 86.56 809 CYS A O 1
ATOM 6165 N N . LEU A 1 810 ? 37.954 4.915 -2.486 1.00 76.50 810 LEU A N 1
ATOM 6166 C CA . LEU A 1 810 ? 37.071 5.263 -1.362 1.00 76.50 810 LEU A CA 1
ATOM 6167 C C . LEU A 1 810 ? 37.821 5.593 -0.062 1.00 76.50 810 LEU A C 1
ATOM 6169 O O . LEU A 1 810 ? 37.470 6.553 0.623 1.00 76.50 810 LEU A O 1
ATOM 6173 N N . PHE A 1 811 ? 38.863 4.833 0.281 1.00 81.62 811 PHE A N 1
ATOM 6174 C CA . PHE A 1 811 ? 39.587 5.001 1.550 1.00 81.62 811 PHE A CA 1
ATOM 6175 C C . PHE A 1 811 ? 40.971 5.641 1.393 1.00 81.62 811 PHE A C 1
ATOM 6177 O O . PHE A 1 811 ? 41.491 6.216 2.351 1.00 81.62 811 PHE A O 1
ATOM 6184 N N . GLY A 1 812 ? 41.578 5.541 0.208 1.00 79.12 812 GLY A N 1
ATOM 6185 C CA . GLY A 1 812 ? 42.937 6.013 -0.069 1.00 79.12 812 GLY A CA 1
ATOM 6186 C C . GLY A 1 812 ? 43.016 7.323 -0.852 1.00 79.12 812 GLY A C 1
ATOM 6187 O O . GLY A 1 812 ? 44.114 7.858 -0.993 1.00 79.12 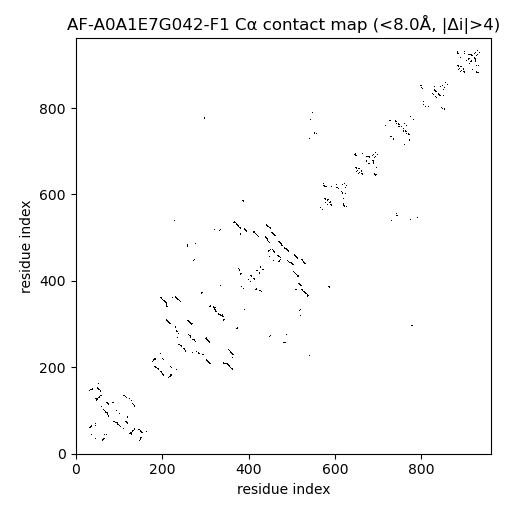812 GLY A O 1
ATOM 6188 N N . SER A 1 813 ? 41.888 7.851 -1.347 1.00 87.88 813 SER A N 1
ATOM 6189 C CA . SER A 1 813 ? 41.830 9.044 -2.210 1.00 87.88 813 SER A CA 1
ATOM 6190 C C . SER A 1 813 ? 42.639 8.934 -3.515 1.00 87.88 813 SER A C 1
ATOM 6192 O O . SER A 1 813 ? 42.984 9.957 -4.102 1.00 87.88 813 SER A O 1
ATOM 6194 N N . LEU A 1 814 ? 42.934 7.715 -3.981 1.00 90.88 814 LEU A N 1
ATOM 6195 C CA . LEU A 1 814 ? 43.579 7.442 -5.270 1.00 90.88 814 LEU A CA 1
ATOM 6196 C C . LEU A 1 814 ? 42.533 6.916 -6.256 1.00 90.88 814 LEU A C 1
ATOM 6198 O O . LEU A 1 814 ? 42.340 5.710 -6.378 1.00 90.88 814 LEU A O 1
ATOM 6202 N N . CYS A 1 815 ? 41.832 7.836 -6.913 1.00 93.00 815 CYS A N 1
ATOM 6203 C CA . CYS A 1 815 ? 40.733 7.511 -7.830 1.00 93.00 815 CYS A CA 1
ATOM 6204 C C . CYS A 1 815 ? 41.136 7.563 -9.307 1.00 93.00 815 CYS A C 1
ATOM 6206 O O . CYS A 1 815 ? 40.392 7.103 -10.164 1.00 93.00 815 CYS A O 1
ATOM 6208 N N . GLU A 1 816 ? 42.324 8.091 -9.598 1.00 95.62 816 GLU A N 1
ATOM 6209 C CA . GLU A 1 816 ? 42.863 8.195 -10.949 1.00 95.62 816 GLU A CA 1
ATOM 6210 C C . GLU A 1 816 ? 43.879 7.080 -11.188 1.00 95.62 816 GLU A C 1
ATOM 6212 O O . GLU A 1 816 ? 44.848 6.938 -10.433 1.00 95.62 816 GLU A O 1
ATOM 6217 N N . CYS A 1 817 ? 43.702 6.306 -12.260 1.00 95.44 817 CYS A N 1
ATOM 6218 C CA . CYS A 1 817 ? 44.590 5.183 -12.554 1.00 95.44 817 CYS A CA 1
ATOM 6219 C C . CYS A 1 817 ? 46.037 5.611 -12.793 1.00 95.44 817 CYS A C 1
ATOM 6221 O O . CYS A 1 817 ? 46.957 4.905 -12.390 1.00 95.44 817 CYS A O 1
ATOM 6223 N N . GLU A 1 818 ? 46.266 6.810 -13.330 1.00 96.31 818 GLU A N 1
ATOM 6224 C CA . GLU A 1 818 ? 47.612 7.379 -13.414 1.00 96.31 818 GLU A CA 1
ATOM 6225 C C . GLU A 1 818 ? 48.250 7.560 -12.030 1.00 96.31 818 GLU A C 1
ATOM 6227 O O . GLU A 1 818 ? 49.420 7.224 -11.839 1.00 96.31 818 GLU A O 1
ATOM 6232 N N . GLU A 1 819 ? 47.507 8.063 -11.048 1.00 95.50 819 GLU A N 1
ATOM 6233 C CA . GLU A 1 819 ? 48.027 8.272 -9.696 1.00 95.50 819 GLU A CA 1
ATOM 6234 C C . GLU A 1 819 ? 48.213 6.944 -8.962 1.00 95.5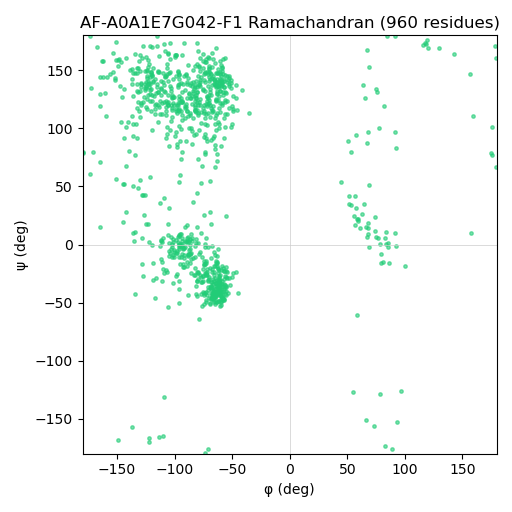0 819 GLU A C 1
ATOM 6236 O O . GLU A 1 819 ? 49.246 6.732 -8.326 1.00 95.50 819 GLU A O 1
ATOM 6241 N N . PHE A 1 820 ? 47.264 6.022 -9.108 1.00 95.62 820 PHE A N 1
ATOM 6242 C CA . PHE A 1 820 ? 47.299 4.701 -8.486 1.00 95.62 820 PHE A CA 1
ATOM 6243 C C . PHE A 1 820 ? 48.435 3.823 -9.022 1.00 95.62 820 PHE A C 1
ATOM 6245 O O . PHE A 1 820 ? 49.158 3.184 -8.257 1.00 95.62 820 PHE A O 1
ATOM 6252 N N . VAL A 1 821 ? 48.666 3.835 -10.336 1.00 96.69 821 VAL A N 1
ATOM 6253 C CA . VAL A 1 821 ? 49.768 3.107 -10.987 1.00 96.69 821 VAL A CA 1
ATOM 6254 C C . VAL A 1 821 ? 51.130 3.685 -10.593 1.00 96.69 821 VAL A C 1
ATOM 6256 O O . VAL A 1 821 ? 52.099 2.936 -10.469 1.00 96.69 821 VAL A O 1
ATOM 6259 N N . ASN A 1 822 ? 51.219 5.001 -10.380 1.00 95.62 822 ASN A N 1
ATOM 6260 C CA . ASN A 1 822 ? 52.468 5.689 -10.034 1.00 95.62 822 ASN A CA 1
ATOM 6261 C C . ASN A 1 822 ? 52.680 5.895 -8.524 1.00 95.62 822 ASN A C 1
ATOM 6263 O O . ASN A 1 822 ? 53.694 6.480 -8.125 1.00 95.62 822 ASN A O 1
ATOM 6267 N N . ALA A 1 823 ? 51.751 5.437 -7.685 1.00 95.31 823 ALA A N 1
ATOM 6268 C CA . ALA A 1 823 ? 51.862 5.553 -6.240 1.00 95.31 823 ALA A CA 1
ATOM 6269 C C . ALA A 1 823 ? 53.118 4.821 -5.716 1.00 95.31 823 ALA A C 1
ATOM 6271 O O . ALA A 1 823 ? 53.500 3.787 -6.268 1.00 95.31 823 ALA A O 1
ATOM 6272 N N . PRO A 1 824 ? 53.775 5.315 -4.648 1.00 95.62 824 PRO A N 1
ATOM 6273 C CA . PRO A 1 824 ? 54.958 4.674 -4.056 1.00 95.62 824 PRO A CA 1
ATOM 6274 C C . PRO A 1 824 ? 54.758 3.203 -3.666 1.00 95.62 824 PRO A C 1
ATOM 6276 O O . PRO A 1 824 ? 55.719 2.432 -3.634 1.00 95.62 824 PRO A O 1
ATOM 6279 N N . GLU A 1 825 ? 53.522 2.845 -3.334 1.00 95.50 825 GLU A N 1
ATOM 6280 C CA . GLU A 1 825 ? 53.058 1.521 -2.932 1.00 95.50 825 GLU A CA 1
ATOM 6281 C C . GLU A 1 825 ? 52.728 0.613 -4.130 1.00 95.50 825 GLU A C 1
ATOM 6283 O O . GLU A 1 825 ? 52.572 -0.598 -3.965 1.00 95.50 825 GLU A O 1
ATOM 6288 N N . SER A 1 826 ? 52.661 1.182 -5.336 1.00 95.81 826 SER A N 1
ATOM 6289 C CA . SER A 1 826 ? 52.445 0.473 -6.593 1.00 95.81 826 SER A CA 1
ATOM 6290 C C . SER A 1 826 ? 53.753 0.035 -7.234 1.00 95.81 826 SER A C 1
ATOM 6292 O O . SER A 1 826 ? 54.780 0.716 -7.186 1.00 95.81 826 SER A O 1
ATOM 6294 N N . THR A 1 827 ? 53.712 -1.112 -7.903 1.00 96.25 827 THR A N 1
ATOM 6295 C CA . THR A 1 827 ? 54.809 -1.585 -8.760 1.00 96.25 827 THR A CA 1
ATOM 6296 C C . THR A 1 827 ? 54.594 -1.256 -10.242 1.00 96.25 827 THR A C 1
ATOM 6298 O O . THR A 1 827 ? 55.422 -1.640 -11.072 1.00 96.25 827 THR A O 1
ATOM 6301 N N . GLY A 1 828 ? 53.545 -0.489 -10.563 1.00 95.44 828 GLY A N 1
ATOM 6302 C CA . GLY A 1 828 ? 53.179 -0.080 -11.918 1.00 95.44 828 GLY A CA 1
ATOM 6303 C C . GLY A 1 828 ? 52.256 -1.074 -12.633 1.00 95.44 828 GLY A C 1
ATOM 6304 O O . GLY A 1 828 ? 51.835 -2.079 -12.061 1.00 95.44 828 GLY A O 1
ATOM 6305 N N . CYS A 1 829 ? 51.951 -0.800 -13.905 1.00 96.06 829 CYS A N 1
ATOM 6306 C CA . CYS A 1 829 ? 51.152 -1.688 -14.754 1.00 96.06 829 CYS A CA 1
ATOM 6307 C C . CYS A 1 829 ? 51.770 -3.091 -14.862 1.00 96.06 829 CYS A C 1
ATOM 6309 O O . CYS A 1 829 ? 52.981 -3.241 -15.048 1.00 96.06 829 CYS A O 1
ATOM 6311 N N . GLY A 1 830 ? 50.934 -4.122 -14.741 1.00 90.06 830 GLY A N 1
ATOM 6312 C CA . GLY A 1 830 ? 51.336 -5.528 -14.626 1.00 90.06 830 GLY A CA 1
ATOM 6313 C C . GLY A 1 830 ? 51.857 -5.929 -13.243 1.00 90.06 830 GLY A C 1
ATOM 6314 O O . GLY A 1 830 ? 52.361 -7.043 -13.087 1.00 90.06 830 GLY A O 1
ATOM 6315 N N . GLY A 1 831 ? 51.783 -5.026 -12.264 1.00 92.50 831 GLY A N 1
ATOM 6316 C CA . GLY A 1 831 ? 52.218 -5.228 -10.890 1.00 92.50 831 GLY A CA 1
ATOM 6317 C C . GLY A 1 831 ? 51.071 -5.222 -9.879 1.00 92.50 831 GLY A C 1
ATOM 6318 O O . GLY A 1 831 ? 49.894 -5.303 -10.221 1.00 92.50 831 GLY A O 1
ATOM 6319 N N . VAL A 1 832 ? 51.443 -5.108 -8.609 1.00 95.38 832 VAL A N 1
ATOM 6320 C CA . VAL A 1 832 ? 50.536 -4.958 -7.466 1.00 95.38 832 VAL A CA 1
ATOM 6321 C C . VAL A 1 832 ? 50.692 -3.592 -6.804 1.00 95.38 832 VAL A C 1
ATOM 6323 O O . VAL A 1 832 ? 51.797 -3.037 -6.778 1.00 95.38 832 VAL A O 1
ATOM 6326 N N . TYR A 1 833 ? 49.594 -3.092 -6.247 1.00 94.81 833 TYR A N 1
ATOM 6327 C CA . TYR A 1 833 ? 49.535 -1.997 -5.288 1.00 94.81 833 TYR A CA 1
ATOM 6328 C C . TYR A 1 833 ? 49.409 -2.589 -3.881 1.00 94.81 833 TYR A C 1
ATOM 6330 O O . TYR A 1 833 ? 48.430 -3.274 -3.581 1.00 94.81 833 TYR A O 1
ATOM 6338 N N . ALA A 1 834 ? 50.405 -2.359 -3.026 1.00 93.62 834 ALA A N 1
ATOM 6339 C CA . ALA A 1 834 ? 50.423 -2.891 -1.666 1.00 93.62 834 ALA A CA 1
ATOM 6340 C C . ALA A 1 834 ? 49.646 -1.973 -0.712 1.00 93.62 834 ALA A C 1
ATOM 6342 O O . ALA A 1 834 ? 50.004 -0.810 -0.534 1.00 93.62 834 ALA A O 1
ATOM 6343 N N . SER A 1 835 ? 48.612 -2.493 -0.052 1.00 88.12 835 SER A N 1
ATOM 6344 C CA . SER A 1 835 ? 47.820 -1.732 0.921 1.00 88.12 835 SER A CA 1
ATOM 6345 C C . SER A 1 835 ? 47.656 -2.483 2.242 1.00 88.12 835 SER A C 1
ATOM 6347 O O . SER A 1 835 ? 47.817 -3.703 2.308 1.00 88.12 835 SER A O 1
ATOM 6349 N N . ASP A 1 836 ? 47.266 -1.765 3.297 1.00 83.75 836 ASP A N 1
ATOM 6350 C CA . ASP A 1 836 ? 46.917 -2.373 4.589 1.00 83.75 836 ASP A CA 1
ATOM 6351 C C . ASP A 1 836 ? 45.679 -3.298 4.499 1.00 83.75 836 ASP A C 1
ATOM 6353 O O . ASP A 1 836 ? 45.445 -4.103 5.402 1.00 83.75 836 ASP A O 1
ATOM 6357 N N . PHE A 1 837 ? 44.920 -3.227 3.398 1.00 78.19 837 PHE A N 1
ATOM 6358 C CA . PHE A 1 837 ? 43.757 -4.069 3.100 1.00 78.19 837 PHE A CA 1
ATOM 6359 C C . PHE A 1 837 ? 44.091 -5.285 2.214 1.00 78.19 837 PHE A C 1
ATOM 6361 O O . PHE A 1 837 ? 43.211 -6.096 1.933 1.00 78.19 837 PHE A O 1
ATOM 6368 N N . GLY A 1 838 ? 45.353 -5.442 1.800 1.00 87.62 838 GLY A N 1
ATOM 6369 C CA . GLY A 1 838 ? 45.815 -6.487 0.882 1.00 87.62 838 GLY A CA 1
ATOM 6370 C C . GLY A 1 838 ? 46.445 -5.927 -0.396 1.00 87.62 838 GLY A C 1
ATOM 6371 O O . GLY A 1 838 ? 46.382 -4.726 -0.668 1.00 87.62 838 GLY A O 1
ATOM 6372 N N . ASP A 1 839 ? 47.079 -6.811 -1.168 1.00 93.19 839 ASP A N 1
ATOM 6373 C CA . ASP A 1 839 ? 47.686 -6.467 -2.457 1.00 93.19 839 ASP A CA 1
ATOM 6374 C C . ASP A 1 839 ? 46.607 -6.452 -3.551 1.00 93.19 839 ASP A C 1
ATOM 6376 O O . ASP A 1 839 ? 45.902 -7.444 -3.745 1.00 93.19 839 ASP A O 1
ATOM 6380 N N . ILE A 1 840 ? 46.499 -5.342 -4.281 1.00 93.00 840 ILE A N 1
ATOM 6381 C CA . ILE A 1 840 ? 45.559 -5.163 -5.396 1.00 93.00 840 ILE A CA 1
ATOM 6382 C C . ILE A 1 840 ? 46.334 -5.321 -6.704 1.00 93.00 840 ILE A C 1
ATOM 6384 O O . ILE A 1 840 ? 47.364 -4.672 -6.886 1.00 93.00 840 ILE A O 1
ATOM 6388 N N . GLN A 1 841 ? 45.871 -6.166 -7.626 1.00 95.38 841 GLN A N 1
ATOM 6389 C CA . GLN A 1 841 ? 46.479 -6.262 -8.957 1.00 95.38 841 GLN A CA 1
ATOM 6390 C C . GLN A 1 841 ? 46.148 -5.003 -9.758 1.00 95.38 841 GLN A C 1
ATOM 6392 O O . GLN A 1 841 ? 44.984 -4.690 -9.993 1.00 95.38 841 GLN A O 1
ATOM 6397 N N . VAL A 1 842 ? 47.176 -4.278 -10.197 1.00 94.00 842 VAL A N 1
ATOM 6398 C CA . VAL A 1 842 ? 47.009 -2.983 -10.874 1.00 94.00 842 VAL A CA 1
ATOM 6399 C C . VAL A 1 842 ? 46.237 -3.144 -12.185 1.00 94.00 842 VAL A C 1
ATOM 6401 O O . VAL A 1 842 ? 45.409 -2.306 -12.513 1.00 94.00 842 VAL A O 1
ATOM 6404 N N . ASN A 1 843 ? 46.443 -4.251 -12.898 1.00 92.94 843 ASN A N 1
ATOM 6405 C CA . ASN A 1 843 ? 45.740 -4.525 -14.151 1.00 92.94 843 ASN A CA 1
ATOM 6406 C C . ASN A 1 843 ? 44.267 -4.913 -13.972 1.00 92.94 843 ASN A C 1
ATOM 6408 O O . ASN A 1 843 ? 43.537 -4.852 -14.951 1.00 92.94 843 ASN A O 1
ATOM 6412 N N . ASP A 1 844 ? 43.834 -5.293 -12.769 1.00 89.38 844 ASP A N 1
ATOM 6413 C CA . ASP A 1 844 ? 42.437 -5.674 -12.523 1.00 89.38 844 ASP A CA 1
ATOM 6414 C C . ASP A 1 844 ? 41.565 -4.434 -12.270 1.00 89.38 844 ASP A C 1
ATOM 6416 O O . ASP A 1 844 ? 40.366 -4.447 -12.533 1.00 89.38 844 ASP A O 1
ATOM 6420 N N . VAL A 1 845 ? 42.176 -3.347 -11.780 1.00 93.00 845 VAL A N 1
ATOM 6421 C CA . VAL A 1 845 ? 41.488 -2.083 -11.461 1.00 93.00 845 VAL A CA 1
ATOM 6422 C C . VAL A 1 845 ? 41.789 -0.952 -12.441 1.00 93.00 845 VAL A C 1
ATOM 6424 O O . VAL A 1 845 ? 41.004 -0.018 -12.553 1.00 93.00 845 VAL A O 1
ATOM 6427 N N . CYS A 1 846 ? 42.910 -1.038 -13.158 1.00 95.19 846 CYS A N 1
ATOM 6428 C CA . CYS A 1 846 ? 43.359 -0.057 -14.145 1.00 95.19 846 CYS A CA 1
ATOM 6429 C C . CYS A 1 846 ? 43.642 -0.716 -15.501 1.00 95.19 846 CYS A C 1
ATOM 6431 O O . CYS A 1 846 ? 44.682 -0.474 -16.122 1.00 95.19 846 CYS A O 1
ATOM 6433 N N . ALA A 1 847 ? 42.764 -1.630 -15.921 1.00 90.62 847 ALA A N 1
ATOM 6434 C CA . ALA A 1 847 ? 42.944 -2.442 -17.118 1.00 90.62 847 ALA A CA 1
ATOM 6435 C C . ALA A 1 847 ? 43.086 -1.594 -18.393 1.00 90.62 847 ALA A C 1
ATOM 6437 O O . ALA A 1 847 ? 43.956 -1.883 -19.223 1.00 90.62 847 ALA A O 1
ATOM 6438 N N . ALA A 1 848 ? 42.283 -0.531 -18.510 1.00 88.94 848 ALA A N 1
ATOM 6439 C CA . ALA A 1 848 ? 42.272 0.389 -19.642 1.00 88.94 848 ALA A CA 1
ATOM 6440 C C . ALA A 1 848 ? 43.554 1.220 -19.666 1.00 88.94 848 ALA A C 1
ATOM 6442 O O . ALA A 1 848 ? 44.261 1.270 -20.674 1.00 88.94 848 ALA A O 1
ATOM 6443 N N . TYR A 1 849 ? 43.899 1.825 -18.524 1.00 94.00 849 TYR A N 1
ATOM 6444 C CA . TYR A 1 849 ? 45.102 2.643 -18.391 1.00 94.00 849 TYR A CA 1
ATOM 6445 C C . TYR A 1 849 ? 46.383 1.838 -18.644 1.00 94.00 849 TYR A C 1
ATOM 6447 O O . TYR A 1 849 ? 47.344 2.344 -19.229 1.00 94.00 849 TYR A O 1
ATOM 6455 N N . CYS A 1 850 ? 46.407 0.578 -18.210 1.00 93.56 850 CYS A N 1
ATOM 6456 C CA . CYS A 1 850 ? 47.568 -0.295 -18.328 1.00 93.56 850 CYS A CA 1
ATOM 6457 C C . CYS A 1 850 ? 47.658 -1.075 -19.639 1.00 93.56 850 CYS A C 1
ATOM 6459 O O . CYS A 1 850 ? 48.594 -1.868 -19.785 1.00 93.56 850 CYS A O 1
ATOM 6461 N N . ASP A 1 851 ? 46.731 -0.852 -20.577 1.00 88.69 851 ASP A N 1
ATOM 6462 C CA . ASP A 1 851 ? 46.664 -1.572 -21.855 1.00 88.69 851 ASP A CA 1
ATOM 6463 C C . ASP A 1 851 ? 46.664 -3.101 -21.630 1.00 88.69 851 ASP A C 1
ATOM 6465 O O . ASP A 1 851 ? 47.260 -3.886 -22.369 1.00 88.69 851 ASP A O 1
ATOM 6469 N N . ALA A 1 852 ? 46.047 -3.524 -20.522 1.00 85.56 852 ALA A N 1
ATOM 6470 C CA . ALA A 1 852 ? 45.972 -4.917 -20.090 1.00 85.56 852 ALA A CA 1
ATOM 6471 C C . ALA A 1 852 ? 44.746 -5.635 -20.675 1.00 85.56 852 ALA A C 1
ATOM 6473 O O . ALA A 1 852 ? 44.481 -6.792 -20.345 1.00 85.56 852 ALA A O 1
ATOM 6474 N N . CYS A 1 853 ? 44.016 -4.949 -21.554 1.00 77.75 853 CYS A N 1
ATOM 6475 C CA . CYS A 1 853 ? 42.857 -5.462 -22.255 1.00 77.75 853 CYS A CA 1
ATOM 6476 C C . CYS A 1 853 ? 43.269 -6.615 -23.187 1.00 77.75 853 CYS A C 1
ATOM 6478 O O . CYS A 1 853 ? 44.270 -6.508 -23.904 1.00 77.75 853 CYS A O 1
ATOM 6480 N N . PRO A 1 854 ? 42.514 -7.724 -23.231 1.00 66.31 854 PRO A N 1
ATOM 6481 C CA . PRO A 1 854 ? 42.724 -8.749 -24.242 1.00 66.31 854 PRO A CA 1
ATOM 6482 C C . PRO A 1 854 ? 42.492 -8.152 -25.636 1.00 66.31 854 PRO A C 1
ATOM 6484 O O . PRO A 1 854 ? 41.396 -7.701 -25.952 1.00 66.31 854 PRO A O 1
ATOM 6487 N N . ASP A 1 855 ? 43.526 -8.141 -26.474 1.00 56.06 855 ASP A N 1
ATOM 6488 C CA . ASP A 1 855 ? 43.452 -7.605 -27.834 1.00 56.06 855 ASP A CA 1
ATOM 6489 C C . ASP A 1 855 ? 42.507 -8.482 -28.687 1.00 56.06 855 ASP A C 1
ATOM 6491 O O . ASP A 1 855 ? 42.800 -9.663 -28.931 1.00 56.06 855 ASP A O 1
ATOM 6495 N N . GLU A 1 856 ? 41.379 -7.915 -29.141 1.00 51.94 856 GLU A N 1
ATOM 6496 C CA . GLU A 1 856 ? 40.253 -8.613 -29.803 1.00 51.94 856 GLU A CA 1
ATOM 6497 C C . GLU A 1 856 ? 40.673 -9.432 -31.038 1.00 51.94 856 GLU A C 1
ATOM 6499 O O . GLU A 1 856 ? 39.977 -10.350 -31.471 1.00 51.94 856 GLU A O 1
ATOM 6504 N N . ASN A 1 857 ? 41.847 -9.136 -31.602 1.00 50.66 857 ASN A N 1
ATOM 6505 C CA . ASN A 1 857 ? 42.360 -9.788 -32.803 1.00 50.66 857 ASN A CA 1
ATOM 6506 C C . ASN A 1 857 ? 43.354 -10.930 -32.553 1.00 50.66 857 ASN A C 1
ATOM 6508 O O . ASN A 1 857 ? 43.747 -11.590 -33.519 1.00 50.66 857 ASN A O 1
ATOM 6512 N N . THR A 1 858 ? 43.803 -11.174 -31.315 1.00 51.53 858 THR A N 1
ATOM 6513 C CA . THR A 1 858 ? 44.911 -12.126 -31.084 1.00 51.53 858 THR A CA 1
ATOM 6514 C C . THR A 1 858 ? 44.580 -13.337 -30.227 1.00 51.53 858 THR A C 1
ATOM 6516 O O . THR A 1 858 ? 45.331 -14.309 -30.291 1.00 51.53 858 THR A O 1
ATOM 6519 N N . GLY A 1 859 ? 43.474 -13.340 -29.473 1.00 45.94 859 GLY A N 1
ATOM 6520 C CA . GLY A 1 859 ? 43.058 -14.506 -28.678 1.00 45.94 859 GLY A CA 1
ATOM 6521 C C . GLY A 1 859 ? 44.108 -15.009 -27.674 1.00 45.94 859 GLY A C 1
ATOM 6522 O O . GLY A 1 859 ? 44.000 -16.136 -27.200 1.00 45.94 859 GLY A O 1
ATOM 6523 N N . ASN A 1 860 ? 45.123 -14.201 -27.353 1.00 43.25 860 ASN A N 1
ATOM 6524 C CA . ASN A 1 860 ? 46.180 -14.551 -26.414 1.00 43.25 860 ASN A CA 1
ATOM 6525 C C . ASN A 1 860 ? 46.095 -13.635 -25.195 1.00 43.25 860 ASN A C 1
ATOM 6527 O O . ASN A 1 860 ? 46.501 -12.477 -25.244 1.00 43.25 860 ASN A O 1
ATOM 6531 N N . ALA A 1 861 ? 45.609 -14.185 -24.084 1.00 39.59 861 ALA A N 1
ATOM 6532 C CA . ALA A 1 861 ? 45.760 -13.569 -22.775 1.00 39.59 861 ALA A CA 1
ATOM 6533 C C . ALA A 1 861 ? 47.251 -13.493 -22.393 1.00 39.59 861 ALA A C 1
ATOM 6535 O O . ALA A 1 861 ? 48.013 -14.444 -22.598 1.00 39.59 861 ALA A O 1
ATOM 6536 N N . TYR A 1 862 ? 47.675 -12.375 -21.805 1.00 41.06 862 TYR A N 1
ATOM 6537 C CA . TYR A 1 862 ? 48.989 -12.257 -21.181 1.00 41.06 862 TYR A CA 1
ATOM 6538 C C . TYR A 1 862 ? 49.032 -13.121 -19.909 1.00 41.06 862 TYR A C 1
ATOM 6540 O O . TYR A 1 862 ? 48.399 -12.797 -18.909 1.00 41.06 862 TYR A O 1
ATOM 6548 N N . VAL A 1 863 ? 49.791 -14.223 -19.937 1.00 40.09 863 VAL A N 1
ATOM 6549 C CA . VAL A 1 863 ? 50.079 -15.057 -18.756 1.00 40.09 863 VAL A CA 1
ATOM 6550 C C . VAL A 1 863 ? 51.560 -14.915 -18.393 1.00 40.09 863 VAL A C 1
ATOM 6552 O O . VAL A 1 863 ? 52.421 -15.399 -19.137 1.00 40.09 863 VAL A O 1
ATOM 6555 N N . PRO A 1 864 ? 51.917 -14.309 -17.247 1.00 37.34 864 PRO A N 1
ATOM 6556 C CA . PRO A 1 864 ? 53.283 -14.351 -16.764 1.00 37.34 864 PRO A CA 1
ATOM 6557 C C . PRO A 1 864 ? 53.567 -15.703 -16.091 1.00 37.34 864 PRO A C 1
ATOM 6559 O O . PRO A 1 864 ? 53.292 -15.912 -14.915 1.00 37.34 864 PRO A O 1
ATOM 6562 N N . GLY A 1 865 ? 54.201 -16.602 -16.851 1.00 45.72 865 GLY A N 1
ATOM 6563 C CA . GLY A 1 865 ? 55.093 -17.639 -16.323 1.00 45.72 865 GLY A CA 1
ATOM 6564 C C . GLY A 1 865 ? 54.492 -19.012 -16.000 1.00 45.72 865 GLY A C 1
ATOM 6565 O O . GLY A 1 865 ? 54.315 -19.340 -14.833 1.00 45.72 865 GLY A O 1
ATOM 6566 N N . ALA A 1 866 ? 54.357 -19.875 -17.012 1.00 31.89 866 ALA A N 1
ATOM 6567 C CA . ALA A 1 866 ? 54.582 -21.324 -16.906 1.00 31.89 866 ALA A CA 1
ATOM 6568 C C . ALA A 1 866 ? 54.713 -21.944 -18.313 1.00 31.89 866 ALA A C 1
ATOM 6570 O O . ALA A 1 866 ? 53.868 -21.709 -19.170 1.00 31.89 866 ALA A O 1
ATOM 6571 N N . ASP A 1 867 ? 55.765 -22.737 -18.546 1.00 37.88 867 ASP A N 1
ATOM 6572 C CA . ASP A 1 867 ? 55.928 -23.571 -19.747 1.00 37.88 867 ASP A CA 1
ATOM 6573 C C . ASP A 1 867 ? 54.818 -24.640 -19.802 1.00 37.88 867 ASP A C 1
ATOM 6575 O O . ASP A 1 867 ? 54.851 -25.578 -19.000 1.00 37.88 867 ASP A O 1
ATOM 6579 N N . ILE A 1 868 ? 53.884 -24.550 -20.757 1.00 35.12 868 ILE A N 1
ATOM 6580 C CA . ILE A 1 868 ? 53.044 -25.680 -21.191 1.00 35.12 868 ILE A CA 1
ATOM 6581 C C . ILE A 1 868 ? 52.932 -25.691 -22.724 1.00 35.12 868 ILE A C 1
ATOM 6583 O O . ILE A 1 868 ? 52.827 -24.654 -23.372 1.00 35.12 868 ILE A O 1
ATOM 6587 N N . ASP A 1 869 ? 53.028 -26.909 -23.254 1.00 34.38 869 ASP A N 1
ATOM 6588 C CA . ASP A 1 869 ? 53.056 -27.338 -24.651 1.00 34.38 869 ASP A CA 1
ATOM 6589 C C . ASP A 1 869 ? 51.798 -26.926 -25.443 1.00 34.38 869 ASP A C 1
ATOM 6591 O O . ASP A 1 869 ? 50.669 -27.038 -24.964 1.00 34.38 869 ASP A O 1
ATOM 6595 N N . ASP A 1 870 ? 52.028 -26.461 -26.668 1.00 35.06 870 ASP A N 1
ATOM 6596 C CA . ASP A 1 870 ? 51.073 -25.836 -27.585 1.00 35.06 870 ASP A CA 1
ATOM 6597 C C . ASP A 1 870 ? 50.356 -26.899 -28.431 1.00 35.06 870 ASP A C 1
ATOM 6599 O O . ASP A 1 870 ? 50.918 -27.428 -29.392 1.00 35.06 870 ASP A O 1
ATOM 6603 N N . SER A 1 871 ? 49.119 -27.251 -28.057 1.00 36.06 871 SER A N 1
ATOM 6604 C CA . SER A 1 871 ? 48.121 -27.804 -28.990 1.00 36.06 871 SER A CA 1
ATOM 6605 C C . SER A 1 871 ? 46.720 -27.913 -28.374 1.00 36.06 871 SER A C 1
ATOM 6607 O O . SER A 1 871 ? 46.306 -29.008 -28.018 1.00 36.06 871 SER A O 1
ATOM 6609 N N . SER A 1 872 ? 45.958 -26.813 -28.297 1.00 38.25 872 SER A N 1
ATOM 6610 C CA . SER A 1 872 ? 44.479 -26.856 -28.403 1.00 38.25 872 SER A CA 1
ATOM 6611 C C . SER A 1 872 ? 43.821 -25.493 -28.161 1.00 38.25 872 SER A C 1
ATOM 6613 O O . SER A 1 872 ? 43.243 -25.278 -27.102 1.00 38.25 872 SER A O 1
ATOM 6615 N N . ILE A 1 873 ? 43.821 -24.585 -29.139 1.00 33.03 873 ILE A N 1
ATOM 6616 C CA . ILE A 1 873 ? 42.786 -23.539 -29.206 1.00 33.03 873 ILE A CA 1
ATOM 6617 C C . ILE A 1 873 ? 42.443 -23.323 -30.679 1.00 33.03 873 ILE A C 1
ATOM 6619 O O . ILE A 1 873 ? 43.220 -22.727 -31.415 1.00 33.03 873 ILE A O 1
ATOM 6623 N N . THR A 1 874 ? 41.327 -23.900 -31.131 1.00 35.00 874 THR A N 1
ATOM 6624 C CA . THR A 1 874 ? 40.475 -23.438 -32.250 1.00 35.00 874 THR A CA 1
ATOM 6625 C C . THR A 1 874 ? 39.356 -24.459 -32.482 1.00 35.00 874 THR A C 1
ATOM 6627 O O . THR A 1 874 ? 39.431 -25.255 -33.404 1.00 35.00 874 THR A O 1
ATOM 6630 N N . GLU A 1 875 ? 38.327 -24.458 -31.627 1.00 37.66 875 GLU A N 1
ATOM 6631 C CA . GLU A 1 875 ? 36.949 -24.869 -31.973 1.00 37.66 875 GLU A CA 1
ATOM 6632 C C . GLU A 1 875 ? 36.044 -24.715 -30.741 1.00 37.66 875 GLU A C 1
ATOM 6634 O O . GLU A 1 875 ? 35.736 -25.669 -30.038 1.00 37.66 875 GLU A O 1
ATOM 6639 N N . SER A 1 876 ? 35.616 -23.487 -30.453 1.00 34.22 876 SER A N 1
ATOM 6640 C CA . SER A 1 876 ? 34.472 -23.257 -29.568 1.00 34.22 876 SER A CA 1
ATOM 6641 C C . SER A 1 876 ? 33.641 -22.130 -30.144 1.00 34.22 876 SER A C 1
ATOM 6643 O O . SER A 1 876 ? 33.820 -20.979 -29.788 1.00 34.22 876 SER A O 1
ATOM 6645 N N . MET A 1 877 ? 32.825 -22.476 -31.136 1.00 36.59 877 MET A N 1
ATOM 6646 C CA . MET A 1 877 ? 31.513 -21.877 -31.395 1.00 36.59 877 MET A CA 1
ATOM 6647 C C . MET A 1 877 ? 30.779 -22.822 -32.352 1.00 36.59 877 MET A C 1
ATOM 6649 O O . MET A 1 877 ? 30.648 -22.555 -33.545 1.00 36.59 877 MET A O 1
ATOM 6653 N N . ARG A 1 878 ? 30.375 -23.990 -31.830 1.00 38.50 878 ARG A N 1
ATOM 6654 C CA . ARG A 1 878 ? 29.302 -24.837 -32.378 1.00 38.50 878 ARG A CA 1
ATOM 6655 C C . ARG A 1 878 ? 28.858 -25.890 -31.353 1.00 38.50 878 ARG A C 1
ATOM 6657 O O . ARG A 1 878 ? 29.599 -26.814 -31.047 1.00 38.50 878 ARG A O 1
ATOM 6664 N N . THR A 1 879 ? 27.576 -25.800 -30.992 1.00 47.59 879 THR A N 1
ATOM 6665 C CA . THR A 1 879 ? 26.646 -26.889 -30.623 1.00 47.59 879 THR A CA 1
ATOM 6666 C C . THR A 1 879 ? 26.772 -27.553 -29.246 1.00 47.59 879 THR A C 1
ATOM 6668 O O . THR A 1 879 ? 27.836 -28.013 -28.853 1.00 47.59 879 THR A O 1
ATOM 6671 N N . GLY A 1 880 ? 25.627 -27.675 -28.558 1.00 52.31 880 GLY A N 1
ATOM 6672 C CA . GLY A 1 880 ? 25.439 -28.345 -27.267 1.00 52.31 880 GLY A CA 1
ATOM 6673 C C . GLY A 1 880 ? 25.726 -29.849 -27.283 1.00 52.31 880 GLY A C 1
ATOM 6674 O O . GLY A 1 880 ? 24.815 -30.666 -27.188 1.00 52.31 880 GLY A O 1
ATOM 6675 N N . CYS A 1 881 ? 27.004 -30.209 -27.381 1.00 62.09 881 CYS A N 1
ATOM 6676 C CA . CYS A 1 881 ? 27.496 -31.576 -27.243 1.00 62.09 881 CYS A CA 1
ATOM 6677 C C . CYS A 1 881 ? 28.767 -31.628 -26.378 1.00 62.09 881 CYS A C 1
ATOM 6679 O O . CYS A 1 881 ? 29.787 -32.202 -26.760 1.00 62.09 881 CYS A O 1
ATOM 6681 N N . GLU A 1 882 ? 28.716 -31.000 -25.204 1.00 81.75 882 GLU A N 1
ATOM 6682 C CA . GLU A 1 882 ? 29.813 -31.041 -24.237 1.00 81.75 882 GLU A CA 1
ATOM 6683 C C . GLU A 1 882 ? 29.752 -32.293 -23.357 1.00 81.75 882 GLU A C 1
ATOM 6685 O O . GLU A 1 882 ? 28.686 -32.711 -22.896 1.00 81.75 882 GLU A O 1
ATOM 6690 N N . ASN A 1 883 ? 30.921 -32.878 -23.085 1.00 86.69 883 ASN A N 1
ATOM 6691 C CA . ASN A 1 883 ? 31.044 -33.956 -22.112 1.00 86.69 883 ASN A CA 1
ATOM 6692 C C . ASN A 1 883 ? 30.838 -33.397 -20.701 1.00 86.69 883 ASN A C 1
ATOM 6694 O O . ASN A 1 883 ? 31.583 -32.534 -20.242 1.00 86.69 883 ASN A O 1
ATOM 6698 N N . ARG A 1 884 ? 29.850 -33.932 -19.986 1.00 89.94 884 ARG A N 1
ATOM 6699 C CA . ARG A 1 884 ? 29.486 -33.515 -18.623 1.00 89.94 884 ARG A CA 1
ATOM 6700 C C . ARG A 1 884 ? 30.292 -34.238 -17.539 1.00 89.94 884 ARG A C 1
ATOM 6702 O O . ARG A 1 884 ? 30.169 -33.922 -16.355 1.00 89.94 884 ARG A O 1
ATOM 6709 N N . LEU A 1 885 ? 31.145 -35.190 -17.931 1.00 91.75 885 LEU A N 1
ATOM 6710 C CA . LEU A 1 885 ? 31.909 -36.044 -17.021 1.00 91.75 885 LEU A CA 1
ATOM 6711 C C . LEU A 1 885 ? 32.778 -35.269 -16.017 1.00 91.75 885 LEU A C 1
ATOM 6713 O O . LEU A 1 885 ? 32.885 -35.698 -14.865 1.00 91.75 885 LEU A O 1
ATOM 6717 N N . SER A 1 886 ? 33.341 -34.121 -16.411 1.00 85.19 886 SER A N 1
ATOM 6718 C CA . SER A 1 886 ? 34.206 -33.284 -15.561 1.00 85.19 886 SER A CA 1
ATOM 6719 C C . SER A 1 886 ? 33.503 -32.765 -14.300 1.00 85.19 886 SER A C 1
ATOM 6721 O O . SER A 1 886 ? 34.150 -32.559 -13.275 1.00 85.19 886 SER A O 1
ATOM 6723 N N . LYS A 1 887 ? 32.171 -32.624 -14.342 1.00 84.00 887 LYS A N 1
ATOM 6724 C CA . LYS A 1 887 ? 31.335 -32.194 -13.209 1.00 84.00 887 LYS A CA 1
ATOM 6725 C C . LYS A 1 887 ? 30.724 -33.371 -12.434 1.00 84.00 887 LYS A C 1
ATOM 6727 O O . LYS A 1 887 ? 30.077 -33.169 -11.410 1.00 84.00 887 LYS A O 1
ATOM 6732 N N . SER A 1 888 ? 30.932 -34.610 -12.888 1.00 86.56 888 SER A N 1
ATOM 6733 C CA . SER A 1 888 ? 30.309 -35.792 -12.289 1.00 86.56 888 SER A CA 1
ATOM 6734 C C . SER A 1 888 ? 31.001 -36.251 -10.989 1.00 86.56 888 SER A C 1
ATOM 6736 O O . SER A 1 888 ? 32.220 -36.097 -10.819 1.00 86.56 888 SER A O 1
ATOM 6738 N N . PRO A 1 889 ? 30.270 -36.935 -10.087 1.00 79.88 889 PRO A N 1
ATOM 6739 C CA . PRO A 1 889 ? 30.863 -37.614 -8.935 1.00 79.88 889 PRO A CA 1
ATOM 6740 C C . PRO A 1 889 ? 31.946 -38.640 -9.312 1.00 79.88 889 PRO A C 1
ATOM 6742 O O . PRO A 1 889 ? 32.859 -38.887 -8.521 1.00 79.88 889 PRO A O 1
ATOM 6745 N N . ALA A 1 890 ? 31.887 -39.229 -10.511 1.00 82.00 890 ALA A N 1
ATOM 6746 C CA . ALA A 1 890 ? 32.897 -40.173 -10.984 1.00 82.00 890 ALA A CA 1
ATOM 6747 C C . ALA A 1 890 ? 34.254 -39.498 -11.239 1.00 82.00 890 ALA A C 1
ATOM 6749 O O . ALA A 1 890 ? 35.287 -40.049 -10.852 1.00 82.00 890 ALA A O 1
ATOM 6750 N N . CYS A 1 891 ? 34.263 -38.270 -11.761 1.00 85.69 891 CYS A N 1
ATOM 6751 C CA . CYS A 1 891 ? 35.481 -37.467 -11.858 1.00 85.69 891 CYS A CA 1
ATOM 6752 C C . CYS A 1 891 ? 35.956 -37.021 -10.467 1.00 85.69 891 CYS A C 1
ATOM 6754 O O . CYS A 1 891 ? 37.094 -37.295 -10.075 1.00 85.69 891 CYS A O 1
ATOM 6756 N N . ARG A 1 892 ? 35.065 -36.435 -9.655 1.00 81.38 892 ARG A N 1
ATOM 6757 C CA . ARG A 1 892 ? 35.432 -35.863 -8.345 1.00 81.38 892 ARG A CA 1
ATOM 6758 C C . ARG A 1 892 ? 35.923 -36.902 -7.331 1.00 81.38 892 ARG A C 1
ATOM 6760 O O . ARG A 1 892 ? 36.846 -36.625 -6.568 1.00 81.38 892 ARG A O 1
ATOM 6767 N N . PHE A 1 893 ? 35.321 -38.091 -7.306 1.00 82.62 893 PHE A N 1
ATOM 6768 C CA . PHE A 1 893 ? 35.626 -39.127 -6.310 1.00 82.62 893 PHE A CA 1
ATOM 6769 C C . PHE A 1 893 ? 36.347 -40.346 -6.888 1.00 82.62 893 PHE A C 1
ATOM 6771 O O . PHE A 1 893 ? 37.130 -40.975 -6.175 1.00 82.62 893 PHE A O 1
ATOM 6778 N N . GLY A 1 894 ? 36.088 -40.692 -8.150 1.00 78.56 894 GLY A N 1
ATOM 6779 C CA . GLY A 1 894 ? 36.714 -41.821 -8.844 1.00 78.56 894 GLY A CA 1
ATOM 6780 C C . GLY A 1 894 ? 37.980 -41.453 -9.621 1.00 78.56 894 GLY A C 1
ATOM 6781 O O . GLY A 1 894 ? 38.716 -42.355 -10.006 1.00 78.56 894 GLY A O 1
ATOM 6782 N N . LYS A 1 895 ? 38.263 -40.153 -9.806 1.00 88.44 895 LYS A N 1
ATOM 6783 C CA . LYS A 1 895 ? 39.339 -39.624 -10.668 1.00 88.44 895 LYS A CA 1
ATOM 6784 C C . LYS A 1 895 ? 39.224 -40.040 -12.142 1.00 88.44 895 LYS A C 1
ATOM 6786 O O . LYS A 1 895 ? 40.210 -39.967 -12.866 1.00 88.44 895 LYS A O 1
ATOM 6791 N N . LEU A 1 896 ? 38.031 -40.440 -12.583 1.00 91.44 896 LEU A N 1
ATOM 6792 C CA . LEU A 1 896 ? 37.717 -40.724 -13.984 1.00 91.44 896 LEU A CA 1
ATOM 6793 C C . LEU A 1 896 ? 37.134 -39.456 -14.606 1.00 91.44 896 LEU A C 1
ATOM 6795 O O . LEU A 1 896 ? 35.920 -39.273 -14.649 1.00 91.44 896 LEU A O 1
ATOM 6799 N N . CYS A 1 897 ? 38.016 -38.529 -14.967 1.00 91.94 897 CYS A N 1
ATOM 6800 C CA . CYS A 1 897 ? 37.638 -37.237 -15.549 1.00 91.94 897 CYS A CA 1
ATOM 6801 C C . CYS A 1 897 ? 37.748 -37.218 -17.075 1.00 91.94 897 CYS A C 1
ATOM 6803 O O . CYS A 1 897 ? 37.333 -36.247 -17.702 1.00 91.94 897 CYS A O 1
ATOM 6805 N N . ASP A 1 898 ? 38.294 -38.286 -17.649 1.00 94.81 898 ASP A N 1
ATOM 6806 C CA . ASP A 1 898 ? 38.431 -38.477 -19.080 1.00 94.81 898 ASP A CA 1
ATOM 6807 C C . ASP A 1 898 ? 37.381 -39.479 -19.584 1.00 94.81 898 ASP A C 1
ATOM 6809 O O . ASP A 1 898 ? 37.113 -40.498 -18.941 1.00 94.81 898 ASP A O 1
ATOM 6813 N N . CYS A 1 899 ? 36.743 -39.164 -20.712 1.00 95.12 899 CYS A N 1
ATOM 6814 C CA . CYS A 1 899 ? 35.645 -39.964 -21.248 1.00 95.12 899 CYS A CA 1
ATOM 6815 C C . CYS A 1 899 ? 36.087 -41.309 -21.833 1.00 95.12 899 CYS A C 1
ATOM 6817 O O . CYS A 1 899 ? 35.295 -42.252 -21.810 1.00 95.12 899 CYS A O 1
ATOM 6819 N N . GLU A 1 900 ? 37.332 -41.435 -22.299 1.00 95.56 900 GLU A N 1
ATOM 6820 C CA . GLU A 1 900 ? 37.908 -42.720 -22.696 1.00 95.56 900 GLU A CA 1
ATOM 6821 C C . GLU A 1 900 ? 38.101 -43.609 -21.472 1.00 95.56 900 GLU A C 1
ATOM 6823 O O . GLU A 1 900 ? 37.652 -44.759 -21.464 1.00 95.56 900 GLU A O 1
ATOM 6828 N N . ASP A 1 901 ? 38.665 -43.057 -20.400 1.00 94.12 901 ASP A N 1
ATOM 6829 C CA . ASP A 1 901 ? 38.837 -43.784 -19.142 1.00 94.12 901 ASP A CA 1
ATOM 6830 C C . ASP A 1 901 ? 37.481 -44.170 -18.529 1.00 94.12 901 ASP A C 1
ATOM 6832 O O . ASP A 1 901 ? 37.292 -45.302 -18.092 1.00 94.12 901 ASP A O 1
ATOM 6836 N N . PHE A 1 902 ? 36.492 -43.273 -18.546 1.00 95.00 902 PHE A N 1
ATOM 6837 C CA . PHE A 1 902 ? 35.157 -43.535 -18.000 1.00 95.00 902 PHE A CA 1
ATOM 6838 C C . PHE A 1 902 ? 34.348 -44.551 -18.817 1.00 95.00 902 PHE A C 1
ATOM 6840 O O . PHE A 1 902 ? 33.626 -45.374 -18.250 1.00 95.00 902 PHE A O 1
ATOM 6847 N N . ALA A 1 903 ? 34.468 -44.540 -20.146 1.00 94.38 903 ALA A N 1
ATOM 6848 C CA . ALA A 1 903 ? 33.812 -45.521 -21.008 1.00 94.38 903 ALA A CA 1
ATOM 6849 C C . ALA A 1 903 ? 34.502 -46.895 -20.967 1.00 94.38 903 ALA A C 1
ATOM 6851 O O . ALA A 1 903 ? 33.851 -47.913 -21.197 1.00 94.38 903 ALA A O 1
ATOM 6852 N N . THR A 1 904 ? 35.803 -46.948 -20.676 1.00 93.56 904 THR A N 1
ATOM 6853 C CA . THR A 1 904 ? 36.576 -48.203 -20.642 1.00 93.56 904 THR A CA 1
ATOM 6854 C C . THR A 1 904 ? 36.819 -48.755 -19.237 1.00 93.56 904 THR A C 1
ATOM 6856 O O . THR A 1 904 ? 37.344 -49.867 -19.105 1.00 93.56 904 THR A O 1
ATOM 6859 N N . ASP A 1 905 ? 36.406 -48.032 -18.192 1.00 95.69 905 ASP A N 1
ATOM 6860 C CA . ASP A 1 905 ? 36.505 -48.488 -16.808 1.00 95.69 905 ASP A CA 1
ATOM 6861 C C . ASP A 1 905 ? 35.779 -49.837 -16.611 1.00 95.69 905 ASP A C 1
ATOM 6863 O O . ASP A 1 905 ? 34.707 -50.050 -17.180 1.00 95.69 905 ASP A O 1
ATOM 6867 N N . PRO A 1 906 ? 36.301 -50.768 -15.788 1.00 95.56 906 PRO A N 1
ATOM 6868 C CA . PRO A 1 906 ? 35.655 -52.058 -15.536 1.00 95.56 906 PRO A CA 1
ATOM 6869 C C . PRO A 1 906 ? 34.230 -51.987 -14.963 1.00 95.56 906 PRO A C 1
ATOM 6871 O O . PRO A 1 906 ? 33.512 -52.987 -15.019 1.00 95.56 906 PRO A O 1
ATOM 6874 N N . MET A 1 907 ? 33.840 -50.859 -14.362 1.00 92.94 907 MET A N 1
ATOM 6875 C CA . MET A 1 907 ? 32.478 -50.583 -13.886 1.00 92.94 907 MET A CA 1
ATOM 6876 C C . MET A 1 907 ? 31.573 -49.976 -14.966 1.00 92.94 907 MET A C 1
ATOM 6878 O O . MET A 1 907 ? 30.365 -49.856 -14.758 1.00 92.94 907 MET A O 1
ATOM 6882 N N . SER A 1 908 ? 32.143 -49.621 -16.114 1.00 93.62 908 SER A N 1
ATOM 6883 C CA . SER A 1 908 ? 31.451 -49.160 -17.308 1.00 93.62 908 SER A CA 1
ATOM 6884 C C . SER A 1 908 ? 31.087 -50.321 -18.222 1.00 93.62 908 SER A C 1
ATOM 6886 O O . SER A 1 908 ? 31.832 -51.290 -18.374 1.00 93.62 908 SER A O 1
ATOM 6888 N N . SER A 1 909 ? 29.945 -50.207 -18.891 1.00 94.19 909 SER A N 1
ATOM 6889 C CA . SER A 1 909 ? 29.575 -51.104 -19.994 1.00 94.19 909 SER A CA 1
ATOM 6890 C C . SER A 1 909 ? 29.936 -50.545 -21.378 1.00 94.19 909 SER A C 1
ATOM 6892 O O . SER A 1 909 ? 29.588 -51.160 -22.387 1.00 94.19 909 SER A O 1
ATOM 6894 N N . GLY A 1 910 ? 30.685 -49.435 -21.433 1.00 93.81 910 GLY A N 1
ATOM 6895 C CA . GLY A 1 910 ? 31.039 -48.733 -22.667 1.00 93.81 910 GLY A CA 1
ATOM 6896 C C . GLY A 1 910 ? 29.969 -47.746 -23.133 1.00 93.81 910 GLY A C 1
ATOM 6897 O O . GLY A 1 910 ? 28.913 -47.608 -22.517 1.00 93.81 910 GLY A O 1
ATOM 6898 N N . CYS A 1 911 ? 30.247 -47.061 -24.244 1.00 94.75 911 CYS A N 1
ATOM 6899 C CA . CYS A 1 911 ? 29.269 -46.225 -24.944 1.00 94.75 911 CYS A CA 1
ATOM 6900 C C . CYS A 1 911 ? 28.026 -47.043 -25.341 1.00 94.75 911 CYS A C 1
ATOM 6902 O O . CYS A 1 911 ? 28.149 -48.173 -25.822 1.00 94.75 911 CYS A O 1
ATOM 6904 N N . GLY A 1 912 ? 26.835 -46.489 -25.122 1.00 89.81 912 GLY A N 1
ATOM 6905 C CA . GLY A 1 912 ? 25.544 -47.185 -25.173 1.00 89.81 912 GLY A CA 1
ATOM 6906 C C . GLY A 1 912 ? 25.148 -47.880 -23.867 1.00 89.81 912 GLY A C 1
ATOM 6907 O O . GLY A 1 912 ? 24.115 -48.552 -23.821 1.00 89.81 912 GLY A O 1
ATOM 6908 N N . GLY A 1 913 ? 25.973 -47.768 -22.824 1.00 92.06 913 GLY A N 1
ATOM 6909 C CA . GLY A 1 913 ? 25.809 -48.440 -21.541 1.00 92.06 913 GLY A CA 1
ATOM 6910 C C . GLY A 1 913 ? 25.735 -47.493 -20.342 1.00 92.06 913 GLY A C 1
ATOM 6911 O O . GLY A 1 913 ? 25.634 -46.272 -20.461 1.00 92.06 913 GLY A O 1
ATOM 6912 N N . VAL A 1 914 ? 25.790 -48.091 -19.155 1.00 94.31 914 VAL A N 1
ATOM 6913 C CA . VAL A 1 914 ? 25.863 -47.394 -17.867 1.00 94.31 914 VAL A CA 1
ATOM 6914 C C . VAL A 1 914 ? 27.195 -47.667 -17.173 1.00 94.31 914 VAL A C 1
ATOM 6916 O O . VAL A 1 914 ? 27.778 -48.748 -17.314 1.00 94.31 914 VAL A O 1
ATOM 6919 N N . TYR A 1 915 ? 27.652 -46.677 -16.416 1.00 93.75 915 TYR A N 1
ATOM 6920 C CA . TYR A 1 915 ? 28.719 -46.776 -15.435 1.00 93.75 915 TYR A CA 1
ATOM 6921 C C . TYR A 1 915 ? 28.094 -46.990 -14.055 1.00 93.75 915 TYR A C 1
ATOM 6923 O O . TYR A 1 915 ? 27.380 -46.119 -13.552 1.00 93.75 915 TYR A O 1
ATOM 6931 N N . THR A 1 916 ? 28.340 -48.149 -13.447 1.00 91.44 916 THR A N 1
ATOM 6932 C CA . THR A 1 916 ? 27.744 -48.522 -12.158 1.00 91.44 916 THR A CA 1
ATOM 6933 C C . THR A 1 916 ? 28.676 -48.164 -11.013 1.00 91.44 916 THR A C 1
ATOM 6935 O O . THR A 1 916 ? 29.735 -48.764 -10.839 1.00 91.44 916 THR A O 1
ATOM 6938 N N . SER A 1 917 ? 28.263 -47.226 -10.165 1.00 88.94 917 SER A N 1
ATOM 6939 C CA . SER A 1 917 ? 29.034 -46.821 -8.990 1.00 88.94 917 SER A CA 1
ATOM 6940 C C . SER A 1 917 ? 28.250 -47.028 -7.695 1.00 88.94 917 SER A C 1
ATOM 6942 O O . SER A 1 917 ? 27.043 -47.256 -7.691 1.00 88.94 917 SER A O 1
ATOM 6944 N N . ARG A 1 918 ? 28.918 -46.863 -6.547 1.00 82.44 918 ARG A N 1
ATOM 6945 C CA . ARG A 1 918 ? 28.232 -46.833 -5.240 1.00 82.44 918 ARG A CA 1
ATOM 6946 C C . ARG A 1 918 ? 27.248 -45.661 -5.077 1.00 82.44 918 ARG A C 1
ATOM 6948 O O . ARG A 1 918 ? 26.545 -45.622 -4.074 1.00 82.44 918 ARG A O 1
ATOM 6955 N N . PHE A 1 919 ? 27.253 -44.706 -6.007 1.00 75.81 919 PHE A N 1
ATOM 6956 C CA . PHE A 1 919 ? 26.379 -43.533 -6.031 1.00 75.81 919 PHE A CA 1
ATOM 6957 C C . PHE A 1 919 ? 25.210 -43.683 -7.019 1.00 75.81 919 PHE A C 1
ATOM 6959 O O . PHE A 1 919 ? 24.445 -42.743 -7.186 1.00 75.81 919 PHE A O 1
ATOM 6966 N N . GLY A 1 920 ? 25.067 -44.854 -7.651 1.00 84.69 920 GLY A N 1
ATOM 6967 C CA . GLY A 1 920 ? 24.054 -45.127 -8.669 1.00 84.69 920 GLY A CA 1
ATOM 6968 C C . GLY A 1 920 ? 24.661 -45.414 -10.041 1.00 84.69 920 GLY A C 1
ATOM 6969 O O . GLY A 1 920 ? 25.874 -45.276 -10.245 1.00 84.69 920 GLY A O 1
ATOM 6970 N N . ASP A 1 921 ? 23.791 -45.843 -10.955 1.00 92.69 921 ASP A N 1
ATOM 6971 C CA . ASP A 1 921 ? 24.106 -46.048 -12.367 1.00 92.69 921 ASP A CA 1
ATOM 6972 C C . ASP A 1 921 ? 24.020 -44.712 -13.108 1.00 92.69 921 ASP A C 1
ATOM 6974 O O . ASP A 1 921 ? 23.107 -43.918 -12.885 1.00 92.69 921 ASP A O 1
ATOM 6978 N N . THR A 1 922 ? 24.977 -44.447 -13.990 1.00 91.81 922 THR A N 1
ATOM 6979 C CA . THR A 1 922 ? 25.033 -43.212 -14.781 1.00 91.81 922 THR A CA 1
ATOM 6980 C C . THR A 1 922 ? 25.224 -43.554 -16.250 1.00 91.81 922 THR A C 1
ATOM 6982 O O . THR A 1 922 ? 26.084 -44.367 -16.580 1.00 91.81 922 THR A O 1
ATOM 6985 N N . SER A 1 923 ? 24.429 -42.954 -17.138 1.00 95.06 923 SER A N 1
ATOM 6986 C CA . SER A 1 923 ? 24.549 -43.171 -18.584 1.00 95.06 923 SER A CA 1
ATOM 6987 C C . SER A 1 923 ? 25.896 -42.660 -19.103 1.00 95.06 923 SER A C 1
ATOM 6989 O O . SER A 1 923 ? 26.245 -41.493 -18.905 1.00 95.06 923 SER A O 1
ATOM 6991 N N . VAL A 1 924 ? 26.654 -43.528 -19.782 1.00 93.88 924 VAL A N 1
ATOM 6992 C CA . VAL A 1 924 ? 27.951 -43.158 -20.379 1.00 93.88 924 VAL A CA 1
ATOM 6993 C C . VAL A 1 924 ? 27.737 -42.192 -21.544 1.00 93.88 924 VAL A C 1
ATOM 6995 O O . VAL A 1 924 ? 28.488 -41.234 -21.689 1.00 93.88 924 VAL A O 1
ATOM 6998 N N . ASP A 1 925 ? 26.660 -42.375 -22.305 1.00 93.62 925 ASP A N 1
ATOM 6999 C CA . ASP A 1 925 ? 26.312 -41.530 -23.453 1.00 93.62 925 ASP A CA 1
ATOM 7000 C C . ASP A 1 925 ? 25.869 -40.122 -23.047 1.00 93.62 925 ASP A C 1
ATOM 7002 O O . ASP A 1 925 ? 26.045 -39.178 -23.807 1.00 93.62 925 ASP A O 1
ATOM 7006 N N . GLU A 1 926 ? 25.308 -39.967 -21.850 1.00 91.25 926 GLU A N 1
ATOM 7007 C CA . GLU A 1 926 ? 24.885 -38.664 -21.329 1.00 91.25 926 GLU A CA 1
ATOM 7008 C C . GLU A 1 926 ? 26.057 -37.880 -20.729 1.00 91.25 926 GLU A C 1
ATOM 7010 O O . GLU A 1 926 ? 26.143 -36.660 -20.867 1.00 91.25 926 GLU A O 1
ATOM 7015 N N . MET A 1 927 ? 26.992 -38.584 -20.085 1.00 93.62 927 MET A N 1
ATOM 7016 C CA . MET A 1 927 ? 28.191 -37.967 -19.514 1.00 93.62 927 MET A CA 1
ATOM 7017 C C . MET A 1 927 ? 29.263 -37.692 -20.569 1.00 93.62 927 MET A C 1
ATOM 7019 O O . MET A 1 927 ? 30.027 -36.736 -20.425 1.00 93.62 927 MET A O 1
ATOM 7023 N N . CYS A 1 928 ? 29.308 -38.508 -21.622 1.00 95.19 928 CYS A N 1
ATOM 7024 C CA . CYS A 1 928 ? 30.327 -38.477 -22.665 1.00 95.19 928 CYS A CA 1
ATOM 7025 C C . CYS A 1 928 ? 29.749 -38.499 -24.102 1.00 95.19 928 CYS A C 1
ATOM 7027 O O . CYS A 1 928 ? 30.211 -39.294 -24.929 1.00 95.19 928 CYS A O 1
ATOM 7029 N N . PRO A 1 929 ? 28.754 -37.651 -24.442 1.00 91.38 929 PRO A N 1
ATOM 7030 C CA . PRO A 1 929 ? 28.042 -37.703 -25.723 1.00 91.38 929 PRO A CA 1
ATOM 7031 C C . PRO A 1 929 ? 28.948 -37.486 -26.938 1.00 91.38 929 PRO A C 1
ATOM 7033 O O . PRO A 1 929 ? 28.719 -38.100 -27.987 1.00 91.38 929 PRO A O 1
ATOM 7036 N N . SER A 1 930 ? 29.996 -36.661 -26.808 1.00 88.94 930 SER A N 1
ATOM 7037 C CA . SER A 1 930 ? 30.936 -36.419 -27.907 1.00 88.94 930 SER A CA 1
ATOM 7038 C C . SER A 1 930 ? 31.885 -37.596 -28.110 1.00 88.94 930 SER A C 1
ATOM 7040 O O . SER A 1 930 ? 32.090 -38.025 -29.245 1.00 88.94 930 SER A O 1
ATOM 7042 N N . TYR A 1 931 ? 32.381 -38.192 -27.020 1.00 93.12 931 TYR A N 1
ATOM 7043 C CA . TYR A 1 931 ? 33.241 -39.376 -27.077 1.00 93.12 931 TYR A CA 1
ATOM 7044 C C . TYR A 1 931 ? 32.488 -40.601 -27.618 1.00 93.12 931 TYR A C 1
ATOM 7046 O O . TYR A 1 931 ? 33.013 -41.351 -28.439 1.00 93.12 931 TYR A O 1
ATOM 7054 N N . CYS A 1 932 ? 31.225 -40.771 -27.223 1.00 90.88 932 CYS A N 1
ATOM 7055 C CA . CYS A 1 932 ? 30.389 -41.886 -27.659 1.00 90.88 932 CYS A CA 1
ATOM 7056 C C . CYS A 1 932 ? 29.753 -41.699 -29.045 1.00 90.88 932 CYS A C 1
ATOM 7058 O O . CYS A 1 932 ? 29.045 -42.585 -29.526 1.00 90.88 932 CYS A O 1
ATOM 7060 N N . GLY A 1 933 ? 30.022 -40.577 -29.725 1.00 84.69 933 GLY A N 1
ATOM 7061 C CA . GLY A 1 933 ? 29.561 -40.328 -31.093 1.00 84.69 933 GLY A CA 1
ATOM 7062 C C . GLY A 1 933 ? 28.044 -40.152 -31.224 1.00 84.69 933 GLY A C 1
ATOM 7063 O O . GLY A 1 933 ? 27.503 -40.270 -32.326 1.00 84.69 933 GLY A O 1
ATOM 7064 N N . VAL A 1 934 ? 27.350 -39.855 -30.123 1.00 81.06 934 VAL A N 1
ATOM 7065 C CA . VAL A 1 934 ? 25.886 -39.691 -30.082 1.00 81.06 934 VAL A CA 1
ATOM 7066 C C . VAL A 1 934 ? 25.457 -38.388 -30.777 1.00 81.06 934 VAL A C 1
ATOM 7068 O O . VAL A 1 934 ? 24.347 -38.288 -31.298 1.00 81.06 934 VAL A O 1
ATOM 7071 N N . CYS A 1 935 ? 26.380 -37.431 -30.917 1.00 70.44 935 CYS A N 1
ATOM 7072 C CA . CYS A 1 935 ? 26.154 -36.117 -31.527 1.00 70.44 935 CYS A CA 1
ATOM 7073 C C . CYS A 1 935 ? 25.812 -36.133 -33.038 1.00 70.44 935 CYS A C 1
ATOM 7075 O O . CYS A 1 935 ? 25.442 -35.097 -33.584 1.00 70.44 935 CYS A O 1
ATOM 7077 N N . HIS A 1 936 ? 25.920 -37.265 -33.752 1.00 50.09 936 HIS A N 1
ATOM 7078 C CA . HIS A 1 936 ? 25.780 -37.302 -35.221 1.00 50.09 936 HIS A CA 1
ATOM 7079 C C . HIS A 1 936 ? 24.394 -37.684 -35.778 1.00 50.09 936 HIS A C 1
ATOM 7081 O O . HIS A 1 936 ? 24.233 -37.709 -36.999 1.00 50.09 936 HIS A O 1
ATOM 7087 N N . LEU A 1 937 ? 23.380 -37.959 -34.946 1.00 45.88 937 LEU A N 1
ATOM 7088 C CA . LEU A 1 937 ? 22.094 -38.503 -35.427 1.00 45.88 937 LEU A CA 1
ATOM 7089 C C . LEU A 1 937 ? 20.865 -37.580 -35.315 1.00 45.88 937 LEU A C 1
ATOM 7091 O O . LEU A 1 937 ? 19.780 -37.998 -35.713 1.00 45.88 937 LEU A O 1
ATOM 7095 N N . GLN A 1 938 ? 20.996 -36.330 -34.863 1.00 43.25 938 GLN A N 1
ATOM 7096 C CA . GLN A 1 938 ? 19.838 -35.454 -34.600 1.00 43.25 938 GLN A CA 1
ATOM 7097 C C . GLN A 1 938 ? 19.565 -34.345 -35.633 1.00 43.25 938 GLN A C 1
ATOM 7099 O O . GLN A 1 938 ? 18.988 -33.315 -35.307 1.00 43.25 938 GLN A O 1
ATOM 7104 N N . ALA A 1 939 ? 19.875 -34.565 -36.913 1.00 37.97 939 ALA A N 1
ATOM 7105 C CA . ALA A 1 939 ? 19.450 -33.649 -37.977 1.00 37.97 939 ALA A CA 1
ATOM 7106 C C . ALA A 1 939 ? 18.880 -34.397 -39.196 1.00 37.97 939 ALA A C 1
ATOM 7108 O O . ALA A 1 939 ? 19.570 -34.574 -40.197 1.00 37.97 939 ALA A O 1
ATOM 7109 N N . SER A 1 940 ? 17.630 -34.883 -39.106 1.00 33.75 940 SER A N 1
ATOM 7110 C CA . SER A 1 940 ? 16.658 -34.934 -40.230 1.00 33.75 940 SER A CA 1
ATOM 7111 C C . SER A 1 940 ? 15.320 -35.644 -39.898 1.00 33.75 940 SER A C 1
ATOM 7113 O O . SER A 1 940 ? 15.200 -36.856 -40.032 1.00 33.75 940 SER A O 1
ATOM 7115 N N . SER A 1 941 ? 14.278 -34.834 -39.640 1.00 32.06 941 SER A N 1
ATOM 7116 C CA . SER A 1 941 ? 12.857 -35.025 -40.043 1.00 32.06 941 SER A CA 1
ATOM 7117 C C . SER A 1 941 ? 12.013 -36.190 -39.439 1.00 32.06 941 SER A C 1
ATOM 7119 O O . SER A 1 941 ? 12.533 -37.042 -38.725 1.00 32.06 941 SER A O 1
ATOM 7121 N N . PRO A 1 942 ? 10.667 -36.204 -39.607 1.00 47.84 942 PRO A N 1
ATOM 7122 C CA . PRO A 1 942 ? 9.689 -36.088 -38.525 1.00 47.84 942 PRO A CA 1
ATOM 7123 C C . PRO A 1 942 ? 9.040 -37.439 -38.168 1.00 47.84 942 PRO A C 1
ATOM 7125 O O . PRO A 1 942 ? 8.975 -38.356 -38.990 1.00 47.84 942 PRO A O 1
ATOM 7128 N N . ARG A 1 943 ? 8.461 -37.572 -36.967 1.00 28.77 943 ARG A N 1
ATOM 7129 C CA . ARG A 1 943 ? 7.553 -38.695 -36.670 1.00 28.77 943 ARG A CA 1
ATOM 7130 C C . ARG A 1 943 ? 6.300 -38.278 -35.915 1.00 28.77 943 ARG A C 1
ATOM 7132 O O . ARG A 1 943 ? 6.288 -38.150 -34.700 1.00 28.77 943 ARG A O 1
ATOM 7139 N N . MET A 1 944 ? 5.218 -38.220 -36.688 1.00 33.53 944 MET A N 1
ATOM 7140 C CA . MET A 1 944 ? 3.888 -38.644 -36.267 1.00 33.53 944 MET A CA 1
ATOM 7141 C C . MET A 1 944 ? 3.877 -40.131 -35.856 1.00 33.53 944 MET A C 1
ATOM 7143 O O . MET A 1 944 ? 4.541 -40.960 -36.477 1.00 33.53 944 MET A O 1
ATOM 7147 N N . HIS A 1 945 ? 2.987 -40.441 -34.906 1.00 34.94 945 HIS A N 1
ATOM 7148 C CA . HIS A 1 945 ? 2.329 -41.735 -34.667 1.00 34.94 945 HIS A CA 1
ATOM 7149 C C . HIS A 1 945 ? 3.194 -42.906 -34.168 1.00 34.94 945 HIS A C 1
ATOM 7151 O O . HIS A 1 945 ? 3.719 -43.685 -34.961 1.00 34.94 945 HIS A O 1
ATOM 7157 N N . SER A 1 946 ? 3.199 -43.124 -32.845 1.00 34.50 946 SER A N 1
ATOM 7158 C CA . SER A 1 946 ? 3.020 -44.448 -32.204 1.00 34.50 946 SER A CA 1
ATOM 7159 C C . SER A 1 946 ? 3.075 -44.337 -30.674 1.00 34.50 946 SER A C 1
ATOM 7161 O O . SER A 1 946 ? 4.087 -44.664 -30.067 1.00 34.50 946 SER A O 1
ATOM 7163 N N . LEU A 1 947 ? 1.976 -43.919 -30.038 1.00 30.80 947 LEU A N 1
ATOM 7164 C CA . LEU A 1 947 ? 1.742 -44.171 -28.608 1.00 30.80 947 LEU A CA 1
ATOM 7165 C C . LEU A 1 947 ? 0.232 -44.261 -28.312 1.00 30.80 947 LEU A C 1
ATOM 7167 O O . LEU A 1 947 ? -0.320 -43.510 -27.525 1.00 30.80 947 LEU A O 1
ATOM 7171 N N . LEU A 1 948 ? -0.464 -45.168 -29.006 1.00 30.89 948 LEU A N 1
ATOM 7172 C CA . LEU A 1 948 ? -1.899 -45.429 -28.788 1.00 30.89 948 LEU A CA 1
ATOM 7173 C C . LEU A 1 948 ? -2.267 -46.921 -28.921 1.00 30.89 948 LEU A C 1
ATOM 7175 O O . LEU A 1 948 ? -3.391 -47.267 -29.267 1.00 30.89 948 LEU A O 1
ATOM 7179 N N . LEU A 1 949 ? -1.323 -47.835 -28.646 1.00 31.84 949 LEU A N 1
ATOM 7180 C CA . LEU A 1 949 ? -1.573 -49.283 -28.766 1.00 31.84 949 LEU A CA 1
ATOM 7181 C C . LEU A 1 949 ? -1.088 -50.166 -27.602 1.00 31.84 949 LEU A C 1
ATOM 7183 O O . LEU A 1 949 ? -1.151 -51.387 -27.718 1.00 31.84 949 LEU A O 1
ATOM 7187 N N . ALA A 1 950 ? -0.667 -49.596 -26.468 1.00 34.44 950 ALA A N 1
ATOM 7188 C CA . ALA A 1 950 ? -0.219 -50.384 -25.307 1.00 34.44 950 ALA A CA 1
ATOM 7189 C C . ALA A 1 950 ? -1.158 -50.331 -24.084 1.00 34.44 950 ALA A C 1
ATOM 7191 O O . ALA A 1 950 ? -1.084 -51.207 -23.228 1.00 34.44 950 ALA A O 1
ATOM 7192 N N . THR A 1 951 ? -2.105 -49.391 -24.022 1.00 35.97 951 THR A N 1
ATOM 7193 C CA . THR A 1 951 ? -3.061 -49.250 -22.902 1.00 35.97 951 THR A CA 1
ATOM 7194 C C . THR A 1 951 ? -4.464 -49.803 -23.192 1.00 35.97 951 THR A C 1
ATOM 7196 O O . THR A 1 951 ? -5.247 -50.006 -22.269 1.00 35.97 951 THR A O 1
ATOM 7199 N N . ALA A 1 952 ? -4.771 -50.177 -24.441 1.00 34.16 952 ALA A N 1
ATOM 7200 C CA . ALA A 1 952 ? -6.083 -50.719 -24.827 1.00 34.16 952 ALA A CA 1
ATOM 7201 C C . ALA A 1 952 ? -6.232 -52.253 -24.669 1.00 34.16 952 ALA A C 1
ATOM 7203 O O . ALA A 1 952 ? -7.322 -52.788 -24.861 1.00 34.16 952 ALA A O 1
ATOM 7204 N N . LEU A 1 953 ? -5.170 -52.980 -24.295 1.00 34.84 953 LEU A N 1
ATOM 7205 C CA . LEU A 1 953 ? -5.188 -54.451 -24.161 1.00 34.84 953 LEU A CA 1
ATOM 7206 C C . LEU A 1 953 ? -5.264 -54.967 -22.714 1.00 34.84 953 LEU A C 1
ATOM 7208 O O . LEU A 1 953 ? -5.428 -56.168 -22.516 1.00 34.84 953 LEU A O 1
ATOM 7212 N N . LEU A 1 954 ? -5.226 -54.081 -21.712 1.00 35.69 954 LEU A N 1
ATOM 7213 C CA . LEU A 1 954 ? -5.404 -54.440 -20.295 1.00 35.69 954 LEU A CA 1
ATOM 7214 C C . LEU A 1 954 ? -6.777 -54.046 -19.722 1.00 35.69 954 LEU A C 1
ATOM 7216 O O . LEU A 1 954 ? -7.145 -54.528 -18.656 1.00 35.69 954 LEU A O 1
ATOM 7220 N N . PHE A 1 955 ? -7.577 -53.260 -20.451 1.00 35.16 955 PHE A N 1
ATOM 7221 C CA . PHE A 1 955 ? -8.925 -52.859 -20.020 1.00 35.16 955 PHE A CA 1
ATOM 7222 C C . PHE A 1 955 ? -10.063 -53.758 -20.543 1.00 35.16 955 PHE A C 1
ATOM 7224 O O . PHE A 1 955 ? -11.180 -53.684 -20.040 1.00 35.16 955 PHE A O 1
ATOM 7231 N N . PHE A 1 956 ? -9.797 -54.664 -21.494 1.00 33.41 956 PHE A N 1
ATOM 7232 C CA . PHE A 1 956 ? -10.830 -55.534 -22.085 1.00 33.41 956 PHE A CA 1
ATOM 7233 C C . PHE A 1 956 ? -10.953 -56.938 -21.459 1.00 33.41 956 PHE A C 1
ATOM 7235 O O . PHE A 1 956 ? -11.824 -57.704 -21.868 1.00 33.41 956 PHE A O 1
ATOM 7242 N N . SER A 1 957 ? -10.145 -57.294 -20.451 1.00 35.44 957 SER A N 1
ATOM 7243 C CA . SER A 1 957 ? -10.235 -58.607 -19.779 1.00 35.44 957 SER A CA 1
ATOM 7244 C C . SER A 1 957 ? -10.940 -58.600 -18.418 1.00 35.44 957 SER A C 1
ATOM 7246 O O . SER A 1 957 ? -11.072 -59.662 -17.815 1.00 35.44 957 SER A O 1
ATOM 7248 N N . THR A 1 958 ? -11.425 -57.451 -17.939 1.00 38.34 958 THR A N 1
ATOM 7249 C CA . THR A 1 958 ? -12.008 -57.326 -16.584 1.00 38.34 958 THR A CA 1
ATOM 7250 C C . THR A 1 958 ? -13.430 -56.759 -16.566 1.00 38.34 958 THR A C 1
ATOM 7252 O O . THR A 1 958 ? -13.910 -56.355 -15.516 1.00 38.34 958 THR A O 1
ATOM 7255 N N . LEU A 1 959 ? -14.132 -56.782 -17.709 1.00 35.06 959 LEU A N 1
ATOM 7256 C CA . LEU A 1 959 ? -15.570 -56.472 -17.797 1.00 35.06 959 LEU A CA 1
ATOM 7257 C C . LEU A 1 959 ? -16.396 -57.572 -18.498 1.00 35.06 959 LEU A C 1
ATOM 7259 O O . LEU A 1 959 ? -17.470 -57.336 -19.043 1.00 35.06 959 LEU A O 1
ATOM 7263 N N . MET A 1 960 ? -15.893 -58.808 -18.465 1.00 39.66 960 MET A N 1
ATOM 7264 C CA . MET A 1 960 ? -16.659 -60.023 -18.759 1.00 39.66 960 MET A CA 1
ATOM 7265 C C . MET A 1 960 ? -16.440 -61.050 -17.640 1.00 39.66 960 MET A C 1
ATOM 7267 O O . MET A 1 960 ? -15.975 -62.157 -17.881 1.00 39.66 960 MET A O 1
ATOM 7271 N N . GLN A 1 961 ? -16.726 -60.646 -16.398 1.00 42.75 961 GLN A N 1
ATOM 7272 C CA . GLN A 1 961 ? -17.080 -61.502 -15.253 1.00 42.75 961 GLN A CA 1
ATOM 7273 C C . GLN A 1 961 ? -17.319 -60.629 -14.008 1.00 42.75 961 GLN A C 1
ATOM 7275 O O . GLN A 1 961 ? -16.547 -60.676 -13.056 1.00 42.75 961 GLN A O 1
ATOM 7280 N N . LEU A 1 962 ? -18.380 -59.816 -14.055 1.00 35.72 962 LEU A N 1
ATOM 7281 C CA . LEU A 1 962 ? -19.293 -59.466 -12.955 1.00 35.72 962 LEU A CA 1
ATOM 7282 C C . LEU A 1 962 ? -20.406 -58.566 -13.493 1.00 35.72 962 LEU A C 1
ATOM 7284 O O . LEU A 1 962 ? -20.073 -57.631 -14.251 1.00 35.72 962 LEU A O 1
#

InterPro domains:
  IPR003245 Phytocyanin domain [PS51485] (32-137)
  IPR008972 Cupredoxin [G3DSA:2.60.40.420] (52-138)
  IPR008972 Cupredoxin [SSF49503] (56-135)
  IPR011692 Stress up-regulated Nod 19 [PF07712] (270-530)
  IPR011692 Stress up-regulated Nod 19 [PTHR33390] (269-531)